Protein AF-A0A2H1V0L4-F1 (afdb_monomer_lite)

pLDDT: mean 84.65, std 16.72, range [23.83, 98.62]

Secondary structure (DSSP, 8-state):
--------------------------------TT--S-EEEEEEESS-SS-EEEEEEETTEEEEHHHH-TTS-SSHHHHHTSGGGGTGGG----TTSEEEGGGEEEE-SS-S-S-EEEEET-BHHHHHHHT-PPPSS-EEEEE-GGGEE-TT------TTT-S-EE--EEEEEEE-S-BSS--GGGGGGGEEEEEEEE--EEHIIIIIITTT-HHHHH-STT-EEEEEEEEEHHHHS-TTS-EEEEEETTEEEEEEEGGGBSS-HHHHHHHHHHHS-B-TT-EEE----S--GGGSSS-----TT--EEPPPPP-EEEEEEESSSTT--EEEEEETTEEEEGGGT-TTS-SSHHHHHHTTTHHHHHT--S--GGGEEEGGGEEEE-SS---S-EEEEET-BHHHHHHTT-PPPSS-EEEEE-GGGEE-TTPPP---TTT-S-EE--EEEEEEE-S-BSS--GGGGGGGEEEEEEEE--EEHIIIIIITTT-HHHHH-STT-EEB-S-EEETTT-S-TTS-EEEEEETTEEEEEEEGGGBSS-HHHHHHHHHTTS-B-TT-EEE----S--GGGSSS-----TT--EES--EEEEEEETTEEEEEEEEEEETTEEEESSSS-TTS--SHHHHHHTT-HHHHHTS--S----EEGGGEEE--SS-S-S-EEEEES-BHHHHHHHTPPPPSS-EEEEE-GGGEE-TTPEEEE-TT-S-EE--EEEEEEE-S-BSS--GGGGGGGEEEEEEEE--EESHHHHSSSSS--HHHH-STT-EEEEEEEEETTTS--TTS-EEEEEETTEEEEEEEGGGBSS-HHHHHHHHHTTS-B-TT-EEE----S--GGGSSS-----TT-EEEEEETTTEEEEEEEEE-

InterPro domains:
  IPR011234 Fumarylacetoacetase-like, C-terminal [PF01557] (115-309)
  IPR011234 Fumarylacetoacetase-like, C-terminal [PF01557] (393-588)
  IPR011234 Fumarylacetoacetase-like, C-terminal [PF01557] (667-874)
  IPR036663 Fumarylacetoacetase-like, C-terminal domain superfamily [G3DSA:3.90.850.10] (39-318)
  IPR036663 Fumarylacetoacetase-like, C-terminal domain superfamily [G3DSA:3.90.850.10] (333-599)
  IPR036663 Fumarylacetoacetase-like, C-terminal domain superfamily [G3DSA:3.90.850.10] (664-875)
  IPR036663 Fumarylacetoacetase-like, C-terminal domain superfamily [SSF56529] (102-310)
  IPR036663 Fumarylacetoacetase-like, C-terminal domain superfamily [SSF56529] (381-590)
  IPR036663 Fumarylacetoacetase-like, C-terminal domain superfamily [SSF56529] (658-874)
  IPR051121 Fumarylacetoacetate hydrolase [PTHR42796] (33-309)

Radius of gyration: 31.39 Å; chains: 1; bounding box: 111×76×79 Å

Sequence (876 aa):
MSAMRIGARAFTTHLLSKGQTGNSLVSRNISTTNISNMKFVQFTYKDDPKQIRAGYLEGDRVVDINKVDSKAPQTLLGLLNSEYVNKVSGYPSSKPQSVPLSDVTLKAPIHGVDKILCVALNYADHCKEQNLQEPKIPIIFSKFSSTIIGPNEAVKIRTHISKKVDWEVELAVIIGKTASSVKAADAYKYIFGYTVAQDISGRDWQKEANGGQFLLGKSQDTFCPIGPCIVSADEIGDPHTLDIKCSVNNEEKQNSNTCQLIHKIPDVIERISSIMTLLPGDIILTGTPGGVGMHRKPPQFLKPGDTITRQKGAMKFVQFIPSDTPHQLRVGYLYGDAVVDVCSYDINMPKTMLDILKADLVHSIMTAPTPNPKTIVPLSEVTLKAPIHGMDKILCIALNYADHCKEQNLAQPKVPVVFNKFASTIIGPNEAVRIRTQVTKKVDWEAELVVVIGKTASGVKAADAFNYVFGYTIAQDISGRDWQKDENGGQFLLGKSQDTFCPIGPWIVTTDEISDPHNLAIKCFLNTELKQDSNTENLIYKIPALIERLSTIITLLPGDLILTGTPGGVGVYRDPPEFLKPGDVITRAMKFVQFVKRENPNEIRVGYLRGAGVVEISCRDCAMPRTMLEILKHDVAEKIIHVPQNNPDVIPLNNVVLIAPITGVDKVLGVAYNYSDQCEELGAEEPRVPCFFSKFPSTIIGPNQAVRIRPVCEKAGWQLDLAVVIGKKASSVKADHAHKYIFGYTLAQDITERDWLLNQNGTQFLLGKSQDTFCPLGPYIMSADEAGNVDNLTMVCSVNGEVKQKSNTSQMIHKIPALIERISTVMTLYPGDIIMTGTPGGIGGARDPPEYLKPGDVIRSEIENIGILTTKVVQF

Organism: Spodoptera frugiperda (NCBI:txid7108)

Structure (mmCIF, N/CA/C/O backbone):
data_AF-A0A2H1V0L4-F1
#
_entry.id   AF-A0A2H1V0L4-F1
#
loop_
_atom_site.group_PDB
_atom_site.id
_atom_site.type_symbol
_atom_site.label_atom_id
_atom_site.label_alt_id
_atom_site.label_comp_id
_atom_site.label_asym_id
_atom_site.label_entity_id
_atom_site.label_seq_id
_atom_site.pdbx_PDB_ins_code
_atom_site.Cartn_x
_atom_site.Cartn_y
_atom_site.Cartn_z
_atom_site.occupancy
_atom_site.B_iso_or_equiv
_atom_site.auth_seq_id
_atom_site.auth_comp_id
_atom_site.auth_asym_id
_atom_site.auth_atom_id
_atom_site.pdbx_PDB_model_num
ATOM 1 N N . MET A 1 1 ? -20.248 -48.065 9.844 1.00 29.36 1 MET A N 1
ATOM 2 C CA . MET A 1 1 ? -20.948 -49.313 10.231 1.00 29.36 1 MET A CA 1
ATOM 3 C C . MET A 1 1 ? -21.726 -49.044 11.512 1.00 29.36 1 MET A C 1
ATOM 5 O O . MET A 1 1 ? -21.137 -48.407 12.369 1.00 29.36 1 MET A O 1
ATOM 9 N N . SER A 1 2 ? -22.955 -49.570 11.645 1.00 27.02 2 SER A N 1
ATOM 10 C CA . SER A 1 2 ? -23.794 -49.582 12.873 1.00 27.02 2 SER A CA 1
ATOM 11 C C . SER A 1 2 ? -24.264 -48.216 13.442 1.00 27.02 2 SER A C 1
ATOM 13 O O . SER A 1 2 ? -23.485 -47.275 13.452 1.00 27.02 2 SER A O 1
ATOM 15 N N . ALA A 1 3 ? -25.472 -48.014 14.000 1.00 28.55 3 ALA A N 1
ATOM 16 C CA . ALA A 1 3 ? -26.820 -48.578 13.767 1.00 28.55 3 ALA A CA 1
ATOM 17 C C . ALA A 1 3 ? -27.879 -47.786 14.591 1.00 28.55 3 ALA A C 1
ATOM 19 O O . ALA A 1 3 ? -27.603 -47.485 15.745 1.00 28.55 3 ALA A O 1
ATOM 20 N N . MET A 1 4 ? -29.115 -47.625 14.066 1.00 26.48 4 MET A N 1
ATOM 21 C CA . MET A 1 4 ? -30.397 -47.415 14.812 1.00 26.48 4 MET A CA 1
ATOM 22 C C . MET A 1 4 ? -30.558 -46.144 15.705 1.00 26.48 4 MET A C 1
ATOM 24 O O . MET A 1 4 ? -29.575 -45.530 16.080 1.00 26.48 4 MET A O 1
ATOM 28 N N . ARG A 1 5 ? -31.752 -45.630 16.086 1.00 25.91 5 ARG A N 1
ATOM 29 C CA . ARG A 1 5 ? -33.196 -46.035 16.069 1.00 25.91 5 ARG A CA 1
ATOM 30 C C . ARG A 1 5 ? -34.079 -44.758 15.879 1.00 25.91 5 ARG A C 1
ATOM 32 O O . ARG A 1 5 ? -33.647 -43.693 16.289 1.00 25.91 5 ARG A O 1
ATOM 39 N N . ILE A 1 6 ? -35.192 -44.750 15.118 1.00 26.97 6 ILE A N 1
ATOM 40 C CA . ILE A 1 6 ? -36.623 -44.985 15.506 1.00 26.97 6 ILE A CA 1
ATOM 41 C C . ILE A 1 6 ? -37.146 -44.053 16.638 1.00 26.97 6 ILE A C 1
ATOM 43 O O . ILE A 1 6 ? -36.535 -44.045 17.696 1.00 26.97 6 ILE A O 1
ATOM 47 N N . GLY A 1 7 ? -38.292 -43.338 16.548 1.00 25.08 7 GLY A N 1
ATOM 48 C CA . GLY A 1 7 ? -39.294 -43.150 15.465 1.00 25.08 7 GLY A CA 1
ATOM 49 C C . GLY A 1 7 ? -40.695 -42.672 15.968 1.00 25.08 7 GLY A C 1
ATOM 50 O O . GLY A 1 7 ? -40.859 -42.509 17.169 1.00 25.08 7 GLY A O 1
ATOM 51 N N . ALA A 1 8 ? -41.702 -42.569 15.064 1.00 24.84 8 ALA A N 1
ATOM 52 C CA . ALA A 1 8 ? -43.182 -42.523 15.309 1.00 24.84 8 ALA A CA 1
ATOM 53 C C . ALA A 1 8 ? -43.801 -41.268 16.031 1.00 24.84 8 ALA A C 1
ATOM 55 O O . ALA A 1 8 ? -43.106 -40.620 16.795 1.00 24.84 8 ALA A O 1
ATOM 56 N N . ARG A 1 9 ? -45.087 -40.843 15.882 1.00 26.52 9 ARG A N 1
ATOM 57 C CA . ARG A 1 9 ? -46.288 -41.301 15.112 1.00 26.52 9 ARG A CA 1
ATOM 58 C C . ARG A 1 9 ? -47.428 -40.226 15.051 1.00 26.52 9 ARG A C 1
ATOM 60 O O . ARG A 1 9 ? -47.635 -39.552 16.050 1.00 26.52 9 ARG A O 1
ATOM 67 N N . ALA A 1 10 ? -48.231 -40.275 13.960 1.00 25.91 10 ALA A N 1
ATOM 68 C CA . ALA A 1 10 ? -49.722 -40.128 13.864 1.00 25.91 10 ALA A CA 1
ATOM 69 C C . ALA A 1 10 ? -50.437 -38.733 14.055 1.00 25.91 10 ALA A C 1
ATOM 71 O O . ALA A 1 10 ? -49.842 -37.864 14.672 1.00 25.91 10 ALA A O 1
ATOM 72 N N . PHE A 1 11 ? -51.681 -38.407 13.584 1.00 26.47 11 PHE A N 1
ATOM 73 C CA . PHE A 1 11 ? -52.676 -39.010 12.629 1.00 26.47 11 PHE A CA 1
ATOM 74 C C . PHE A 1 11 ? -53.835 -38.033 12.163 1.00 26.47 11 PHE A C 1
ATOM 76 O O . PHE A 1 11 ? -54.130 -37.071 12.859 1.00 26.47 11 PHE A O 1
ATOM 83 N N . THR A 1 12 ? -54.536 -38.365 11.050 1.00 24.56 12 THR A N 1
ATOM 84 C CA . THR A 1 12 ? -55.962 -38.080 10.611 1.00 24.56 12 THR A CA 1
ATOM 85 C C . THR A 1 12 ? -56.639 -36.677 10.449 1.00 24.56 12 THR A C 1
ATOM 87 O O . THR A 1 12 ? -56.846 -35.965 11.418 1.00 24.56 12 THR A O 1
ATOM 90 N N . THR A 1 13 ? -57.124 -36.408 9.207 1.00 25.50 13 THR A N 1
ATOM 91 C CA . THR A 1 13 ? -58.480 -35.961 8.687 1.00 25.50 13 THR A CA 1
ATOM 92 C C . THR A 1 13 ? -59.525 -35.236 9.589 1.00 25.50 13 THR A C 1
ATOM 94 O O . THR A 1 13 ? -59.622 -35.577 10.756 1.00 25.50 13 THR A O 1
ATOM 97 N N . HIS A 1 14 ? -60.466 -34.363 9.138 1.00 26.30 14 HIS A N 1
ATOM 98 C CA . HIS A 1 14 ? -61.190 -34.200 7.840 1.00 26.30 14 HIS A CA 1
ATOM 99 C C . HIS A 1 14 ? -62.012 -32.859 7.739 1.00 26.30 14 HIS A C 1
ATOM 101 O O . HIS A 1 14 ? -62.346 -32.279 8.765 1.00 26.30 14 HIS A O 1
ATOM 107 N N . LEU A 1 15 ? -62.503 -32.525 6.522 1.00 23.83 15 LEU A N 1
ATOM 108 C CA . LEU A 1 15 ? -63.767 -31.799 6.164 1.00 23.83 15 LEU A CA 1
ATOM 109 C C . LEU A 1 15 ? -63.866 -30.244 6.074 1.00 23.83 15 LEU A C 1
ATOM 111 O O . LEU A 1 15 ? -63.026 -29.496 6.554 1.00 23.83 15 LEU A O 1
ATOM 115 N N . LEU A 1 16 ? -64.894 -29.796 5.321 1.00 26.94 16 LEU A N 1
ATOM 116 C CA . LEU A 1 16 ? -65.079 -28.486 4.650 1.00 26.94 16 LEU A CA 1
ATOM 117 C C . LEU A 1 16 ? -66.242 -27.644 5.227 1.00 26.94 16 LEU A C 1
ATOM 119 O O . LEU A 1 16 ? -67.308 -28.213 5.457 1.00 26.94 16 LEU A O 1
ATOM 123 N N . SER A 1 17 ? -66.148 -26.299 5.217 1.00 26.25 17 SER A N 1
ATOM 124 C CA . SER A 1 17 ? -67.300 -25.417 4.899 1.00 26.25 17 SER A CA 1
ATOM 125 C C . SER A 1 17 ? -66.950 -23.952 4.516 1.00 26.25 17 SER A C 1
ATOM 127 O O . SER A 1 17 ? -66.066 -23.315 5.068 1.00 26.25 17 SER A O 1
ATOM 129 N N . LYS A 1 18 ? -67.698 -23.467 3.512 1.00 26.08 18 LYS A N 1
ATOM 130 C CA . LYS A 1 18 ? -67.841 -22.138 2.858 1.00 26.08 18 LYS A CA 1
ATOM 131 C C . LYS A 1 18 ? -67.469 -20.838 3.625 1.00 26.08 18 LYS A C 1
ATOM 133 O O . LYS A 1 18 ? -67.924 -20.644 4.744 1.00 26.08 18 LYS A O 1
ATOM 138 N N . GLY A 1 19 ? -66.890 -19.852 2.907 1.00 24.92 19 GLY A N 1
ATOM 139 C CA . GLY A 1 19 ? -66.854 -18.433 3.338 1.00 24.92 19 GLY A CA 1
ATOM 140 C C . GLY A 1 19 ? -66.065 -17.430 2.457 1.00 24.92 19 GLY A C 1
ATOM 141 O O . GLY A 1 19 ? -64.965 -17.062 2.824 1.00 24.92 19 GLY A O 1
ATOM 142 N N . GLN A 1 20 ? -66.639 -17.011 1.318 1.00 26.50 20 GLN A N 1
ATOM 143 C CA . GLN A 1 20 ? -66.387 -15.800 0.483 1.00 26.50 20 GLN A CA 1
ATOM 144 C C . GLN A 1 20 ? -65.019 -15.047 0.383 1.00 26.50 20 GLN A C 1
ATOM 146 O O . GLN A 1 20 ? -64.428 -14.599 1.355 1.00 26.50 20 GLN A O 1
ATOM 151 N N . THR A 1 21 ? -64.711 -14.686 -0.880 1.00 28.36 21 THR A N 1
ATOM 152 C CA . THR A 1 21 ? -63.969 -13.496 -1.389 1.00 28.36 21 THR A CA 1
ATOM 153 C C . THR A 1 21 ? -62.473 -13.296 -1.091 1.00 28.36 21 THR A C 1
ATOM 155 O O . THR A 1 21 ? -62.069 -13.079 0.042 1.00 28.36 21 THR A O 1
ATOM 158 N N . GLY A 1 22 ? -61.681 -13.184 -2.170 1.00 26.95 22 GLY A N 1
ATOM 159 C CA . GLY A 1 22 ? -60.323 -12.618 -2.166 1.00 26.95 22 GLY A CA 1
ATOM 160 C C . GLY A 1 22 ? -59.360 -13.348 -3.109 1.00 26.95 22 GLY A C 1
ATOM 161 O O . GLY A 1 22 ? -59.031 -14.505 -2.871 1.00 26.95 22 GLY A O 1
ATOM 162 N N . ASN A 1 23 ? -58.873 -12.677 -4.162 1.00 30.81 23 ASN A N 1
ATOM 163 C CA . ASN A 1 23 ? -57.763 -13.189 -4.977 1.00 30.81 23 ASN A CA 1
ATOM 164 C C . ASN A 1 23 ? -56.479 -13.203 -4.131 1.00 30.81 23 ASN A C 1
ATOM 166 O O . ASN A 1 23 ? -55.873 -12.150 -3.933 1.00 30.81 23 ASN A O 1
ATOM 170 N N . SER A 1 24 ? -56.037 -14.370 -3.655 1.00 26.39 24 SER A N 1
ATOM 171 C CA . SER A 1 24 ? -54.722 -14.495 -3.024 1.00 26.39 24 SER A CA 1
ATOM 172 C C . SER A 1 24 ? -53.638 -14.727 -4.079 1.00 26.39 24 SER A C 1
ATOM 174 O O . SER A 1 24 ? -53.550 -15.773 -4.722 1.00 26.39 24 SER A O 1
ATOM 176 N N . LEU A 1 25 ? -52.775 -13.724 -4.243 1.00 27.06 25 LEU A N 1
ATOM 177 C CA . LEU A 1 25 ? -51.483 -13.889 -4.903 1.00 27.06 25 LEU A CA 1
ATOM 178 C C . LEU A 1 25 ? -50.689 -14.970 -4.157 1.00 27.06 25 LEU A C 1
ATOM 180 O O . LEU A 1 25 ? -50.429 -14.841 -2.961 1.00 27.06 25 LEU A O 1
ATOM 184 N N . VAL A 1 26 ? -50.301 -16.035 -4.860 1.00 25.41 26 VAL A N 1
ATOM 185 C CA . VAL A 1 26 ? -49.477 -17.105 -4.285 1.00 25.41 26 VAL A CA 1
ATOM 186 C C . VAL A 1 26 ? -48.064 -16.570 -4.059 1.00 25.41 26 VAL A C 1
ATOM 188 O O . VAL A 1 26 ? -47.265 -16.484 -4.994 1.00 25.41 26 VAL A O 1
ATOM 191 N N . SER A 1 27 ? -47.739 -16.231 -2.812 1.00 26.02 27 SER A N 1
ATOM 192 C CA . SER A 1 27 ? -46.394 -15.833 -2.400 1.00 26.02 27 SER A CA 1
ATOM 193 C C . SER A 1 27 ? -45.434 -17.026 -2.457 1.00 26.02 27 SER A C 1
ATOM 195 O O . SER A 1 27 ? -45.248 -17.779 -1.502 1.00 26.02 27 SER A O 1
ATOM 197 N N . ARG A 1 28 ? -44.776 -17.205 -3.606 1.00 24.70 28 ARG A N 1
ATOM 198 C CA . ARG A 1 28 ? -43.615 -18.095 -3.707 1.00 24.70 28 ARG A CA 1
ATOM 199 C C . ARG A 1 28 ? -42.407 -17.402 -3.079 1.00 24.70 28 ARG A C 1
ATOM 201 O O . ARG A 1 28 ? -41.744 -16.597 -3.726 1.00 24.70 28 ARG A O 1
ATOM 208 N N . ASN A 1 29 ? -42.113 -17.744 -1.826 1.00 26.67 29 ASN A N 1
ATOM 209 C CA . ASN A 1 29 ? -40.858 -17.382 -1.167 1.00 26.67 29 ASN A CA 1
ATOM 210 C C . ASN A 1 29 ? -39.677 -18.062 -1.885 1.00 26.67 29 ASN A C 1
ATOM 212 O O . ASN A 1 29 ? -39.318 -19.195 -1.574 1.00 26.67 29 ASN A O 1
ATOM 216 N N . ILE A 1 30 ? -39.087 -17.371 -2.864 1.00 26.78 30 ILE A N 1
ATOM 217 C CA . ILE A 1 30 ? -37.887 -17.818 -3.581 1.00 26.78 30 ILE A CA 1
ATOM 218 C C . ILE A 1 30 ? -36.659 -17.221 -2.890 1.00 26.78 30 ILE A C 1
ATOM 220 O O . ILE A 1 30 ? -36.333 -16.042 -3.078 1.00 26.78 30 ILE A O 1
ATOM 224 N N . SER A 1 31 ? -35.992 -18.064 -2.099 1.00 27.95 31 SER A N 1
ATOM 225 C CA . SER A 1 31 ? -34.691 -17.776 -1.493 1.00 27.95 31 SER A CA 1
ATOM 226 C C . SER A 1 31 ? -33.644 -17.478 -2.570 1.00 27.95 31 SER A C 1
ATOM 228 O O . SER A 1 31 ? -33.518 -18.231 -3.532 1.00 27.95 31 SER A O 1
ATOM 230 N N . THR A 1 32 ? -32.879 -16.399 -2.408 1.00 35.06 32 THR A N 1
ATOM 231 C CA . THR A 1 32 ? -31.763 -16.014 -3.297 1.00 35.06 32 THR A CA 1
ATOM 232 C C . THR A 1 32 ? -30.459 -16.768 -3.008 1.00 35.06 32 THR A C 1
ATOM 234 O O . THR A 1 32 ? -29.456 -16.525 -3.664 1.00 35.06 32 THR A O 1
ATOM 237 N N . THR A 1 33 ? -30.466 -17.715 -2.067 1.00 32.41 33 THR A N 1
ATOM 238 C CA . THR A 1 33 ? -29.284 -18.406 -1.505 1.00 32.41 33 THR A CA 1
ATOM 239 C C . THR A 1 33 ? -28.491 -19.310 -2.459 1.00 32.41 33 THR A C 1
ATOM 241 O O . THR A 1 33 ? -27.584 -19.997 -2.002 1.00 32.41 33 THR A O 1
ATOM 244 N N . ASN A 1 34 ? -28.822 -19.352 -3.752 1.00 36.03 34 ASN A N 1
ATOM 245 C CA . ASN A 1 34 ? -28.211 -20.279 -4.711 1.00 36.03 34 ASN A CA 1
ATOM 246 C C . ASN A 1 34 ? -27.333 -19.607 -5.776 1.00 36.03 34 ASN A C 1
ATOM 248 O O . ASN A 1 34 ? -26.776 -20.328 -6.595 1.00 36.03 34 ASN A O 1
ATOM 252 N N . ILE A 1 35 ? -27.195 -18.279 -5.800 1.00 43.75 35 ILE A N 1
ATOM 253 C CA . ILE A 1 35 ? -26.202 -17.590 -6.641 1.00 43.75 35 ILE A CA 1
ATOM 254 C C . ILE A 1 35 ? -25.083 -17.158 -5.698 1.00 43.75 35 ILE A C 1
ATOM 256 O O . ILE A 1 35 ? -25.260 -16.190 -4.973 1.00 43.75 35 ILE A O 1
ATOM 260 N N . SER A 1 36 ? -23.992 -17.924 -5.654 1.00 47.62 36 SER A N 1
ATOM 261 C CA . SER A 1 36 ? -22.848 -17.652 -4.777 1.00 47.62 36 SER A CA 1
ATOM 262 C C . SER A 1 36 ? -21.612 -17.264 -5.591 1.00 47.62 36 SER A C 1
ATOM 264 O O . SER A 1 36 ? -21.156 -18.081 -6.393 1.00 47.62 36 SER A O 1
ATOM 266 N N . ASN A 1 37 ? -21.045 -16.082 -5.338 1.00 62.78 37 ASN A N 1
ATOM 267 C CA . ASN A 1 37 ? -19.787 -15.568 -5.901 1.00 62.78 37 ASN A CA 1
ATOM 268 C C . ASN A 1 37 ? -19.719 -15.588 -7.444 1.00 62.78 37 ASN A C 1
ATOM 270 O O . ASN A 1 37 ? -18.942 -16.354 -8.023 1.00 62.78 37 ASN A O 1
ATOM 274 N N . MET A 1 38 ? -20.517 -14.759 -8.133 1.00 77.81 38 MET A N 1
ATOM 275 C CA . MET A 1 38 ? -20.519 -14.697 -9.604 1.00 77.81 38 MET A CA 1
ATOM 276 C C . MET A 1 38 ? -20.365 -13.284 -10.181 1.00 77.81 38 MET A C 1
ATOM 278 O O . MET A 1 38 ? -21.048 -12.339 -9.791 1.00 77.81 38 MET A O 1
ATOM 282 N N . LYS A 1 39 ? -19.513 -13.178 -11.211 1.00 88.00 39 LYS A N 1
ATOM 283 C CA . LYS A 1 39 ? -19.235 -11.950 -11.973 1.00 88.00 39 LYS A CA 1
ATOM 284 C C . LYS A 1 39 ? -19.824 -12.041 -13.372 1.00 88.00 39 LYS A C 1
ATOM 286 O O . LYS A 1 39 ? -19.169 -12.506 -14.302 1.00 88.00 39 LYS A O 1
ATOM 291 N N . PHE A 1 40 ? -21.072 -11.614 -13.518 1.00 91.94 40 PHE A N 1
ATOM 292 C CA . PHE A 1 40 ? -21.824 -11.692 -14.768 1.00 91.94 40 PHE A CA 1
ATOM 293 C C . PHE A 1 40 ? -21.320 -10.679 -15.799 1.00 91.94 40 PHE A C 1
ATOM 295 O O . PHE A 1 40 ? -21.088 -9.509 -15.489 1.00 91.94 40 PHE A O 1
ATOM 302 N N . VAL A 1 41 ? -21.185 -11.120 -17.046 1.00 93.38 41 VAL A N 1
ATOM 303 C CA . VAL A 1 41 ? -20.716 -10.315 -18.179 1.00 93.38 41 VAL A CA 1
ATOM 304 C C . VAL A 1 41 ? -21.624 -10.489 -19.389 1.00 93.38 41 VAL A C 1
ATOM 306 O O . VAL A 1 41 ? -22.255 -11.528 -19.580 1.00 93.38 41 VAL A O 1
ATOM 309 N N . GLN A 1 42 ? -21.629 -9.478 -20.254 1.00 94.75 42 GLN A N 1
ATOM 310 C CA . GLN A 1 42 ? -22.032 -9.637 -21.646 1.00 94.75 42 GLN A CA 1
ATOM 311 C C . GLN A 1 42 ? -20.815 -9.412 -22.529 1.00 94.75 42 GLN A C 1
ATOM 313 O O . GLN A 1 42 ? -19.955 -8.585 -22.223 1.00 94.75 42 GLN A O 1
ATOM 318 N N . PHE A 1 43 ? -20.737 -10.153 -23.623 1.00 94.38 43 PHE A N 1
ATOM 319 C CA . PHE A 1 43 ? -19.599 -10.115 -24.525 1.00 94.38 43 PHE A CA 1
ATOM 320 C C . PHE A 1 43 ? -20.028 -10.430 -25.956 1.00 94.38 43 PHE A C 1
ATOM 322 O O . PHE A 1 43 ? -21.099 -10.985 -26.190 1.00 94.38 43 PHE A O 1
ATOM 329 N N . THR A 1 44 ? -19.178 -10.087 -26.913 1.00 95.19 44 THR A N 1
ATOM 330 C CA . THR A 1 44 ? -19.234 -10.601 -28.286 1.00 95.19 44 THR A CA 1
ATOM 331 C C . THR A 1 44 ? -17.955 -11.380 -28.556 1.00 95.19 44 THR A C 1
ATOM 333 O O . THR A 1 44 ? -16.903 -11.046 -28.000 1.00 95.19 44 THR A O 1
ATOM 336 N N . TYR A 1 45 ? -18.001 -12.393 -29.415 1.00 93.69 45 TYR A N 1
ATOM 337 C CA . TYR A 1 45 ? -16.765 -13.001 -29.902 1.00 93.69 45 TYR A CA 1
ATOM 338 C C . TYR A 1 45 ? -16.019 -12.030 -30.835 1.00 93.69 45 TYR A C 1
ATOM 340 O O . TYR A 1 45 ? -16.617 -11.101 -31.381 1.00 93.69 45 TYR A O 1
ATOM 348 N N . LYS A 1 46 ? -14.697 -12.181 -30.984 1.00 88.12 46 LYS A N 1
ATOM 349 C CA . LYS A 1 46 ? -13.916 -11.322 -31.895 1.00 88.12 46 LYS A CA 1
ATOM 350 C C . LYS A 1 46 ? -14.177 -11.623 -33.376 1.00 88.12 46 LYS A C 1
ATOM 352 O O . LYS A 1 46 ? -14.097 -10.710 -34.192 1.00 88.12 46 LYS A O 1
ATOM 357 N N . ASP A 1 47 ? -14.504 -12.869 -33.710 1.00 89.88 47 ASP A N 1
ATOM 358 C CA . ASP A 1 47 ? -14.898 -13.326 -35.048 1.00 89.88 47 ASP A CA 1
ATOM 359 C C . ASP A 1 47 ? -16.401 -13.129 -35.341 1.00 89.88 47 ASP A C 1
ATOM 361 O O . ASP A 1 47 ? -16.760 -12.892 -36.494 1.00 89.88 47 ASP A O 1
ATOM 365 N N . ASP A 1 48 ? -17.263 -13.103 -34.316 1.00 90.06 48 ASP A N 1
ATOM 366 C CA . ASP A 1 48 ? -18.651 -12.608 -34.406 1.00 90.06 48 ASP A CA 1
ATOM 367 C C . ASP A 1 48 ? -18.913 -11.413 -33.459 1.00 90.06 48 ASP A C 1
ATOM 369 O O . ASP A 1 48 ? -19.482 -11.570 -32.371 1.00 90.06 48 ASP A O 1
ATOM 373 N N . PRO A 1 49 ? -18.541 -10.183 -33.870 1.00 86.06 49 PRO A N 1
ATOM 374 C CA . PRO A 1 49 ? -18.737 -8.974 -33.072 1.00 86.06 49 PRO A CA 1
ATOM 375 C C . PRO A 1 49 ? -20.191 -8.466 -33.052 1.00 86.06 49 PRO A C 1
ATOM 377 O O . PRO A 1 49 ? -20.454 -7.422 -32.449 1.00 86.06 49 PRO A O 1
ATOM 380 N N . LYS A 1 50 ? -21.134 -9.141 -33.731 1.00 87.12 50 LYS A N 1
ATOM 381 C CA . LYS A 1 50 ? -22.555 -8.749 -33.776 1.00 87.12 50 LYS A CA 1
ATOM 382 C C . LYS A 1 50 ? -23.411 -9.549 -32.799 1.00 87.12 50 LYS A C 1
ATOM 384 O O . LYS A 1 50 ? -24.405 -9.020 -32.306 1.00 87.12 50 LYS A O 1
ATOM 389 N N . GLN A 1 51 ? -23.044 -10.795 -32.513 1.00 91.44 51 GLN A N 1
ATOM 390 C CA . GLN A 1 51 ? -23.761 -11.632 -31.558 1.00 91.44 51 GLN A CA 1
ATOM 391 C C . GLN A 1 51 ? -23.344 -11.315 -30.118 1.00 91.44 51 GLN A C 1
ATOM 393 O O . GLN A 1 51 ? -22.278 -11.724 -29.658 1.00 91.44 51 GLN A O 1
ATOM 398 N N . ILE A 1 52 ? -24.214 -10.612 -29.387 1.00 93.25 52 ILE A N 1
ATOM 399 C CA . ILE A 1 52 ? -24.086 -10.481 -27.930 1.00 93.25 52 ILE A CA 1
ATOM 400 C C . ILE A 1 52 ? -24.431 -11.824 -27.282 1.00 93.25 52 ILE A C 1
ATOM 402 O O . ILE A 1 52 ? -25.378 -12.497 -27.687 1.00 93.25 52 ILE A O 1
ATOM 406 N N . ARG A 1 53 ? -23.647 -12.201 -26.274 1.00 94.06 53 ARG A N 1
ATOM 407 C CA . ARG A 1 53 ? -23.809 -13.406 -25.463 1.00 94.06 53 ARG A CA 1
ATOM 408 C C . ARG A 1 53 ? -23.685 -13.050 -23.988 1.00 94.06 53 ARG A C 1
ATOM 410 O O . ARG A 1 53 ? -23.014 -12.075 -23.633 1.00 94.06 53 ARG A O 1
ATOM 417 N N . ALA A 1 54 ? -24.310 -13.854 -23.137 1.00 92.50 54 ALA A N 1
ATOM 418 C CA . ALA A 1 54 ? -24.231 -13.711 -21.692 1.00 92.50 54 ALA A CA 1
ATOM 419 C C . ALA A 1 54 ? -23.269 -14.751 -21.109 1.00 92.50 54 ALA A C 1
ATOM 421 O O . ALA A 1 54 ? -23.183 -15.889 -21.577 1.00 92.50 54 ALA A O 1
ATOM 422 N N . GLY A 1 55 ? -22.538 -14.359 -20.073 1.00 91.81 55 GLY A N 1
ATOM 423 C CA . GLY A 1 55 ? -21.565 -15.218 -19.419 1.00 91.81 55 GLY A CA 1
ATOM 424 C C . GLY A 1 55 ? -21.303 -14.826 -17.976 1.00 91.81 55 GLY A C 1
ATOM 425 O O . GLY A 1 55 ? -21.879 -13.870 -17.455 1.00 91.81 55 GLY A O 1
ATOM 426 N N . TYR A 1 56 ? -20.385 -15.547 -17.348 1.00 88.81 56 TYR A N 1
ATOM 427 C CA . TYR A 1 56 ? -19.748 -15.128 -16.104 1.00 88.81 56 TYR A CA 1
ATOM 428 C C . TYR A 1 56 ? -18.233 -15.326 -16.192 1.00 88.81 56 TYR A C 1
ATOM 430 O O . TYR A 1 56 ? -17.747 -16.147 -16.974 1.00 88.81 56 TYR A O 1
ATOM 438 N N . LEU A 1 57 ? -17.492 -14.527 -15.426 1.00 81.81 57 LEU A N 1
ATOM 439 C CA . LEU A 1 57 ? -16.039 -14.614 -15.326 1.00 81.81 57 LEU A CA 1
ATOM 440 C C . LEU A 1 57 ? -15.628 -15.707 -14.340 1.00 81.81 57 LEU A C 1
ATOM 442 O O . LEU A 1 57 ? -16.161 -15.792 -13.234 1.00 81.81 57 LEU A O 1
ATOM 446 N N . GLU A 1 58 ? -14.623 -16.482 -14.726 1.00 72.44 58 GLU A N 1
ATOM 447 C CA . GLU A 1 58 ? -13.933 -17.455 -13.884 1.00 72.44 58 GLU A CA 1
ATOM 448 C C . GLU A 1 58 ? -12.436 -17.364 -14.211 1.00 72.44 58 GLU A C 1
ATOM 450 O O . GLU A 1 58 ? -11.987 -17.793 -15.275 1.00 72.44 58 GLU A O 1
ATOM 455 N N . GLY A 1 59 ? -11.665 -16.718 -13.331 1.00 67.75 59 GLY A N 1
ATOM 456 C CA . GLY A 1 59 ? -10.268 -16.372 -13.613 1.00 67.75 59 GLY A CA 1
ATOM 457 C C . GLY A 1 59 ? -10.139 -15.438 -14.823 1.00 67.75 59 GLY A C 1
ATOM 458 O O . GLY A 1 59 ? -10.765 -14.379 -14.866 1.00 67.75 59 GLY A O 1
ATOM 459 N N . ASP A 1 60 ? -9.331 -15.843 -15.804 1.00 71.44 60 ASP A N 1
ATOM 460 C CA . ASP A 1 60 ? -9.121 -15.162 -17.087 1.00 71.44 60 ASP A CA 1
ATOM 461 C C . ASP A 1 60 ? -10.098 -15.624 -18.187 1.00 71.44 60 ASP A C 1
ATOM 463 O O . ASP A 1 60 ? -9.911 -15.304 -19.363 1.00 71.44 60 ASP A O 1
ATOM 467 N N . ARG A 1 61 ? -11.132 -16.400 -17.837 1.00 81.81 61 ARG A N 1
ATOM 468 C CA . ARG A 1 61 ? -12.066 -17.014 -18.788 1.00 81.81 61 ARG A CA 1
ATOM 469 C C . ARG A 1 61 ? -13.468 -16.442 -18.656 1.00 81.81 61 ARG A C 1
ATOM 471 O O . ARG A 1 61 ? -13.914 -16.065 -17.574 1.00 81.81 61 ARG A O 1
ATOM 478 N N . VAL A 1 62 ? -14.194 -16.460 -19.768 1.00 86.38 62 VAL A N 1
ATOM 479 C CA . VAL A 1 62 ? -15.644 -16.267 -19.804 1.00 86.38 62 VAL A CA 1
ATOM 480 C C . VAL A 1 62 ? -16.304 -17.622 -20.028 1.00 86.38 62 VAL A C 1
ATOM 482 O O . VAL A 1 62 ? -16.040 -18.281 -21.038 1.00 86.38 62 VAL A O 1
ATOM 485 N N . VAL A 1 63 ? -17.178 -18.036 -19.112 1.00 89.25 63 VAL A N 1
ATOM 486 C CA . VAL A 1 63 ? -18.091 -19.160 -19.348 1.00 89.25 63 VAL A CA 1
ATOM 487 C C . VAL A 1 63 ? -19.283 -18.646 -20.146 1.00 89.25 63 VAL A C 1
ATOM 489 O O . VAL A 1 63 ? -20.005 -17.752 -19.707 1.00 89.25 63 VAL A O 1
ATOM 492 N N . ASP A 1 64 ? -19.473 -19.196 -21.340 1.00 92.38 64 ASP A N 1
ATOM 493 C CA . ASP A 1 64 ? -20.533 -18.827 -22.274 1.00 92.38 64 ASP A CA 1
ATOM 494 C C . ASP A 1 64 ? -21.816 -19.588 -21.914 1.00 92.38 64 ASP A C 1
ATOM 496 O O . ASP A 1 64 ? -21.974 -20.762 -22.257 1.00 92.38 64 ASP A O 1
ATOM 500 N N . ILE A 1 65 ? -22.743 -18.918 -21.222 1.00 90.69 65 ILE A N 1
ATOM 501 C CA . ILE A 1 65 ? -24.003 -19.508 -20.730 1.00 90.69 65 ILE A CA 1
ATOM 502 C C . ILE A 1 65 ? -24.795 -20.129 -21.889 1.00 90.69 65 ILE A C 1
ATOM 504 O O . ILE A 1 65 ? -25.387 -21.195 -21.735 1.00 90.69 65 ILE A O 1
ATOM 508 N N . ASN A 1 66 ? -24.729 -19.525 -23.079 1.00 87.56 66 ASN A N 1
ATOM 509 C CA . ASN A 1 66 ? -25.425 -19.990 -24.277 1.00 87.56 66 ASN A CA 1
ATOM 510 C C . ASN A 1 66 ? -24.713 -21.171 -24.981 1.00 87.56 66 ASN A C 1
ATOM 512 O O . ASN A 1 66 ? -25.292 -21.781 -25.881 1.00 87.56 66 ASN A O 1
ATOM 516 N N . LYS A 1 67 ? -23.472 -21.520 -24.592 1.00 89.00 67 LYS A N 1
ATOM 517 C CA . LYS A 1 67 ? -22.826 -22.817 -24.902 1.00 89.00 67 LYS A CA 1
ATOM 518 C C . LYS A 1 67 ? -23.133 -23.892 -23.860 1.00 89.00 67 LYS A C 1
ATOM 520 O O . LYS A 1 67 ? -23.053 -25.072 -24.198 1.00 89.00 67 LYS A O 1
ATOM 525 N N . VAL A 1 68 ? -23.462 -23.513 -22.622 1.00 85.06 68 VAL A N 1
ATOM 526 C CA . VAL A 1 68 ? -23.925 -24.468 -21.602 1.00 85.06 68 VAL A CA 1
ATOM 527 C C . VAL A 1 68 ? -25.354 -24.915 -21.899 1.00 85.06 68 VAL A C 1
ATOM 529 O O . VAL A 1 68 ? -25.621 -26.112 -21.983 1.00 85.06 68 VAL A O 1
ATOM 532 N N . ASP A 1 69 ? -26.255 -23.959 -22.123 1.00 87.50 69 ASP A N 1
ATOM 533 C CA . ASP A 1 69 ? -27.641 -24.205 -22.511 1.00 87.50 69 ASP A CA 1
ATOM 534 C C . ASP A 1 69 ? -28.027 -23.279 -23.672 1.00 87.50 69 ASP A C 1
ATOM 536 O O . ASP A 1 69 ? -28.198 -22.070 -23.514 1.00 87.50 69 ASP A O 1
ATOM 540 N N . SER A 1 70 ? -28.195 -23.860 -24.861 1.00 88.00 70 SER A N 1
ATOM 541 C CA . SER A 1 70 ? -28.559 -23.129 -26.081 1.00 88.00 70 SER A CA 1
ATOM 542 C C . SER A 1 70 ? -29.958 -22.503 -26.048 1.00 88.00 70 SER A C 1
ATOM 544 O O . SER A 1 70 ? -30.284 -21.709 -26.930 1.00 88.00 70 SER A O 1
ATOM 546 N N . LYS A 1 71 ? -30.788 -22.838 -25.049 1.00 90.00 71 LYS A N 1
ATOM 547 C CA . LYS A 1 71 ? -32.106 -22.231 -24.810 1.00 90.00 71 LYS A CA 1
ATOM 548 C C . LYS A 1 71 ? -32.060 -21.081 -23.803 1.00 90.00 71 LYS A C 1
ATOM 550 O O . LYS A 1 71 ? -33.063 -20.384 -23.652 1.00 90.00 71 LYS A O 1
ATOM 555 N N . ALA A 1 72 ? -30.938 -20.877 -23.112 1.00 90.25 72 ALA A N 1
ATOM 556 C CA . ALA A 1 72 ? -30.775 -19.728 -22.235 1.00 90.25 72 ALA A CA 1
ATOM 557 C C . ALA A 1 72 ? -30.797 -18.419 -23.058 1.00 90.25 72 ALA A C 1
ATOM 559 O O . ALA A 1 72 ? -30.222 -18.376 -24.151 1.00 90.25 72 ALA A O 1
ATOM 560 N N . PRO A 1 73 ? -31.425 -17.340 -22.557 1.00 93.50 73 PRO A N 1
ATOM 561 C CA . PRO A 1 73 ? -31.350 -16.008 -23.156 1.00 93.50 73 PRO A CA 1
ATOM 562 C C . PRO A 1 73 ? -29.916 -15.515 -23.410 1.00 93.50 73 PRO A C 1
ATOM 564 O O . PRO A 1 73 ? -29.014 -15.747 -22.608 1.00 93.50 73 PRO A O 1
ATOM 567 N N . GLN A 1 74 ? -29.709 -14.807 -24.524 1.00 92.62 74 GLN A N 1
ATOM 568 C CA . GLN A 1 74 ? -28.390 -14.305 -24.956 1.00 92.62 74 GLN A CA 1
ATOM 569 C C . GLN A 1 74 ? -27.948 -13.002 -24.272 1.00 92.62 74 GLN A C 1
ATOM 571 O O . GLN A 1 74 ? -26.790 -12.609 -24.384 1.00 92.62 74 GLN A O 1
ATOM 576 N N . THR A 1 75 ? -28.848 -12.327 -23.556 1.00 94.19 75 THR A N 1
ATOM 577 C CA . THR A 1 75 ? -28.550 -11.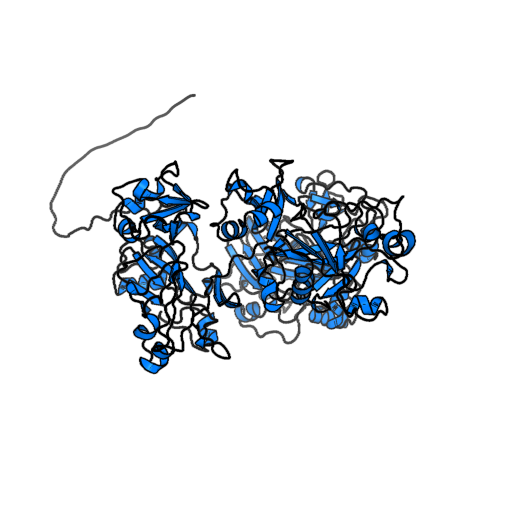107 -22.793 1.00 94.19 75 THR A CA 1
ATOM 578 C C . THR A 1 75 ? -28.768 -11.350 -21.306 1.00 94.19 75 THR A C 1
ATOM 580 O O . THR A 1 75 ? -29.640 -12.130 -20.916 1.00 94.19 75 THR A O 1
ATOM 583 N N . LEU A 1 76 ? -28.014 -10.653 -20.455 1.00 92.56 76 LEU A N 1
ATOM 584 C CA . LEU A 1 76 ? -28.175 -10.748 -19.005 1.00 92.56 76 LEU A CA 1
ATOM 585 C C . LEU A 1 76 ? -29.556 -10.243 -18.567 1.00 92.56 76 LEU A C 1
ATOM 587 O O . LEU A 1 76 ? -30.174 -10.853 -17.702 1.00 92.56 76 LEU A O 1
ATOM 591 N N . LEU A 1 77 ? -30.095 -9.209 -19.223 1.00 94.88 77 LEU A N 1
ATOM 592 C CA . LEU A 1 77 ? -31.477 -8.768 -19.004 1.00 94.88 77 LEU A CA 1
ATOM 593 C C . LEU A 1 77 ? -32.491 -9.881 -19.324 1.00 94.88 77 LEU A C 1
ATOM 595 O O . LEU A 1 77 ? -33.447 -10.080 -18.576 1.00 94.88 77 LEU A O 1
ATOM 599 N N . GLY A 1 78 ? -32.270 -10.634 -20.406 1.00 94.12 78 GLY A N 1
ATOM 600 C CA . GLY A 1 78 ? -33.082 -11.801 -20.740 1.00 94.12 78 GLY A CA 1
ATOM 601 C C . GLY A 1 78 ? -32.955 -12.917 -19.700 1.00 94.12 78 GLY A C 1
ATOM 602 O O . GLY A 1 78 ? -33.961 -13.515 -19.330 1.00 94.12 78 GLY A O 1
ATOM 603 N N . LEU A 1 79 ? -31.744 -13.166 -19.182 1.00 91.12 79 LEU A N 1
ATOM 604 C CA . LEU A 1 79 ? -31.517 -14.133 -18.103 1.00 91.12 79 LEU A CA 1
ATOM 605 C C . LEU A 1 79 ? -32.272 -13.733 -16.829 1.00 91.12 79 LEU A C 1
ATOM 607 O O . LEU A 1 79 ? -33.004 -14.569 -16.303 1.00 91.12 79 LEU A O 1
ATOM 611 N N . LEU A 1 80 ? -32.148 -12.475 -16.385 1.00 90.69 80 LEU A N 1
ATOM 612 C CA . LEU A 1 80 ? -32.836 -11.918 -15.209 1.00 90.69 80 LEU A CA 1
ATOM 613 C C . LEU A 1 80 ? -34.362 -12.034 -15.305 1.00 90.69 80 LEU A C 1
ATOM 615 O O . LEU A 1 80 ? -35.020 -12.360 -14.321 1.00 90.69 80 LEU A O 1
ATOM 619 N N . ASN A 1 81 ? -34.925 -11.817 -16.495 1.00 90.19 81 ASN A N 1
ATOM 620 C CA . ASN A 1 81 ? -36.362 -11.928 -16.756 1.00 90.19 81 ASN A CA 1
ATOM 621 C C . ASN A 1 81 ? -36.824 -13.371 -17.058 1.00 90.19 81 ASN A C 1
ATOM 623 O O . ASN A 1 81 ? -37.900 -13.584 -17.616 1.00 90.19 81 ASN A O 1
ATOM 627 N N . SER A 1 82 ? -36.029 -14.381 -16.692 1.00 88.94 82 SER A N 1
ATOM 628 C CA . SER A 1 82 ? -36.329 -15.794 -16.930 1.00 88.94 82 SER A CA 1
ATOM 629 C C . SER A 1 82 ? -35.928 -16.675 -15.744 1.00 88.94 82 SER A C 1
ATOM 631 O O . SER A 1 82 ? -35.130 -16.293 -14.892 1.00 88.94 82 SER A O 1
ATOM 633 N N . GLU A 1 83 ? -36.410 -17.919 -15.712 1.00 83.50 83 GLU A N 1
ATOM 634 C CA . GLU A 1 83 ? -35.984 -18.889 -14.692 1.00 83.50 83 GLU A CA 1
ATOM 635 C C . GLU A 1 83 ? -34.494 -19.276 -14.792 1.00 83.50 83 GLU A C 1
ATOM 637 O O . GLU A 1 83 ? -33.970 -19.912 -13.875 1.00 83.50 83 GLU A O 1
ATOM 642 N N . TYR A 1 84 ? -33.801 -18.915 -15.881 1.00 84.19 84 TYR A N 1
ATOM 643 C CA . TYR A 1 84 ? -32.398 -19.271 -16.097 1.00 84.19 84 TYR A CA 1
ATOM 644 C C . TYR A 1 84 ? -31.442 -18.598 -15.117 1.00 84.19 84 TYR A C 1
ATOM 646 O O . TYR A 1 84 ? -30.449 -19.231 -14.771 1.00 84.19 84 TYR A O 1
ATOM 654 N N . VAL A 1 85 ? -31.741 -17.398 -14.600 1.00 80.25 85 VAL A N 1
ATOM 655 C CA . VAL A 1 85 ? -30.880 -16.720 -13.607 1.00 80.25 85 VAL A CA 1
ATOM 656 C C . VAL A 1 85 ? -30.570 -17.609 -12.392 1.00 80.25 85 VAL A C 1
ATOM 658 O O . VAL A 1 85 ? -29.442 -17.631 -11.914 1.00 80.25 85 VAL A O 1
ATOM 661 N N . ASN A 1 86 ? -31.533 -18.432 -11.960 1.00 77.44 86 ASN A N 1
ATOM 662 C CA . ASN A 1 86 ? -31.376 -19.356 -10.830 1.00 77.44 86 ASN A CA 1
ATOM 663 C C . ASN A 1 86 ? -30.678 -20.681 -11.202 1.00 77.44 86 ASN A C 1
ATOM 665 O O . ASN A 1 86 ? -30.434 -21.505 -10.325 1.00 77.44 86 ASN A O 1
ATOM 669 N N . LYS A 1 87 ? -30.416 -20.922 -12.495 1.00 78.88 87 LYS A N 1
ATOM 670 C CA . LYS A 1 87 ? -29.756 -22.130 -13.021 1.00 78.88 87 LYS A CA 1
ATOM 671 C C . LYS A 1 87 ? -28.273 -21.908 -13.317 1.00 78.88 87 LYS A C 1
ATOM 673 O O . LYS A 1 87 ? -27.518 -22.871 -13.234 1.00 78.88 87 LYS A O 1
ATOM 678 N N . VAL A 1 88 ? -27.858 -20.672 -13.631 1.00 76.62 88 VAL A N 1
ATOM 679 C CA . VAL A 1 88 ? -26.465 -20.349 -14.016 1.00 76.62 88 VAL A CA 1
ATOM 680 C C . VAL A 1 88 ? -25.456 -20.787 -12.951 1.00 76.62 88 VAL A C 1
ATOM 682 O O . VAL A 1 88 ? -24.390 -21.283 -13.294 1.00 76.62 88 VAL A O 1
ATOM 685 N N . SER A 1 89 ? -25.798 -20.693 -11.666 1.00 65.38 89 SER A N 1
ATOM 686 C CA . SER A 1 89 ? -24.916 -21.116 -10.571 1.00 65.38 89 SER A CA 1
ATOM 687 C C . SER A 1 89 ? -24.623 -22.619 -10.512 1.00 65.38 89 SER A C 1
ATOM 689 O O . SER A 1 89 ? -23.669 -23.028 -9.857 1.00 65.38 89 SER A O 1
ATOM 691 N N . GLY A 1 90 ? -25.411 -23.447 -11.206 1.00 65.12 90 GLY A N 1
ATOM 692 C CA . GLY A 1 90 ? -25.159 -24.879 -11.372 1.00 65.12 90 GLY A CA 1
ATOM 693 C C . GLY A 1 90 ? -24.412 -25.243 -12.659 1.00 65.12 90 GLY A C 1
ATOM 694 O O . GLY A 1 90 ? -24.281 -26.430 -12.954 1.00 65.12 90 GLY A O 1
ATOM 695 N N . TYR A 1 91 ? -23.979 -24.267 -13.464 1.00 74.00 91 TYR A N 1
ATOM 696 C CA . TYR A 1 91 ? -23.326 -24.527 -14.748 1.00 74.00 91 TYR A CA 1
ATOM 697 C C . TYR A 1 91 ? -21.824 -24.836 -14.545 1.00 74.00 91 TYR A C 1
ATOM 699 O O . TYR A 1 91 ? -21.120 -24.063 -13.898 1.00 74.00 91 TYR A O 1
ATOM 707 N N . PRO A 1 92 ? -21.314 -25.983 -15.041 1.00 63.00 92 PRO A N 1
ATOM 708 C CA . PRO A 1 92 ? -19.929 -26.396 -14.820 1.00 63.00 92 PRO A CA 1
ATOM 709 C C . PRO A 1 92 ? -18.959 -25.712 -15.794 1.00 63.00 92 PRO A C 1
ATOM 711 O O . PRO A 1 92 ? -19.288 -25.463 -16.950 1.00 63.00 92 PRO A O 1
ATOM 714 N N . SER A 1 93 ? -17.712 -25.501 -15.371 1.00 59.25 93 SER A N 1
ATOM 715 C CA . SER A 1 93 ? -16.676 -24.833 -16.174 1.00 59.25 93 SER A CA 1
ATOM 716 C C . SER A 1 93 ? -15.921 -25.719 -17.179 1.00 59.25 93 SER A C 1
ATOM 718 O O . SER A 1 93 ? -14.937 -25.301 -17.800 1.00 59.25 93 SER A O 1
ATOM 720 N N . SER A 1 94 ? -16.377 -26.957 -17.386 1.00 58.47 94 SER A N 1
ATOM 721 C CA . SER A 1 94 ? -15.732 -27.936 -18.268 1.00 58.47 94 SER A CA 1
ATOM 722 C C . SER A 1 94 ? -15.775 -27.554 -19.759 1.00 58.47 94 SER A C 1
ATOM 724 O O . SER A 1 94 ? -16.767 -27.036 -20.275 1.00 58.47 94 SER A O 1
ATOM 726 N N . LYS A 1 95 ? -14.695 -27.861 -20.493 1.00 50.62 95 LYS A N 1
ATOM 727 C CA . LYS A 1 95 ? -14.606 -27.643 -21.952 1.00 50.62 95 LYS A CA 1
ATOM 728 C C . LYS A 1 95 ? -15.754 -28.357 -22.697 1.00 50.62 95 LYS A C 1
ATOM 730 O O . LYS A 1 95 ? -16.064 -29.491 -22.338 1.00 50.62 95 LYS A O 1
ATOM 735 N N . PRO A 1 96 ? -16.332 -27.757 -23.761 1.00 52.97 96 PRO A N 1
ATOM 736 C CA . PRO A 1 96 ? -15.855 -26.581 -24.505 1.00 52.97 96 PRO A CA 1
ATOM 737 C C . PRO A 1 96 ? -16.591 -25.261 -24.169 1.00 52.97 96 PRO A C 1
ATOM 739 O O . PRO A 1 96 ? -16.701 -24.386 -25.027 1.00 52.97 96 PRO A O 1
ATOM 742 N N . GLN A 1 97 ? -17.134 -25.111 -22.955 1.00 71.94 97 GLN A N 1
ATOM 743 C CA . GLN A 1 97 ? -18.064 -24.016 -22.621 1.00 71.94 97 GLN A CA 1
ATOM 744 C C . GLN A 1 97 ? -17.387 -22.707 -22.162 1.00 71.94 97 GLN A C 1
ATOM 746 O O . GLN A 1 97 ? -18.012 -21.650 -22.233 1.00 71.94 97 GLN A O 1
ATOM 751 N N . SER A 1 98 ? -16.112 -22.742 -21.754 1.00 82.62 98 SER A N 1
ATOM 752 C CA . SER A 1 98 ? -15.340 -21.552 -21.361 1.00 82.62 98 SER A CA 1
ATOM 753 C C . SER A 1 98 ? -14.307 -21.134 -22.412 1.00 82.62 98 SER A C 1
ATOM 755 O O . SER A 1 98 ? -13.579 -21.967 -22.965 1.00 82.62 98 SER A O 1
ATOM 757 N N . VAL A 1 99 ? -14.191 -19.829 -22.658 1.00 84.62 99 VAL A N 1
ATOM 758 C CA . VAL A 1 99 ? -13.254 -19.212 -23.615 1.00 84.62 99 VAL A CA 1
ATOM 759 C C . VAL A 1 99 ? -12.328 -18.211 -22.916 1.00 84.62 99 VAL A C 1
ATOM 761 O O . VAL A 1 99 ? -12.739 -17.639 -21.907 1.00 84.62 99 VAL A O 1
ATOM 764 N N . PRO A 1 100 ? -11.097 -17.983 -23.405 1.00 82.25 100 PRO A N 1
ATOM 765 C CA . PRO A 1 100 ? -10.238 -16.920 -22.886 1.00 82.25 100 PRO A CA 1
ATOM 766 C C . PRO A 1 100 ? -10.910 -15.544 -22.989 1.00 82.25 100 PRO A C 1
ATOM 768 O O . PRO A 1 100 ? -11.535 -15.225 -24.003 1.00 82.25 100 PRO A O 1
ATOM 771 N N . LEU A 1 101 ? -10.736 -14.693 -21.976 1.00 80.69 101 LEU A N 1
ATOM 772 C CA . LEU A 1 101 ? -11.192 -13.299 -22.001 1.00 80.69 101 LEU A CA 1
ATOM 773 C C . LEU A 1 101 ? -10.513 -12.500 -23.130 1.00 80.69 101 LEU A C 1
ATOM 775 O O . LEU A 1 101 ? -11.104 -11.567 -23.669 1.00 80.69 101 LEU A O 1
ATOM 779 N N . SER A 1 102 ? -9.309 -12.913 -23.547 1.00 82.12 102 SER A N 1
ATOM 780 C CA . SER A 1 102 ? -8.598 -12.376 -24.713 1.00 82.12 102 SER A CA 1
ATOM 781 C C . SER A 1 102 ? -9.333 -12.565 -26.039 1.00 82.12 102 SER A C 1
ATOM 783 O O . SER A 1 102 ? -9.055 -11.823 -26.980 1.00 82.12 102 SER A O 1
ATOM 785 N N . ASP A 1 103 ? -10.249 -13.528 -26.145 1.00 87.44 103 ASP A N 1
ATOM 786 C CA . ASP A 1 103 ? -10.854 -13.944 -27.420 1.00 87.44 103 ASP A CA 1
ATOM 787 C C . ASP A 1 103 ? -12.229 -13.293 -27.647 1.00 87.44 103 ASP A C 1
ATOM 789 O O . ASP A 1 103 ? -12.857 -13.445 -28.699 1.00 87.44 103 ASP A O 1
ATOM 793 N N . VAL A 1 104 ? -12.686 -12.522 -26.661 1.00 90.38 104 VAL A N 1
ATOM 794 C CA . VAL A 1 104 ? -13.967 -11.821 -26.660 1.00 90.38 104 VAL A CA 1
ATOM 795 C C . VAL A 1 104 ? -13.766 -10.310 -26.549 1.00 90.38 104 VAL A C 1
ATOM 797 O O . VAL A 1 104 ? -12.674 -9.805 -26.295 1.00 90.38 104 VAL A O 1
ATOM 800 N N . THR A 1 105 ? -14.841 -9.563 -26.763 1.00 88.06 105 THR A N 1
ATOM 801 C CA . THR A 1 105 ? -14.941 -8.139 -26.435 1.00 88.06 105 THR A CA 1
ATOM 802 C C . THR A 1 105 ? -16.059 -7.981 -25.419 1.00 88.06 105 THR A C 1
ATOM 804 O O . THR A 1 105 ? -17.216 -8.261 -25.739 1.00 88.06 105 THR A O 1
ATOM 807 N N . LEU A 1 106 ? -15.727 -7.552 -24.199 1.00 92.06 106 LEU A N 1
ATOM 808 C CA . LEU A 1 106 ? -16.737 -7.234 -23.191 1.00 92.06 106 LEU A CA 1
ATOM 809 C C . LEU A 1 106 ? -17.633 -6.088 -23.678 1.00 92.06 106 LEU A C 1
ATOM 811 O O . LEU A 1 106 ? -17.176 -5.147 -24.326 1.00 92.06 106 LEU A O 1
ATOM 815 N N . LYS A 1 107 ? -18.918 -6.192 -23.355 1.00 94.81 107 LYS A N 1
ATOM 816 C CA . LYS A 1 107 ? -19.948 -5.169 -23.551 1.00 94.81 107 LYS A CA 1
ATOM 817 C C . LYS A 1 107 ? -20.424 -4.680 -22.188 1.00 94.81 107 LYS A C 1
ATOM 819 O O . LYS A 1 107 ? -20.016 -5.216 -21.159 1.00 94.81 107 LYS A O 1
ATOM 824 N N . ALA A 1 108 ? -21.301 -3.677 -22.170 1.00 94.88 108 ALA A N 1
ATOM 825 C CA . ALA A 1 108 ? -22.004 -3.300 -20.945 1.00 94.88 108 ALA A CA 1
ATOM 826 C C . ALA A 1 108 ? -22.629 -4.564 -20.327 1.00 94.88 108 ALA A C 1
ATOM 828 O O . ALA A 1 108 ? -23.312 -5.294 -21.054 1.00 94.88 108 ALA A O 1
ATOM 829 N N . PRO A 1 109 ? -22.402 -4.877 -19.037 1.00 94.50 109 PRO A N 1
ATOM 830 C CA . PRO A 1 109 ? -22.818 -6.157 -18.465 1.00 94.50 109 PRO A CA 1
ATOM 831 C C . PRO A 1 109 ? -24.343 -6.323 -18.440 1.00 94.50 109 PRO A C 1
ATOM 833 O O . PRO A 1 109 ? -24.832 -7.446 -18.406 1.00 94.50 109 PRO A O 1
ATOM 836 N N . ILE A 1 110 ? -25.097 -5.229 -18.559 1.00 95.75 110 ILE A N 1
ATOM 837 C CA . ILE A 1 110 ? -26.523 -5.224 -18.883 1.00 95.75 110 ILE A CA 1
ATOM 838 C C . ILE A 1 110 ? -26.828 -4.077 -19.862 1.00 95.75 110 ILE A C 1
ATOM 840 O O . ILE A 1 110 ? -26.114 -3.079 -19.886 1.00 95.75 110 ILE A O 1
ATOM 844 N N . HIS A 1 111 ? -27.848 -4.226 -20.709 1.00 93.25 111 HIS A N 1
ATOM 845 C CA . HIS A 1 111 ? -28.330 -3.182 -21.622 1.00 93.25 111 HIS A CA 1
ATOM 846 C C . HIS A 1 111 ? -29.817 -3.410 -21.939 1.00 93.25 111 HIS A C 1
ATOM 848 O O . HIS A 1 111 ? -30.337 -4.494 -21.674 1.00 93.25 111 HIS A O 1
ATOM 854 N N . GLY A 1 112 ? -30.485 -2.416 -22.537 1.00 92.31 112 GLY A N 1
ATOM 855 C CA . GLY A 1 112 ? -31.902 -2.509 -22.922 1.00 92.31 112 GLY A CA 1
ATOM 856 C C . GLY A 1 112 ? -32.873 -2.466 -21.738 1.00 92.31 112 GLY A C 1
ATOM 857 O O . GLY A 1 112 ? -33.974 -2.998 -21.835 1.00 92.31 112 GLY A O 1
ATOM 858 N N . VAL A 1 113 ? -32.433 -1.885 -20.620 1.00 96.00 113 VAL A N 1
ATOM 859 C CA . VAL A 1 113 ? -33.176 -1.796 -19.354 1.00 96.00 113 VAL A CA 1
ATOM 860 C C . VAL A 1 113 ? -34.330 -0.794 -19.470 1.00 96.00 113 VAL A C 1
ATOM 862 O O . VAL A 1 113 ? -34.272 0.112 -20.302 1.00 96.00 113 VAL A O 1
ATOM 865 N N . ASP A 1 114 ? -35.363 -0.925 -18.632 1.00 96.19 114 ASP A N 1
ATOM 866 C CA . ASP A 1 114 ? -36.496 0.014 -18.628 1.00 96.19 114 ASP A CA 1
ATOM 867 C C . ASP A 1 114 ? -36.050 1.399 -18.134 1.00 96.19 114 ASP A C 1
ATOM 869 O O . ASP A 1 114 ? -36.288 2.409 -18.802 1.00 96.19 114 ASP A O 1
ATOM 873 N N . LYS A 1 115 ? -35.317 1.456 -17.012 1.00 94.38 115 LYS A N 1
ATOM 874 C CA . LYS A 1 115 ? -34.849 2.727 -16.441 1.00 94.38 115 LYS A CA 1
ATOM 875 C C . LYS A 1 115 ? -33.480 2.669 -15.770 1.00 94.38 115 LYS A C 1
ATOM 877 O O . LYS A 1 115 ? -33.094 1.698 -15.120 1.00 94.38 115 LYS A O 1
ATOM 882 N N . ILE A 1 116 ? -32.773 3.790 -15.910 1.00 98.06 116 ILE A N 1
ATOM 883 C CA . ILE A 1 116 ? -31.594 4.156 -15.125 1.00 98.06 116 ILE A CA 1
ATOM 884 C C . ILE A 1 116 ? -32.022 5.336 -14.260 1.00 98.06 116 ILE A C 1
ATOM 886 O O . ILE A 1 116 ? -32.349 6.403 -14.785 1.00 98.06 116 ILE A O 1
ATOM 890 N N . LEU A 1 117 ? -32.055 5.136 -12.950 1.00 98.12 117 LEU A N 1
ATOM 891 C CA . LEU A 1 117 ? -32.338 6.170 -11.962 1.00 98.12 117 LEU A CA 1
ATOM 892 C C . LEU A 1 117 ? -31.038 6.551 -11.258 1.00 98.12 117 LEU A C 1
ATOM 894 O O . LEU A 1 117 ? -30.146 5.723 -11.103 1.00 98.12 117 LEU A O 1
ATOM 898 N N . CYS A 1 118 ? -30.916 7.803 -10.840 1.00 97.88 118 CYS A N 1
ATOM 899 C CA . CYS A 1 118 ? -29.685 8.346 -10.273 1.00 97.88 118 CYS A CA 1
ATOM 900 C C . CYS A 1 118 ? -30.009 9.230 -9.068 1.00 97.88 118 CYS A C 1
ATOM 902 O O . CYS A 1 118 ? -31.022 9.940 -9.084 1.00 97.88 118 CYS A O 1
ATOM 904 N N . VAL A 1 119 ? -29.156 9.212 -8.041 1.00 97.62 119 VAL A N 1
ATOM 905 C CA . VAL A 1 119 ? -29.342 10.013 -6.821 1.00 97.62 119 VAL A CA 1
ATOM 906 C C . VAL A 1 119 ? -28.377 11.201 -6.805 1.00 97.62 119 VAL A C 1
ATOM 908 O O . VAL A 1 119 ? -27.188 11.058 -6.532 1.00 97.62 119 VAL A O 1
ATOM 911 N N . ALA A 1 120 ? -28.886 12.403 -7.077 1.00 94.19 120 ALA A N 1
ATOM 912 C CA . ALA A 1 120 ? -28.082 13.622 -7.028 1.00 94.19 120 ALA A CA 1
ATOM 913 C C . ALA A 1 120 ? -27.756 14.029 -5.581 1.00 94.19 120 ALA A C 1
ATOM 915 O O . ALA A 1 120 ? -28.608 13.923 -4.698 1.00 94.19 120 ALA A O 1
ATOM 916 N N . LEU A 1 121 ? -26.547 14.574 -5.377 1.00 93.44 121 LEU A N 1
ATOM 917 C CA . LEU A 1 121 ? -26.051 15.083 -4.087 1.00 93.44 121 LEU A CA 1
ATOM 918 C C . LEU A 1 121 ? -26.123 14.047 -2.950 1.00 93.44 121 LEU A C 1
ATOM 920 O O . LEU A 1 121 ? -26.451 14.389 -1.820 1.00 93.44 121 LEU A O 1
ATOM 924 N N . ASN A 1 122 ? -25.829 12.777 -3.248 1.00 97.31 122 ASN A N 1
ATOM 925 C CA . ASN A 1 122 ? -25.929 11.690 -2.272 1.00 97.31 122 ASN A CA 1
ATOM 926 C C . ASN A 1 122 ? -24.615 11.352 -1.549 1.00 97.31 122 ASN A C 1
ATOM 928 O O . ASN A 1 122 ? -24.557 10.335 -0.873 1.00 97.31 122 ASN A O 1
ATOM 932 N N . TYR A 1 123 ? -23.565 12.159 -1.694 1.00 96.94 123 TYR A N 1
ATOM 933 C CA . TYR A 1 123 ? -22.281 11.980 -1.007 1.00 96.94 123 TYR A CA 1
ATOM 934 C C . TYR A 1 123 ? -21.969 13.204 -0.142 1.00 96.94 123 TYR A C 1
ATOM 936 O O . TYR A 1 123 ? -22.046 14.340 -0.624 1.00 96.94 123 TYR A O 1
ATOM 944 N N . ALA A 1 124 ? -21.594 12.975 1.118 1.00 91.38 124 ALA A N 1
ATOM 945 C CA . ALA A 1 124 ? -21.272 14.038 2.073 1.00 91.38 124 ALA A CA 1
ATOM 946 C C . ALA A 1 124 ? -20.058 14.878 1.624 1.00 91.38 124 ALA A C 1
ATOM 948 O O . ALA A 1 124 ? -20.099 16.111 1.641 1.00 91.38 124 ALA A O 1
ATOM 949 N N . ASP A 1 125 ? -19.002 14.229 1.122 1.00 89.50 125 ASP A N 1
ATOM 950 C CA . ASP A 1 125 ? -17.806 14.904 0.601 1.00 89.50 125 ASP A CA 1
ATOM 951 C C . ASP A 1 125 ? -18.084 15.769 -0.649 1.00 89.50 125 ASP A C 1
ATOM 953 O O . ASP A 1 125 ? -17.538 16.866 -0.775 1.00 89.50 125 ASP A O 1
ATOM 957 N N . HIS A 1 126 ? -18.995 15.346 -1.527 1.00 94.19 126 HIS A N 1
ATOM 958 C CA . HIS A 1 126 ? -19.434 16.110 -2.696 1.00 94.19 126 HIS A CA 1
ATOM 959 C C . HIS A 1 126 ? -20.335 17.299 -2.318 1.00 94.19 126 HIS A C 1
ATOM 961 O O . HIS A 1 126 ? -20.249 18.367 -2.930 1.00 94.19 126 HIS A O 1
ATOM 967 N N . CYS A 1 127 ? -21.165 17.162 -1.278 1.00 92.94 127 CYS A N 1
ATOM 968 C CA . CYS A 1 127 ? -21.907 18.295 -0.715 1.00 92.94 127 CYS A CA 1
ATOM 969 C C . CYS A 1 127 ? -20.944 19.325 -0.100 1.00 92.94 127 CYS A C 1
ATOM 971 O O . CYS A 1 127 ? -21.069 20.525 -0.365 1.00 92.94 127 CYS A O 1
ATOM 973 N N . LYS A 1 128 ? -19.920 18.856 0.627 1.00 92.88 128 LYS A N 1
ATOM 974 C CA . LYS A 1 128 ? -18.843 19.681 1.198 1.00 92.88 128 LYS A CA 1
ATOM 975 C C . LYS A 1 128 ? -18.018 20.400 0.123 1.00 92.88 128 LYS A C 1
ATOM 977 O O . LYS A 1 128 ? -17.760 21.591 0.267 1.00 92.88 128 LYS A O 1
ATOM 982 N N . GLU A 1 129 ? -17.664 19.725 -0.974 1.00 92.19 129 GLU A N 1
ATOM 983 C CA . GLU A 1 129 ? -16.986 20.314 -2.145 1.00 92.19 129 GLU A CA 1
ATOM 984 C C . GLU A 1 129 ? -17.752 21.518 -2.719 1.00 92.19 129 GLU A C 1
ATOM 986 O O . GLU A 1 129 ? -17.150 22.535 -3.072 1.00 92.19 129 GLU A O 1
ATOM 991 N N . GLN A 1 130 ? -19.082 21.421 -2.785 1.00 91.12 130 GLN A N 1
ATOM 992 C CA . GLN A 1 130 ? -19.951 22.470 -3.324 1.00 91.12 130 GLN A CA 1
ATOM 993 C C . GLN A 1 130 ? -20.382 23.521 -2.291 1.00 91.12 130 GLN A C 1
ATOM 995 O O . GLN A 1 130 ? -21.030 24.498 -2.668 1.00 91.12 130 GLN A O 1
ATOM 1000 N N . ASN A 1 131 ? -20.040 23.340 -1.009 1.00 92.50 131 ASN A N 1
ATOM 1001 C CA . ASN A 1 131 ? -20.586 24.109 0.114 1.00 92.50 131 ASN A CA 1
ATOM 1002 C C . ASN A 1 131 ? -22.133 24.106 0.130 1.00 92.50 131 ASN A C 1
ATOM 1004 O O . ASN A 1 131 ? -22.778 25.144 0.298 1.00 92.50 131 ASN A O 1
ATOM 1008 N N . LEU A 1 132 ? -22.727 22.928 -0.090 1.00 91.94 132 LEU A N 1
ATOM 1009 C CA . LEU A 1 132 ? -24.170 22.687 -0.053 1.00 91.94 132 LEU A CA 1
ATOM 1010 C C . LEU A 1 132 ? -24.558 21.899 1.201 1.00 91.94 132 LEU A C 1
ATOM 1012 O O . LEU A 1 132 ? -23.813 21.042 1.668 1.00 91.94 132 LEU A O 1
ATOM 1016 N N . GLN A 1 133 ? -25.762 22.161 1.712 1.00 93.81 133 GLN A N 1
ATOM 1017 C CA . GLN A 1 133 ? -26.362 21.329 2.751 1.00 93.81 133 GLN A CA 1
ATOM 1018 C C . GLN A 1 133 ? -26.814 19.988 2.157 1.00 93.81 133 GLN A C 1
ATOM 1020 O O . GLN A 1 133 ? -27.425 19.955 1.087 1.00 93.81 133 GLN A O 1
ATOM 1025 N N . GLU A 1 134 ? -26.561 18.904 2.887 1.00 95.12 134 GLU A N 1
ATOM 1026 C CA . GLU A 1 134 ? -27.018 17.559 2.539 1.00 95.12 134 GLU A CA 1
ATOM 1027 C C . GLU A 1 134 ? -28.549 17.514 2.345 1.00 95.12 134 GLU A C 1
ATOM 1029 O O . GLU A 1 134 ? -29.299 18.034 3.188 1.00 95.12 134 GLU A O 1
ATOM 1034 N N . PRO A 1 135 ? -29.057 16.911 1.253 1.00 92.25 135 PRO A N 1
ATOM 1035 C CA . PRO A 1 135 ? -30.491 16.760 1.053 1.00 92.25 135 PRO A CA 1
ATOM 1036 C C . PRO A 1 135 ? -31.136 15.943 2.180 1.00 92.25 135 PRO A C 1
ATOM 1038 O O . PRO A 1 135 ? -30.695 14.853 2.518 1.00 92.25 135 PRO A O 1
ATOM 1041 N N . LYS A 1 136 ? -32.259 16.424 2.728 1.00 93.06 136 LYS A N 1
ATOM 1042 C CA . LYS A 1 136 ? -33.070 15.636 3.683 1.00 93.06 136 LYS A CA 1
ATOM 1043 C C . LYS A 1 136 ? -33.839 14.489 3.017 1.00 93.06 136 LYS A C 1
ATOM 1045 O O . LYS A 1 136 ? -34.369 13.619 3.701 1.00 93.06 136 LYS A O 1
ATOM 1050 N N . ILE A 1 137 ? -33.961 14.532 1.692 1.00 90.69 137 ILE A N 1
ATOM 1051 C CA . ILE A 1 137 ? -34.631 13.538 0.857 1.00 90.69 137 ILE A CA 1
ATOM 1052 C C . ILE A 1 137 ? -33.813 13.350 -0.429 1.00 90.69 137 ILE A C 1
ATOM 1054 O O . ILE A 1 137 ? -33.389 14.355 -1.006 1.00 90.69 137 ILE A O 1
ATOM 1058 N N . PRO A 1 138 ? -33.633 12.113 -0.926 1.00 91.56 138 PRO A N 1
ATOM 1059 C CA . PRO A 1 138 ? -32.814 11.873 -2.107 1.00 91.56 138 PRO A CA 1
ATOM 1060 C C . PRO A 1 138 ? -33.467 12.488 -3.346 1.00 91.56 138 PRO A C 1
ATOM 1062 O O . PRO A 1 138 ? -34.663 12.299 -3.610 1.00 91.56 138 PRO A O 1
ATOM 1065 N N . ILE A 1 139 ? -32.655 13.221 -4.105 1.00 93.44 139 ILE A N 1
ATOM 1066 C CA . ILE A 1 139 ? -33.047 13.900 -5.339 1.00 93.44 139 ILE A CA 1
ATOM 1067 C C . ILE A 1 139 ? -32.865 12.908 -6.488 1.00 93.44 139 ILE A C 1
ATOM 1069 O O . ILE A 1 139 ? -31.745 12.649 -6.922 1.00 93.44 139 ILE A O 1
ATOM 1073 N N . ILE A 1 140 ? -33.971 12.338 -6.966 1.00 95.25 140 ILE A N 1
ATOM 1074 C CA . ILE A 1 140 ? -33.951 11.331 -8.032 1.00 95.25 140 ILE A CA 1
ATOM 1075 C C . ILE A 1 140 ? -34.064 12.004 -9.402 1.00 95.25 140 ILE A C 1
ATOM 1077 O O . ILE A 1 140 ? -34.988 12.782 -9.644 1.00 95.25 140 ILE A O 1
ATOM 1081 N N . PHE A 1 141 ? -33.156 11.659 -10.311 1.00 95.06 141 PHE A N 1
ATOM 1082 C CA . PHE A 1 141 ? -33.266 11.929 -11.747 1.00 95.06 141 PHE A CA 1
ATOM 1083 C C . PHE A 1 141 ? -33.038 10.633 -12.542 1.00 95.06 141 PHE A C 1
ATOM 1085 O O . PHE A 1 141 ? -32.901 9.561 -11.952 1.00 95.06 141 PHE A O 1
ATOM 1092 N N . SER A 1 142 ? -33.038 10.705 -13.874 1.00 94.75 142 SER A N 1
ATOM 1093 C CA . SER A 1 142 ? -32.864 9.535 -14.739 1.00 94.75 142 SER A CA 1
ATOM 1094 C C . SER A 1 142 ? -31.891 9.758 -15.897 1.00 94.75 142 SER A C 1
ATOM 1096 O O . SER A 1 142 ? -31.644 10.892 -16.324 1.00 94.75 142 SER A O 1
ATOM 1098 N N . LYS A 1 143 ? -31.379 8.640 -16.426 1.00 95.62 143 LYS A N 1
ATOM 1099 C CA . LYS A 1 143 ? -30.719 8.533 -17.736 1.00 95.62 143 LYS A CA 1
ATOM 1100 C C . LYS A 1 143 ? -31.507 7.566 -18.624 1.00 95.62 143 LYS A C 1
ATOM 1102 O O . LYS A 1 143 ? -32.183 6.664 -18.130 1.00 95.62 143 LYS A O 1
ATOM 1107 N N . PHE A 1 144 ? -31.417 7.720 -19.942 1.00 94.81 144 PHE A N 1
ATOM 1108 C CA . PHE A 1 144 ? -32.025 6.768 -20.880 1.00 94.81 144 PHE A CA 1
ATOM 1109 C C . PHE A 1 144 ? -31.137 5.533 -21.097 1.00 94.81 144 PHE A C 1
ATOM 1111 O O . PHE A 1 144 ? -29.912 5.656 -21.153 1.00 94.81 144 PHE A O 1
ATOM 1118 N N . SER A 1 145 ? -31.729 4.351 -21.322 1.00 93.75 145 SER A N 1
ATOM 1119 C CA . SER A 1 145 ? -30.955 3.127 -21.617 1.00 93.75 145 SER A CA 1
ATOM 1120 C C . SER A 1 145 ? -30.099 3.227 -22.890 1.00 93.75 145 SER A C 1
ATOM 1122 O O . SER A 1 145 ? -29.151 2.458 -23.028 1.00 93.75 145 SER A O 1
ATOM 1124 N N . SER A 1 146 ? -30.380 4.165 -23.803 1.00 93.44 146 SER A N 1
ATOM 1125 C CA . SER A 1 146 ? -29.543 4.455 -24.981 1.00 93.44 146 SER A CA 1
ATOM 1126 C C . SER A 1 146 ? -28.184 5.082 -24.642 1.00 93.44 146 SER A C 1
ATOM 1128 O O . SER A 1 146 ? -27.305 5.149 -25.498 1.00 93.44 146 SER A O 1
ATOM 1130 N N . THR A 1 147 ? -27.996 5.548 -23.404 1.00 96.69 147 THR A N 1
ATOM 1131 C CA . THR A 1 147 ? -26.731 6.135 -22.935 1.00 96.69 147 THR A CA 1
ATOM 1132 C C . THR A 1 147 ? -25.714 5.088 -22.476 1.00 96.69 147 THR A C 1
ATOM 1134 O O . THR A 1 147 ? -24.540 5.425 -22.323 1.00 96.69 147 THR A O 1
ATOM 1137 N N . ILE A 1 148 ? -26.151 3.835 -22.285 1.00 97.88 148 ILE A N 1
ATOM 1138 C CA . ILE A 1 148 ? -25.320 2.720 -21.820 1.00 97.88 148 ILE A CA 1
ATOM 1139 C C . ILE A 1 148 ? -24.257 2.369 -22.862 1.00 97.88 148 ILE A C 1
ATOM 1141 O O . ILE A 1 148 ? -24.586 2.087 -24.015 1.00 97.88 148 ILE A O 1
ATOM 1145 N N . ILE A 1 149 ? -22.997 2.304 -22.429 1.00 96.06 149 ILE A N 1
ATOM 1146 C CA . ILE A 1 149 ? -21.895 1.699 -23.191 1.00 96.06 149 ILE A CA 1
ATOM 1147 C C . ILE A 1 149 ? -21.025 0.804 -22.302 1.00 96.06 149 ILE A C 1
ATOM 1149 O O . ILE A 1 149 ? -21.027 0.927 -21.075 1.00 96.06 149 ILE A O 1
ATOM 1153 N N . GLY A 1 150 ? -20.319 -0.142 -22.924 1.00 90.56 150 GLY A N 1
ATOM 1154 C CA . GLY A 1 150 ? -19.480 -1.111 -22.226 1.00 90.56 150 GLY A CA 1
ATOM 1155 C C . GLY A 1 150 ? -18.121 -0.594 -21.750 1.00 90.56 150 GLY A C 1
ATOM 1156 O O . GLY A 1 150 ? -17.714 0.524 -22.079 1.00 90.56 150 GLY A O 1
ATOM 1157 N N . PRO A 1 151 ? -17.374 -1.430 -21.003 1.00 82.00 151 PRO A N 1
ATOM 1158 C CA . PRO A 1 151 ? -15.987 -1.140 -20.661 1.00 82.00 151 PRO A CA 1
ATOM 1159 C C . PRO A 1 151 ? -15.153 -0.977 -21.941 1.00 82.00 151 PRO A C 1
ATOM 1161 O O . PRO A 1 151 ? -15.277 -1.763 -22.879 1.00 82.00 151 PRO A O 1
ATOM 1164 N N . ASN A 1 152 ? -14.278 0.030 -21.962 1.00 81.12 152 ASN A N 1
ATOM 1165 C CA . ASN A 1 152 ? -13.430 0.406 -23.105 1.00 81.12 152 ASN A CA 1
ATOM 1166 C C . ASN A 1 152 ? -14.176 0.907 -24.363 1.00 81.12 152 ASN A C 1
ATOM 1168 O O . ASN A 1 152 ? -13.531 1.194 -25.372 1.00 81.12 152 ASN A O 1
ATOM 1172 N N . GLU A 1 153 ? -15.504 1.056 -24.332 1.00 88.50 153 GLU A N 1
ATOM 1173 C CA . GLU A 1 153 ? -16.225 1.770 -25.388 1.00 88.50 153 GLU A CA 1
ATOM 1174 C C . GLU A 1 153 ? -16.055 3.292 -25.223 1.00 88.50 153 GLU A C 1
ATOM 1176 O O . GLU A 1 153 ? -15.909 3.814 -24.118 1.00 88.50 153 GLU A O 1
ATOM 1181 N N . ALA A 1 154 ? -16.033 4.027 -26.337 1.00 89.44 154 ALA A N 1
ATOM 1182 C CA . ALA A 1 154 ? -15.709 5.452 -26.319 1.00 89.44 154 ALA A CA 1
ATOM 1183 C C . ALA A 1 154 ? -16.907 6.327 -25.909 1.00 89.44 154 ALA A C 1
ATOM 1185 O O . ALA A 1 154 ? -17.951 6.298 -26.568 1.00 89.44 154 ALA A O 1
ATOM 1186 N N . VAL A 1 155 ? -16.707 7.192 -24.908 1.00 93.75 155 VAL A N 1
ATOM 1187 C CA . VAL A 1 155 ? -17.609 8.316 -24.607 1.00 93.75 155 VAL A CA 1
ATOM 1188 C C . VAL A 1 155 ? -17.517 9.345 -25.741 1.00 93.75 155 VAL A C 1
ATOM 1190 O O . VAL A 1 155 ? -16.476 9.958 -25.984 1.00 93.75 155 VAL A O 1
ATOM 1193 N N . LYS A 1 156 ? -18.615 9.536 -26.471 1.00 92.75 156 LYS A N 1
ATOM 1194 C CA . LYS A 1 156 ? -18.714 10.375 -27.671 1.00 92.75 156 LYS A CA 1
ATOM 1195 C C . LYS A 1 156 ? -19.151 11.792 -27.317 1.00 92.75 156 LYS A C 1
ATOM 1197 O O . LYS A 1 156 ? -20.320 12.151 -27.436 1.00 92.75 156 LYS A O 1
ATOM 1202 N N . ILE A 1 157 ? -18.187 12.631 -26.947 1.00 91.56 157 ILE A N 1
ATOM 1203 C CA . ILE A 1 157 ? -18.431 14.060 -26.724 1.00 91.56 157 ILE A CA 1
ATOM 1204 C C . ILE A 1 157 ? -18.807 14.732 -28.054 1.00 91.56 157 ILE A C 1
ATOM 1206 O O . ILE A 1 157 ? -17.977 14.889 -28.953 1.00 91.56 157 ILE A O 1
ATOM 1210 N N . ARG A 1 158 ? -20.059 15.186 -28.175 1.00 90.19 158 ARG A N 1
ATOM 1211 C CA . ARG A 1 158 ? -20.517 16.029 -29.290 1.00 90.19 158 ARG A CA 1
ATOM 1212 C C . ARG A 1 158 ? -19.975 17.448 -29.089 1.00 90.19 158 ARG A C 1
ATOM 1214 O O . ARG A 1 158 ? -20.682 18.330 -28.616 1.00 90.19 158 ARG A O 1
ATOM 1221 N N . THR A 1 159 ? -18.712 17.679 -29.452 1.00 88.31 159 THR A N 1
ATOM 1222 C CA . THR A 1 159 ? -17.964 18.924 -29.159 1.00 88.31 159 THR A CA 1
ATOM 1223 C C . THR A 1 159 ? -18.537 20.205 -29.778 1.00 88.31 159 THR A C 1
ATOM 1225 O O . THR A 1 159 ? -18.104 21.298 -29.415 1.00 88.31 159 THR A O 1
ATOM 1228 N N . HIS A 1 160 ? -19.485 20.113 -30.714 1.00 89.25 160 HIS A N 1
ATOM 1229 C CA . HIS A 1 160 ? -20.246 21.255 -31.240 1.00 89.25 160 HIS A CA 1
ATOM 1230 C C . HIS A 1 160 ? -21.520 21.565 -30.427 1.00 89.25 160 HIS A C 1
ATOM 1232 O O . HIS A 1 160 ? -22.122 22.610 -30.640 1.00 89.25 160 HIS A O 1
ATOM 1238 N N . ILE A 1 161 ? -21.911 20.679 -29.503 1.00 88.62 161 ILE A N 1
ATOM 1239 C CA . ILE A 1 161 ? -23.091 20.787 -28.629 1.00 88.62 161 ILE A CA 1
ATOM 1240 C C . ILE A 1 161 ? -22.679 21.082 -27.183 1.00 88.62 161 ILE A C 1
ATOM 1242 O O . ILE A 1 161 ? -23.241 21.984 -26.572 1.00 88.62 161 ILE A O 1
ATOM 1246 N N . SER A 1 162 ? -21.705 20.345 -26.638 1.00 92.06 162 SER A N 1
ATOM 1247 C CA . SER A 1 162 ? -21.204 20.529 -25.268 1.00 92.06 162 SER A CA 1
ATOM 1248 C C . SER A 1 162 ? -19.687 20.737 -25.252 1.00 92.06 162 SER A C 1
ATOM 1250 O O . SER A 1 162 ? -18.936 20.128 -26.020 1.00 92.06 162 SER A O 1
ATOM 1252 N N . LYS A 1 163 ? -19.255 21.651 -24.385 1.00 92.31 163 LYS A N 1
ATOM 1253 C CA . LYS A 1 163 ? -17.879 22.072 -24.097 1.00 92.31 163 LYS A CA 1
ATOM 1254 C C . LYS A 1 163 ? -17.471 21.783 -22.650 1.00 92.31 163 LYS A C 1
ATOM 1256 O O . LYS A 1 163 ? -16.277 21.752 -22.370 1.00 92.31 163 LYS A O 1
ATOM 1261 N N . LYS A 1 164 ? -18.436 21.607 -21.742 1.00 95.75 164 LYS A N 1
ATOM 1262 C CA . LYS A 1 164 ? -18.216 21.412 -20.300 1.00 95.75 164 LYS A CA 1
ATOM 1263 C C . LYS A 1 164 ? -18.641 20.007 -19.866 1.00 95.75 164 LYS A C 1
ATOM 1265 O O . LYS A 1 164 ? -19.585 19.864 -19.095 1.00 95.75 164 LYS A O 1
ATOM 1270 N N . VAL A 1 165 ? -17.990 18.973 -20.397 1.00 97.12 165 VAL A N 1
ATOM 1271 C CA . VAL A 1 165 ? -18.272 17.577 -20.014 1.00 97.12 165 VAL A CA 1
ATOM 1272 C C . VAL A 1 165 ? -17.339 17.153 -18.880 1.00 97.12 165 VAL A C 1
ATOM 1274 O O . VAL A 1 165 ? -16.134 17.340 -19.011 1.00 97.12 165 VAL A O 1
ATOM 1277 N N . ASP A 1 166 ? -17.843 16.586 -17.785 1.00 94.94 166 ASP A N 1
ATOM 1278 C CA . ASP A 1 166 ? -17.014 16.022 -16.709 1.00 94.94 166 ASP A CA 1
ATOM 1279 C C . ASP A 1 166 ? -17.416 14.592 -16.299 1.00 94.94 166 ASP A C 1
ATOM 1281 O O . ASP A 1 166 ? -18.353 13.997 -16.840 1.00 94.94 166 ASP A O 1
ATOM 1285 N N . TRP A 1 167 ? -16.591 14.015 -15.422 1.00 95.75 167 TRP A N 1
ATOM 1286 C CA . TRP A 1 167 ? -16.646 12.639 -14.929 1.00 95.75 167 TRP A CA 1
ATOM 1287 C C . TRP A 1 167 ? -17.268 12.581 -13.527 1.00 95.75 167 TRP A C 1
ATOM 1289 O O . TRP A 1 167 ? -17.096 13.503 -12.726 1.00 95.75 167 TRP A O 1
ATOM 1299 N N . GLU A 1 168 ? -17.940 11.471 -13.233 1.00 95.50 168 GLU A N 1
ATOM 1300 C CA . GLU A 1 168 ? -18.645 11.199 -11.975 1.00 95.50 168 GLU A CA 1
ATOM 1301 C C . GLU A 1 168 ? -18.638 9.674 -11.769 1.00 95.50 168 GLU A C 1
ATOM 1303 O O . GLU A 1 168 ? -19.452 8.967 -12.361 1.00 95.50 168 GLU A O 1
ATOM 1308 N N . VAL A 1 169 ? -17.681 9.128 -11.008 1.00 95.44 169 VAL A N 1
ATOM 1309 C CA . VAL A 1 169 ? -17.653 7.679 -10.726 1.00 95.44 169 VAL A CA 1
ATOM 1310 C C . VAL A 1 169 ? -18.721 7.308 -9.700 1.00 95.44 169 VAL A C 1
ATOM 1312 O O . VAL A 1 169 ? -18.793 7.917 -8.636 1.00 95.44 169 VAL A O 1
ATOM 1315 N N . GLU A 1 170 ? -19.523 6.282 -9.983 1.00 95.81 170 GLU A N 1
ATOM 1316 C CA . GLU A 1 170 ? -20.604 5.849 -9.088 1.00 95.81 170 GLU A CA 1
ATOM 1317 C C . GLU A 1 170 ? -20.625 4.327 -8.887 1.00 95.81 170 GLU A C 1
ATOM 1319 O O . GLU A 1 170 ? -20.221 3.548 -9.759 1.00 95.81 170 GLU A O 1
ATOM 1324 N N . LEU A 1 171 ? -21.140 3.897 -7.731 1.00 96.06 171 LEU A N 1
ATOM 1325 C CA . LEU A 1 171 ? -21.629 2.535 -7.546 1.00 96.06 171 LEU A CA 1
ATOM 1326 C C . LEU A 1 171 ? -23.015 2.431 -8.203 1.00 96.06 171 LEU A C 1
ATOM 1328 O O . LEU A 1 171 ? -23.869 3.300 -8.027 1.00 96.06 171 LEU A O 1
ATOM 1332 N N . ALA A 1 172 ? -23.246 1.360 -8.956 1.00 97.88 172 ALA A N 1
ATOM 1333 C CA . ALA A 1 172 ? -24.520 1.086 -9.604 1.00 97.88 172 ALA A CA 1
ATOM 1334 C C . ALA A 1 172 ? -25.145 -0.189 -9.036 1.00 97.88 172 ALA A C 1
ATOM 1336 O O . ALA A 1 172 ? -24.541 -1.261 -9.081 1.00 97.88 172 ALA A O 1
ATOM 1337 N N . VAL A 1 173 ? -26.371 -0.077 -8.531 1.00 98.00 173 VAL A N 1
ATOM 1338 C CA . VAL A 1 173 ? -27.191 -1.193 -8.048 1.00 98.00 173 VAL A CA 1
ATOM 1339 C C . VAL A 1 173 ? -28.020 -1.738 -9.205 1.00 98.00 173 VAL A C 1
ATOM 1341 O O . VAL A 1 173 ? -28.694 -0.969 -9.889 1.00 98.00 173 VAL A O 1
ATOM 1344 N N . ILE A 1 174 ? -28.006 -3.056 -9.401 1.00 98.00 174 ILE A N 1
ATOM 1345 C CA . ILE A 1 174 ? -28.828 -3.746 -10.400 1.00 98.00 174 ILE A CA 1
ATOM 1346 C C . ILE A 1 174 ? -29.982 -4.452 -9.696 1.00 98.00 174 ILE A C 1
ATOM 1348 O O . ILE A 1 174 ? -29.770 -5.319 -8.844 1.00 98.00 174 ILE A O 1
ATOM 1352 N N . ILE A 1 175 ? -31.212 -4.112 -10.065 1.00 97.75 175 ILE A N 1
ATOM 1353 C CA . ILE A 1 175 ? -32.419 -4.744 -9.531 1.00 97.75 175 ILE A CA 1
ATOM 1354 C C . ILE A 1 175 ? -32.583 -6.141 -10.148 1.00 97.75 175 ILE A C 1
ATOM 1356 O O . ILE A 1 175 ? -32.507 -6.315 -11.358 1.00 97.75 175 ILE A O 1
ATOM 1360 N N . GLY A 1 176 ? -32.797 -7.160 -9.318 1.00 94.44 176 GLY A N 1
ATOM 1361 C CA . GLY A 1 176 ? -32.954 -8.560 -9.734 1.00 94.44 176 GLY A CA 1
ATOM 1362 C C . GLY A 1 176 ? -34.385 -9.081 -9.735 1.00 94.44 176 GLY A C 1
ATOM 1363 O O . GLY A 1 176 ? -34.657 -10.125 -10.322 1.00 94.44 176 GLY A O 1
ATOM 1364 N N . LYS A 1 177 ? -35.303 -8.387 -9.059 1.00 92.31 177 LYS A N 1
ATOM 1365 C CA . LYS A 1 177 ? -36.709 -8.785 -8.909 1.00 92.31 177 LYS A CA 1
ATOM 1366 C C . LYS A 1 177 ? -37.597 -7.551 -8.947 1.00 92.31 177 LYS A C 1
ATOM 1368 O O . LYS A 1 177 ? -37.193 -6.502 -8.457 1.00 92.31 177 LYS A O 1
ATOM 1373 N N . THR A 1 178 ? -38.818 -7.696 -9.456 1.00 96.75 178 THR A N 1
ATOM 1374 C CA . THR A 1 178 ? -39.826 -6.629 -9.446 1.00 96.75 178 THR A CA 1
ATOM 1375 C C . THR A 1 178 ? -40.036 -6.097 -8.026 1.00 96.75 178 THR A C 1
ATOM 1377 O O . THR A 1 178 ? -40.527 -6.827 -7.166 1.00 96.75 178 THR A O 1
ATOM 1380 N N . ALA A 1 179 ? -39.674 -4.838 -7.785 1.00 96.06 179 ALA A N 1
ATOM 1381 C CA . ALA A 1 179 ? -39.778 -4.175 -6.490 1.00 96.06 179 ALA A CA 1
ATOM 1382 C C . ALA A 1 179 ? -40.831 -3.063 -6.557 1.00 96.06 179 ALA A C 1
ATOM 1384 O O . ALA A 1 179 ? -40.683 -2.087 -7.292 1.00 96.06 179 ALA A O 1
ATOM 1385 N N . SER A 1 180 ? -41.896 -3.209 -5.770 1.00 97.50 180 SER A N 1
ATOM 1386 C CA . SER A 1 180 ? -42.967 -2.222 -5.622 1.00 97.50 180 SER A CA 1
ATOM 1387 C C . SER A 1 180 ? -43.323 -2.108 -4.144 1.00 97.50 180 SER A C 1
ATOM 1389 O O . SER A 1 180 ? -43.574 -3.125 -3.500 1.00 97.50 180 SER A O 1
ATOM 1391 N N . SER A 1 181 ? -43.328 -0.887 -3.612 1.00 96.38 181 SER A N 1
ATOM 1392 C CA . SER A 1 181 ? -43.571 -0.571 -2.196 1.00 96.38 181 SER A CA 1
ATOM 1393 C C . SER A 1 181 ? -42.724 -1.399 -1.214 1.00 96.38 181 SER A C 1
ATOM 1395 O O . SER A 1 181 ? -43.213 -1.833 -0.169 1.00 96.38 181 SER A O 1
ATOM 1397 N N . VAL A 1 182 ? -41.457 -1.642 -1.562 1.00 97.00 182 VAL A N 1
ATOM 1398 C CA . VAL A 1 182 ? -40.511 -2.437 -0.766 1.00 97.00 182 VAL A CA 1
ATOM 1399 C C . VAL A 1 182 ? -40.084 -1.653 0.474 1.00 97.00 182 VAL A C 1
ATOM 1401 O O . VAL A 1 182 ? -39.934 -0.438 0.421 1.00 97.00 182 VAL A O 1
ATOM 1404 N N . LYS A 1 183 ? -39.876 -2.342 1.600 1.00 97.38 183 LYS A N 1
ATOM 1405 C CA . LYS A 1 183 ? -39.300 -1.749 2.814 1.00 97.38 183 LYS A CA 1
ATOM 1406 C C . LYS A 1 183 ? -37.780 -1.837 2.810 1.00 97.38 183 LYS A C 1
ATOM 1408 O O . LYS A 1 183 ? -37.235 -2.820 2.316 1.00 97.38 183 LYS A O 1
ATOM 1413 N N . ALA A 1 184 ? -37.096 -0.864 3.408 1.00 93.19 184 ALA A N 1
ATOM 1414 C CA . ALA A 1 184 ? -35.636 -0.811 3.475 1.00 93.19 184 ALA A CA 1
ATOM 1415 C C . ALA A 1 184 ? -35.044 -2.122 4.032 1.00 93.19 184 ALA A C 1
ATOM 1417 O O . ALA A 1 184 ? -34.143 -2.705 3.434 1.00 93.19 184 ALA A O 1
ATOM 1418 N N . ALA A 1 185 ? -35.645 -2.678 5.090 1.00 92.62 185 ALA A N 1
ATOM 1419 C CA . ALA A 1 185 ? -35.260 -3.972 5.670 1.00 92.62 185 ALA A CA 1
ATOM 1420 C C . ALA A 1 185 ? -35.324 -5.170 4.689 1.00 92.62 185 ALA A C 1
ATOM 1422 O O . ALA A 1 185 ? -34.656 -6.182 4.901 1.00 92.62 185 ALA A O 1
ATOM 1423 N N . ASP A 1 186 ? -36.106 -5.069 3.611 1.00 94.38 186 ASP A N 1
ATOM 1424 C CA . ASP A 1 186 ? -36.233 -6.083 2.562 1.00 94.38 186 ASP A CA 1
ATOM 1425 C C . ASP A 1 186 ? -35.446 -5.748 1.284 1.00 94.38 186 ASP A C 1
ATOM 1427 O O . ASP A 1 186 ? -35.305 -6.621 0.427 1.00 94.38 186 ASP A O 1
ATOM 1431 N N . ALA A 1 187 ? -34.921 -4.527 1.135 1.00 93.19 187 ALA A N 1
ATOM 1432 C CA . ALA A 1 187 ? -34.389 -4.003 -0.126 1.00 93.19 187 ALA A CA 1
ATOM 1433 C C . ALA A 1 187 ? -33.314 -4.900 -0.766 1.00 93.19 187 ALA A C 1
ATOM 1435 O O . ALA A 1 187 ? -33.393 -5.198 -1.958 1.00 93.19 187 ALA A O 1
ATOM 1436 N N . TYR A 1 188 ? -32.373 -5.423 0.029 1.00 91.06 188 TYR A N 1
ATOM 1437 C CA . TYR A 1 188 ? -31.319 -6.328 -0.450 1.00 91.06 188 TYR A CA 1
ATOM 1438 C C . TYR A 1 188 ? -31.855 -7.603 -1.128 1.00 91.06 188 TYR A C 1
ATOM 1440 O O . TYR A 1 188 ? -31.202 -8.139 -2.018 1.00 91.06 188 TYR A O 1
ATOM 1448 N N . LYS A 1 189 ? -33.069 -8.068 -0.792 1.00 93.06 189 LYS A N 1
ATOM 1449 C CA . LYS A 1 189 ? -33.706 -9.251 -1.414 1.00 93.06 189 LYS A CA 1
ATOM 1450 C C . LYS A 1 189 ? -34.110 -9.022 -2.878 1.00 93.06 189 LYS A C 1
ATOM 1452 O O . LYS A 1 189 ? -34.427 -9.991 -3.577 1.00 93.06 189 LYS A O 1
ATOM 1457 N N . TYR A 1 190 ? -34.132 -7.761 -3.313 1.00 95.19 190 TYR A N 1
ATOM 1458 C CA . TYR A 1 190 ? -34.474 -7.319 -4.665 1.00 95.19 190 TYR A CA 1
ATOM 1459 C C . TYR A 1 190 ? -33.250 -6.895 -5.483 1.00 95.19 190 TYR A C 1
ATOM 1461 O O . TYR A 1 190 ? -33.398 -6.634 -6.674 1.00 95.19 190 TYR A O 1
ATOM 1469 N N . ILE A 1 191 ? -32.054 -6.852 -4.891 1.00 95.19 191 ILE A N 1
ATOM 1470 C CA . ILE A 1 191 ? -30.804 -6.537 -5.591 1.00 95.19 191 ILE A CA 1
ATOM 1471 C C . ILE A 1 191 ? -30.240 -7.828 -6.197 1.00 95.19 191 ILE A C 1
ATOM 1473 O O . ILE A 1 191 ? -30.144 -8.851 -5.524 1.00 95.19 191 ILE A O 1
ATOM 1477 N N . PHE A 1 192 ? -29.880 -7.791 -7.479 1.00 93.56 192 PHE A N 1
ATOM 1478 C CA . PHE A 1 192 ? -29.139 -8.868 -8.143 1.00 93.56 192 PHE A CA 1
ATOM 1479 C C . PHE A 1 192 ? -27.641 -8.770 -7.851 1.00 93.56 192 PHE A C 1
ATOM 1481 O O . PHE A 1 192 ? -26.978 -9.763 -7.557 1.00 93.56 192 PHE A O 1
ATOM 1488 N N . GLY A 1 193 ? -27.113 -7.552 -7.933 1.00 93.00 193 GLY A N 1
ATOM 1489 C CA . GLY A 1 193 ? -25.695 -7.284 -7.803 1.00 93.00 193 GLY A CA 1
ATOM 1490 C C . GLY A 1 193 ? -25.361 -5.824 -8.049 1.00 93.00 193 GLY A C 1
ATOM 1491 O O . GLY A 1 193 ? -26.249 -4.974 -8.162 1.00 93.00 193 GLY A O 1
ATOM 1492 N N . TYR A 1 194 ? -24.067 -5.554 -8.159 1.00 95.50 194 TYR A N 1
ATOM 1493 C CA . TYR A 1 194 ? -23.515 -4.216 -8.302 1.00 95.50 194 TYR A CA 1
ATOM 1494 C C . TYR A 1 194 ? -22.520 -4.143 -9.463 1.00 95.50 194 TYR A C 1
ATOM 1496 O O . TYR A 1 194 ? -21.867 -5.127 -9.812 1.00 95.50 194 TYR A O 1
ATOM 1504 N N . THR A 1 195 ? -22.371 -2.964 -10.055 1.00 95.12 195 THR A N 1
ATOM 1505 C CA . THR A 1 195 ? -21.316 -2.663 -11.031 1.00 95.12 195 THR A CA 1
ATOM 1506 C C . THR A 1 195 ? -20.766 -1.256 -10.800 1.00 95.12 195 THR A C 1
ATOM 1508 O O . THR A 1 195 ? -21.332 -0.485 -10.025 1.00 95.12 195 THR A O 1
ATOM 1511 N N . VAL A 1 196 ? -19.649 -0.917 -11.442 1.00 92.94 196 VAL A N 1
ATOM 1512 C CA . VAL A 1 196 ? -19.133 0.459 -11.458 1.00 92.94 196 VAL A CA 1
ATOM 1513 C C . VAL A 1 196 ? -19.756 1.189 -12.643 1.00 92.94 196 VAL A C 1
ATOM 1515 O O . VAL A 1 196 ? -19.910 0.609 -13.722 1.00 92.94 196 VAL A O 1
ATOM 1518 N N . ALA A 1 197 ? -20.088 2.461 -12.445 1.00 96.00 197 ALA A N 1
ATOM 1519 C CA . ALA A 1 197 ? -20.610 3.350 -13.469 1.00 96.00 197 ALA A CA 1
ATOM 1520 C C . ALA A 1 197 ? -19.804 4.650 -13.572 1.00 96.00 197 ALA A C 1
ATOM 1522 O O . ALA A 1 197 ? -19.083 5.043 -12.653 1.00 96.00 197 ALA A O 1
ATOM 1523 N N . GLN A 1 198 ? -19.971 5.330 -14.702 1.00 95.50 198 GLN A N 1
ATOM 1524 C CA . GLN A 1 198 ? -19.631 6.735 -14.883 1.00 95.50 198 GLN A CA 1
ATOM 1525 C C . GLN A 1 198 ? -20.907 7.511 -15.224 1.00 95.50 198 GLN A C 1
ATOM 1527 O O . GLN A 1 198 ? -21.514 7.299 -16.275 1.00 95.50 198 GLN A O 1
ATOM 1532 N N . ASP A 1 199 ? -21.318 8.427 -14.356 1.00 96.69 199 ASP A N 1
ATOM 1533 C CA . ASP A 1 199 ? -22.478 9.295 -14.546 1.00 96.69 199 ASP A CA 1
ATOM 1534 C C . ASP A 1 199 ? -22.114 10.561 -15.350 1.00 96.69 199 ASP A C 1
ATOM 1536 O O . ASP A 1 199 ? -22.451 11.670 -14.960 1.00 96.69 199 ASP A O 1
ATOM 1540 N N . ILE A 1 200 ? -21.439 10.402 -16.499 1.00 97.06 200 ILE A N 1
ATOM 1541 C CA . ILE A 1 200 ? -20.903 11.515 -17.313 1.00 97.06 200 ILE A CA 1
ATOM 1542 C C . ILE A 1 200 ? -21.938 12.640 -17.507 1.00 97.06 200 ILE A C 1
ATOM 1544 O O . ILE A 1 200 ? -23.102 12.380 -17.846 1.00 97.06 200 ILE A O 1
ATOM 1548 N N . SER A 1 201 ? -21.486 13.886 -17.324 1.00 95.44 201 SER A N 1
ATOM 1549 C CA . SER A 1 201 ? -22.323 15.091 -17.297 1.00 95.44 201 SER A CA 1
ATOM 1550 C C . SER A 1 201 ? -21.876 16.160 -18.285 1.00 95.44 201 SER A C 1
ATOM 1552 O O . SER A 1 201 ? -20.782 16.700 -18.174 1.00 95.44 201 SER A O 1
ATOM 1554 N N . GLY A 1 202 ? -22.773 16.573 -19.182 1.00 96.12 202 GLY A N 1
ATOM 1555 C CA . GLY A 1 202 ? -22.673 17.823 -19.941 1.00 96.12 202 GLY A CA 1
ATOM 1556 C C . GLY A 1 202 ? -23.171 18.989 -19.088 1.00 96.12 202 GLY A C 1
ATOM 1557 O O . GLY A 1 202 ? -24.371 19.267 -19.040 1.00 96.12 202 GLY A O 1
ATOM 1558 N N . ARG A 1 203 ? -22.262 19.649 -18.368 1.00 94.56 203 ARG A N 1
ATOM 1559 C CA . ARG A 1 203 ? -22.575 20.652 -17.336 1.00 94.56 203 ARG A CA 1
ATOM 1560 C C . ARG A 1 203 ? -23.114 21.962 -17.879 1.00 94.56 203 ARG A C 1
ATOM 1562 O O . ARG A 1 203 ? -23.960 22.572 -17.235 1.00 94.56 203 ARG A O 1
ATOM 1569 N N . ASP A 1 204 ? -22.659 22.371 -19.057 1.00 93.50 204 ASP A N 1
ATOM 1570 C CA . ASP A 1 204 ? -23.237 23.499 -19.790 1.00 93.50 204 ASP A CA 1
ATOM 1571 C C . ASP A 1 204 ? -24.715 23.242 -20.107 1.00 93.50 204 ASP A C 1
ATOM 1573 O O . ASP A 1 204 ? -25.556 24.105 -19.876 1.00 93.50 204 ASP A O 1
ATOM 1577 N N . TRP A 1 205 ? -25.073 22.027 -20.517 1.00 92.94 205 TRP A N 1
ATOM 1578 C CA . TRP A 1 205 ? -26.475 21.654 -20.677 1.00 92.94 205 TRP A CA 1
ATOM 1579 C C . TRP A 1 205 ? -27.210 21.564 -19.343 1.00 92.94 205 TRP A C 1
ATOM 1581 O O . TRP A 1 205 ? -28.274 22.160 -19.214 1.00 92.94 205 TRP A O 1
ATOM 1591 N N . GLN A 1 206 ? -26.644 20.903 -18.329 1.00 90.88 206 GLN A N 1
ATOM 1592 C CA . GLN A 1 206 ? -27.284 20.762 -17.016 1.00 90.88 206 GLN A CA 1
ATOM 1593 C C . GLN A 1 206 ? -27.577 22.115 -16.344 1.00 90.88 206 GLN A C 1
ATOM 1595 O O . GLN A 1 206 ? -28.682 22.327 -15.850 1.00 90.88 206 GLN A O 1
ATOM 1600 N N . LYS A 1 207 ? -26.583 23.008 -16.269 1.00 89.38 207 LYS A N 1
ATOM 1601 C CA . LYS A 1 207 ? -26.622 24.221 -15.436 1.00 89.38 207 LYS A CA 1
ATOM 1602 C C . LYS A 1 207 ? -27.001 25.483 -16.212 1.00 89.38 207 LYS A C 1
ATOM 1604 O O . LYS A 1 207 ? -27.596 26.372 -15.614 1.00 89.38 207 LYS A O 1
ATOM 1609 N N . GLU A 1 208 ? -26.671 25.572 -17.502 1.00 89.12 208 GLU A N 1
ATOM 1610 C CA . GLU A 1 208 ? -26.824 26.805 -18.292 1.00 89.12 208 GLU A CA 1
ATOM 1611 C C . GLU A 1 208 ? -27.956 26.672 -19.327 1.00 89.12 208 GLU A C 1
ATOM 1613 O O . GLU A 1 208 ? -28.954 27.383 -19.236 1.00 89.12 208 GLU A O 1
ATOM 1618 N N . ALA A 1 209 ? -27.856 25.738 -20.279 1.00 87.19 209 ALA A N 1
ATOM 1619 C CA . ALA A 1 209 ? -28.776 25.671 -21.422 1.00 87.19 209 ALA A CA 1
ATOM 1620 C C . ALA A 1 209 ? -30.144 25.021 -21.121 1.00 87.19 209 ALA A C 1
ATOM 1622 O O . ALA A 1 209 ? -31.110 25.300 -21.827 1.00 87.19 209 ALA A O 1
ATOM 1623 N N . ASN A 1 210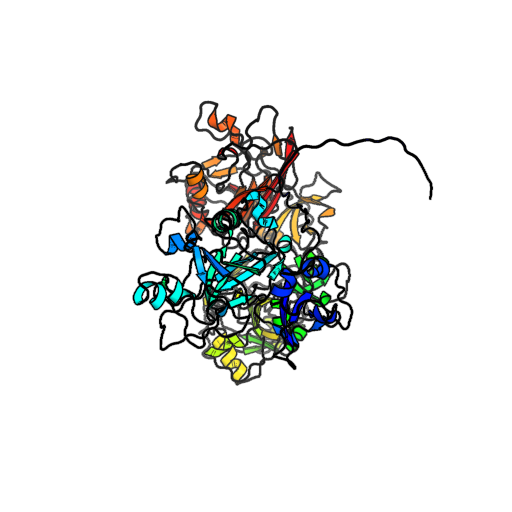 ? -30.252 24.177 -20.086 1.00 87.62 210 ASN A N 1
ATOM 1624 C CA . ASN A 1 210 ? -31.487 23.467 -19.712 1.00 87.62 210 ASN A CA 1
ATOM 1625 C C . ASN A 1 210 ? -32.092 23.955 -18.376 1.00 87.62 210 ASN A C 1
ATOM 1627 O O . ASN A 1 210 ? -32.787 23.203 -17.694 1.00 87.62 210 ASN A O 1
ATOM 1631 N N . GLY A 1 211 ? -31.792 25.189 -17.949 1.00 82.69 211 GLY A N 1
ATOM 1632 C CA . GLY A 1 211 ? -32.426 25.815 -16.777 1.00 82.69 211 GLY A CA 1
ATOM 1633 C C . GLY A 1 211 ? -32.255 25.055 -15.451 1.00 82.69 211 GLY A C 1
ATOM 1634 O O . GLY A 1 211 ? -33.157 25.073 -14.617 1.00 82.69 211 GLY A O 1
ATOM 1635 N N . GLY A 1 212 ? -31.139 24.342 -15.267 1.00 83.50 212 GLY A N 1
ATOM 1636 C CA . GLY A 1 212 ? -30.872 23.527 -14.075 1.00 83.50 212 GLY A CA 1
ATOM 1637 C C . GLY A 1 212 ? -31.419 22.092 -14.126 1.00 83.50 212 GLY A C 1
ATOM 1638 O O . GLY A 1 212 ? -31.149 21.315 -13.210 1.00 83.50 212 GLY A O 1
ATOM 1639 N N . GLN A 1 213 ? -32.171 21.710 -15.166 1.00 89.19 213 GLN A N 1
ATOM 1640 C CA . GLN A 1 213 ? -32.764 20.374 -15.281 1.00 89.19 213 GLN A CA 1
ATOM 1641 C C . GLN A 1 213 ? -31.744 19.315 -15.725 1.00 89.19 213 GLN A C 1
ATOM 1643 O O . GLN A 1 213 ? -31.046 19.467 -16.730 1.00 89.19 213 GLN A O 1
ATOM 1648 N N . PHE A 1 214 ? -31.716 18.186 -15.010 1.00 91.19 214 PHE A N 1
ATOM 1649 C CA . PHE A 1 214 ? -30.725 17.118 -15.190 1.00 91.19 214 PHE A CA 1
ATOM 1650 C C . PHE A 1 214 ? -30.746 16.462 -16.579 1.00 91.19 214 PHE A C 1
ATOM 1652 O O . PHE A 1 214 ? -29.683 16.152 -17.116 1.00 91.19 214 PHE A O 1
ATOM 1659 N N . LEU A 1 215 ? -31.933 16.261 -17.168 1.00 89.50 215 LEU A N 1
ATOM 1660 C CA . LEU A 1 215 ? -32.137 15.303 -18.262 1.00 89.50 215 LEU A CA 1
ATOM 1661 C C . LEU A 1 215 ? -31.193 15.501 -19.462 1.00 89.50 215 LEU A C 1
ATOM 1663 O O . LEU A 1 215 ? -30.516 14.551 -19.838 1.00 89.50 215 LEU A O 1
ATOM 1667 N N . LEU A 1 216 ? -31.100 16.706 -20.039 1.00 90.50 216 LEU A N 1
ATOM 1668 C CA . LEU A 1 216 ? -30.271 16.953 -21.236 1.00 90.50 216 LEU A CA 1
ATOM 1669 C C . LEU A 1 216 ? -28.761 17.041 -20.945 1.00 90.50 216 LEU A C 1
ATOM 1671 O O . LEU A 1 216 ? -27.944 16.838 -21.844 1.00 90.50 216 LEU A O 1
ATOM 1675 N N . GLY A 1 217 ? -28.379 17.326 -19.697 1.00 92.88 217 GLY A N 1
ATOM 1676 C CA . GLY A 1 217 ? -26.980 17.274 -19.267 1.00 92.88 217 GLY A CA 1
ATOM 1677 C C . GLY A 1 217 ? -26.503 15.844 -19.015 1.00 92.88 217 GLY A C 1
ATOM 1678 O O . GLY A 1 217 ? -25.377 15.500 -19.362 1.00 92.88 217 GLY A O 1
ATOM 1679 N N . LYS A 1 218 ? -27.371 14.998 -18.453 1.00 93.88 218 LYS A N 1
ATOM 1680 C CA . LYS A 1 218 ? -27.052 13.619 -18.062 1.00 93.88 218 LYS A CA 1
ATOM 1681 C C . LYS A 1 218 ? -27.308 12.609 -19.191 1.00 93.88 218 LYS A C 1
ATOM 1683 O O . LYS A 1 218 ? -26.535 11.675 -19.351 1.00 93.88 218 LYS A O 1
ATOM 1688 N N . SER A 1 219 ? -28.347 12.783 -20.010 1.00 94.00 219 SER A N 1
ATOM 1689 C CA . SER A 1 219 ? -28.822 11.751 -20.955 1.00 94.00 219 SER A CA 1
ATOM 1690 C C . SER A 1 219 ? -28.291 11.862 -22.392 1.00 94.00 219 SER A C 1
ATOM 1692 O O . SER A 1 219 ? -28.993 11.486 -23.331 1.00 94.00 219 SER A O 1
ATOM 1694 N N . GLN A 1 220 ? -27.079 12.383 -22.599 1.00 94.38 220 GLN A N 1
ATOM 1695 C CA . GLN A 1 220 ? -26.463 12.362 -23.934 1.00 94.38 220 GLN A CA 1
ATOM 1696 C C . GLN A 1 220 ? -25.991 10.940 -24.285 1.00 94.38 220 GLN A C 1
ATOM 1698 O O . GLN A 1 220 ? -25.674 10.145 -23.398 1.00 94.38 220 GLN A O 1
ATOM 1703 N N . ASP A 1 221 ? -25.949 10.602 -25.578 1.00 94.31 221 ASP A N 1
ATOM 1704 C CA . ASP A 1 221 ? -25.484 9.284 -26.033 1.00 94.31 221 ASP A CA 1
ATOM 1705 C C . ASP A 1 221 ? -24.134 8.933 -25.392 1.00 94.31 221 ASP A C 1
ATOM 1707 O O . ASP A 1 221 ? -23.251 9.785 -25.299 1.00 94.31 221 ASP A O 1
ATOM 1711 N N . THR A 1 222 ? -23.938 7.670 -25.005 1.00 95.62 222 THR A N 1
ATOM 1712 C CA . THR A 1 222 ? -22.706 7.148 -24.370 1.00 95.62 222 THR A CA 1
ATOM 1713 C C . THR A 1 222 ? -22.338 7.714 -22.987 1.00 95.62 222 THR A C 1
ATOM 1715 O O . THR A 1 222 ? -21.281 7.371 -22.465 1.00 95.62 222 THR A O 1
ATOM 1718 N N . PHE A 1 223 ? -23.176 8.549 -22.357 1.00 96.75 223 PHE A N 1
ATOM 1719 C CA . PHE A 1 223 ? -22.870 9.143 -21.044 1.00 96.75 223 PHE A CA 1
ATOM 1720 C C . PHE A 1 223 ? -23.133 8.212 -19.841 1.00 96.75 223 PHE A C 1
ATOM 1722 O O . PHE A 1 223 ? -23.024 8.655 -18.700 1.00 96.75 223 PHE A O 1
ATOM 1729 N N . CYS A 1 224 ? -23.447 6.930 -20.048 1.00 97.25 224 CYS A N 1
ATOM 1730 C CA . CYS A 1 224 ? -23.510 5.933 -18.974 1.00 97.25 224 CYS A CA 1
ATOM 1731 C C . CYS A 1 224 ? -22.601 4.713 -19.251 1.00 97.25 224 CYS A C 1
ATOM 1733 O O . CYS A 1 224 ? -23.097 3.611 -19.497 1.00 97.25 224 CYS A O 1
ATOM 1735 N N . PRO A 1 225 ? -21.261 4.863 -19.237 1.00 96.62 225 PRO A N 1
ATOM 1736 C CA . PRO A 1 225 ? -20.362 3.715 -19.178 1.00 96.62 225 PRO A CA 1
ATOM 1737 C C . PRO A 1 225 ? -20.605 2.891 -17.912 1.00 96.62 225 PRO A C 1
ATOM 1739 O O . PRO A 1 225 ? -20.606 3.444 -16.812 1.00 96.62 225 PRO A O 1
ATOM 1742 N N . ILE A 1 226 ? -20.772 1.575 -18.065 1.00 95.81 226 ILE A N 1
ATOM 1743 C CA . ILE A 1 226 ? -20.920 0.627 -16.951 1.00 95.81 226 ILE A CA 1
ATOM 1744 C C . ILE A 1 226 ? -20.105 -0.650 -17.183 1.00 95.81 226 ILE A C 1
ATOM 1746 O O . ILE A 1 226 ? -19.989 -1.136 -18.312 1.00 95.81 226 ILE A O 1
ATOM 1750 N N . GLY A 1 227 ? -19.566 -1.231 -16.108 1.00 91.00 227 GLY A N 1
ATOM 1751 C CA . GLY A 1 227 ? -18.865 -2.516 -16.150 1.00 91.00 227 GLY A CA 1
ATOM 1752 C C . GLY A 1 227 ? -17.598 -2.588 -15.287 1.00 91.00 227 GLY A C 1
ATOM 1753 O O . GLY A 1 227 ? -17.427 -1.794 -14.364 1.00 91.00 227 GLY A O 1
ATOM 1754 N N . PRO A 1 228 ? -16.696 -3.557 -15.553 1.00 89.38 228 PRO A N 1
ATOM 1755 C CA . PRO A 1 228 ? -16.729 -4.515 -16.667 1.00 89.38 228 PRO A CA 1
ATOM 1756 C C . PRO A 1 228 ? -17.696 -5.696 -16.478 1.00 89.38 228 PRO A C 1
ATOM 1758 O O . PRO A 1 228 ? -18.024 -6.374 -17.446 1.00 89.38 228 PRO A O 1
ATOM 1761 N N . CYS A 1 229 ? -18.156 -5.945 -15.252 1.00 91.75 229 CYS A N 1
ATOM 1762 C CA . CYS A 1 229 ? -19.067 -7.034 -14.898 1.00 91.75 229 CYS A CA 1
ATOM 1763 C C . CYS A 1 229 ? -20.090 -6.564 -13.854 1.00 91.75 229 CYS A C 1
ATOM 1765 O O . CYS A 1 229 ? -19.910 -5.508 -13.241 1.00 91.75 229 CYS A O 1
ATOM 1767 N N . ILE A 1 230 ? -21.154 -7.341 -13.654 1.00 93.75 230 ILE A N 1
ATOM 1768 C CA . ILE A 1 230 ? -22.030 -7.230 -12.484 1.00 93.75 230 ILE A CA 1
ATOM 1769 C C . ILE A 1 230 ? -21.602 -8.295 -11.479 1.00 93.75 230 ILE A C 1
ATOM 1771 O O . ILE A 1 230 ? -21.671 -9.490 -11.761 1.00 93.75 230 ILE A O 1
ATOM 1775 N N . VAL A 1 231 ? -21.139 -7.837 -10.323 1.00 86.88 231 VAL A N 1
ATOM 1776 C CA . VAL A 1 231 ? -20.753 -8.654 -9.171 1.00 86.88 231 VAL A CA 1
ATOM 1777 C C . VAL A 1 231 ? -22.022 -9.005 -8.399 1.00 86.88 231 VAL A C 1
ATOM 1779 O O . VAL A 1 231 ? -22.799 -8.100 -8.090 1.00 86.88 231 VAL A O 1
ATOM 1782 N N . SER A 1 232 ? -22.266 -10.283 -8.109 1.00 84.75 232 SER A N 1
ATOM 1783 C CA . SER A 1 232 ? -23.464 -10.708 -7.376 1.00 84.75 232 SER A CA 1
ATOM 1784 C C . SER A 1 232 ? -23.508 -10.110 -5.961 1.00 84.75 232 SER A C 1
ATOM 1786 O O . SER A 1 232 ? -22.475 -9.843 -5.344 1.00 84.75 232 SER A O 1
ATOM 1788 N N . ALA A 1 233 ? -24.714 -9.813 -5.463 1.00 82.00 233 ALA A N 1
ATOM 1789 C CA . ALA A 1 233 ? -24.885 -9.005 -4.248 1.00 82.00 233 ALA A CA 1
ATOM 1790 C C . ALA A 1 233 ? -24.274 -9.637 -2.981 1.00 82.00 233 ALA A C 1
ATOM 1792 O O . ALA A 1 233 ? -23.899 -8.921 -2.056 1.00 82.00 233 ALA A O 1
ATOM 1793 N N . ASP A 1 234 ? -24.165 -10.963 -2.960 1.00 75.50 234 ASP A N 1
ATOM 1794 C CA . ASP A 1 234 ? -23.548 -11.782 -1.918 1.00 75.50 234 ASP A CA 1
ATOM 1795 C C . ASP A 1 234 ? -22.010 -11.695 -1.888 1.00 75.50 234 ASP A C 1
ATOM 1797 O O . ASP A 1 234 ? -21.435 -11.775 -0.806 1.00 75.50 234 ASP A O 1
ATOM 1801 N N . GLU A 1 235 ? -21.343 -11.479 -3.031 1.00 74.94 235 GLU A N 1
ATOM 1802 C CA . GLU A 1 235 ? -19.872 -11.383 -3.096 1.00 74.94 235 GLU A CA 1
ATOM 1803 C C . GLU A 1 235 ? -19.363 -10.070 -2.467 1.00 74.94 235 GLU A C 1
ATOM 1805 O O . GLU A 1 235 ? -18.250 -10.005 -1.948 1.00 74.94 235 GLU A O 1
ATOM 1810 N N . ILE A 1 236 ? -20.178 -9.010 -2.504 1.00 66.69 236 ILE A N 1
ATOM 1811 C CA . ILE A 1 236 ? -19.800 -7.663 -2.043 1.00 66.69 236 ILE A CA 1
ATOM 1812 C C . ILE A 1 236 ? -19.865 -7.502 -0.515 1.00 66.69 236 ILE A C 1
ATOM 1814 O O . ILE A 1 236 ? -19.132 -6.683 0.038 1.00 66.69 236 ILE A O 1
ATOM 1818 N N . GLY A 1 237 ? -20.721 -8.252 0.185 1.00 73.38 237 GLY A N 1
ATOM 1819 C CA . GLY A 1 237 ? -20.972 -8.016 1.610 1.00 73.38 237 GLY A CA 1
ATOM 1820 C C . GLY A 1 237 ? -21.720 -6.696 1.843 1.00 73.38 237 GLY A C 1
ATOM 1821 O O . GLY A 1 237 ? -22.850 -6.548 1.380 1.00 73.38 237 GLY A O 1
ATOM 1822 N N . ASP A 1 238 ? -21.117 -5.743 2.566 1.00 77.88 238 ASP A N 1
ATOM 1823 C CA . ASP A 1 238 ? -21.701 -4.406 2.769 1.00 77.88 238 ASP A CA 1
ATOM 1824 C C . ASP A 1 238 ? -21.268 -3.424 1.658 1.00 77.88 238 ASP A C 1
ATOM 1826 O O . ASP A 1 238 ? -20.116 -2.968 1.653 1.00 77.88 238 ASP A O 1
ATOM 1830 N N . PRO A 1 239 ? -22.181 -3.024 0.748 1.00 77.50 239 PRO A N 1
ATOM 1831 C CA . PRO A 1 239 ? -21.871 -2.106 -0.347 1.00 77.50 239 PRO A CA 1
ATOM 1832 C C . PRO A 1 239 ? -21.564 -0.669 0.107 1.00 77.50 239 PRO A C 1
ATOM 1834 O O . PRO A 1 239 ? -21.221 0.150 -0.740 1.00 77.50 239 PRO A O 1
ATOM 1837 N N . HIS A 1 240 ? -21.680 -0.345 1.402 1.00 85.75 240 HIS A N 1
ATOM 1838 C CA . HIS A 1 240 ? -21.388 0.980 1.967 1.00 85.75 240 HIS A CA 1
ATOM 1839 C C . HIS A 1 240 ? -19.990 1.081 2.602 1.00 85.75 240 HIS A C 1
ATOM 1841 O O . HIS A 1 240 ? -19.741 1.985 3.398 1.00 85.75 240 HIS A O 1
ATOM 1847 N N . THR A 1 241 ? -19.081 0.157 2.279 1.00 74.94 241 THR A N 1
ATOM 1848 C CA . THR A 1 241 ? -17.680 0.173 2.753 1.00 74.94 241 THR A CA 1
ATOM 1849 C C . THR A 1 241 ? -16.646 0.124 1.623 1.00 74.94 241 THR A C 1
ATOM 1851 O O . THR A 1 241 ? -15.444 0.084 1.876 1.00 74.94 241 THR A O 1
ATOM 1854 N N . LEU A 1 242 ? -17.100 0.159 0.368 1.00 76.81 242 LEU A N 1
ATOM 1855 C CA . LEU A 1 242 ? -16.284 0.059 -0.841 1.00 76.81 242 LEU A CA 1
ATOM 1856 C C . LEU A 1 242 ? -15.570 1.374 -1.176 1.00 76.81 242 LEU A C 1
ATOM 1858 O O . LEU A 1 242 ? -16.221 2.421 -1.271 1.00 76.81 242 LEU A O 1
ATOM 1862 N N . ASP A 1 243 ? -14.268 1.293 -1.457 1.00 81.38 243 ASP A N 1
ATOM 1863 C CA . ASP A 1 243 ? -13.483 2.401 -2.007 1.00 81.38 243 ASP A CA 1
ATOM 1864 C C . ASP A 1 243 ? -13.854 2.675 -3.468 1.00 81.38 243 ASP A C 1
ATOM 1866 O O . ASP A 1 243 ? -13.950 1.767 -4.307 1.00 81.38 243 ASP A O 1
ATOM 1870 N N . ILE A 1 244 ? -14.027 3.956 -3.784 1.00 82.56 244 ILE A N 1
ATOM 1871 C CA . ILE A 1 244 ? -14.476 4.433 -5.084 1.00 82.56 244 ILE A CA 1
ATOM 1872 C C . ILE A 1 244 ? -13.548 5.546 -5.585 1.00 82.56 244 ILE A C 1
ATOM 1874 O O . ILE A 1 244 ? -13.286 6.537 -4.903 1.00 82.56 244 ILE A O 1
ATOM 1878 N N . LYS A 1 245 ? -12.999 5.347 -6.788 1.00 85.12 245 LYS A N 1
ATOM 1879 C CA . LYS A 1 245 ? -11.941 6.193 -7.349 1.00 85.12 245 LYS A CA 1
ATOM 1880 C C . LYS A 1 245 ? -12.105 6.422 -8.844 1.00 85.12 245 LYS A C 1
ATOM 1882 O O . LYS A 1 245 ? -12.441 5.492 -9.580 1.00 85.12 245 LYS A O 1
ATOM 1887 N N . CYS A 1 246 ? -11.777 7.630 -9.290 1.00 86.94 246 CYS A N 1
ATOM 1888 C CA . CYS A 1 246 ? -11.724 8.022 -10.694 1.00 86.94 246 CYS A CA 1
ATOM 1889 C C . CYS A 1 246 ? -10.397 8.713 -10.997 1.00 86.94 246 CYS A C 1
ATOM 1891 O O . CYS A 1 246 ? -10.034 9.670 -10.313 1.00 86.94 246 CYS A O 1
ATOM 1893 N N . SER A 1 247 ? -9.743 8.302 -12.077 1.00 84.00 247 SER A N 1
ATOM 1894 C CA . SER A 1 247 ? -8.592 8.975 -12.669 1.00 84.00 247 SER A CA 1
ATOM 1895 C C . SER A 1 247 ? -8.911 9.395 -14.102 1.00 84.00 247 SER A C 1
ATOM 1897 O O . SER A 1 247 ? -9.647 8.714 -14.817 1.00 84.00 247 SER A O 1
ATOM 1899 N N . VAL A 1 248 ? -8.338 10.514 -14.541 1.00 86.06 248 VAL A N 1
ATOM 1900 C CA . VAL A 1 248 ? -8.406 10.979 -15.933 1.00 86.06 248 VAL A CA 1
ATOM 1901 C C . VAL A 1 248 ? -6.984 11.192 -16.425 1.00 86.06 248 VAL A C 1
ATOM 1903 O O . VAL A 1 248 ? -6.221 11.929 -15.807 1.00 86.06 248 VAL A O 1
ATOM 1906 N N . ASN A 1 249 ? -6.614 10.519 -17.516 1.00 80.06 249 ASN A N 1
ATOM 1907 C CA . ASN A 1 249 ? -5.242 10.450 -18.034 1.00 80.06 249 ASN A CA 1
ATOM 1908 C C . ASN A 1 249 ? -4.219 10.006 -16.971 1.00 80.06 249 ASN A C 1
ATOM 1910 O O . ASN A 1 249 ? -3.119 10.542 -16.894 1.00 80.06 249 ASN A O 1
ATOM 1914 N N . ASN A 1 250 ? -4.602 9.024 -16.147 1.00 72.19 250 ASN A N 1
ATOM 1915 C CA . ASN A 1 250 ? -3.855 8.509 -14.989 1.00 72.19 250 ASN A CA 1
ATOM 1916 C C . ASN A 1 250 ? -3.670 9.489 -13.808 1.00 72.19 250 ASN A C 1
ATOM 1918 O O . ASN A 1 250 ? -3.145 9.078 -12.779 1.00 72.19 250 ASN A O 1
ATOM 1922 N N . GLU A 1 251 ? -4.155 10.731 -13.884 1.00 77.00 251 GLU A N 1
ATOM 1923 C CA . GLU A 1 251 ? -4.197 11.648 -12.735 1.00 77.00 251 GLU A CA 1
ATOM 1924 C C . GLU A 1 251 ? -5.451 11.360 -11.892 1.00 77.00 251 GLU A C 1
ATOM 1926 O O . GLU A 1 251 ? -6.563 11.394 -12.425 1.00 77.00 251 GLU A O 1
ATOM 1931 N N . GLU A 1 252 ? -5.299 11.070 -10.594 1.00 85.06 252 GLU A N 1
ATOM 1932 C CA . GLU A 1 252 ? -6.434 10.848 -9.682 1.00 85.06 252 GLU A CA 1
ATOM 1933 C C . GLU A 1 252 ? -7.283 12.125 -9.555 1.00 85.06 252 GLU A C 1
ATOM 1935 O O . GLU A 1 252 ? -6.785 13.221 -9.288 1.00 85.06 252 GLU A O 1
ATOM 1940 N N . LYS A 1 253 ? -8.592 11.991 -9.778 1.00 88.62 253 LYS A N 1
ATOM 1941 C CA . LYS A 1 253 ? -9.559 13.095 -9.740 1.00 88.62 253 LYS A CA 1
ATOM 1942 C C . LYS A 1 253 ? -10.539 12.967 -8.586 1.00 88.62 253 LYS A C 1
ATOM 1944 O O . LYS A 1 253 ? -10.807 13.975 -7.938 1.00 88.62 253 LYS A O 1
ATOM 1949 N N . GLN A 1 254 ? -11.045 11.761 -8.340 1.00 90.38 254 GLN A N 1
ATOM 1950 C CA . GLN A 1 254 ? -11.971 11.442 -7.251 1.00 90.38 254 GLN A CA 1
ATOM 1951 C C . GLN A 1 254 ? -11.417 10.261 -6.457 1.00 90.38 254 GLN A C 1
ATOM 1953 O O . GLN A 1 254 ? -10.950 9.290 -7.058 1.00 90.38 254 GLN A O 1
ATOM 1958 N N . ASN A 1 255 ? -11.496 10.335 -5.132 1.00 87.75 255 ASN A N 1
ATOM 1959 C CA . ASN A 1 255 ? -11.026 9.304 -4.212 1.00 87.75 255 ASN A CA 1
ATOM 1960 C C . ASN A 1 255 ? -11.836 9.410 -2.918 1.00 87.75 255 ASN A C 1
ATOM 1962 O O . ASN A 1 255 ? -11.781 10.432 -2.238 1.00 87.75 255 ASN A O 1
ATOM 1966 N N . SER A 1 256 ? -12.659 8.399 -2.653 1.00 88.69 256 SER A N 1
ATOM 1967 C CA . SER A 1 256 ? -13.640 8.394 -1.571 1.00 88.69 256 SER A CA 1
ATOM 1968 C C . SER A 1 256 ? -14.067 6.959 -1.246 1.00 88.69 256 SER A C 1
ATOM 1970 O O . SER A 1 256 ? -13.564 5.992 -1.821 1.00 88.69 256 SER A O 1
ATOM 1972 N N . ASN A 1 257 ? -15.036 6.809 -0.349 1.00 90.00 257 ASN A N 1
ATOM 1973 C CA . ASN A 1 257 ? -15.625 5.535 0.030 1.00 90.00 257 ASN A CA 1
ATOM 1974 C C . ASN A 1 257 ? -17.158 5.652 0.063 1.00 90.00 257 ASN A C 1
ATOM 1976 O O . ASN A 1 257 ? -17.716 6.670 0.464 1.00 90.00 257 ASN A O 1
ATOM 1980 N N . THR A 1 258 ? -17.853 4.596 -0.349 1.00 82.50 258 THR A N 1
ATOM 1981 C CA . THR A 1 258 ? -19.328 4.480 -0.327 1.00 82.50 258 THR A CA 1
ATOM 1982 C C . THR A 1 258 ? -19.954 4.649 1.065 1.00 82.50 258 THR A C 1
ATOM 1984 O O . THR A 1 258 ? -21.159 4.887 1.170 1.00 82.50 258 THR A O 1
ATOM 1987 N N . CYS A 1 259 ? -19.166 4.640 2.145 1.00 82.81 259 CYS A N 1
ATOM 1988 C CA . CYS A 1 259 ? -19.630 5.036 3.475 1.00 82.81 259 CYS A CA 1
ATOM 1989 C C . CYS A 1 259 ? -20.156 6.483 3.516 1.00 82.81 259 CYS A C 1
ATOM 1991 O O . CYS A 1 259 ? -21.068 6.765 4.295 1.00 82.81 259 CYS A O 1
ATOM 1993 N N . GLN A 1 260 ? -19.660 7.354 2.626 1.00 91.00 260 GLN A N 1
ATOM 1994 C CA . GLN A 1 260 ? -20.081 8.749 2.448 1.00 91.00 260 GLN A CA 1
ATOM 1995 C C . GLN A 1 260 ? -21.492 8.908 1.851 1.00 91.00 260 GLN A C 1
ATOM 1997 O O . GLN A 1 260 ? -21.982 10.035 1.776 1.00 91.00 260 GLN A O 1
ATOM 2002 N N . LEU A 1 261 ? -22.153 7.815 1.433 1.00 92.12 261 LEU A N 1
ATOM 2003 C CA . LEU A 1 261 ? -23.535 7.845 0.943 1.00 92.12 261 LEU A CA 1
ATOM 2004 C C . LEU A 1 261 ? -24.490 8.392 2.019 1.00 92.12 261 LEU A C 1
ATOM 2006 O O . LEU A 1 261 ? -24.663 7.748 3.055 1.00 92.12 261 LEU A O 1
ATOM 2010 N N . ILE A 1 262 ? -25.128 9.535 1.765 1.00 96.12 262 ILE A N 1
ATOM 2011 C CA . ILE A 1 262 ? -26.054 10.221 2.684 1.00 96.12 262 ILE A CA 1
ATOM 2012 C C . ILE A 1 262 ? -27.334 9.393 2.849 1.00 96.12 262 ILE A C 1
ATOM 2014 O O . ILE A 1 262 ? -27.712 9.021 3.958 1.00 96.12 262 ILE A O 1
ATOM 2018 N N . HIS A 1 263 ? -27.976 9.037 1.735 1.00 95.44 263 HIS A N 1
ATOM 2019 C CA . HIS A 1 263 ? -29.087 8.091 1.698 1.00 95.44 263 HIS A CA 1
ATOM 2020 C C . HIS A 1 263 ? -28.567 6.718 1.276 1.00 95.44 263 HIS A C 1
ATOM 2022 O O . HIS A 1 263 ? -28.019 6.558 0.178 1.00 95.44 263 HIS A O 1
ATOM 2028 N N . LYS A 1 264 ? -28.733 5.721 2.151 1.00 96.00 264 LYS A N 1
ATOM 2029 C CA . LYS A 1 264 ? -28.239 4.361 1.922 1.00 96.00 264 LYS A CA 1
ATOM 2030 C C . LYS A 1 264 ? -29.106 3.640 0.888 1.00 96.00 264 LYS A C 1
ATOM 2032 O O . LYS A 1 264 ? -30.273 3.977 0.674 1.00 96.00 264 LYS A O 1
ATOM 2037 N N . ILE A 1 265 ? -28.535 2.624 0.240 1.00 96.75 265 ILE A N 1
ATOM 2038 C CA . ILE A 1 265 ? -29.194 1.866 -0.840 1.00 96.75 265 ILE A CA 1
ATOM 2039 C C . ILE A 1 265 ? -30.594 1.347 -0.436 1.00 96.75 265 ILE A C 1
ATOM 2041 O O . ILE A 1 265 ? -31.522 1.493 -1.239 1.00 96.75 265 ILE A O 1
ATOM 2045 N N . PRO A 1 266 ? -30.808 0.812 0.787 1.00 96.31 266 PRO A N 1
ATOM 2046 C CA . PRO A 1 266 ? -32.135 0.402 1.245 1.00 96.31 266 PRO A CA 1
ATOM 2047 C C . PRO A 1 266 ? -33.196 1.510 1.238 1.00 96.31 266 PRO A C 1
ATOM 2049 O O . PRO A 1 266 ? -34.313 1.279 0.774 1.00 96.31 266 PRO A O 1
ATOM 2052 N N . ASP A 1 267 ? -32.846 2.712 1.699 1.00 95.25 267 ASP A N 1
ATOM 2053 C CA . ASP A 1 267 ? -33.768 3.850 1.814 1.00 95.25 267 ASP A CA 1
ATOM 2054 C C . ASP A 1 267 ? -34.136 4.411 0.436 1.00 95.25 267 ASP A C 1
ATOM 2056 O O . ASP A 1 267 ? -35.284 4.785 0.175 1.00 95.25 267 ASP A O 1
ATOM 2060 N N . VAL A 1 268 ? -33.159 4.424 -0.478 1.00 97.62 268 VAL A N 1
ATOM 2061 C CA . VAL A 1 268 ? -33.350 4.804 -1.882 1.00 97.62 268 VAL A CA 1
ATOM 2062 C C . VAL A 1 268 ? -34.310 3.827 -2.573 1.00 97.62 268 VAL A C 1
ATOM 2064 O O . VAL A 1 268 ? -35.247 4.271 -3.241 1.00 97.62 268 VAL A O 1
ATOM 2067 N N . ILE A 1 269 ? -34.141 2.514 -2.371 1.00 97.75 269 ILE A N 1
ATOM 2068 C CA . ILE A 1 269 ? -35.039 1.488 -2.927 1.00 97.75 269 ILE A CA 1
ATOM 2069 C C . ILE A 1 269 ? -36.445 1.584 -2.320 1.00 97.75 269 ILE A C 1
ATOM 2071 O O . ILE A 1 269 ? -37.418 1.535 -3.077 1.00 97.75 269 ILE A O 1
ATOM 2075 N N . GLU A 1 270 ? -36.591 1.762 -1.001 1.00 97.44 270 GLU A N 1
ATOM 2076 C CA . GLU A 1 270 ? -37.914 1.952 -0.383 1.00 97.44 270 GLU A CA 1
ATOM 2077 C C . GLU A 1 270 ? -38.623 3.173 -0.975 1.00 97.44 270 GLU A C 1
ATOM 2079 O O . GLU A 1 270 ? -39.750 3.067 -1.467 1.00 97.44 270 GLU A O 1
ATOM 2084 N N . ARG A 1 271 ? -37.944 4.323 -1.019 1.00 95.31 271 ARG A N 1
ATOM 2085 C CA . ARG A 1 271 ? -38.534 5.555 -1.542 1.00 95.31 271 ARG A CA 1
ATOM 2086 C C . ARG A 1 271 ? -38.932 5.427 -3.009 1.00 95.31 271 ARG A C 1
ATOM 2088 O O . ARG A 1 271 ? -40.068 5.756 -3.343 1.00 95.31 271 ARG A O 1
ATOM 2095 N N . ILE A 1 272 ? -38.034 4.968 -3.882 1.00 97.56 272 ILE A N 1
ATOM 2096 C CA . ILE A 1 272 ? -38.338 4.843 -5.314 1.00 97.56 272 ILE A CA 1
ATOM 2097 C C . ILE A 1 272 ? -39.476 3.840 -5.520 1.00 97.56 272 ILE A C 1
ATOM 2099 O O . ILE A 1 272 ? -40.467 4.180 -6.167 1.00 97.56 272 ILE A O 1
ATOM 2103 N N . SER A 1 273 ? -39.381 2.647 -4.921 1.00 97.69 273 SER A N 1
ATOM 2104 C CA . SER A 1 273 ? -40.388 1.596 -5.106 1.00 97.69 273 SER A CA 1
ATOM 2105 C C . SER A 1 273 ? -41.764 1.963 -4.544 1.00 97.69 273 SER A C 1
ATOM 2107 O O . SER A 1 273 ? -42.768 1.461 -5.046 1.00 97.69 273 SER A O 1
ATOM 2109 N N . SER A 1 274 ? -41.842 2.864 -3.556 1.00 96.88 274 SER A N 1
ATOM 2110 C CA . SER A 1 274 ? -43.112 3.411 -3.049 1.00 96.88 274 SER A CA 1
ATOM 2111 C C . SER A 1 274 ? -43.855 4.314 -4.047 1.00 96.88 274 SER A C 1
ATOM 2113 O O . SER A 1 274 ? -45.055 4.528 -3.892 1.00 96.88 274 SER A O 1
ATOM 2115 N N . ILE A 1 275 ? -43.157 4.829 -5.069 1.00 96.00 275 ILE A N 1
ATOM 2116 C CA . ILE A 1 275 ? -43.692 5.752 -6.085 1.00 96.00 275 ILE A CA 1
ATOM 2117 C C . ILE A 1 275 ? -43.820 5.061 -7.451 1.00 96.00 275 ILE A C 1
ATOM 2119 O O . ILE A 1 275 ? -44.799 5.282 -8.160 1.00 96.00 275 ILE A O 1
ATOM 2123 N N . MET A 1 276 ? -42.842 4.236 -7.836 1.00 95.94 276 MET A N 1
ATOM 2124 C CA . MET A 1 276 ? -42.803 3.545 -9.128 1.00 95.94 276 MET A CA 1
ATOM 2125 C C . MET A 1 276 ? -42.195 2.147 -9.005 1.00 95.94 276 MET A C 1
ATOM 2127 O O . MET A 1 276 ? -41.210 1.946 -8.302 1.00 95.94 276 MET A O 1
ATOM 2131 N N . THR A 1 277 ? -42.737 1.177 -9.737 1.00 97.88 277 THR A N 1
ATOM 2132 C CA . THR A 1 277 ? -42.204 -0.189 -9.741 1.00 97.88 277 THR A CA 1
ATOM 2133 C C . THR A 1 277 ? -40.843 -0.258 -10.442 1.00 97.88 277 THR A C 1
ATOM 2135 O O . THR A 1 277 ? -40.711 0.120 -11.609 1.00 97.88 277 THR A O 1
ATOM 2138 N N . LEU A 1 278 ? -39.840 -0.796 -9.749 1.00 97.81 278 LEU A N 1
ATOM 2139 C CA . LEU A 1 278 ? -38.557 -1.199 -10.326 1.00 97.81 278 LEU A CA 1
ATOM 2140 C C . LEU A 1 278 ? -38.681 -2.619 -10.902 1.00 97.81 278 LEU A C 1
ATOM 2142 O O . LEU A 1 278 ? -39.324 -3.480 -10.300 1.00 97.81 278 LEU A O 1
ATOM 2146 N N . LEU A 1 279 ? -38.067 -2.867 -12.054 1.00 97.56 279 LEU A N 1
ATOM 2147 C CA . LEU A 1 279 ? -38.104 -4.122 -12.805 1.00 97.56 279 LEU A CA 1
ATOM 2148 C C . LEU A 1 279 ? -36.736 -4.831 -12.782 1.00 97.56 279 LEU A C 1
ATOM 2150 O O . LEU A 1 279 ? -35.710 -4.178 -12.582 1.00 97.56 279 LEU A O 1
ATOM 2154 N N . PRO A 1 280 ? -36.682 -6.160 -13.008 1.00 96.56 280 PRO A N 1
ATOM 2155 C CA . PRO A 1 280 ? -35.419 -6.876 -13.157 1.00 96.56 280 PRO A CA 1
ATOM 2156 C C . PRO A 1 280 ? -34.573 -6.290 -14.296 1.00 96.56 280 PRO A C 1
ATOM 2158 O O . PRO A 1 280 ? -34.994 -6.258 -15.453 1.00 96.56 280 PRO A O 1
ATOM 2161 N N . GLY A 1 281 ? -33.367 -5.857 -13.947 1.00 95.44 281 GLY A N 1
ATOM 2162 C CA . GLY A 1 281 ? -32.404 -5.189 -14.810 1.00 95.44 281 GLY A CA 1
ATOM 2163 C C . GLY A 1 281 ? -32.329 -3.671 -14.645 1.00 95.44 281 GLY A C 1
ATOM 2164 O O . GLY A 1 281 ? -31.360 -3.090 -15.124 1.00 95.44 281 GLY A O 1
ATOM 2165 N N . ASP A 1 282 ? -33.277 -3.030 -13.955 1.00 98.25 282 ASP A N 1
ATOM 2166 C CA . ASP A 1 282 ? -33.198 -1.590 -13.688 1.00 98.25 282 ASP A CA 1
ATOM 2167 C C . ASP A 1 282 ? -31.947 -1.226 -12.886 1.00 98.25 282 ASP A C 1
ATOM 2169 O O . ASP A 1 282 ? -31.487 -1.985 -12.025 1.00 98.25 282 ASP A O 1
ATOM 2173 N N . ILE A 1 283 ? -31.420 -0.037 -13.171 1.00 98.56 283 ILE A N 1
ATOM 2174 C CA . ILE A 1 283 ? -30.157 0.451 -12.622 1.00 98.56 283 ILE A CA 1
ATOM 2175 C C . ILE A 1 283 ? -30.432 1.644 -11.707 1.00 98.56 283 ILE A C 1
ATOM 2177 O O . ILE A 1 283 ? -31.126 2.581 -12.103 1.00 98.56 283 ILE A O 1
ATOM 2181 N N . ILE A 1 284 ? -29.850 1.639 -10.507 1.00 98.62 284 ILE A N 1
ATOM 2182 C CA . ILE A 1 284 ? -29.786 2.812 -9.626 1.00 98.62 284 ILE A CA 1
ATOM 2183 C C . ILE A 1 284 ? -28.318 3.217 -9.470 1.00 98.62 284 ILE A C 1
ATOM 2185 O O . ILE A 1 284 ? -27.547 2.484 -8.851 1.00 98.62 284 ILE A O 1
ATOM 2189 N N . LEU A 1 285 ? -27.934 4.373 -10.012 1.00 98.38 285 LEU A N 1
ATOM 2190 C CA . LEU A 1 285 ? -26.642 5.004 -9.733 1.00 98.38 285 LEU A CA 1
ATOM 2191 C C . LEU A 1 285 ? -26.750 5.757 -8.397 1.00 98.38 285 LEU A C 1
ATOM 2193 O O . LEU A 1 285 ? -27.676 6.552 -8.197 1.00 98.38 285 LEU A O 1
ATOM 2197 N N . THR A 1 286 ? -25.882 5.435 -7.438 1.00 97.31 286 THR A N 1
ATOM 2198 C CA . THR A 1 286 ? -26.073 5.827 -6.031 1.00 97.31 286 THR A CA 1
ATOM 2199 C C . THR A 1 286 ? -25.653 7.257 -5.701 1.00 97.31 286 THR A C 1
ATOM 2201 O O . THR A 1 286 ? -25.842 7.674 -4.561 1.00 97.31 286 THR A O 1
ATOM 2204 N N . GLY A 1 287 ? -25.087 7.999 -6.649 1.00 95.25 287 GLY A N 1
ATOM 2205 C CA . GLY A 1 287 ? -24.431 9.288 -6.458 1.00 95.25 287 GLY A CA 1
ATOM 2206 C C . GLY A 1 287 ? -22.905 9.197 -6.576 1.00 95.25 287 GLY A C 1
ATOM 2207 O O . GLY A 1 287 ? -22.311 8.126 -6.426 1.00 95.25 287 GLY A O 1
ATOM 2208 N N . THR A 1 288 ? -22.291 10.350 -6.837 1.00 96.00 288 THR A N 1
ATOM 2209 C CA . THR A 1 288 ? -20.851 10.546 -7.068 1.00 96.00 288 THR A CA 1
ATOM 2210 C C . THR A 1 288 ? -20.166 11.194 -5.858 1.00 96.00 288 THR A C 1
ATOM 2212 O O . THR A 1 288 ? -20.745 12.114 -5.274 1.00 96.00 288 THR A O 1
ATOM 2215 N N . PRO A 1 289 ? -18.924 10.804 -5.512 1.00 94.31 289 PRO A N 1
ATOM 2216 C CA . PRO A 1 289 ? -18.110 11.492 -4.512 1.00 94.31 289 PRO A CA 1
ATOM 2217 C C . PRO A 1 289 ? -17.568 12.837 -5.014 1.00 94.31 289 PRO A C 1
ATOM 2219 O O . PRO A 1 289 ? -17.654 13.164 -6.204 1.00 94.31 289 PRO A O 1
ATOM 2222 N N . GLY A 1 290 ? -16.945 13.596 -4.112 1.00 90.88 290 GLY A N 1
ATOM 2223 C CA . GLY A 1 290 ? -16.214 14.822 -4.445 1.00 90.88 290 GLY A CA 1
ATOM 2224 C C . GLY A 1 290 ? -15.038 14.612 -5.417 1.00 90.88 290 GLY A C 1
ATOM 2225 O O . GLY A 1 290 ? -14.587 13.490 -5.665 1.00 90.88 290 GLY A O 1
ATOM 2226 N N . GLY A 1 291 ? -14.525 15.707 -5.984 1.00 92.44 291 GLY A N 1
ATOM 2227 C CA . GLY A 1 291 ? -13.440 15.730 -6.975 1.00 92.44 291 GLY A CA 1
ATOM 2228 C C . GLY A 1 291 ? -13.905 15.943 -8.424 1.00 92.44 291 GLY A C 1
ATOM 2229 O O . GLY A 1 291 ? -13.112 15.783 -9.362 1.00 92.44 291 GLY A O 1
ATOM 2230 N N . VAL A 1 292 ? -15.177 16.299 -8.609 1.00 94.06 292 VAL A N 1
ATOM 2231 C CA . VAL A 1 292 ? -15.868 16.449 -9.898 1.00 94.06 292 VAL A CA 1
ATOM 2232 C C . VAL A 1 292 ? -15.333 17.647 -10.690 1.00 94.06 292 VAL A C 1
ATOM 2234 O O . VAL A 1 292 ? -15.115 18.729 -10.144 1.00 94.06 292 VAL A O 1
ATOM 2237 N N . GLY A 1 293 ? -15.147 17.469 -12.003 1.00 94.44 293 GLY A N 1
ATOM 2238 C CA . GLY A 1 293 ? -14.463 18.421 -12.890 1.00 94.44 293 GLY A CA 1
ATOM 2239 C C . GLY A 1 293 ? -14.923 19.884 -12.777 1.00 94.44 293 GLY A C 1
ATOM 2240 O O . GLY A 1 293 ? -14.082 20.773 -12.613 1.00 94.44 293 GLY A O 1
ATOM 2241 N N . MET A 1 294 ? -16.236 20.140 -12.775 1.00 94.56 294 MET A N 1
ATOM 2242 C CA . MET A 1 294 ? -16.832 21.477 -12.621 1.00 94.56 294 MET A CA 1
ATOM 2243 C C . MET A 1 294 ? -16.425 22.216 -11.334 1.00 94.56 294 MET A C 1
ATOM 2245 O O . MET A 1 294 ? -16.347 23.445 -11.355 1.00 94.56 294 MET A O 1
ATOM 2249 N N . HIS A 1 295 ? -16.176 21.507 -10.230 1.00 93.50 295 HIS A N 1
ATOM 2250 C CA . HIS A 1 295 ? -15.923 22.113 -8.914 1.00 93.50 295 HIS A CA 1
ATOM 2251 C C . HIS A 1 295 ? -14.434 22.241 -8.564 1.00 93.50 295 HIS A C 1
ATOM 2253 O O . HIS A 1 295 ? -14.078 22.883 -7.571 1.00 93.50 295 HIS A O 1
ATOM 2259 N N . ARG A 1 296 ? -13.547 21.712 -9.418 1.00 92.44 296 ARG A N 1
ATOM 2260 C CA . ARG A 1 296 ? -12.096 21.914 -9.304 1.00 92.44 296 ARG A CA 1
ATOM 2261 C C . ARG A 1 296 ? -11.726 23.386 -9.518 1.00 92.44 296 ARG A C 1
ATOM 2263 O O . ARG A 1 296 ? -12.476 24.171 -10.096 1.00 92.44 296 ARG A O 1
ATOM 2270 N N . LYS A 1 297 ? -10.538 23.772 -9.046 1.00 89.62 297 LYS A N 1
ATOM 2271 C CA . LYS A 1 297 ? -10.002 25.138 -9.152 1.00 89.62 297 LYS A CA 1
ATOM 2272 C C . LYS A 1 297 ? -8.633 25.099 -9.853 1.00 89.62 297 LYS A C 1
ATOM 2274 O O . LYS A 1 297 ? -7.666 24.702 -9.208 1.00 89.62 297 LYS A O 1
ATOM 2279 N N . PRO A 1 298 ? -8.525 25.492 -11.139 1.00 92.12 298 PRO A N 1
ATOM 2280 C CA . PRO A 1 298 ? -9.617 25.853 -12.054 1.00 92.12 298 PRO A CA 1
ATOM 2281 C C . PRO A 1 298 ? -10.504 24.643 -12.425 1.00 92.12 298 PRO A C 1
ATOM 2283 O O . PRO A 1 298 ? -10.052 23.504 -12.272 1.00 92.12 298 PRO A O 1
ATOM 2286 N N . PRO A 1 299 ? -11.732 24.866 -12.937 1.00 95.25 299 PRO A N 1
ATOM 2287 C CA . PRO A 1 299 ? -12.588 23.792 -13.435 1.00 95.25 299 PRO A CA 1
ATOM 2288 C C . PRO A 1 299 ? -11.916 23.002 -14.559 1.00 95.25 299 PRO A C 1
ATOM 2290 O O . PRO A 1 299 ? -11.187 23.562 -15.381 1.00 95.25 299 PRO A O 1
ATOM 2293 N N . GLN A 1 300 ? -12.176 21.700 -14.602 1.00 96.69 300 GLN A N 1
ATOM 2294 C CA . GLN A 1 300 ? -11.585 20.771 -15.561 1.00 96.69 300 GLN A CA 1
ATOM 2295 C C . GLN A 1 300 ? -12.688 20.005 -16.291 1.00 96.69 300 GLN A C 1
ATOM 2297 O O . GLN A 1 300 ? -13.648 19.558 -15.673 1.00 96.69 300 GLN A O 1
ATOM 2302 N N . PHE A 1 301 ? -12.531 19.835 -17.603 1.00 96.75 301 PHE A N 1
ATOM 2303 C CA . PHE A 1 301 ? -13.500 19.153 -18.459 1.00 96.75 301 PHE A CA 1
ATOM 2304 C C . PHE A 1 301 ? -12.790 18.185 -19.404 1.00 96.75 301 PHE A C 1
ATOM 2306 O O . PHE A 1 301 ? -11.663 18.439 -19.834 1.00 96.75 301 PHE A O 1
ATOM 2313 N N . LEU A 1 302 ? -13.476 17.092 -19.723 1.00 94.38 302 LEU A N 1
ATOM 2314 C CA . LEU A 1 302 ? -13.054 16.064 -20.663 1.00 94.38 302 LEU A CA 1
ATOM 2315 C C . LEU A 1 302 ? -12.991 16.626 -22.085 1.00 94.38 302 LEU A C 1
ATOM 2317 O O . LEU A 1 302 ? -13.913 17.302 -22.551 1.00 94.38 302 LEU A O 1
ATOM 2321 N N . LYS A 1 303 ? -11.930 16.275 -22.807 1.00 91.44 303 LYS A N 1
ATOM 2322 C CA . LYS A 1 303 ? -11.769 16.528 -24.243 1.00 91.44 303 LYS A CA 1
ATOM 2323 C C . LYS A 1 303 ? -11.590 15.208 -25.009 1.00 91.44 303 LYS A C 1
ATOM 2325 O O . LYS A 1 303 ? -11.194 14.201 -24.422 1.00 91.44 303 LYS A O 1
ATOM 2330 N N . PRO A 1 304 ? -11.844 15.182 -26.329 1.00 88.88 304 PRO A N 1
ATOM 2331 C CA . PRO A 1 304 ? -11.515 14.022 -27.154 1.00 88.88 304 PRO A CA 1
ATOM 2332 C C . PRO A 1 304 ? -10.042 13.620 -26.989 1.00 88.88 304 PRO A C 1
ATOM 2334 O O . PRO A 1 304 ? -9.154 14.460 -27.126 1.00 88.88 304 PRO A O 1
ATOM 2337 N N . GLY A 1 305 ? -9.804 12.341 -26.695 1.00 80.69 305 GLY A N 1
ATOM 2338 C CA . GLY A 1 305 ? -8.480 11.792 -26.383 1.00 80.69 305 GLY A CA 1
ATOM 2339 C C . GLY A 1 305 ? -8.213 11.578 -24.889 1.00 80.69 305 GLY A C 1
ATOM 2340 O O . GLY A 1 305 ? -7.304 10.819 -24.564 1.00 80.69 305 GLY A O 1
ATOM 2341 N N . ASP A 1 306 ? -9.005 12.169 -23.986 1.00 86.62 306 ASP A N 1
ATOM 2342 C CA . ASP A 1 306 ? -8.895 11.862 -22.557 1.00 86.62 306 ASP A CA 1
ATOM 2343 C C . ASP A 1 306 ? -9.360 10.424 -22.262 1.00 86.62 306 ASP A C 1
ATOM 2345 O O . ASP A 1 306 ? -10.370 9.954 -22.791 1.00 86.62 306 ASP A O 1
ATOM 2349 N N . THR A 1 307 ? -8.636 9.731 -21.384 1.00 79.81 307 THR A N 1
ATOM 2350 C CA . THR A 1 307 ? -8.974 8.382 -20.906 1.00 79.81 307 THR A CA 1
ATOM 2351 C C . THR A 1 307 ? -9.451 8.448 -19.460 1.00 79.81 307 THR A C 1
ATOM 2353 O O . THR A 1 307 ? -8.726 8.943 -18.599 1.00 79.81 307 THR A O 1
ATOM 2356 N N . ILE A 1 308 ? -10.645 7.920 -19.183 1.00 79.81 308 ILE A N 1
ATOM 2357 C CA . ILE A 1 308 ? -11.198 7.804 -17.828 1.00 79.81 308 ILE A CA 1
ATOM 2358 C C . ILE A 1 308 ? -10.953 6.378 -17.334 1.00 79.81 308 ILE A C 1
ATOM 2360 O O . ILE A 1 308 ? -11.362 5.419 -17.988 1.00 79.81 308 ILE A O 1
ATOM 2364 N N . THR A 1 309 ? -10.308 6.227 -16.182 1.00 67.75 309 THR A N 1
ATOM 2365 C CA . THR A 1 309 ? -10.064 4.929 -15.546 1.00 67.75 309 THR A CA 1
ATOM 2366 C C . THR A 1 309 ? -10.558 4.944 -14.104 1.00 67.75 309 THR A C 1
ATOM 2368 O O . THR A 1 309 ? -10.380 5.915 -13.374 1.00 67.75 309 THR A O 1
ATOM 2371 N N . ARG A 1 310 ? -11.145 3.834 -13.643 1.00 56.44 310 ARG A N 1
ATOM 2372 C CA . ARG A 1 310 ? -11.062 3.502 -12.213 1.00 56.44 310 ARG A CA 1
ATOM 2373 C C . ARG A 1 310 ? -9.585 3.225 -11.930 1.00 56.44 310 ARG A C 1
ATOM 2375 O O . ARG A 1 310 ? -8.964 2.536 -12.743 1.00 56.44 310 ARG A O 1
ATOM 2382 N N . GLN A 1 311 ? -9.023 3.748 -10.836 1.00 45.06 311 GLN A N 1
ATOM 2383 C CA . GLN A 1 311 ? -7.619 3.471 -10.507 1.00 45.06 311 GLN A CA 1
ATOM 2384 C C . GLN A 1 311 ? -7.401 1.949 -10.505 1.00 45.06 311 GLN A C 1
ATOM 2386 O O . GLN A 1 311 ? -8.198 1.202 -9.926 1.00 45.06 311 GLN A O 1
ATOM 2391 N N . LYS A 1 312 ? -6.346 1.494 -11.189 1.00 46.78 312 LYS A N 1
ATOM 2392 C CA . LYS A 1 312 ? -5.829 0.136 -11.010 1.00 46.78 312 LYS A CA 1
ATOM 2393 C C . LYS A 1 312 ? -5.546 -0.069 -9.520 1.00 46.78 312 LYS A C 1
ATOM 2395 O O . LYS A 1 312 ? -5.194 0.878 -8.819 1.00 46.78 312 LYS A O 1
ATOM 2400 N N . GLY A 1 313 ? -5.702 -1.296 -9.031 1.00 50.38 313 GLY A N 1
ATOM 2401 C CA . GLY A 1 313 ? -5.134 -1.621 -7.730 1.00 50.38 313 GLY A CA 1
ATOM 2402 C C . GLY A 1 313 ? -3.619 -1.482 -7.836 1.00 50.38 313 GLY A C 1
ATOM 2403 O O . GLY A 1 313 ? -3.014 -2.213 -8.619 1.00 50.38 313 GLY A O 1
ATOM 2404 N N . ALA A 1 314 ? -3.035 -0.558 -7.073 1.00 56.94 314 ALA A N 1
ATOM 2405 C CA . ALA A 1 314 ? -1.596 -0.509 -6.857 1.00 56.94 314 ALA A CA 1
ATOM 2406 C C . ALA A 1 314 ? -1.119 -1.893 -6.386 1.00 56.94 314 ALA A C 1
ATOM 2408 O O . ALA A 1 314 ? -1.726 -2.478 -5.483 1.00 56.94 314 ALA A O 1
ATOM 2409 N N . MET A 1 315 ? -0.078 -2.444 -7.014 1.00 77.81 315 MET A N 1
ATOM 2410 C CA . MET A 1 315 ? 0.386 -3.805 -6.733 1.00 77.81 315 MET A CA 1
ATOM 2411 C C . MET A 1 315 ? 1.862 -3.844 -6.343 1.00 77.81 315 MET A C 1
ATOM 2413 O O . MET A 1 315 ? 2.728 -3.260 -6.993 1.00 77.81 315 MET A O 1
ATOM 2417 N N . LYS A 1 316 ? 2.141 -4.635 -5.304 1.00 84.31 316 LYS A N 1
ATOM 2418 C CA . LYS A 1 316 ? 3.487 -4.969 -4.826 1.00 84.31 316 LYS A CA 1
ATOM 2419 C C . LYS A 1 316 ? 3.840 -6.369 -5.292 1.00 84.31 316 LYS A C 1
ATOM 2421 O O . LYS A 1 316 ? 3.485 -7.339 -4.626 1.00 84.31 316 LYS A O 1
ATOM 2426 N N . PHE A 1 317 ? 4.494 -6.474 -6.443 1.00 92.94 317 PHE A N 1
ATOM 2427 C CA . PHE A 1 317 ? 4.889 -7.750 -7.035 1.00 92.94 317 PHE A CA 1
ATOM 2428 C C . PHE A 1 317 ? 6.071 -8.367 -6.279 1.00 92.94 317 PHE A C 1
ATOM 2430 O O . PHE A 1 317 ? 7.115 -7.736 -6.099 1.00 92.94 317 PHE A O 1
ATOM 2437 N N . VAL A 1 318 ? 5.913 -9.621 -5.863 1.00 91.75 318 VAL A N 1
ATOM 2438 C CA . VAL A 1 318 ? 6.902 -10.416 -5.124 1.00 91.75 318 VAL A CA 1
ATOM 2439 C C . VAL A 1 318 ? 7.315 -11.643 -5.929 1.00 91.75 318 VAL A C 1
ATOM 2441 O O . VAL A 1 318 ? 6.486 -12.260 -6.596 1.00 91.75 318 VAL A O 1
ATOM 2444 N N . GLN A 1 319 ? 8.576 -12.059 -5.796 1.00 95.06 319 GLN A N 1
ATOM 2445 C CA . GLN A 1 319 ? 8.951 -13.455 -6.030 1.00 95.06 319 GLN A CA 1
ATOM 2446 C C . GLN A 1 319 ? 9.138 -14.146 -4.681 1.00 95.06 319 GLN A C 1
ATOM 2448 O O . GLN A 1 319 ? 9.684 -13.553 -3.747 1.00 95.06 319 GLN A O 1
ATOM 2453 N N . PHE A 1 320 ? 8.705 -15.396 -4.567 1.00 91.06 320 PHE A N 1
ATOM 2454 C CA . PHE A 1 320 ? 8.723 -16.126 -3.304 1.00 91.06 320 PHE A CA 1
ATOM 2455 C C . PHE A 1 320 ? 8.821 -17.639 -3.501 1.00 91.06 320 PHE A C 1
ATOM 2457 O O . PHE A 1 320 ? 8.598 -18.155 -4.594 1.00 91.06 320 PHE A O 1
ATOM 2464 N N . ILE A 1 321 ? 9.165 -18.349 -2.428 1.00 90.00 321 ILE A N 1
ATOM 2465 C CA . ILE A 1 321 ? 9.099 -19.810 -2.334 1.00 90.00 321 ILE A CA 1
ATOM 2466 C C . ILE A 1 321 ? 8.090 -20.152 -1.224 1.00 90.00 321 ILE A C 1
ATOM 2468 O O . ILE A 1 321 ? 8.328 -19.748 -0.080 1.00 90.00 321 ILE A O 1
ATOM 2472 N N . PRO A 1 322 ? 6.983 -20.854 -1.525 1.00 85.06 322 PRO A N 1
ATOM 2473 C CA . PRO A 1 322 ? 6.043 -21.345 -0.516 1.00 85.06 322 PRO A CA 1
ATOM 2474 C C . PRO A 1 322 ? 6.671 -22.368 0.443 1.00 85.06 322 PRO A C 1
ATOM 2476 O O . PRO A 1 322 ? 7.547 -23.140 0.044 1.00 85.06 322 PRO A O 1
ATOM 2479 N N . SER A 1 323 ? 6.199 -22.424 1.691 1.00 81.50 323 SER A N 1
ATOM 2480 C CA . SER A 1 323 ? 6.625 -23.438 2.669 1.00 81.50 323 SER A CA 1
ATOM 2481 C C . SER A 1 323 ? 6.126 -24.859 2.367 1.00 81.50 323 SER A C 1
ATOM 2483 O O . SER A 1 323 ? 6.768 -25.813 2.802 1.00 81.50 323 SER A O 1
ATOM 2485 N N . ASP A 1 324 ? 5.021 -25.021 1.635 1.00 77.06 324 ASP A N 1
ATOM 2486 C CA . ASP A 1 324 ? 4.450 -26.323 1.249 1.00 77.06 324 ASP A CA 1
ATOM 2487 C C . ASP A 1 324 ? 5.124 -26.925 0.001 1.00 77.06 324 ASP A C 1
ATOM 2489 O O . ASP A 1 324 ? 5.291 -28.142 -0.094 1.00 77.06 324 ASP A O 1
ATOM 2493 N N . THR A 1 325 ? 5.578 -26.075 -0.925 1.00 78.56 325 THR A N 1
ATOM 2494 C CA . THR A 1 325 ? 6.386 -26.444 -2.096 1.00 78.56 325 THR A CA 1
ATOM 2495 C C . THR A 1 325 ? 7.788 -25.822 -2.037 1.00 78.56 325 THR A C 1
ATOM 2497 O O . THR A 1 325 ? 8.124 -24.977 -2.881 1.00 78.56 325 THR A O 1
ATOM 2500 N N . PRO A 1 326 ? 8.645 -26.232 -1.077 1.00 67.06 326 PRO A N 1
ATOM 2501 C CA . PRO A 1 326 ? 10.034 -25.797 -1.063 1.00 67.06 326 PRO A CA 1
ATOM 2502 C C . PRO A 1 326 ? 10.698 -26.148 -2.402 1.00 67.06 326 PRO A C 1
ATOM 2504 O O . PRO A 1 326 ? 10.379 -27.157 -3.032 1.00 67.06 326 PRO A O 1
ATOM 2507 N N . HIS A 1 327 ? 11.626 -25.293 -2.837 1.00 74.00 327 HIS A N 1
ATOM 2508 C CA . HIS A 1 327 ? 12.306 -25.320 -4.145 1.00 74.00 327 HIS A CA 1
ATOM 2509 C C . HIS A 1 327 ? 11.516 -24.795 -5.360 1.00 74.00 327 HIS A C 1
ATOM 2511 O O . HIS A 1 327 ? 12.139 -24.581 -6.399 1.00 74.00 327 HIS A O 1
ATOM 2517 N N . GLN A 1 328 ? 10.209 -24.516 -5.272 1.00 85.31 328 GLN A N 1
ATOM 2518 C CA . GLN A 1 328 ? 9.486 -23.855 -6.370 1.00 85.31 328 GLN A CA 1
ATOM 2519 C C . GLN A 1 328 ? 9.456 -22.336 -6.180 1.00 85.31 328 GLN A C 1
ATOM 2521 O O . GLN A 1 328 ? 8.761 -21.831 -5.302 1.00 85.31 328 GLN A O 1
ATOM 2526 N N . LEU A 1 329 ? 10.190 -21.607 -7.028 1.00 91.81 329 LEU A N 1
ATOM 2527 C CA . LEU A 1 329 ? 10.019 -20.160 -7.153 1.00 91.81 329 LEU A CA 1
ATOM 2528 C C . LEU A 1 329 ? 8.650 -19.862 -7.779 1.00 91.81 329 LEU A C 1
ATOM 2530 O O . LEU A 1 329 ? 8.228 -20.547 -8.713 1.00 91.81 329 LEU A O 1
ATOM 2534 N N . ARG A 1 330 ? 7.969 -18.847 -7.256 1.00 94.12 330 ARG A N 1
ATOM 2535 C CA . ARG A 1 330 ? 6.685 -18.341 -7.740 1.00 94.12 330 ARG A CA 1
ATOM 2536 C C . ARG A 1 330 ? 6.692 -16.819 -7.762 1.00 94.12 330 ARG A C 1
ATOM 2538 O O . ARG A 1 330 ? 7.513 -16.182 -7.100 1.00 94.12 330 ARG A O 1
ATOM 2545 N N . VAL A 1 331 ? 5.758 -16.251 -8.514 1.00 94.12 331 VAL A N 1
ATOM 2546 C CA . VAL A 1 331 ? 5.457 -14.820 -8.538 1.00 94.12 331 VAL A CA 1
ATOM 2547 C C . VAL A 1 331 ? 4.087 -14.610 -7.918 1.00 94.12 331 VAL A C 1
ATOM 2549 O O . VAL A 1 331 ? 3.190 -15.441 -8.057 1.00 94.12 331 VAL A O 1
ATOM 2552 N N . GLY A 1 332 ? 3.919 -13.485 -7.242 1.00 91.62 332 GLY A N 1
ATOM 2553 C CA . GLY A 1 332 ? 2.644 -13.059 -6.697 1.00 91.62 332 GLY A CA 1
ATOM 2554 C C . GLY A 1 332 ? 2.600 -11.559 -6.480 1.00 91.62 332 GLY A C 1
ATOM 2555 O O . GLY A 1 332 ? 3.522 -10.838 -6.864 1.00 91.62 332 GLY A O 1
ATOM 2556 N N . TYR A 1 333 ? 1.545 -11.091 -5.826 1.00 88.38 333 TYR A N 1
ATOM 2557 C CA . TYR A 1 333 ? 1.462 -9.723 -5.319 1.00 88.38 333 TYR A CA 1
ATOM 2558 C C . TYR A 1 333 ? 0.923 -9.699 -3.889 1.00 88.38 333 TYR A C 1
ATOM 2560 O O . TYR A 1 333 ? 0.205 -10.612 -3.479 1.00 88.38 333 TYR A O 1
ATOM 2568 N N . LEU A 1 334 ? 1.287 -8.677 -3.111 1.00 73.25 334 LEU A N 1
ATOM 2569 C CA . LEU A 1 334 ? 0.788 -8.537 -1.740 1.00 73.25 334 LEU A CA 1
ATOM 2570 C C . LEU A 1 334 ? -0.711 -8.215 -1.703 1.00 73.25 334 LEU A C 1
ATOM 2572 O O . LEU A 1 334 ? -1.206 -7.404 -2.486 1.00 73.25 334 LEU A O 1
ATOM 2576 N N . TYR A 1 335 ? -1.402 -8.803 -0.732 1.00 66.81 335 TYR A N 1
ATOM 2577 C CA . TYR A 1 335 ? -2.804 -8.556 -0.416 1.00 66.81 335 TYR A CA 1
ATOM 2578 C C . TYR A 1 335 ? -2.995 -8.670 1.104 1.00 66.81 335 TYR A C 1
ATOM 2580 O O . TYR A 1 335 ? -3.116 -9.768 1.647 1.00 66.81 335 TYR A O 1
ATOM 2588 N N . GLY A 1 336 ? -2.947 -7.531 1.804 1.00 60.19 336 GLY A N 1
ATOM 2589 C CA . GLY A 1 336 ? -2.826 -7.507 3.268 1.00 60.19 336 GLY A CA 1
ATOM 2590 C C . GLY A 1 336 ? -1.540 -8.201 3.741 1.00 60.19 336 GLY A C 1
ATOM 2591 O O . GLY A 1 336 ? -0.495 -8.070 3.106 1.00 60.19 336 GLY A O 1
ATOM 2592 N N . ASP A 1 337 ? -1.637 -8.996 4.809 1.00 60.19 337 ASP A N 1
ATOM 2593 C CA . ASP A 1 337 ? -0.543 -9.827 5.347 1.00 60.19 337 ASP A CA 1
ATOM 2594 C C . ASP A 1 337 ? -0.342 -11.158 4.578 1.00 60.19 337 ASP A C 1
ATOM 2596 O O . ASP A 1 337 ? 0.121 -12.160 5.132 1.00 60.19 337 ASP A O 1
ATOM 2600 N N . ALA A 1 338 ? -0.704 -11.204 3.295 1.00 69.81 338 ALA A N 1
ATOM 2601 C CA . ALA A 1 338 ? -0.614 -12.395 2.455 1.00 69.81 338 ALA A CA 1
ATOM 2602 C C . ALA A 1 338 ? -0.091 -12.089 1.044 1.00 69.81 338 ALA A C 1
ATOM 2604 O O . ALA A 1 338 ? -0.053 -10.942 0.596 1.00 69.81 338 ALA A O 1
ATOM 2605 N N . VAL A 1 339 ? 0.310 -13.143 0.335 1.00 77.69 339 VAL A N 1
ATOM 2606 C CA . VAL A 1 339 ? 0.695 -13.121 -1.076 1.00 77.69 339 VAL A CA 1
ATOM 2607 C C . VAL A 1 339 ? -0.365 -13.843 -1.895 1.00 77.69 339 VAL A C 1
ATOM 2609 O O . VAL A 1 339 ? -0.754 -14.964 -1.574 1.00 77.69 339 VAL A O 1
ATOM 2612 N N . VAL A 1 340 ? -0.796 -13.224 -2.988 1.00 85.56 340 VAL A N 1
ATOM 2613 C CA . VAL A 1 340 ? -1.617 -13.871 -4.011 1.00 85.56 340 VAL A CA 1
ATOM 2614 C C . VAL A 1 340 ? -0.694 -14.546 -5.017 1.00 85.56 340 VAL A C 1
ATOM 2616 O O . VAL A 1 340 ? 0.013 -13.869 -5.760 1.00 85.56 340 VAL A O 1
ATOM 2619 N N . ASP A 1 341 ? -0.686 -15.874 -5.033 1.00 90.25 341 ASP A N 1
ATOM 2620 C CA . ASP A 1 341 ? 0.119 -16.694 -5.934 1.00 90.25 341 ASP A CA 1
ATOM 2621 C C . ASP A 1 341 ? -0.459 -16.709 -7.358 1.00 90.25 341 ASP A C 1
ATOM 2623 O O . ASP A 1 341 ? -1.331 -17.520 -7.691 1.00 90.25 341 ASP A O 1
ATOM 2627 N N . VAL A 1 342 ? 0.066 -15.847 -8.233 1.00 87.00 342 VAL A N 1
ATOM 2628 C CA . VAL A 1 342 ? -0.369 -15.806 -9.639 1.00 87.00 342 VAL A CA 1
ATOM 2629 C C . VAL A 1 342 ? 0.106 -17.033 -10.418 1.00 87.00 342 VAL A C 1
ATOM 2631 O O . VAL A 1 342 ? -0.507 -17.407 -11.417 1.00 87.00 342 VAL A O 1
ATOM 2634 N N . CYS A 1 343 ? 1.139 -17.737 -9.941 1.00 85.94 343 CYS A N 1
ATOM 2635 C CA . CYS A 1 343 ? 1.584 -18.996 -10.536 1.00 85.94 343 CYS A CA 1
ATOM 2636 C C . CYS A 1 343 ? 0.620 -20.167 -10.284 1.00 85.94 343 CYS A C 1
ATOM 2638 O O . CYS A 1 343 ? 0.821 -21.221 -10.896 1.00 85.94 343 CYS A O 1
ATOM 2640 N N . SER A 1 344 ? -0.396 -19.980 -9.429 1.00 82.69 344 SER A N 1
ATOM 2641 C CA . SER A 1 344 ? -1.522 -20.901 -9.214 1.00 82.69 344 SER A CA 1
ATOM 2642 C C . SER A 1 344 ? -2.783 -20.542 -10.019 1.00 82.69 344 SER A C 1
ATOM 2644 O O . SER A 1 344 ? -3.769 -21.272 -9.939 1.00 82.69 344 SER A O 1
ATOM 2646 N N . TYR A 1 345 ? -2.777 -19.459 -10.811 1.00 73.69 345 TYR A N 1
ATOM 2647 C CA . TYR A 1 345 ? -3.900 -19.113 -11.702 1.00 73.69 345 TYR A CA 1
ATOM 2648 C C . TYR A 1 345 ? -3.967 -20.049 -12.923 1.00 73.69 345 TYR A C 1
ATOM 2650 O O . TYR A 1 345 ? -5.040 -20.513 -13.296 1.00 73.69 345 TYR A O 1
ATOM 2658 N N . ASP A 1 346 ? -2.810 -20.362 -13.514 1.00 73.19 346 ASP A N 1
ATOM 2659 C CA . ASP A 1 346 ? -2.632 -21.345 -14.589 1.00 73.19 346 ASP A CA 1
ATOM 2660 C C . ASP A 1 346 ? -1.328 -22.116 -14.323 1.00 73.19 346 ASP A C 1
ATOM 2662 O O . ASP A 1 346 ? -0.315 -21.533 -13.927 1.00 73.19 346 ASP A O 1
ATOM 2666 N N . ILE A 1 347 ? -1.314 -23.424 -14.587 1.00 77.06 347 ILE A N 1
ATOM 2667 C CA . ILE A 1 347 ? -0.091 -24.235 -14.551 1.00 77.06 347 ILE A CA 1
ATOM 2668 C C . ILE A 1 347 ? 1.007 -23.636 -15.450 1.00 77.06 347 ILE A C 1
ATOM 2670 O O . ILE A 1 347 ? 2.180 -23.639 -15.062 1.00 77.06 347 ILE A O 1
ATOM 2674 N N . ASN A 1 348 ? 0.611 -23.037 -16.580 1.00 83.56 348 ASN A N 1
ATOM 2675 C CA . ASN A 1 348 ? 1.483 -22.401 -17.568 1.00 83.56 348 ASN A CA 1
ATOM 2676 C C . ASN A 1 348 ? 1.950 -20.984 -17.188 1.00 83.56 348 ASN A C 1
ATOM 2678 O O . ASN A 1 348 ? 2.814 -20.449 -17.882 1.00 83.56 348 ASN A O 1
ATOM 2682 N N . MET A 1 349 ? 1.423 -20.365 -16.118 1.00 86.75 349 MET A N 1
ATOM 2683 C CA . MET A 1 349 ? 1.879 -19.028 -15.705 1.00 86.75 349 MET A CA 1
ATOM 2684 C C . MET A 1 349 ? 3.389 -19.050 -15.430 1.00 86.75 349 MET A C 1
ATOM 2686 O O . MET A 1 349 ? 3.835 -19.938 -14.687 1.00 86.75 349 MET A O 1
ATOM 2690 N N . PRO A 1 350 ? 4.183 -18.105 -15.976 1.00 92.81 350 PRO A N 1
ATOM 2691 C CA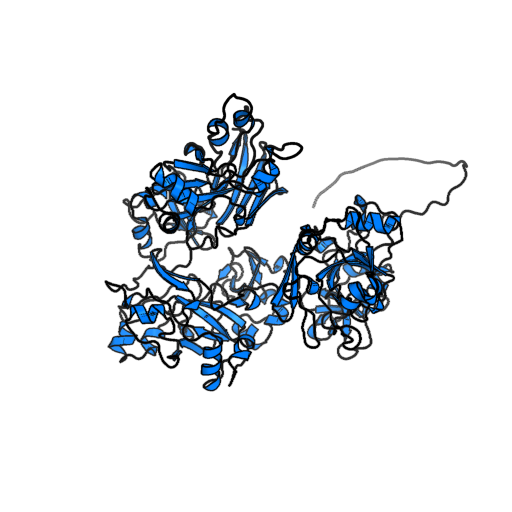 . PRO A 1 350 ? 5.622 -18.095 -15.763 1.00 92.81 350 PRO A CA 1
ATOM 2692 C C . PRO A 1 350 ? 5.972 -17.981 -14.279 1.00 92.81 350 PRO A C 1
ATOM 2694 O O . PRO A 1 350 ? 5.247 -17.373 -13.493 1.00 92.81 350 PRO A O 1
ATOM 2697 N N . LYS A 1 351 ? 7.090 -18.598 -13.891 1.00 92.94 351 LYS A N 1
ATOM 2698 C CA . LYS A 1 351 ? 7.510 -18.717 -12.485 1.00 92.94 351 LYS A CA 1
ATOM 2699 C C . LYS A 1 351 ? 8.516 -17.638 -12.052 1.00 92.94 351 LYS A C 1
ATOM 2701 O O . LYS A 1 351 ? 8.968 -17.648 -10.911 1.00 92.94 351 LYS A O 1
ATOM 2706 N N . THR A 1 352 ? 8.849 -16.702 -12.946 1.00 95.25 352 THR A N 1
ATOM 2707 C CA . THR A 1 352 ? 9.709 -15.542 -12.667 1.00 95.25 352 THR A CA 1
ATOM 2708 C C . THR A 1 352 ? 9.043 -14.241 -13.114 1.00 95.25 352 THR A C 1
ATOM 2710 O O . THR A 1 352 ? 8.284 -14.211 -14.087 1.00 95.25 352 THR A O 1
ATOM 2713 N N . MET A 1 353 ? 9.348 -13.144 -12.419 1.00 96.06 353 MET A N 1
ATOM 2714 C CA . MET A 1 353 ? 8.837 -11.813 -12.755 1.00 96.06 353 MET A CA 1
ATOM 2715 C C . MET A 1 353 ? 9.367 -11.332 -14.113 1.00 96.06 353 MET A C 1
ATOM 2717 O O . MET A 1 353 ? 8.658 -10.657 -14.857 1.00 96.06 353 MET A O 1
ATOM 2721 N N . LEU A 1 354 ? 10.598 -11.719 -14.466 1.00 96.19 354 LEU A N 1
ATOM 2722 C CA . LEU A 1 354 ? 11.202 -11.401 -15.757 1.00 96.19 354 LEU A CA 1
ATOM 2723 C C . LEU A 1 354 ? 10.415 -12.022 -16.916 1.00 96.19 354 LEU A C 1
ATOM 2725 O O . LEU A 1 354 ? 10.177 -11.358 -17.921 1.00 96.19 354 LEU A O 1
ATOM 2729 N N . ASP A 1 355 ? 9.991 -13.277 -16.775 1.00 95.75 355 ASP A N 1
ATOM 2730 C CA . ASP A 1 355 ? 9.230 -13.965 -17.818 1.00 95.75 355 ASP A CA 1
ATOM 2731 C C . ASP A 1 355 ? 7.794 -13.428 -17.917 1.00 95.75 355 ASP A C 1
ATOM 2733 O O . ASP A 1 355 ? 7.269 -13.306 -19.020 1.00 95.75 355 ASP A O 1
ATOM 2737 N N . ILE A 1 356 ? 7.188 -13.007 -16.797 1.00 93.56 356 ILE A N 1
ATOM 2738 C CA . ILE A 1 356 ? 5.904 -12.280 -16.790 1.00 93.56 356 ILE A CA 1
ATOM 2739 C C . ILE A 1 356 ? 6.007 -10.942 -17.539 1.00 93.56 356 ILE A C 1
ATOM 2741 O O . ILE A 1 356 ? 5.098 -10.609 -18.301 1.00 93.56 356 ILE A O 1
ATOM 2745 N N . LEU A 1 357 ? 7.108 -10.197 -17.371 1.00 93.19 357 LEU A N 1
ATOM 2746 C CA . LEU A 1 357 ? 7.362 -8.957 -18.118 1.00 93.19 357 LEU A CA 1
ATOM 2747 C C . LEU A 1 357 ? 7.608 -9.224 -19.609 1.00 93.19 357 LEU A C 1
ATOM 2749 O O . LEU A 1 357 ? 7.036 -8.543 -20.454 1.00 93.19 357 LEU A O 1
ATOM 2753 N N . LYS A 1 358 ? 8.413 -10.238 -19.951 1.00 91.50 358 LYS A N 1
ATOM 2754 C CA . LYS A 1 358 ? 8.675 -10.631 -21.350 1.00 91.50 358 LYS A CA 1
ATOM 2755 C C . LYS A 1 358 ? 7.425 -11.134 -22.078 1.00 91.50 358 LYS A C 1
ATOM 2757 O O . LYS A 1 358 ? 7.334 -10.961 -23.289 1.00 91.50 358 LYS A O 1
ATOM 2762 N N . ALA A 1 359 ? 6.487 -11.746 -21.358 1.00 89.25 359 ALA A N 1
ATOM 2763 C CA . ALA A 1 359 ? 5.217 -12.232 -21.890 1.00 89.25 359 ALA A CA 1
ATOM 2764 C C . ALA A 1 359 ? 4.075 -11.189 -21.849 1.00 89.25 359 ALA A C 1
ATOM 2766 O O . ALA A 1 359 ? 2.959 -11.516 -22.241 1.00 89.25 359 ALA A O 1
ATOM 2767 N N . ASP A 1 360 ? 4.334 -9.962 -21.371 1.00 85.62 360 ASP A N 1
ATOM 2768 C CA . ASP A 1 360 ? 3.353 -8.867 -21.198 1.00 85.62 360 ASP A CA 1
ATOM 2769 C C . ASP A 1 360 ? 2.104 -9.251 -20.361 1.00 85.62 360 ASP A C 1
ATOM 2771 O O . ASP A 1 360 ? 1.011 -8.703 -20.508 1.00 85.62 360 ASP A O 1
ATOM 2775 N N . LEU A 1 361 ? 2.261 -10.199 -19.427 1.00 85.38 361 LEU A N 1
ATOM 2776 C CA . LEU A 1 361 ? 1.160 -10.743 -18.611 1.00 85.38 361 LEU A CA 1
ATOM 2777 C C . LEU A 1 361 ? 0.788 -9.859 -17.409 1.00 85.38 361 LEU A C 1
ATOM 2779 O O . LEU A 1 361 ? -0.200 -10.117 -16.717 1.00 85.38 361 LEU A O 1
ATOM 2783 N N . VAL A 1 362 ? 1.555 -8.796 -17.149 1.00 80.69 362 VAL A N 1
ATOM 2784 C CA . VAL A 1 362 ? 1.297 -7.850 -16.051 1.00 80.69 362 VAL A CA 1
ATOM 2785 C C . VAL A 1 362 ? -0.119 -7.290 -16.128 1.00 80.69 362 VAL A C 1
ATOM 2787 O O . VAL A 1 362 ? -0.812 -7.250 -15.112 1.00 80.69 362 VAL A O 1
ATOM 2790 N N . HIS A 1 363 ? -0.575 -6.873 -17.315 1.00 70.94 363 HIS A N 1
ATOM 2791 C CA . HIS A 1 363 ? -1.897 -6.265 -17.430 1.00 70.94 363 HIS A CA 1
ATOM 2792 C C . HIS A 1 363 ? -3.005 -7.251 -17.051 1.00 70.94 363 HIS A C 1
ATOM 2794 O O . HIS A 1 363 ? -3.865 -6.879 -16.255 1.00 70.94 363 HIS A O 1
ATOM 2800 N N . SER A 1 364 ? -2.941 -8.499 -17.538 1.00 71.50 364 SER A N 1
ATOM 2801 C CA . SER A 1 364 ? -3.935 -9.528 -17.212 1.00 71.50 364 SER A CA 1
ATOM 2802 C C . SER A 1 364 ? -3.959 -9.851 -15.720 1.00 71.50 364 SER A C 1
ATOM 2804 O O . SER A 1 364 ? -5.043 -9.987 -15.157 1.00 71.50 364 SER A O 1
ATOM 2806 N N . ILE A 1 365 ? -2.790 -9.897 -15.066 1.00 75.50 365 ILE A N 1
ATOM 2807 C CA . ILE A 1 365 ? -2.673 -10.094 -13.613 1.00 75.50 365 ILE A CA 1
ATOM 2808 C C . ILE A 1 365 ? -3.310 -8.924 -12.849 1.00 75.50 365 ILE A C 1
ATOM 2810 O O . ILE A 1 365 ? -4.138 -9.153 -11.972 1.00 75.50 365 ILE A O 1
ATOM 2814 N N . MET A 1 366 ? -2.987 -7.676 -13.208 1.00 67.88 366 MET A N 1
ATOM 2815 C CA . MET A 1 366 ? -3.535 -6.484 -12.540 1.00 67.88 366 MET A CA 1
ATOM 2816 C C . MET A 1 366 ? -5.052 -6.320 -12.725 1.00 67.88 366 MET A C 1
ATOM 2818 O O . MET A 1 366 ? -5.699 -5.667 -11.909 1.00 67.88 366 MET A O 1
ATOM 2822 N N . THR A 1 367 ? -5.624 -6.870 -13.801 1.00 58.03 367 THR A N 1
ATOM 2823 C CA . THR A 1 367 ? -7.075 -6.850 -14.065 1.00 58.03 367 THR A CA 1
ATOM 2824 C C . THR A 1 367 ? -7.807 -8.115 -13.627 1.00 58.03 367 THR A C 1
ATOM 2826 O O . THR A 1 367 ? -9.017 -8.210 -13.843 1.00 58.03 367 THR A O 1
ATOM 2829 N N . ALA A 1 368 ? -7.108 -9.096 -13.051 1.00 59.44 368 ALA A N 1
ATOM 2830 C CA . ALA A 1 368 ? -7.733 -10.326 -12.591 1.00 59.44 368 ALA A CA 1
ATOM 2831 C C . ALA A 1 368 ? -8.779 -10.028 -11.494 1.00 59.44 368 ALA A C 1
ATOM 2833 O O . ALA A 1 368 ? -8.581 -9.124 -10.675 1.00 59.44 368 ALA A O 1
ATOM 2834 N N . PRO A 1 369 ? -9.907 -10.762 -11.455 1.00 48.88 369 PRO A N 1
ATOM 2835 C CA . PRO A 1 369 ? -10.877 -10.630 -10.375 1.00 48.88 369 PRO A CA 1
ATOM 2836 C C . PRO A 1 369 ? -10.265 -10.990 -9.009 1.00 48.88 369 PRO A C 1
ATOM 2838 O O . PRO A 1 369 ? -9.252 -11.678 -8.931 1.00 48.88 369 PRO A O 1
ATOM 2841 N N . THR A 1 370 ? -10.924 -10.527 -7.939 1.00 50.34 370 THR A N 1
ATOM 2842 C CA . THR A 1 370 ? -10.582 -10.742 -6.519 1.00 50.34 370 THR A CA 1
ATOM 2843 C C . THR A 1 370 ? -9.949 -12.119 -6.236 1.00 50.34 370 THR A C 1
ATOM 2845 O O . THR A 1 370 ? -10.524 -13.123 -6.668 1.00 50.34 370 THR A O 1
ATOM 2848 N N . PRO A 1 371 ? -8.817 -12.192 -5.502 1.00 54.03 371 PRO A N 1
ATOM 2849 C CA . PRO A 1 371 ? -8.089 -13.441 -5.273 1.00 54.03 371 PRO A CA 1
ATOM 2850 C C . PRO A 1 371 ? -8.957 -14.570 -4.713 1.00 54.03 371 PRO A C 1
ATOM 2852 O O . PRO A 1 371 ? -9.724 -14.384 -3.768 1.00 54.03 371 PRO A O 1
ATOM 2855 N N . ASN A 1 372 ? -8.791 -15.776 -5.256 1.00 60.62 372 ASN A N 1
ATOM 2856 C CA . ASN A 1 372 ? -9.415 -16.978 -4.709 1.00 60.62 372 ASN A CA 1
ATOM 2857 C C . ASN A 1 372 ? -8.744 -17.322 -3.362 1.00 60.62 372 ASN A C 1
ATOM 2859 O O . ASN A 1 372 ? -7.512 -17.327 -3.320 1.00 60.62 372 ASN A O 1
ATOM 2863 N N . PRO A 1 373 ? -9.476 -17.703 -2.297 1.00 55.53 373 PRO A N 1
ATOM 2864 C CA . PRO A 1 373 ? -8.875 -18.157 -1.038 1.00 55.53 373 PRO A CA 1
ATOM 2865 C C . PRO A 1 373 ? -7.786 -19.233 -1.191 1.00 55.53 373 PRO A C 1
ATOM 2867 O O . PRO A 1 373 ? -6.843 -19.255 -0.414 1.00 55.53 373 PRO A O 1
ATOM 2870 N N . LYS A 1 374 ? -7.861 -20.090 -2.222 1.00 64.75 374 LYS A N 1
ATOM 2871 C CA . LYS A 1 374 ? -6.835 -21.108 -2.536 1.00 64.75 374 LYS A CA 1
ATOM 2872 C C . LYS A 1 374 ? -5.547 -20.559 -3.162 1.00 64.75 374 LYS A C 1
ATOM 2874 O O . LYS A 1 374 ? -4.574 -21.293 -3.264 1.00 64.75 374 LYS A O 1
ATOM 2879 N N . THR A 1 375 ? -5.562 -19.314 -3.631 1.00 76.50 375 THR A N 1
ATOM 2880 C CA . THR A 1 375 ? -4.398 -18.612 -4.204 1.00 76.50 375 THR A CA 1
ATOM 2881 C C . THR A 1 375 ? -3.745 -17.658 -3.207 1.00 76.50 375 THR A C 1
ATOM 2883 O O . THR A 1 375 ? -2.718 -17.071 -3.522 1.00 76.50 375 THR A O 1
ATOM 2886 N N . ILE A 1 376 ? -4.323 -17.491 -2.015 1.00 78.50 376 ILE A N 1
ATOM 2887 C CA . ILE A 1 376 ? -3.787 -16.632 -0.959 1.00 78.50 376 ILE A CA 1
ATOM 2888 C C . ILE A 1 376 ? -2.905 -17.489 -0.045 1.00 78.50 376 ILE A C 1
ATOM 2890 O O . ILE A 1 376 ? -3.402 -18.387 0.630 1.00 78.50 376 ILE A O 1
ATOM 2894 N N . VAL A 1 377 ? -1.608 -17.190 -0.005 1.00 78.75 377 VAL A N 1
ATOM 2895 C CA . VAL A 1 377 ? -0.637 -17.806 0.911 1.00 78.75 377 VAL A CA 1
ATOM 2896 C C . VAL A 1 377 ? -0.237 -16.762 1.962 1.00 78.75 377 VAL A C 1
ATOM 2898 O O . VAL A 1 377 ? 0.174 -15.665 1.574 1.00 78.75 377 VAL A O 1
ATOM 2901 N N . PRO A 1 378 ? -0.345 -17.033 3.276 1.00 73.44 378 PRO A N 1
ATOM 2902 C CA . PRO A 1 378 ? 0.079 -16.091 4.312 1.00 73.44 378 PRO A CA 1
ATOM 2903 C C . PRO A 1 378 ? 1.537 -15.650 4.127 1.00 73.44 378 PRO A C 1
ATOM 2905 O O . PRO A 1 378 ? 2.403 -16.469 3.825 1.00 73.44 378 PRO A O 1
ATOM 2908 N N . LEU A 1 379 ? 1.851 -14.371 4.362 1.00 67.94 379 LEU A N 1
ATOM 2909 C CA . LEU A 1 379 ? 3.214 -13.850 4.182 1.00 67.94 379 LEU A CA 1
ATOM 2910 C C . LEU A 1 379 ? 4.221 -14.504 5.154 1.00 67.94 379 LEU A C 1
ATOM 2912 O O . LEU A 1 379 ? 5.418 -14.551 4.884 1.00 67.94 379 LEU A O 1
ATOM 2916 N N . SER A 1 380 ? 3.733 -15.061 6.266 1.00 68.62 380 SER A N 1
ATOM 2917 C CA . SER A 1 380 ? 4.497 -15.886 7.211 1.00 68.62 380 SER A CA 1
ATOM 2918 C C . SER A 1 380 ? 4.877 -17.277 6.684 1.00 68.62 380 SER A C 1
ATOM 2920 O O . SER A 1 380 ? 5.778 -17.897 7.243 1.00 68.62 380 SER A O 1
ATOM 2922 N N . GLU A 1 381 ? 4.203 -17.771 5.642 1.00 78.62 381 GLU A N 1
ATOM 2923 C CA . GLU A 1 381 ? 4.383 -19.104 5.039 1.00 78.62 381 GLU A CA 1
ATOM 2924 C C . GLU A 1 381 ? 5.148 -19.049 3.705 1.00 78.62 381 GLU A C 1
ATOM 2926 O O . GLU A 1 381 ? 5.182 -20.017 2.941 1.00 78.62 381 GLU A O 1
ATOM 2931 N N . VAL A 1 382 ? 5.784 -17.911 3.403 1.00 80.50 382 VAL A N 1
ATOM 2932 C CA . VAL A 1 382 ? 6.600 -17.736 2.200 1.00 80.50 382 VAL A CA 1
ATOM 2933 C C . VAL A 1 382 ? 7.991 -17.206 2.530 1.00 80.50 382 VAL A C 1
ATOM 2935 O O . VAL A 1 382 ? 8.181 -16.340 3.380 1.00 80.50 382 VAL A O 1
ATOM 2938 N N . THR A 1 383 ? 8.993 -17.689 1.799 1.00 81.44 383 THR A N 1
ATOM 2939 C CA . THR A 1 383 ? 10.323 -17.072 1.767 1.00 81.44 383 THR A CA 1
ATOM 2940 C C . THR A 1 383 ? 10.396 -16.130 0.574 1.00 81.44 383 THR A C 1
ATOM 2942 O O . THR A 1 383 ? 10.469 -16.591 -0.566 1.00 81.44 383 THR A O 1
ATOM 2945 N N . LEU A 1 384 ? 10.382 -14.818 0.821 1.00 83.88 384 LEU A N 1
ATOM 2946 C CA . LEU A 1 384 ? 10.595 -13.819 -0.230 1.00 83.88 384 LEU A CA 1
ATOM 2947 C C . LEU A 1 384 ? 11.988 -13.970 -0.864 1.00 83.88 384 LEU A C 1
ATOM 2949 O O . LEU A 1 384 ? 12.971 -14.277 -0.188 1.00 83.88 384 LEU A O 1
ATOM 2953 N N . LYS A 1 385 ? 12.060 -13.726 -2.171 1.00 92.25 385 LYS A N 1
ATOM 2954 C CA . LYS A 1 385 ? 13.284 -13.661 -2.976 1.00 92.25 385 LYS A CA 1
ATOM 2955 C C . LYS A 1 385 ? 13.429 -12.277 -3.604 1.00 92.25 385 LYS A C 1
ATOM 2957 O O . LYS A 1 385 ? 12.542 -11.438 -3.467 1.00 92.25 385 LYS A O 1
ATOM 2962 N N . ALA A 1 386 ? 14.553 -12.027 -4.280 1.00 93.06 386 ALA A N 1
ATOM 2963 C CA . ALA A 1 386 ? 14.714 -10.828 -5.104 1.00 93.06 386 ALA A CA 1
ATOM 2964 C C . ALA A 1 386 ? 13.492 -10.712 -6.028 1.00 93.06 386 ALA A C 1
ATOM 2966 O O . ALA A 1 386 ? 13.151 -11.713 -6.661 1.00 93.06 386 ALA A O 1
ATOM 2967 N N . PRO A 1 387 ? 12.796 -9.566 -6.115 1.00 94.12 387 PRO A N 1
ATOM 2968 C CA . PRO A 1 387 ? 11.510 -9.504 -6.810 1.00 94.12 387 PRO A CA 1
ATOM 2969 C C . PRO A 1 387 ? 11.647 -9.536 -8.338 1.00 94.12 387 PRO A C 1
ATOM 2971 O O . PRO A 1 387 ? 10.656 -9.666 -9.048 1.00 94.12 387 PRO A O 1
ATOM 2974 N N . ILE A 1 388 ? 12.876 -9.468 -8.851 1.00 96.12 388 ILE A N 1
ATOM 2975 C CA . ILE A 1 388 ? 13.242 -9.791 -10.227 1.00 96.12 388 ILE A CA 1
ATOM 2976 C C . ILE A 1 388 ? 14.703 -10.254 -10.267 1.00 96.12 388 ILE A C 1
ATOM 2978 O O . ILE A 1 388 ? 15.494 -9.905 -9.395 1.00 96.12 388 ILE A O 1
ATOM 2982 N N . HIS A 1 389 ? 15.058 -11.076 -11.251 1.00 92.88 389 HIS A N 1
ATOM 2983 C CA . HIS A 1 389 ? 16.407 -11.610 -11.457 1.00 92.88 389 HIS A CA 1
ATOM 2984 C C . HIS A 1 389 ? 16.554 -12.104 -12.906 1.00 92.88 389 HIS A C 1
ATOM 2986 O O . HIS A 1 389 ? 15.551 -12.240 -13.604 1.00 92.88 389 HIS A O 1
ATOM 2992 N N . GLY A 1 390 ? 17.785 -12.383 -13.352 1.00 89.50 390 GLY A N 1
ATOM 2993 C CA . GLY A 1 390 ? 18.057 -12.966 -14.678 1.00 89.50 390 GLY A CA 1
ATOM 2994 C C . GLY A 1 390 ? 17.925 -12.005 -15.869 1.00 89.50 390 GLY A C 1
ATOM 2995 O O . GLY A 1 390 ? 17.862 -12.458 -17.011 1.00 89.50 390 GLY A O 1
ATOM 2996 N N . MET A 1 391 ? 17.842 -10.698 -15.606 1.00 94.81 391 MET A N 1
ATOM 2997 C CA . MET A 1 391 ? 17.828 -9.630 -16.610 1.00 94.81 391 MET A CA 1
ATOM 2998 C C . MET A 1 391 ? 19.133 -9.558 -17.415 1.00 94.81 391 MET A C 1
ATOM 3000 O O . MET A 1 391 ? 20.156 -10.112 -17.015 1.00 94.81 391 MET A O 1
ATOM 3004 N N . ASP A 1 392 ? 19.095 -8.823 -18.528 1.00 94.81 392 ASP A N 1
ATOM 3005 C CA . ASP A 1 392 ? 20.260 -8.592 -19.385 1.00 94.81 392 ASP A CA 1
ATOM 3006 C C . ASP A 1 392 ? 21.214 -7.565 -18.751 1.00 94.81 392 ASP A C 1
ATOM 3008 O O . ASP A 1 392 ? 22.427 -7.776 -18.711 1.00 94.81 392 ASP A O 1
ATOM 3012 N N . LYS A 1 393 ? 20.676 -6.461 -18.204 1.00 94.44 393 LYS A N 1
ATOM 3013 C CA . LYS A 1 393 ? 21.476 -5.333 -17.700 1.00 94.44 393 LYS A CA 1
ATOM 3014 C C . LYS A 1 393 ? 21.021 -4.823 -16.330 1.00 94.44 393 LYS A C 1
ATOM 3016 O O . LYS A 1 393 ? 19.840 -4.577 -16.085 1.00 94.44 393 LYS A O 1
ATOM 3021 N N . ILE A 1 394 ? 22.009 -4.574 -15.469 1.00 97.88 394 ILE A N 1
ATOM 3022 C CA . ILE A 1 394 ? 21.896 -3.735 -14.270 1.00 97.88 394 ILE A CA 1
ATOM 3023 C C . ILE A 1 394 ? 22.801 -2.527 -14.505 1.00 97.88 394 ILE A C 1
ATOM 3025 O O . ILE A 1 394 ? 24.026 -2.662 -14.490 1.00 97.88 394 ILE A O 1
ATOM 3029 N N . LEU A 1 395 ? 22.200 -1.373 -14.778 1.00 98.06 395 LEU A N 1
ATOM 3030 C CA . LEU A 1 395 ? 22.890 -0.110 -15.034 1.00 98.06 395 LEU A CA 1
ATOM 3031 C C . LEU A 1 395 ? 22.860 0.736 -13.763 1.00 98.06 395 LEU A C 1
ATOM 3033 O O . LEU A 1 395 ? 21.808 0.855 -13.146 1.00 98.06 395 LEU A O 1
ATOM 3037 N N . CYS A 1 396 ? 23.982 1.340 -13.392 1.00 98.00 396 CYS A N 1
ATOM 3038 C CA . CYS A 1 396 ? 24.125 2.107 -12.156 1.00 98.00 396 CYS A CA 1
ATOM 3039 C C . CYS A 1 396 ? 24.686 3.502 -12.457 1.00 98.00 396 CYS A C 1
ATOM 3041 O O . CYS A 1 396 ? 25.562 3.639 -13.321 1.00 98.00 396 CYS A O 1
ATOM 3043 N N . ILE A 1 397 ? 24.209 4.535 -11.754 1.00 97.94 397 ILE A N 1
ATOM 3044 C CA . ILE A 1 397 ? 24.627 5.928 -11.979 1.00 97.94 397 ILE A CA 1
ATOM 3045 C C . ILE A 1 397 ? 25.463 6.447 -10.803 1.00 97.94 397 ILE A C 1
ATOM 3047 O O . ILE A 1 397 ? 24.943 6.821 -9.754 1.00 97.94 397 ILE A O 1
ATOM 3051 N N . ALA A 1 398 ? 26.779 6.536 -10.997 1.00 94.31 398 ALA A N 1
ATOM 3052 C CA . ALA A 1 398 ? 27.683 7.112 -10.007 1.00 94.31 398 ALA A CA 1
ATOM 3053 C C . ALA A 1 398 ? 27.507 8.637 -9.901 1.00 94.31 398 ALA A C 1
ATOM 3055 O O . ALA A 1 398 ? 27.271 9.320 -10.900 1.00 94.31 398 ALA A O 1
ATOM 3056 N N . LEU A 1 399 ? 27.702 9.172 -8.688 1.00 93.06 399 LEU A N 1
ATOM 3057 C CA . LEU A 1 399 ? 27.676 10.613 -8.389 1.00 93.06 399 LEU A CA 1
ATOM 3058 C C . LEU A 1 399 ? 26.382 11.319 -8.843 1.00 93.06 399 LEU A C 1
ATOM 3060 O O . LEU A 1 399 ? 26.425 12.462 -9.291 1.00 93.06 399 LEU A O 1
ATOM 3064 N N . ASN A 1 400 ? 25.231 10.645 -8.733 1.00 97.69 400 ASN A N 1
ATOM 3065 C CA . ASN A 1 400 ? 23.938 11.195 -9.152 1.00 97.69 400 ASN A CA 1
ATOM 3066 C C . ASN A 1 400 ? 23.171 11.939 -8.045 1.00 97.69 400 ASN A C 1
ATOM 3068 O O . ASN A 1 400 ? 22.014 12.283 -8.246 1.00 97.69 400 ASN A O 1
ATOM 3072 N N . TYR A 1 401 ? 23.774 12.187 -6.884 1.00 97.06 401 TYR A N 1
ATOM 3073 C CA . TYR A 1 401 ? 23.110 12.781 -5.720 1.00 97.06 401 TYR A CA 1
ATOM 3074 C C . TYR A 1 401 ? 23.839 14.051 -5.268 1.00 97.06 401 TYR A C 1
ATOM 3076 O O . TYR A 1 401 ? 25.050 14.055 -5.035 1.00 97.06 401 TYR A O 1
ATOM 3084 N N . ALA A 1 402 ? 23.100 15.157 -5.167 1.00 93.69 402 ALA A N 1
ATOM 3085 C CA . ALA A 1 402 ? 23.653 16.487 -4.918 1.00 93.69 402 ALA A CA 1
ATOM 3086 C C . ALA A 1 402 ? 24.315 16.638 -3.536 1.00 93.69 402 ALA A C 1
ATOM 3088 O O . ALA A 1 402 ? 25.231 17.443 -3.379 1.00 93.69 402 ALA A O 1
ATOM 3089 N N . ASP A 1 403 ? 23.853 15.886 -2.543 1.00 89.62 403 ASP A N 1
ATOM 3090 C CA . ASP A 1 403 ? 24.416 15.737 -1.199 1.00 89.62 403 ASP A CA 1
ATOM 3091 C C . ASP A 1 403 ? 25.647 14.813 -1.177 1.00 89.62 403 ASP A C 1
ATOM 3093 O O . ASP A 1 403 ? 26.655 15.177 -0.575 1.00 89.62 403 ASP A O 1
ATOM 3097 N N . HIS A 1 404 ? 25.638 13.697 -1.912 1.00 93.81 404 HIS A N 1
ATOM 3098 C CA . HIS A 1 404 ? 26.808 12.816 -2.047 1.00 93.81 404 HIS A CA 1
ATOM 3099 C C . HIS A 1 404 ? 27.995 13.499 -2.758 1.00 93.81 404 HIS A C 1
ATOM 3101 O O . HIS A 1 404 ? 29.157 13.274 -2.409 1.00 93.81 404 HIS A O 1
ATOM 3107 N N . CYS A 1 405 ? 27.734 14.395 -3.719 1.00 92.56 405 CYS A N 1
ATOM 3108 C CA . CYS A 1 405 ? 28.777 15.255 -4.292 1.00 92.56 405 CYS A CA 1
ATOM 3109 C C . CYS A 1 405 ? 29.351 16.245 -3.260 1.00 92.56 405 CYS A C 1
ATOM 3111 O O . CYS A 1 405 ? 30.561 16.466 -3.246 1.00 92.56 405 CYS A O 1
ATOM 3113 N N . LYS A 1 406 ? 28.510 16.814 -2.378 1.00 92.62 406 LYS A N 1
ATOM 3114 C CA . LYS A 1 406 ? 28.954 17.725 -1.303 1.00 92.62 406 LYS A CA 1
ATOM 3115 C C . LYS A 1 406 ? 29.808 17.000 -0.262 1.00 92.62 406 LYS A C 1
ATOM 3117 O O . LYS A 1 406 ? 30.846 17.532 0.112 1.00 92.62 406 LYS A O 1
ATOM 3122 N N . GLU A 1 407 ? 29.409 15.795 0.151 1.00 91.12 407 GLU A N 1
ATOM 3123 C CA . GLU A 1 407 ? 30.170 14.917 1.060 1.00 91.12 407 GLU A CA 1
ATOM 3124 C C . GLU A 1 407 ? 31.616 14.713 0.581 1.00 91.12 407 GLU A C 1
ATOM 3126 O O . GLU A 1 407 ? 32.557 14.822 1.360 1.00 91.12 407 GLU A O 1
ATOM 3131 N N . GLN A 1 408 ? 31.801 14.486 -0.720 1.00 91.00 408 GLN A N 1
ATOM 3132 C CA . GLN A 1 408 ? 33.116 14.258 -1.329 1.00 91.00 408 GLN A CA 1
ATOM 3133 C C . GLN A 1 408 ? 33.868 15.543 -1.709 1.00 91.00 408 GLN A C 1
ATOM 3135 O O . GLN A 1 408 ? 34.983 15.458 -2.223 1.00 91.00 408 GLN A O 1
ATOM 3140 N N . ASN A 1 409 ? 33.266 16.722 -1.516 1.00 92.25 409 ASN A N 1
ATOM 3141 C CA . ASN A 1 409 ? 33.750 18.001 -2.046 1.00 92.25 409 ASN A CA 1
ATOM 3142 C C . ASN A 1 409 ? 34.024 17.958 -3.572 1.00 92.25 409 ASN A C 1
ATOM 3144 O O . ASN A 1 409 ? 35.017 18.495 -4.067 1.00 92.25 409 ASN A O 1
ATOM 3148 N N . LEU A 1 410 ? 33.143 17.289 -4.326 1.00 92.25 410 LEU A N 1
ATOM 3149 C CA . LEU A 1 410 ? 33.220 17.147 -5.782 1.00 92.25 410 LEU A CA 1
ATOM 3150 C C . LEU A 1 410 ? 32.181 18.020 -6.493 1.00 92.25 410 LEU A C 1
ATOM 3152 O O . LEU A 1 410 ? 31.048 18.189 -6.039 1.00 92.25 410 LEU A O 1
ATOM 3156 N N . ALA A 1 411 ? 32.549 18.527 -7.670 1.00 93.69 411 ALA A N 1
ATOM 3157 C CA . ALA A 1 411 ? 31.594 19.152 -8.577 1.00 93.69 411 ALA A CA 1
ATOM 3158 C C . ALA A 1 411 ? 30.618 18.105 -9.143 1.00 93.69 411 ALA A C 1
ATOM 3160 O O . ALA A 1 411 ? 31.013 16.980 -9.453 1.00 93.69 411 ALA A O 1
ATOM 3161 N N . GLN A 1 412 ? 29.355 18.495 -9.329 1.00 94.94 412 GLN A N 1
ATOM 3162 C CA . GLN A 1 412 ? 28.356 17.636 -9.967 1.00 94.94 412 GLN A CA 1
ATOM 3163 C C . GLN A 1 412 ? 28.785 17.287 -11.409 1.00 94.94 412 GLN A C 1
ATOM 3165 O O . GLN A 1 412 ? 29.250 18.179 -12.133 1.00 94.94 412 GLN A O 1
ATOM 3170 N N . PRO A 1 413 ? 28.646 16.022 -11.855 1.00 92.44 413 PRO A N 1
ATOM 3171 C CA . PRO A 1 413 ? 28.974 15.633 -13.223 1.00 92.44 413 PRO A CA 1
ATOM 3172 C C . PRO A 1 413 ? 28.194 16.442 -14.270 1.00 92.44 413 PRO A C 1
ATOM 3174 O O . PRO A 1 413 ? 27.041 16.803 -14.060 1.00 92.44 413 PRO A O 1
ATOM 3177 N N . LYS A 1 414 ? 28.812 16.699 -15.433 1.00 93.19 414 LYS A N 1
ATOM 3178 C CA . LYS A 1 414 ? 28.139 17.339 -16.587 1.00 93.19 414 LYS A CA 1
ATOM 3179 C C . LYS A 1 414 ? 27.359 16.355 -17.465 1.00 93.19 414 LYS A C 1
ATOM 3181 O O . LYS A 1 414 ? 26.533 16.781 -18.270 1.00 93.19 414 LYS A O 1
ATOM 3186 N N . VAL A 1 415 ? 27.629 15.059 -17.319 1.00 91.56 415 VAL A N 1
ATOM 3187 C CA . VAL A 1 415 ? 26.876 13.943 -17.909 1.00 91.56 415 VAL A CA 1
ATOM 3188 C C . VAL A 1 415 ? 26.781 12.809 -16.877 1.00 91.56 415 VAL A C 1
ATOM 3190 O O . VAL A 1 415 ? 27.689 12.705 -16.048 1.00 91.56 415 VAL A O 1
ATOM 3193 N N . PRO A 1 416 ? 25.748 11.942 -16.919 1.00 92.19 416 PRO A N 1
ATOM 3194 C CA . PRO A 1 416 ? 25.653 10.794 -16.017 1.00 92.19 416 PRO A CA 1
ATOM 3195 C C . PRO A 1 416 ? 26.873 9.873 -16.146 1.00 92.19 416 PRO A C 1
ATOM 3197 O O . PRO A 1 416 ? 27.247 9.493 -17.260 1.00 92.19 416 PRO A O 1
ATOM 3200 N N . VAL A 1 417 ? 27.476 9.492 -15.017 1.00 93.62 417 VAL A N 1
ATOM 3201 C CA . VAL A 1 417 ? 28.584 8.527 -14.972 1.00 93.62 417 VAL A CA 1
ATOM 3202 C C . VAL A 1 417 ? 27.989 7.131 -14.817 1.00 93.62 417 VAL A C 1
ATOM 3204 O O . VAL A 1 417 ? 27.528 6.762 -13.742 1.00 93.62 417 VAL A O 1
ATOM 3207 N N . VAL A 1 418 ? 27.958 6.370 -15.910 1.00 95.62 418 VAL A N 1
ATOM 3208 C CA . VAL A 1 418 ? 27.294 5.061 -15.967 1.00 95.62 418 VAL A CA 1
ATOM 3209 C C . VAL A 1 418 ? 28.308 3.937 -15.768 1.00 95.62 418 VAL A C 1
ATOM 3211 O O . VAL A 1 418 ? 29.344 3.909 -16.432 1.00 95.62 418 VAL A O 1
ATOM 3214 N N . PHE A 1 419 ? 27.978 2.984 -14.903 1.00 95.31 419 PHE A N 1
ATOM 3215 C CA . PHE A 1 419 ? 28.638 1.681 -14.801 1.00 95.31 419 PHE A CA 1
ATOM 3216 C C . PHE A 1 419 ? 27.580 0.569 -14.727 1.00 95.31 419 PHE A C 1
ATOM 3218 O O . PHE A 1 419 ? 26.385 0.829 -14.875 1.00 95.31 419 PHE A O 1
ATOM 3225 N N . ASN A 1 420 ? 28.006 -0.679 -14.542 1.00 94.62 420 ASN A N 1
ATOM 3226 C CA . ASN A 1 420 ? 27.106 -1.823 -14.453 1.00 94.62 420 ASN A CA 1
ATOM 3227 C C . ASN A 1 420 ? 27.487 -2.784 -13.320 1.00 94.62 420 ASN A C 1
ATOM 3229 O O . ASN A 1 420 ? 28.635 -2.816 -12.868 1.00 94.62 420 ASN A O 1
ATOM 3233 N N . LYS A 1 421 ? 26.520 -3.619 -12.933 1.00 95.75 421 LYS A N 1
ATOM 3234 C CA . LYS A 1 421 ? 26.716 -4.823 -12.111 1.00 95.75 421 LYS A CA 1
ATOM 3235 C C . LYS A 1 421 ? 26.333 -6.061 -12.925 1.00 95.75 421 LYS A C 1
ATOM 3237 O O . LYS A 1 421 ? 25.580 -5.962 -13.894 1.00 95.75 421 LYS A O 1
ATOM 3242 N N . PHE A 1 422 ? 26.843 -7.235 -12.557 1.00 94.81 422 PHE A N 1
ATOM 3243 C CA . PHE A 1 422 ? 26.392 -8.503 -13.147 1.00 94.81 422 PHE A CA 1
ATOM 3244 C C . PHE A 1 422 ? 25.118 -9.017 -12.465 1.00 94.81 422 PHE A C 1
ATOM 3246 O O . PHE A 1 422 ? 24.941 -8.839 -11.260 1.00 94.81 422 PHE A O 1
ATOM 3253 N N . ALA A 1 423 ? 24.260 -9.735 -13.196 1.00 92.31 423 ALA A N 1
ATOM 3254 C CA . ALA A 1 423 ? 23.050 -10.344 -12.630 1.00 92.31 423 ALA A CA 1
ATOM 3255 C C . ALA A 1 423 ? 23.340 -11.344 -11.487 1.00 92.31 423 ALA A C 1
ATOM 3257 O O . ALA A 1 423 ? 22.514 -11.507 -10.593 1.00 92.31 423 ALA A O 1
ATOM 3258 N N . SER A 1 424 ? 24.534 -11.952 -11.452 1.00 91.25 424 SER A N 1
ATOM 3259 C CA . SER A 1 424 ? 25.009 -12.820 -10.357 1.00 91.25 424 SER A CA 1
ATOM 3260 C C . SER A 1 424 ? 25.221 -12.101 -9.016 1.00 91.25 424 SER A C 1
ATOM 3262 O O . SER A 1 424 ? 25.389 -12.748 -7.984 1.00 91.25 424 SER A O 1
ATOM 3264 N N . THR A 1 425 ? 25.222 -10.766 -9.009 1.00 96.25 425 THR A N 1
ATOM 3265 C CA . THR A 1 425 ? 25.339 -9.967 -7.782 1.00 96.25 425 THR A CA 1
ATOM 3266 C C . THR A 1 425 ? 24.026 -9.896 -6.998 1.00 96.25 425 THR A C 1
ATOM 3268 O O . THR A 1 425 ? 24.056 -9.572 -5.811 1.00 96.25 425 THR A O 1
ATOM 3271 N N . ILE A 1 426 ? 22.887 -10.203 -7.634 1.00 96.94 426 ILE A N 1
ATOM 3272 C CA . ILE A 1 426 ? 21.554 -10.069 -7.037 1.00 96.94 426 ILE A CA 1
ATOM 3273 C C . ILE A 1 426 ? 21.311 -11.108 -5.943 1.00 96.94 426 ILE A C 1
ATOM 3275 O O . ILE A 1 426 ? 21.497 -12.307 -6.149 1.00 96.94 426 ILE A O 1
ATOM 3279 N N . ILE A 1 427 ? 20.804 -10.632 -4.804 1.00 94.06 427 ILE A N 1
ATOM 3280 C CA . ILE A 1 427 ? 20.179 -11.454 -3.761 1.00 94.06 427 ILE A CA 1
ATOM 3281 C C . ILE A 1 427 ? 18.868 -10.813 -3.294 1.00 94.06 427 ILE A C 1
ATOM 3283 O O . ILE A 1 427 ? 18.654 -9.613 -3.474 1.00 94.06 427 ILE A O 1
ATOM 3287 N N . GLY A 1 428 ? 17.979 -11.613 -2.710 1.00 86.56 428 GLY A N 1
ATOM 3288 C CA . GLY A 1 428 ? 16.713 -11.144 -2.162 1.00 86.56 428 GLY A CA 1
ATOM 3289 C C . GLY A 1 428 ? 16.800 -10.520 -0.768 1.00 86.56 428 GLY A C 1
ATOM 3290 O O . GLY A 1 428 ? 17.859 -10.522 -0.133 1.00 86.56 428 GLY A O 1
ATOM 3291 N N . PRO A 1 429 ? 15.661 -10.030 -0.244 1.00 78.00 429 PRO A N 1
ATOM 3292 C CA . PRO A 1 429 ? 15.563 -9.601 1.145 1.00 78.00 429 PRO A CA 1
ATOM 3293 C C . PRO A 1 429 ? 15.905 -10.766 2.085 1.00 78.00 429 PRO A C 1
ATOM 3295 O O . PRO A 1 429 ? 15.558 -11.914 1.817 1.00 78.00 429 PRO A O 1
ATOM 3298 N N . ASN A 1 430 ? 16.537 -10.468 3.223 1.00 72.56 430 ASN A N 1
ATOM 3299 C CA . ASN A 1 430 ? 17.010 -11.442 4.220 1.00 72.56 430 ASN A CA 1
ATOM 3300 C C . ASN A 1 430 ? 18.134 -12.400 3.776 1.00 72.56 430 ASN A C 1
ATOM 3302 O O . ASN A 1 430 ? 18.608 -13.161 4.623 1.00 72.56 430 ASN A O 1
ATOM 3306 N N . GLU A 1 431 ? 18.584 -12.374 2.521 1.00 82.62 431 GLU A N 1
ATOM 3307 C CA . GLU A 1 431 ? 19.735 -13.162 2.069 1.00 82.62 431 GLU A CA 1
ATOM 3308 C C . GLU A 1 431 ? 21.058 -12.461 2.436 1.00 82.62 431 GLU A C 1
ATOM 3310 O O . GLU A 1 431 ? 21.126 -11.238 2.544 1.00 82.62 431 GLU A O 1
ATOM 3315 N N . ALA A 1 432 ? 22.117 -13.234 2.692 1.00 83.38 432 ALA A N 1
ATOM 3316 C CA . ALA A 1 432 ? 23.364 -12.698 3.240 1.00 83.38 432 ALA A CA 1
ATOM 3317 C C . ALA A 1 432 ? 24.310 -12.149 2.158 1.00 83.38 432 ALA A C 1
ATOM 3319 O O . ALA A 1 432 ? 24.665 -12.872 1.223 1.00 83.38 432 ALA A O 1
ATOM 3320 N N . VAL A 1 433 ? 24.807 -10.924 2.359 1.00 89.56 433 VAL A N 1
ATOM 3321 C CA . VAL A 1 433 ? 25.960 -10.377 1.625 1.00 89.56 433 VAL A CA 1
ATOM 3322 C C . VAL A 1 433 ? 27.226 -11.116 2.070 1.00 89.56 433 VAL A C 1
ATOM 3324 O O . VAL A 1 433 ? 27.556 -11.174 3.254 1.00 89.56 433 VAL A O 1
ATOM 3327 N N . ARG A 1 434 ? 27.943 -11.715 1.119 1.00 89.31 434 ARG A N 1
ATOM 3328 C CA . ARG A 1 434 ? 29.101 -12.587 1.344 1.00 89.31 434 ARG A CA 1
ATOM 3329 C C . ARG A 1 434 ? 30.401 -11.854 1.039 1.00 89.31 434 ARG A C 1
ATOM 3331 O O . ARG A 1 434 ? 30.915 -11.901 -0.076 1.00 89.31 434 ARG A O 1
ATOM 3338 N N . ILE A 1 435 ? 30.973 -11.226 2.061 1.00 88.81 435 ILE A N 1
ATOM 3339 C CA . ILE A 1 435 ? 32.287 -10.585 1.955 1.00 88.81 435 ILE A CA 1
ATOM 3340 C C . ILE A 1 435 ? 33.375 -11.664 1.866 1.00 88.81 435 ILE A C 1
ATOM 3342 O O . ILE A 1 435 ? 33.631 -12.395 2.826 1.00 88.81 435 ILE A O 1
ATOM 3346 N N . ARG A 1 436 ? 34.060 -11.744 0.719 1.00 87.88 436 ARG A N 1
ATOM 3347 C CA . ARG A 1 436 ? 35.282 -12.545 0.558 1.00 87.88 436 ARG A CA 1
ATOM 3348 C C . ARG A 1 436 ? 36.438 -11.804 1.236 1.00 87.88 436 ARG A C 1
ATOM 3350 O O . ARG A 1 436 ? 37.162 -11.052 0.589 1.00 87.88 436 ARG A O 1
ATOM 3357 N N . THR A 1 437 ? 36.592 -11.979 2.548 1.00 85.12 437 THR A N 1
ATOM 3358 C CA . THR A 1 437 ? 37.528 -11.198 3.385 1.00 85.12 437 THR A CA 1
ATOM 3359 C C . THR A 1 437 ? 39.006 -11.372 3.018 1.00 85.12 437 THR A C 1
ATOM 3361 O O . THR A 1 437 ? 39.839 -10.584 3.460 1.00 85.12 437 THR A O 1
ATOM 3364 N N . GLN A 1 438 ? 39.360 -12.383 2.225 1.00 87.12 438 GLN A N 1
ATOM 3365 C CA . GLN A 1 438 ? 40.686 -12.571 1.631 1.00 87.12 438 GLN A CA 1
ATOM 3366 C C . GLN A 1 438 ? 40.906 -11.772 0.332 1.00 87.12 438 GLN A C 1
ATOM 3368 O O . GLN A 1 438 ? 42.035 -11.694 -0.136 1.00 87.12 438 GLN A O 1
ATOM 3373 N N . VAL A 1 439 ? 39.842 -11.205 -0.247 1.00 87.25 439 VAL A N 1
ATOM 3374 C CA . VAL A 1 439 ? 39.849 -10.418 -1.493 1.00 87.25 439 VAL A CA 1
ATOM 3375 C C . VAL A 1 439 ? 39.639 -8.932 -1.207 1.00 87.25 439 VAL A C 1
ATOM 3377 O O . VAL A 1 439 ? 40.388 -8.111 -1.718 1.00 87.25 439 VAL A O 1
ATOM 3380 N N . THR A 1 440 ? 38.645 -8.578 -0.387 1.00 90.75 440 THR A N 1
ATOM 3381 C CA . THR A 1 440 ? 38.310 -7.183 -0.048 1.00 90.75 440 THR A CA 1
ATOM 3382 C C . THR A 1 440 ? 38.182 -6.993 1.466 1.00 90.75 440 THR A C 1
ATOM 3384 O O . THR A 1 440 ? 37.756 -7.891 2.200 1.00 90.75 440 THR A O 1
ATOM 3387 N N . LYS A 1 441 ? 38.611 -5.821 1.933 1.00 90.44 441 LYS A N 1
ATOM 3388 C CA . LYS A 1 441 ? 38.631 -5.350 3.323 1.00 90.44 441 LYS A CA 1
ATOM 3389 C C . LYS A 1 441 ? 37.809 -4.074 3.519 1.00 90.44 441 LYS A C 1
ATOM 3391 O O . LYS A 1 441 ? 37.369 -3.822 4.635 1.00 90.44 441 LYS A O 1
ATOM 3396 N N . LYS A 1 442 ? 37.629 -3.269 2.467 1.00 94.62 442 LYS A N 1
ATOM 3397 C CA . LYS A 1 442 ? 36.951 -1.963 2.507 1.00 94.62 442 LYS A CA 1
ATOM 3398 C C . LYS A 1 442 ? 35.558 -2.038 1.868 1.00 94.62 442 LYS A C 1
ATOM 3400 O O . LYS A 1 442 ? 35.326 -1.409 0.841 1.00 94.62 442 LYS A O 1
ATOM 3405 N N . VAL A 1 443 ? 34.650 -2.844 2.419 1.00 96.06 443 VAL A N 1
ATOM 3406 C CA . VAL A 1 443 ? 33.285 -2.980 1.872 1.00 96.06 443 VAL A CA 1
ATOM 3407 C C . VAL A 1 443 ? 32.339 -2.003 2.566 1.00 96.06 443 VAL A C 1
ATOM 3409 O O . VAL A 1 443 ? 32.292 -1.999 3.789 1.00 96.06 443 VAL A O 1
ATOM 3412 N N . ASP A 1 444 ? 31.572 -1.200 1.834 1.00 95.06 444 ASP A N 1
ATOM 3413 C CA . ASP A 1 444 ? 30.532 -0.327 2.402 1.00 95.06 444 ASP A CA 1
ATOM 3414 C C . ASP A 1 444 ? 29.185 -0.419 1.653 1.00 95.06 444 ASP A C 1
ATOM 3416 O O . ASP A 1 444 ? 29.023 -1.179 0.692 1.00 95.06 444 ASP A O 1
ATOM 3420 N N . TRP A 1 445 ? 28.195 0.296 2.191 1.00 94.81 445 TRP A N 1
ATOM 3421 C CA . TRP A 1 445 ? 26.795 0.328 1.766 1.00 94.81 445 TRP A CA 1
ATOM 3422 C C . TRP A 1 445 ? 26.488 1.559 0.902 1.00 94.81 445 TRP A C 1
ATOM 3424 O O . TRP A 1 445 ? 27.147 2.595 1.013 1.00 94.81 445 TRP A O 1
ATOM 3434 N N . GLU A 1 446 ? 25.446 1.447 0.081 1.00 95.56 446 GLU A N 1
ATOM 3435 C CA . GLU A 1 446 ? 24.935 2.497 -0.804 1.00 95.56 446 GLU A CA 1
ATOM 3436 C C . GLU A 1 446 ? 23.438 2.219 -1.045 1.00 95.56 446 GLU A C 1
ATOM 3438 O O . GLU A 1 446 ? 23.087 1.374 -1.869 1.00 95.56 446 GLU A O 1
ATOM 3443 N N . ALA A 1 447 ? 22.535 2.858 -0.295 1.00 92.38 447 ALA A N 1
ATOM 3444 C CA . ALA A 1 447 ? 21.095 2.687 -0.504 1.00 92.38 447 ALA A CA 1
ATOM 3445 C C . ALA A 1 447 ? 20.632 3.425 -1.767 1.00 92.38 447 ALA A C 1
ATOM 3447 O O . ALA A 1 447 ? 20.873 4.624 -1.900 1.00 92.38 447 ALA A O 1
ATOM 3448 N N . GLU A 1 448 ? 19.901 2.739 -2.653 1.00 96.12 448 GLU A N 1
ATOM 3449 C CA . GLU A 1 448 ? 19.424 3.325 -3.913 1.00 96.12 448 GLU A CA 1
ATOM 3450 C C . GLU A 1 448 ? 17.941 3.053 -4.211 1.00 96.12 448 GLU A C 1
ATOM 3452 O O . GLU A 1 448 ? 17.410 1.973 -3.925 1.00 96.12 448 GLU A O 1
ATOM 3457 N N . LEU A 1 449 ? 17.296 4.011 -4.888 1.00 93.25 449 LEU A N 1
ATOM 3458 C CA . LEU A 1 449 ? 16.070 3.767 -5.651 1.00 93.25 449 LEU A CA 1
ATOM 3459 C C . LEU A 1 449 ? 16.429 3.060 -6.966 1.00 93.25 449 LEU A C 1
ATOM 3461 O O . LEU A 1 449 ? 17.338 3.483 -7.687 1.00 93.25 449 LEU A O 1
ATOM 3465 N N . VAL A 1 450 ? 15.667 2.025 -7.312 1.00 98.00 450 VAL A N 1
ATOM 3466 C CA . VAL A 1 450 ? 15.810 1.261 -8.553 1.00 98.00 450 VAL A CA 1
ATOM 3467 C C . VAL A 1 450 ? 14.581 1.431 -9.429 1.00 98.00 450 VAL A C 1
ATOM 3469 O O . VAL A 1 450 ? 13.456 1.188 -8.991 1.00 98.00 450 VAL A O 1
ATOM 3472 N N . VAL A 1 451 ? 14.803 1.752 -10.700 1.00 96.75 451 VAL A N 1
ATOM 3473 C CA . VAL A 1 451 ? 13.780 1.715 -11.750 1.00 96.75 451 VAL A CA 1
ATOM 3474 C C . VAL A 1 451 ? 13.797 0.347 -12.423 1.00 96.75 451 VAL A C 1
ATOM 3476 O O . VAL A 1 451 ? 14.855 -0.112 -12.855 1.00 96.75 451 VAL A O 1
ATOM 3479 N N . VAL A 1 452 ? 12.627 -0.282 -12.556 1.00 97.62 452 VAL A N 1
ATOM 3480 C CA . VAL A 1 452 ? 12.440 -1.522 -13.321 1.00 97.62 452 VAL A CA 1
ATOM 3481 C C . VAL A 1 452 ? 11.835 -1.187 -14.680 1.00 97.62 452 VAL A C 1
ATOM 3483 O O . VAL A 1 452 ? 10.721 -0.658 -14.764 1.00 97.62 452 VAL A O 1
ATOM 3486 N N . ILE A 1 453 ? 12.547 -1.508 -15.757 1.00 97.62 453 ILE A N 1
ATOM 3487 C CA . ILE A 1 453 ? 12.054 -1.313 -17.122 1.00 97.62 453 ILE A CA 1
ATOM 3488 C C . ILE A 1 453 ? 10.969 -2.354 -17.428 1.00 97.62 453 ILE A C 1
ATOM 3490 O O . ILE A 1 453 ? 11.155 -3.549 -17.225 1.00 97.62 453 ILE A O 1
ATOM 3494 N N . GLY A 1 454 ? 9.814 -1.899 -17.909 1.00 94.25 454 GLY A N 1
ATOM 3495 C CA . GLY A 1 454 ? 8.671 -2.741 -18.267 1.00 94.25 454 GLY A CA 1
ATOM 3496 C C . GLY A 1 454 ? 8.543 -3.039 -19.755 1.00 94.25 454 GLY A C 1
ATOM 3497 O O . GLY A 1 454 ? 7.929 -4.033 -20.125 1.00 94.25 454 GLY A O 1
ATOM 3498 N N . LYS A 1 455 ? 9.106 -2.187 -20.618 1.00 92.19 455 LYS A N 1
ATOM 3499 C CA . LYS A 1 455 ? 8.989 -2.289 -22.080 1.00 92.19 455 LYS A CA 1
ATOM 3500 C C . LYS A 1 455 ? 10.321 -1.990 -22.746 1.00 92.19 455 LYS A C 1
ATOM 3502 O O . LYS A 1 455 ? 11.082 -1.163 -22.253 1.00 92.19 455 LYS A O 1
ATOM 3507 N N . THR A 1 456 ? 10.561 -2.604 -23.901 1.00 96.88 456 THR A N 1
ATOM 3508 C CA . THR A 1 456 ? 11.751 -2.345 -24.719 1.00 96.88 456 THR A CA 1
ATOM 3509 C C . THR A 1 456 ? 11.867 -0.857 -25.061 1.00 96.88 456 THR A C 1
ATOM 3511 O O . THR A 1 456 ? 10.997 -0.314 -25.742 1.00 96.88 456 THR A O 1
ATOM 3514 N N . ALA A 1 457 ? 12.939 -0.205 -24.612 1.00 94.06 457 ALA A N 1
ATOM 3515 C CA . ALA A 1 457 ? 13.189 1.223 -24.799 1.00 94.06 457 ALA A CA 1
ATOM 3516 C C . ALA A 1 457 ? 14.463 1.446 -25.625 1.00 94.06 457 ALA A C 1
ATOM 3518 O O . ALA A 1 457 ? 15.548 1.009 -25.244 1.00 94.06 457 ALA A O 1
ATOM 3519 N N . SER A 1 458 ? 14.336 2.155 -26.747 1.00 97.62 458 SER A N 1
ATOM 3520 C CA . SER A 1 458 ? 15.443 2.502 -27.644 1.00 97.62 458 SER A CA 1
ATOM 3521 C C . SER A 1 458 ? 15.185 3.885 -28.246 1.00 97.62 458 SER A C 1
ATOM 3523 O O . SER A 1 458 ? 14.136 4.096 -28.847 1.00 97.62 458 SER A O 1
ATOM 3525 N N . GLY A 1 459 ? 16.110 4.830 -28.066 1.00 95.81 459 GLY A N 1
ATOM 3526 C CA . GLY A 1 459 ? 15.969 6.225 -28.510 1.00 95.81 459 GLY A CA 1
ATOM 3527 C C . GLY A 1 459 ? 14.797 6.996 -27.883 1.00 95.81 459 GLY A C 1
ATOM 3528 O O . GLY A 1 459 ? 14.266 7.909 -28.517 1.00 95.81 459 GLY A O 1
ATOM 3529 N N . VAL A 1 460 ? 14.364 6.621 -26.674 1.00 94.50 460 VAL A N 1
ATOM 3530 C CA . VAL A 1 460 ? 13.183 7.188 -26.000 1.00 94.50 460 VAL A CA 1
ATOM 3531 C C . VAL A 1 460 ? 13.447 8.632 -25.574 1.00 94.50 460 VAL A C 1
ATOM 3533 O O . VAL A 1 460 ? 14.538 8.956 -25.116 1.00 94.50 460 VAL A O 1
ATOM 3536 N N . LYS A 1 461 ? 12.446 9.510 -25.702 1.00 95.81 461 LYS A N 1
ATOM 3537 C CA . LYS A 1 461 ? 12.520 10.895 -25.218 1.00 95.81 461 LYS A CA 1
ATOM 3538 C C . LYS A 1 461 ? 12.151 10.995 -23.748 1.00 95.81 461 LYS A C 1
ATOM 3540 O O . LYS A 1 461 ? 11.308 10.241 -23.271 1.00 95.81 461 LYS A O 1
ATOM 3545 N N . ALA A 1 462 ? 12.730 11.964 -23.035 1.00 85.69 462 ALA A N 1
ATOM 3546 C CA . ALA A 1 462 ? 12.468 12.140 -21.605 1.00 85.69 462 ALA A CA 1
ATOM 3547 C C . ALA A 1 462 ? 10.961 12.281 -21.295 1.00 85.69 462 ALA A C 1
ATOM 3549 O O . ALA A 1 462 ? 10.474 11.689 -20.337 1.00 85.69 462 ALA A O 1
ATOM 3550 N N . ALA A 1 463 ? 10.204 12.981 -22.148 1.00 80.50 463 ALA A N 1
ATOM 3551 C CA . ALA A 1 463 ? 8.751 13.126 -22.011 1.00 80.50 463 ALA A CA 1
ATOM 3552 C C . ALA A 1 463 ? 7.982 11.785 -22.014 1.00 80.50 463 ALA A C 1
ATOM 3554 O O . ALA A 1 463 ? 6.952 11.674 -21.356 1.00 80.50 463 ALA A O 1
ATOM 3555 N N . ASP A 1 464 ? 8.499 10.765 -22.705 1.00 80.75 464 ASP A N 1
ATOM 3556 C CA . ASP A 1 464 ? 7.868 9.450 -22.845 1.00 80.75 464 ASP A CA 1
ATOM 3557 C C . ASP A 1 464 ? 8.423 8.404 -21.867 1.00 80.75 464 ASP A C 1
ATOM 3559 O O . ASP A 1 464 ? 7.901 7.293 -21.790 1.00 80.75 464 ASP A O 1
ATOM 3563 N N . ALA A 1 465 ? 9.483 8.727 -21.120 1.00 80.06 465 ALA A N 1
ATOM 3564 C CA . ALA A 1 465 ? 10.286 7.763 -20.369 1.00 80.06 465 ALA A CA 1
ATOM 3565 C C . ALA A 1 465 ? 9.477 6.897 -19.387 1.00 80.06 465 ALA A C 1
ATOM 3567 O O . ALA A 1 465 ? 9.680 5.683 -19.325 1.00 80.06 465 ALA A O 1
ATOM 3568 N N . PHE A 1 466 ? 8.519 7.487 -18.665 1.00 82.62 466 PHE A N 1
ATOM 3569 C CA . PHE A 1 466 ? 7.680 6.753 -17.712 1.00 82.62 466 PHE A CA 1
ATOM 3570 C C . PHE A 1 466 ? 6.760 5.710 -18.374 1.00 82.62 466 PHE A C 1
ATOM 3572 O O . PHE A 1 466 ? 6.408 4.730 -17.725 1.00 82.62 466 PHE A O 1
ATOM 3579 N N . ASN A 1 467 ? 6.453 5.824 -19.675 1.00 83.38 467 ASN A N 1
ATOM 3580 C CA . ASN A 1 467 ? 5.661 4.823 -20.410 1.00 83.38 467 ASN A CA 1
ATOM 3581 C C . ASN A 1 467 ? 6.373 3.460 -20.548 1.00 83.38 467 ASN A C 1
ATOM 3583 O O . ASN A 1 467 ? 5.730 2.461 -20.901 1.00 83.38 467 ASN A O 1
ATOM 3587 N N . TYR A 1 468 ? 7.687 3.436 -20.287 1.00 92.12 468 TYR A N 1
ATOM 3588 C CA . TYR A 1 468 ? 8.570 2.270 -20.340 1.00 92.12 468 TYR A CA 1
ATOM 3589 C C . TYR A 1 468 ? 8.950 1.736 -18.952 1.00 92.12 468 TYR A C 1
ATOM 3591 O O . TYR A 1 468 ? 9.591 0.690 -18.871 1.00 92.12 468 TYR A O 1
ATOM 3599 N N . VAL A 1 469 ? 8.558 2.409 -17.865 1.00 91.50 469 VAL A N 1
ATOM 3600 C CA . VAL A 1 469 ? 8.801 1.960 -16.486 1.00 91.50 469 VAL A CA 1
ATOM 3601 C C . VAL A 1 469 ? 7.659 1.043 -16.046 1.00 91.50 469 VAL A C 1
ATOM 3603 O O . VAL A 1 469 ? 6.489 1.398 -16.175 1.00 91.50 469 VAL A O 1
ATOM 3606 N N . PHE A 1 470 ? 7.986 -0.141 -15.524 1.00 91.12 470 PHE A N 1
ATOM 3607 C CA . PHE A 1 470 ? 7.003 -1.026 -14.888 1.00 91.12 470 PHE A CA 1
ATOM 3608 C C . PHE A 1 470 ? 6.736 -0.608 -13.438 1.00 91.12 470 PHE A C 1
ATOM 3610 O O . PHE A 1 470 ? 5.590 -0.570 -12.990 1.00 91.12 470 PHE A O 1
ATOM 3617 N N . GLY A 1 471 ? 7.800 -0.275 -12.713 1.00 88.38 471 GLY A N 1
ATOM 3618 C CA . GLY A 1 471 ? 7.726 0.050 -11.301 1.00 88.38 471 GLY A CA 1
ATOM 3619 C C . GLY A 1 471 ? 9.095 0.304 -10.688 1.00 88.38 471 GLY A C 1
ATOM 3620 O O . GLY A 1 471 ? 10.093 0.479 -11.394 1.00 88.38 471 GLY A O 1
ATOM 3621 N N . TYR A 1 472 ? 9.124 0.292 -9.362 1.00 89.69 472 TYR A N 1
ATOM 3622 C CA . TYR A 1 472 ? 10.274 0.656 -8.549 1.00 89.69 472 TYR A CA 1
ATOM 3623 C C . TYR A 1 472 ? 10.558 -0.403 -7.480 1.00 89.69 472 TYR A C 1
ATOM 3625 O O . TYR A 1 472 ? 9.645 -1.014 -6.933 1.00 89.69 472 TYR A O 1
ATOM 3633 N N . THR A 1 473 ? 11.829 -0.601 -7.150 1.00 93.62 473 THR A N 1
ATOM 3634 C CA . THR A 1 473 ? 12.281 -1.351 -5.964 1.00 93.62 473 THR A CA 1
ATOM 3635 C C . THR A 1 473 ? 13.410 -0.558 -5.300 1.00 93.62 473 THR A C 1
ATOM 3637 O O . THR A 1 473 ? 13.837 0.468 -5.826 1.00 93.62 473 THR A O 1
ATOM 3640 N N . ILE A 1 474 ? 13.902 -1.003 -4.148 1.00 90.88 474 ILE A N 1
ATOM 3641 C CA . ILE A 1 474 ? 15.143 -0.486 -3.555 1.00 90.88 474 ILE A CA 1
ATOM 3642 C C . ILE A 1 474 ? 16.287 -1.490 -3.731 1.00 90.88 474 ILE A C 1
ATOM 3644 O O . ILE A 1 474 ? 16.043 -2.691 -3.916 1.00 90.88 474 ILE A O 1
ATOM 3648 N N . ALA A 1 475 ? 17.517 -0.978 -3.683 1.00 95.44 475 ALA A N 1
ATOM 3649 C CA . ALA A 1 475 ? 18.760 -1.740 -3.712 1.00 95.44 475 ALA A CA 1
ATOM 3650 C C . ALA A 1 475 ? 19.732 -1.305 -2.611 1.00 95.44 475 ALA A C 1
ATOM 3652 O O . ALA A 1 475 ? 19.643 -0.203 -2.067 1.00 95.44 475 ALA A O 1
ATOM 3653 N N . GLN A 1 476 ? 20.709 -2.172 -2.363 1.00 95.00 476 GLN A N 1
ATOM 3654 C CA . GLN A 1 476 ? 22.000 -1.812 -1.793 1.00 95.00 476 GLN A CA 1
ATOM 3655 C C . GLN A 1 476 ? 23.093 -2.018 -2.851 1.00 95.00 476 GLN A C 1
ATOM 3657 O O . GLN A 1 476 ? 23.346 -3.151 -3.264 1.00 95.00 476 GLN A O 1
ATOM 3662 N N . ASP A 1 477 ? 23.757 -0.950 -3.291 1.00 96.75 477 ASP A N 1
ATOM 3663 C CA . ASP A 1 477 ? 24.884 -1.012 -4.230 1.00 96.75 477 ASP A CA 1
ATOM 3664 C C . ASP A 1 477 ? 26.227 -1.213 -3.499 1.00 96.75 477 ASP A C 1
ATOM 3666 O O . ASP A 1 477 ? 27.148 -0.385 -3.533 1.00 96.75 477 ASP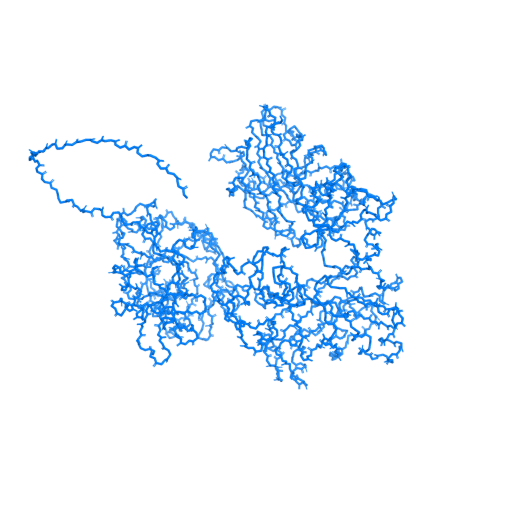 A O 1
ATOM 3670 N N . ILE A 1 478 ? 26.321 -2.356 -2.812 1.00 96.69 478 ILE A N 1
ATOM 3671 C CA . ILE A 1 478 ? 27.476 -2.732 -1.990 1.00 96.69 478 ILE A CA 1
ATOM 3672 C C . ILE A 1 478 ? 28.771 -2.625 -2.803 1.00 96.69 478 ILE A C 1
ATOM 3674 O O . ILE A 1 478 ? 28.856 -3.095 -3.944 1.00 96.69 478 ILE A O 1
ATOM 3678 N N . SER A 1 479 ? 29.786 -2.006 -2.199 1.00 95.06 479 SER A N 1
ATOM 3679 C CA . SER A 1 479 ? 31.005 -1.588 -2.892 1.00 95.06 479 SER A CA 1
ATOM 3680 C C . SER A 1 479 ? 32.268 -2.035 -2.162 1.00 95.06 479 SER A C 1
ATOM 3682 O O . SER A 1 479 ? 32.522 -1.620 -1.037 1.00 95.06 479 SER A O 1
ATOM 3684 N N . GLY A 1 480 ? 33.111 -2.833 -2.822 1.00 95.75 480 GLY A N 1
ATOM 3685 C CA . GLY A 1 480 ? 34.485 -3.108 -2.391 1.00 95.75 480 GLY A CA 1
ATOM 3686 C C . GLY A 1 480 ? 35.395 -1.955 -2.807 1.00 95.75 480 GLY A C 1
ATOM 3687 O O . GLY A 1 480 ? 35.828 -1.888 -3.957 1.00 95.75 480 GLY A O 1
ATOM 3688 N N . ARG A 1 481 ? 35.644 -1.009 -1.898 1.00 94.38 481 ARG A N 1
ATOM 3689 C CA . ARG A 1 481 ? 36.300 0.281 -2.182 1.00 94.38 481 ARG A CA 1
ATOM 3690 C C . ARG A 1 481 ? 37.784 0.175 -2.476 1.00 94.38 481 ARG A C 1
ATOM 3692 O O . ARG A 1 481 ? 38.288 0.977 -3.252 1.00 94.38 481 ARG A O 1
ATOM 3699 N N . ASP A 1 482 ? 38.454 -0.805 -1.883 1.00 93.00 482 ASP A N 1
ATOM 3700 C CA . ASP A 1 482 ? 39.828 -1.175 -2.232 1.00 93.00 482 ASP A CA 1
ATOM 3701 C C . ASP A 1 482 ? 39.912 -1.592 -3.702 1.00 93.00 482 ASP A C 1
ATOM 3703 O O . ASP A 1 482 ? 40.695 -1.029 -4.459 1.00 93.00 482 ASP A O 1
ATOM 3707 N N . TRP A 1 483 ? 39.020 -2.470 -4.156 1.00 92.94 483 TRP A N 1
ATOM 3708 C CA . TRP A 1 483 ? 38.943 -2.832 -5.569 1.00 92.94 483 TRP A CA 1
ATOM 3709 C C . TRP A 1 483 ? 38.467 -1.688 -6.460 1.00 92.94 483 TRP A C 1
ATOM 3711 O O . TRP A 1 483 ? 38.993 -1.528 -7.552 1.00 92.94 483 TRP A O 1
ATOM 3721 N N . GLN A 1 484 ? 37.516 -0.862 -6.020 1.00 90.25 484 GLN A N 1
ATOM 3722 C CA . GLN A 1 484 ? 37.030 0.268 -6.818 1.00 90.25 484 GLN A CA 1
ATOM 3723 C C . GLN A 1 484 ? 38.104 1.347 -7.038 1.00 90.25 484 GLN A C 1
ATOM 3725 O O . GLN A 1 484 ? 38.201 1.887 -8.138 1.00 90.25 484 GLN A O 1
ATOM 3730 N N . LYS A 1 485 ? 38.860 1.707 -5.992 1.00 88.38 485 LYS A N 1
ATOM 3731 C CA . LYS A 1 485 ? 39.766 2.867 -5.991 1.00 88.38 485 LYS A CA 1
ATOM 3732 C C . LYS A 1 485 ? 41.230 2.484 -6.178 1.00 88.38 485 LYS A C 1
ATOM 3734 O O . LYS A 1 485 ? 41.913 3.138 -6.960 1.00 88.38 485 LYS A O 1
ATOM 3739 N N . ASP A 1 486 ? 41.680 1.437 -5.492 1.00 87.12 486 ASP A N 1
ATOM 3740 C CA . ASP A 1 486 ? 43.099 1.120 -5.338 1.00 87.12 486 ASP A CA 1
ATOM 3741 C C . ASP A 1 486 ? 43.534 0.040 -6.354 1.00 87.12 486 ASP A C 1
ATOM 3743 O O . ASP A 1 486 ? 44.344 0.309 -7.238 1.00 87.12 486 ASP A O 1
ATOM 3747 N N . GLU A 1 487 ? 42.944 -1.161 -6.295 1.00 86.44 487 GLU A N 1
ATOM 3748 C CA . GLU A 1 487 ? 43.429 -2.347 -7.033 1.00 86.44 487 GLU A CA 1
ATOM 3749 C C . GLU A 1 487 ? 43.006 -2.391 -8.518 1.00 86.44 487 GLU A C 1
ATOM 3751 O O . GLU A 1 487 ? 43.684 -3.006 -9.338 1.00 86.44 487 GLU A O 1
ATOM 3756 N N . ASN A 1 488 ? 41.895 -1.742 -8.899 1.00 86.44 488 ASN A N 1
ATOM 3757 C CA . ASN A 1 488 ? 41.373 -1.733 -10.279 1.00 86.44 488 ASN A CA 1
ATOM 3758 C C . ASN A 1 488 ? 41.549 -0.373 -10.988 1.00 86.44 488 ASN A C 1
ATOM 3760 O O . ASN A 1 488 ? 40.781 -0.034 -11.891 1.00 86.44 488 ASN A O 1
ATOM 3764 N N . GLY A 1 489 ? 42.509 0.453 -10.553 1.00 81.88 489 GLY A N 1
ATOM 3765 C CA . GLY A 1 489 ? 42.855 1.719 -11.219 1.00 81.88 489 GLY A CA 1
ATOM 3766 C C . GLY A 1 489 ? 41.694 2.717 -11.350 1.00 81.88 489 GLY A C 1
ATOM 3767 O O . GLY A 1 489 ? 41.577 3.394 -12.372 1.00 81.88 489 GLY A O 1
ATOM 3768 N N . GLY A 1 490 ? 40.801 2.774 -10.357 1.00 82.00 490 GLY A N 1
ATOM 3769 C CA . GLY A 1 490 ? 39.621 3.647 -10.362 1.00 82.00 490 GLY A CA 1
ATOM 3770 C C . GLY A 1 490 ? 38.414 3.136 -11.165 1.00 82.00 490 GLY A C 1
ATOM 3771 O O . GLY A 1 490 ? 37.418 3.853 -11.272 1.00 82.00 490 GLY A O 1
ATOM 3772 N N . GLN A 1 491 ? 38.465 1.932 -11.751 1.00 87.56 491 GLN A N 1
ATOM 3773 C CA . GLN A 1 491 ? 37.349 1.368 -12.520 1.00 87.56 491 GLN A CA 1
ATOM 3774 C C . GLN A 1 491 ? 36.329 0.635 -11.637 1.00 87.56 491 GLN A C 1
ATOM 3776 O O . GLN A 1 491 ? 36.666 -0.240 -10.839 1.00 87.56 491 GLN A O 1
ATOM 3781 N N . PHE A 1 492 ? 35.044 0.932 -11.848 1.00 91.31 492 PHE A N 1
ATOM 3782 C CA . PHE A 1 492 ? 33.941 0.469 -10.997 1.00 91.31 492 PHE A CA 1
ATOM 3783 C C . PHE A 1 492 ? 33.754 -1.056 -10.958 1.00 91.31 492 PHE A C 1
ATOM 3785 O O . PHE A 1 492 ? 33.439 -1.599 -9.900 1.00 91.31 492 PHE A O 1
ATOM 3792 N N . LEU A 1 493 ? 33.933 -1.751 -12.090 1.00 90.19 493 LEU A N 1
ATOM 3793 C CA . LEU A 1 493 ? 33.389 -3.099 -12.306 1.00 90.19 493 LEU A CA 1
ATOM 3794 C C . LEU A 1 493 ? 33.764 -4.115 -11.212 1.00 90.19 493 LEU A C 1
ATOM 3796 O O . LEU A 1 493 ? 32.868 -4.763 -10.677 1.00 90.19 493 LEU A O 1
ATOM 3800 N N . LEU A 1 494 ? 35.046 -4.244 -10.847 1.00 90.81 494 LEU A N 1
ATOM 3801 C CA . LEU A 1 494 ? 35.498 -5.246 -9.863 1.00 90.81 494 LEU A CA 1
ATOM 3802 C C . LEU A 1 494 ? 35.164 -4.877 -8.407 1.00 90.81 494 LEU A C 1
ATOM 3804 O O . LEU A 1 494 ? 34.956 -5.764 -7.579 1.00 90.81 494 LEU A O 1
ATOM 3808 N N . GLY A 1 495 ? 35.056 -3.582 -8.094 1.00 92.88 495 GLY A N 1
ATOM 3809 C CA . GLY A 1 495 ? 34.562 -3.121 -6.793 1.00 92.88 495 GLY A CA 1
ATOM 3810 C C . GLY A 1 495 ? 33.048 -3.300 -6.637 1.00 92.88 495 GLY A C 1
ATOM 3811 O O . GLY A 1 495 ? 32.569 -3.550 -5.534 1.00 92.88 495 GLY A O 1
ATOM 3812 N N . LYS A 1 496 ? 32.299 -3.212 -7.743 1.00 94.31 496 LYS A N 1
ATOM 3813 C CA . LYS A 1 496 ? 30.828 -3.219 -7.769 1.00 94.31 496 LYS A CA 1
ATOM 3814 C C . LYS A 1 496 ? 30.202 -4.577 -8.105 1.00 94.31 496 LYS A C 1
ATOM 3816 O O . LYS A 1 496 ? 29.053 -4.804 -7.738 1.00 94.31 496 LYS A O 1
ATOM 3821 N N . SER A 1 497 ? 30.914 -5.486 -8.775 1.00 93.75 497 SER A N 1
ATOM 3822 C CA . SER A 1 497 ? 30.335 -6.730 -9.325 1.00 93.75 497 SER A CA 1
ATOM 3823 C C . SER A 1 497 ? 30.735 -8.021 -8.605 1.00 93.75 497 SER A C 1
ATOM 3825 O O . SER A 1 497 ? 30.730 -9.089 -9.216 1.00 93.75 497 SER A O 1
ATOM 3827 N N . GLN A 1 498 ? 31.082 -7.954 -7.318 1.00 93.81 498 GLN A N 1
ATOM 3828 C CA . GLN A 1 498 ? 31.305 -9.162 -6.515 1.00 93.81 498 GLN A CA 1
ATOM 3829 C C . GLN A 1 498 ? 29.970 -9.871 -6.227 1.00 93.81 498 GLN A C 1
ATOM 3831 O O . GLN A 1 498 ? 28.929 -9.222 -6.108 1.00 93.81 498 GLN A O 1
ATOM 3836 N N . ASP A 1 499 ? 29.982 -11.203 -6.118 1.00 93.62 499 ASP A N 1
ATOM 3837 C CA . ASP A 1 499 ? 28.772 -11.979 -5.812 1.00 93.62 499 ASP A CA 1
ATOM 3838 C C . ASP A 1 499 ? 28.045 -11.398 -4.594 1.00 93.62 499 ASP A C 1
ATOM 3840 O O . ASP A 1 499 ? 28.680 -10.994 -3.620 1.00 93.62 499 ASP A O 1
ATOM 3844 N N . THR A 1 500 ? 26.711 -11.409 -4.612 1.00 94.50 500 THR A N 1
ATOM 3845 C CA . THR A 1 500 ? 25.841 -10.898 -3.533 1.00 94.50 500 THR A CA 1
ATOM 3846 C C . THR A 1 500 ? 25.890 -9.387 -3.250 1.00 94.50 500 THR A C 1
ATOM 3848 O O . THR A 1 500 ? 25.191 -8.928 -2.349 1.00 94.50 500 THR A O 1
ATOM 3851 N N . PHE A 1 501 ? 26.651 -8.585 -4.009 1.00 96.19 501 PHE A N 1
ATOM 3852 C CA . PHE A 1 501 ? 26.759 -7.131 -3.791 1.00 96.19 501 PHE A CA 1
ATOM 3853 C C . PHE A 1 501 ? 25.582 -6.307 -4.360 1.00 96.19 501 PHE A C 1
ATOM 3855 O O . PHE A 1 501 ? 25.682 -5.085 -4.438 1.00 96.19 501 PHE A O 1
ATOM 3862 N N . CYS A 1 502 ? 24.470 -6.929 -4.765 1.00 96.75 502 CYS A N 1
ATOM 3863 C CA . CYS A 1 502 ? 23.236 -6.238 -5.160 1.00 96.75 502 CYS A CA 1
ATOM 3864 C C . CYS A 1 502 ? 21.984 -6.794 -4.443 1.00 96.75 502 CYS A C 1
ATOM 3866 O O . CYS A 1 502 ? 21.100 -7.346 -5.105 1.00 96.75 502 CYS A O 1
ATOM 3868 N N . PRO A 1 503 ? 21.860 -6.687 -3.106 1.00 95.62 503 PRO A N 1
ATOM 3869 C CA . PRO A 1 503 ? 20.593 -6.962 -2.434 1.00 95.62 503 PRO A CA 1
ATOM 3870 C C . PRO A 1 503 ? 19.480 -6.063 -2.983 1.00 95.62 503 PRO A C 1
ATOM 3872 O O . PRO A 1 503 ? 19.645 -4.843 -3.015 1.00 95.62 503 PRO A O 1
ATOM 3875 N N . ILE A 1 504 ? 18.356 -6.652 -3.401 1.00 94.50 504 ILE A N 1
ATOM 3876 C CA . ILE A 1 504 ? 17.179 -5.924 -3.902 1.00 94.50 504 ILE A CA 1
ATOM 3877 C C . ILE A 1 504 ? 15.866 -6.485 -3.347 1.00 94.50 504 ILE A C 1
ATOM 3879 O O . ILE A 1 504 ? 15.733 -7.682 -3.081 1.00 94.50 504 ILE A O 1
ATOM 3883 N N . GLY A 1 505 ? 14.865 -5.614 -3.233 1.00 87.50 505 GLY A N 1
ATOM 3884 C CA . GLY A 1 505 ? 13.502 -5.958 -2.820 1.00 87.50 505 GLY A CA 1
ATOM 3885 C C . GLY A 1 505 ? 13.024 -5.140 -1.619 1.00 87.50 505 GLY A C 1
ATOM 3886 O O . GLY A 1 505 ? 13.587 -4.083 -1.351 1.00 87.50 505 GLY A O 1
ATOM 3887 N N . PRO A 1 506 ? 11.994 -5.589 -0.878 1.00 81.44 506 PRO A N 1
ATOM 3888 C CA . PRO A 1 506 ? 11.371 -6.918 -0.944 1.00 81.44 506 PRO A CA 1
ATOM 3889 C C . PRO A 1 506 ? 10.383 -7.159 -2.104 1.00 81.44 506 PRO A C 1
ATOM 3891 O O . PRO A 1 506 ? 10.067 -8.312 -2.383 1.00 81.44 506 PRO A O 1
ATOM 3894 N N . TRP A 1 507 ? 9.914 -6.117 -2.794 1.00 89.88 507 TRP A N 1
ATOM 3895 C CA . TRP A 1 507 ? 8.945 -6.203 -3.900 1.00 89.88 507 TRP A CA 1
ATOM 3896 C C . TRP A 1 507 ? 9.149 -5.084 -4.921 1.00 89.88 507 TRP A C 1
ATOM 3898 O O . TRP A 1 507 ? 9.778 -4.071 -4.617 1.00 89.88 507 TRP A O 1
ATOM 3908 N N . ILE A 1 508 ? 8.576 -5.253 -6.114 1.00 92.06 508 ILE A N 1
ATOM 3909 C CA . ILE A 1 508 ? 8.424 -4.169 -7.088 1.00 92.06 508 ILE A CA 1
ATOM 3910 C C . ILE A 1 508 ? 7.072 -3.497 -6.863 1.00 92.06 508 ILE A C 1
ATOM 3912 O O . ILE A 1 508 ? 6.027 -4.139 -6.944 1.00 92.06 508 ILE A O 1
ATOM 3916 N N . VAL A 1 509 ? 7.115 -2.200 -6.593 1.00 80.81 509 VAL A N 1
ATOM 3917 C CA . VAL A 1 509 ? 5.972 -1.294 -6.474 1.00 80.81 509 VAL A CA 1
ATOM 3918 C C . VAL A 1 509 ? 5.613 -0.778 -7.868 1.00 80.81 509 VAL A C 1
ATOM 3920 O O . VAL A 1 509 ? 6.481 -0.214 -8.536 1.00 80.81 509 VAL A O 1
ATOM 3923 N N . THR A 1 510 ? 4.377 -0.962 -8.339 1.00 82.75 510 THR A N 1
ATOM 3924 C CA . THR A 1 510 ? 3.964 -0.450 -9.659 1.00 82.75 510 THR A CA 1
ATOM 3925 C C . THR A 1 510 ? 3.918 1.083 -9.705 1.00 82.75 510 THR A C 1
ATOM 3927 O O . THR A 1 510 ? 3.772 1.756 -8.683 1.00 82.75 510 THR A O 1
ATOM 3930 N N . THR A 1 511 ? 4.074 1.665 -10.901 1.00 77.38 511 THR A N 1
ATOM 3931 C CA . THR A 1 511 ? 4.162 3.132 -11.080 1.00 77.38 511 THR A CA 1
ATOM 3932 C C . THR A 1 511 ? 2.935 3.911 -10.604 1.00 77.38 511 THR A C 1
ATOM 3934 O O . THR A 1 511 ? 3.053 5.096 -10.324 1.00 77.38 511 THR A O 1
ATOM 3937 N N . ASP A 1 512 ? 1.777 3.266 -10.485 1.00 65.62 512 ASP A N 1
ATOM 3938 C CA . ASP A 1 512 ? 0.518 3.838 -10.004 1.00 65.62 512 ASP A CA 1
ATOM 3939 C C . ASP A 1 512 ? 0.375 3.882 -8.470 1.00 65.62 512 ASP A C 1
ATOM 3941 O O . ASP A 1 512 ? -0.573 4.494 -7.977 1.00 65.62 512 ASP A O 1
ATOM 3945 N N . GLU A 1 513 ? 1.310 3.292 -7.711 1.00 65.31 513 GLU A N 1
ATOM 3946 C CA . GLU A 1 513 ? 1.401 3.475 -6.251 1.00 65.31 513 GLU A CA 1
ATOM 3947 C C . GLU A 1 513 ? 2.258 4.693 -5.859 1.00 65.31 513 GLU A C 1
ATOM 3949 O O . GLU A 1 513 ? 2.034 5.304 -4.815 1.00 65.31 513 GLU A O 1
ATOM 3954 N N . ILE A 1 514 ? 3.244 5.060 -6.686 1.00 62.12 514 ILE A N 1
ATOM 3955 C CA . ILE A 1 514 ? 4.197 6.144 -6.404 1.00 62.12 514 ILE A CA 1
ATOM 3956 C C . ILE A 1 514 ? 3.850 7.361 -7.265 1.00 62.12 514 ILE A C 1
ATOM 3958 O O . ILE A 1 514 ? 4.169 7.419 -8.450 1.00 62.12 514 ILE A O 1
ATOM 3962 N N . SER A 1 515 ? 3.208 8.351 -6.640 1.00 57.75 515 SER A N 1
ATOM 3963 C CA . SER A 1 515 ? 2.777 9.597 -7.287 1.00 57.75 515 SER A CA 1
ATOM 3964 C C . SER A 1 515 ? 3.936 10.494 -7.735 1.00 57.75 515 SER A C 1
ATOM 3966 O O . SER A 1 515 ? 3.838 11.125 -8.785 1.00 57.75 515 SER A O 1
ATOM 3968 N N . ASP A 1 516 ? 5.035 10.531 -6.974 1.00 70.94 516 ASP A N 1
ATOM 3969 C CA . ASP A 1 516 ? 6.274 11.219 -7.347 1.00 70.94 516 ASP A CA 1
ATOM 3970 C C . ASP A 1 516 ? 7.516 10.389 -6.949 1.00 70.94 516 ASP A C 1
ATOM 3972 O O . ASP A 1 516 ? 7.885 10.347 -5.771 1.00 70.94 516 ASP A O 1
ATOM 3976 N N . PRO A 1 517 ? 8.202 9.733 -7.907 1.00 71.44 517 PRO A N 1
ATOM 3977 C CA . PRO A 1 517 ? 9.421 8.967 -7.647 1.00 71.44 517 PRO A CA 1
ATOM 3978 C C . PRO A 1 517 ? 10.659 9.854 -7.425 1.00 71.44 517 PRO A C 1
ATOM 3980 O O . PRO A 1 517 ? 11.754 9.332 -7.225 1.00 71.44 517 PRO A O 1
ATOM 3983 N N . HIS A 1 518 ? 10.517 11.181 -7.498 1.00 81.62 518 HIS A N 1
ATOM 3984 C CA . HIS A 1 518 ? 11.570 12.152 -7.213 1.00 81.62 518 HIS A CA 1
ATOM 3985 C C . HIS A 1 518 ? 11.358 12.890 -5.882 1.00 81.62 518 HIS A C 1
ATOM 3987 O O . HIS A 1 518 ? 12.090 13.842 -5.623 1.00 81.62 518 HIS A O 1
ATOM 3993 N N . ASN A 1 519 ? 10.412 12.449 -5.041 1.00 76.44 519 ASN A N 1
ATOM 3994 C CA . ASN A 1 519 ? 10.201 12.955 -3.680 1.00 76.44 519 ASN A CA 1
ATOM 3995 C C . ASN A 1 519 ? 10.012 11.818 -2.647 1.00 76.44 519 ASN A C 1
ATOM 3997 O O . ASN A 1 519 ? 9.125 11.841 -1.795 1.00 76.44 519 ASN A O 1
ATOM 4001 N N . LEU A 1 520 ? 10.836 10.776 -2.752 1.00 67.25 520 LEU A N 1
ATOM 4002 C CA . LEU A 1 520 ? 10.902 9.655 -1.819 1.00 67.25 520 LEU A CA 1
ATOM 4003 C C . LEU A 1 520 ? 12.067 9.826 -0.837 1.00 67.25 520 LEU A C 1
ATOM 4005 O O . LEU A 1 520 ? 13.219 9.993 -1.249 1.00 67.25 520 LEU A O 1
ATOM 4009 N N . ALA A 1 521 ? 11.777 9.711 0.460 1.00 67.88 521 ALA A N 1
ATOM 4010 C CA . ALA A 1 521 ? 12.802 9.593 1.492 1.00 67.88 521 ALA A CA 1
ATOM 4011 C C . ALA A 1 521 ? 13.607 8.296 1.296 1.00 67.88 521 ALA A C 1
ATOM 4013 O O . ALA A 1 521 ? 13.037 7.228 1.061 1.00 67.88 521 ALA A O 1
ATOM 4014 N N . ILE A 1 522 ? 14.929 8.384 1.421 1.00 77.12 522 ILE A N 1
ATOM 4015 C CA . ILE A 1 522 ? 15.853 7.262 1.280 1.00 77.12 522 ILE A CA 1
ATOM 4016 C C . ILE A 1 522 ? 16.776 7.201 2.497 1.00 77.12 522 ILE A C 1
ATOM 4018 O O . ILE A 1 522 ? 17.426 8.182 2.856 1.00 77.12 522 ILE A O 1
ATOM 4022 N N . LYS A 1 523 ? 16.795 6.039 3.156 1.00 73.81 523 LYS A N 1
ATOM 4023 C CA . LYS A 1 523 ? 17.521 5.814 4.407 1.00 73.81 523 LYS A CA 1
ATOM 4024 C C . LYS A 1 523 ? 18.280 4.498 4.370 1.00 73.81 523 LYS A C 1
ATOM 4026 O O . LYS A 1 523 ? 17.820 3.526 3.772 1.00 73.81 523 LYS A O 1
ATOM 4031 N N . CYS A 1 524 ? 19.423 4.466 5.046 1.00 78.19 524 CYS A N 1
ATOM 4032 C CA . CYS A 1 524 ? 20.208 3.255 5.257 1.00 78.19 524 CYS A CA 1
ATOM 4033 C C . CYS A 1 524 ? 20.564 3.118 6.732 1.00 78.19 524 CYS A C 1
ATOM 4035 O O . CYS A 1 524 ? 21.193 4.019 7.295 1.00 78.19 524 CYS A O 1
ATOM 4037 N N . PHE A 1 525 ? 20.230 1.974 7.326 1.00 70.25 525 PHE A N 1
ATOM 4038 C CA . PHE A 1 525 ? 20.626 1.631 8.685 1.00 70.25 525 PHE A CA 1
ATOM 4039 C C . PHE A 1 525 ? 21.653 0.508 8.657 1.00 70.25 525 PHE A C 1
ATOM 4041 O O . PHE A 1 525 ? 21.373 -0.580 8.149 1.00 70.25 525 PHE A O 1
ATOM 4048 N N . LEU A 1 526 ? 22.829 0.764 9.231 1.00 77.56 526 LEU A N 1
ATOM 4049 C CA . LEU A 1 526 ? 23.781 -0.294 9.545 1.00 77.56 526 LEU A CA 1
ATOM 4050 C C . LEU A 1 526 ? 23.558 -0.710 10.990 1.00 77.56 526 LEU A C 1
ATOM 4052 O O . LEU A 1 526 ? 23.761 0.076 11.916 1.00 77.56 526 LEU A O 1
ATOM 4056 N N . ASN A 1 527 ? 23.123 -1.951 11.154 1.00 61.34 527 ASN A N 1
ATOM 4057 C CA . ASN A 1 527 ? 22.667 -2.588 12.377 1.00 61.34 527 ASN A CA 1
ATOM 4058 C C . ASN A 1 527 ? 21.398 -1.933 12.978 1.00 61.34 527 ASN A C 1
ATOM 4060 O O . ASN A 1 527 ? 20.413 -2.632 13.171 1.00 61.34 527 ASN A O 1
ATOM 4064 N N . THR A 1 528 ? 21.424 -0.615 13.220 1.00 52.09 528 THR A N 1
ATOM 4065 C CA . THR A 1 528 ? 20.319 0.370 13.383 1.00 52.09 528 THR A CA 1
ATOM 4066 C C . THR A 1 528 ? 20.845 1.810 13.376 1.00 52.09 528 THR A C 1
ATOM 4068 O O . THR A 1 528 ? 20.066 2.752 13.504 1.00 52.09 528 THR A O 1
ATOM 4071 N N . GLU A 1 529 ? 22.158 2.040 13.316 1.00 56.62 529 GLU A N 1
ATOM 4072 C CA . GLU A 1 529 ? 22.660 3.401 13.198 1.00 56.62 529 GLU A CA 1
ATOM 4073 C C . GLU A 1 529 ? 22.269 3.945 11.828 1.00 56.62 529 GLU A C 1
ATOM 4075 O O . GLU A 1 529 ? 22.580 3.340 10.799 1.00 56.62 529 GLU A O 1
ATOM 4080 N N . LEU A 1 530 ? 21.585 5.088 11.822 1.00 65.38 530 LEU A N 1
ATOM 4081 C CA . LEU A 1 530 ? 21.251 5.823 10.611 1.00 65.38 530 LEU A CA 1
ATOM 4082 C C . LEU A 1 530 ? 22.552 6.286 9.949 1.00 65.38 530 LEU A C 1
ATOM 4084 O O . LEU A 1 530 ? 23.228 7.193 10.439 1.00 65.38 530 LEU A O 1
ATOM 4088 N N . LYS A 1 531 ? 22.929 5.633 8.850 1.00 81.69 531 LYS A N 1
ATOM 4089 C CA . LYS A 1 531 ? 24.154 5.944 8.110 1.00 81.69 531 LYS A CA 1
ATOM 4090 C C . LYS A 1 531 ? 23.902 6.926 6.976 1.00 81.69 531 LYS A C 1
ATOM 4092 O O . LYS A 1 531 ? 24.718 7.822 6.790 1.00 81.69 531 LYS A O 1
ATOM 4097 N N . GLN A 1 532 ? 22.775 6.778 6.279 1.00 82.38 532 GLN A N 1
ATOM 4098 C CA . GLN A 1 532 ? 22.323 7.664 5.202 1.00 82.38 532 GLN A CA 1
ATOM 4099 C C . GLN A 1 532 ? 20.895 8.132 5.490 1.00 82.38 532 GLN A C 1
ATOM 4101 O O . GLN A 1 532 ? 20.057 7.305 5.851 1.00 82.38 532 GLN A O 1
ATOM 4106 N N . ASP A 1 533 ? 20.623 9.423 5.295 1.00 81.81 533 ASP A N 1
ATOM 4107 C CA . ASP A 1 533 ? 19.288 10.030 5.371 1.00 81.81 533 ASP A CA 1
ATOM 4108 C C . ASP A 1 533 ? 19.196 11.154 4.332 1.00 81.81 533 ASP A C 1
ATOM 4110 O O . ASP A 1 533 ? 19.960 12.119 4.388 1.00 81.81 533 ASP A O 1
ATOM 4114 N N . SER A 1 534 ? 18.335 10.989 3.329 1.00 86.94 534 SER A N 1
ATOM 4115 C CA . SER A 1 534 ? 18.196 11.918 2.206 1.00 86.94 534 SER A CA 1
ATOM 4116 C C . SER A 1 534 ? 16.859 11.706 1.487 1.00 86.94 534 SER A C 1
ATOM 4118 O O . SER A 1 534 ? 15.982 10.973 1.945 1.00 86.94 534 SER A O 1
ATOM 4120 N N . ASN A 1 535 ? 16.692 12.339 0.330 1.00 88.56 535 ASN A N 1
ATOM 4121 C CA . ASN A 1 535 ? 15.520 12.222 -0.528 1.00 88.56 535 ASN A CA 1
ATOM 4122 C C . ASN A 1 535 ? 15.953 12.184 -2.006 1.00 88.56 535 ASN A C 1
ATOM 4124 O O . ASN A 1 535 ? 16.898 12.862 -2.409 1.00 88.56 535 ASN A O 1
ATOM 4128 N N . THR A 1 536 ? 15.261 11.397 -2.830 1.00 77.38 536 THR A N 1
ATOM 4129 C CA . THR A 1 536 ? 15.392 11.356 -4.306 1.00 77.38 536 THR A CA 1
ATOM 4130 C C . THR A 1 536 ? 15.230 12.717 -5.009 1.00 77.38 536 THR A C 1
ATOM 4132 O O . THR A 1 536 ? 15.618 12.870 -6.173 1.00 77.38 536 THR A O 1
ATOM 4135 N N . GLU A 1 537 ? 14.742 13.752 -4.321 1.00 84.19 537 GLU A N 1
ATOM 4136 C CA . GLU A 1 537 ? 14.771 15.135 -4.813 1.00 84.19 537 GLU A CA 1
ATOM 4137 C C . GLU A 1 537 ? 16.212 15.613 -5.073 1.00 84.19 537 GLU A C 1
ATOM 4139 O O . GLU A 1 537 ? 16.440 16.387 -6.004 1.00 84.19 537 GLU A O 1
ATOM 4144 N N . ASN A 1 538 ? 17.196 15.048 -4.361 1.00 91.19 538 ASN A N 1
ATOM 4145 C CA . ASN A 1 538 ? 18.625 15.295 -4.558 1.00 91.19 538 ASN A CA 1
ATOM 4146 C C . ASN A 1 538 ? 19.221 14.594 -5.794 1.00 91.19 538 ASN A C 1
ATOM 4148 O O . ASN A 1 538 ? 20.377 14.873 -6.120 1.00 91.19 538 ASN A O 1
ATOM 4152 N N . LEU A 1 539 ? 18.466 13.742 -6.512 1.00 94.25 539 LEU A N 1
ATOM 4153 C CA . LEU A 1 539 ? 18.907 13.172 -7.795 1.00 94.25 539 LEU A CA 1
ATOM 4154 C C . LEU A 1 539 ? 19.225 14.295 -8.797 1.00 94.25 539 LEU A C 1
ATOM 4156 O O . LEU A 1 539 ? 18.328 15.060 -9.160 1.00 94.25 539 LEU A O 1
ATOM 4160 N N . ILE A 1 540 ? 20.469 14.358 -9.271 1.00 97.31 540 ILE A N 1
ATOM 4161 C CA . ILE A 1 540 ? 20.978 15.343 -10.238 1.00 97.31 540 ILE A CA 1
ATOM 4162 C C . ILE A 1 540 ? 20.357 15.077 -11.615 1.00 97.31 540 ILE A C 1
ATOM 4164 O O . ILE A 1 540 ? 19.769 15.967 -12.227 1.00 97.31 540 ILE A O 1
ATOM 4168 N N . TYR A 1 541 ? 20.415 13.825 -12.072 1.00 96.56 541 TYR A N 1
ATOM 4169 C CA . TYR A 1 541 ? 19.713 13.338 -13.253 1.00 96.56 541 TYR A CA 1
ATOM 4170 C C . TYR A 1 541 ? 18.489 12.530 -12.832 1.00 96.56 541 TYR A C 1
ATOM 4172 O O . TYR A 1 541 ? 18.602 11.418 -12.311 1.00 96.56 541 TYR A O 1
ATOM 4180 N N . LYS A 1 542 ? 17.307 13.100 -13.083 1.00 96.00 542 LYS A N 1
ATOM 4181 C CA . LYS A 1 542 ? 16.012 12.448 -12.858 1.00 96.00 542 LYS A CA 1
ATOM 4182 C C . LYS A 1 542 ? 15.783 11.285 -13.828 1.00 96.00 542 LYS A C 1
ATOM 4184 O O . LYS A 1 542 ? 16.347 11.259 -14.925 1.00 96.00 542 LYS A O 1
ATOM 4189 N N . ILE A 1 543 ? 14.892 10.366 -13.451 1.00 95.50 543 ILE A N 1
ATOM 4190 C CA . ILE A 1 543 ? 14.587 9.124 -14.184 1.00 95.50 543 ILE A CA 1
ATOM 4191 C C . ILE A 1 543 ? 14.327 9.359 -15.690 1.00 95.50 543 ILE A C 1
ATOM 4193 O O . ILE A 1 543 ? 14.924 8.642 -16.498 1.00 95.50 543 ILE A O 1
ATOM 4197 N N . PRO A 1 544 ? 13.558 10.387 -16.114 1.00 93.19 544 PRO A N 1
ATOM 4198 C CA . PRO A 1 544 ? 13.373 10.701 -17.532 1.00 93.19 544 PRO A CA 1
ATOM 4199 C C . PRO A 1 544 ? 14.663 10.957 -18.321 1.00 93.19 544 PRO A C 1
ATOM 4201 O O . PRO A 1 544 ? 14.831 10.433 -19.421 1.00 93.19 544 PRO A O 1
ATOM 4204 N N . ALA A 1 545 ? 15.590 11.732 -17.750 1.00 96.12 545 ALA A N 1
ATOM 4205 C CA . ALA A 1 545 ? 16.859 12.072 -18.389 1.00 96.12 545 ALA A CA 1
ATOM 4206 C C . ALA A 1 545 ? 17.814 10.868 -18.433 1.00 96.12 545 ALA A C 1
ATOM 4208 O O . ALA A 1 545 ? 18.547 10.696 -19.408 1.00 96.12 545 ALA A O 1
ATOM 4209 N N . LEU A 1 546 ? 17.776 10.009 -17.406 1.00 97.62 546 LEU A N 1
ATOM 4210 C CA . LEU A 1 546 ? 18.517 8.747 -17.391 1.00 97.62 546 LEU A CA 1
ATOM 4211 C C . LEU A 1 546 ? 18.030 7.808 -18.502 1.00 97.62 546 LEU A C 1
ATOM 4213 O O . LEU A 1 546 ? 18.842 7.341 -19.297 1.00 97.62 546 LEU A O 1
ATOM 4217 N N . ILE A 1 547 ? 16.717 7.575 -18.608 1.00 97.69 547 ILE A N 1
ATOM 4218 C CA . ILE A 1 547 ? 16.138 6.695 -19.635 1.00 97.69 547 ILE A CA 1
ATOM 4219 C C . ILE A 1 547 ? 16.399 7.241 -21.043 1.00 97.69 547 ILE A C 1
ATOM 4221 O O . ILE A 1 547 ? 16.806 6.473 -21.914 1.00 97.69 547 ILE A O 1
ATOM 4225 N N . GLU A 1 548 ? 16.248 8.548 -21.282 1.00 97.69 548 GLU A N 1
ATOM 4226 C CA . GLU A 1 548 ? 16.578 9.149 -22.583 1.00 97.69 548 GLU A CA 1
ATOM 4227 C C . GLU A 1 548 ? 18.058 8.957 -22.938 1.00 97.69 548 GLU A C 1
ATOM 4229 O O . GLU A 1 548 ? 18.391 8.479 -24.028 1.00 97.69 548 GLU A O 1
ATOM 4234 N N . ARG A 1 549 ? 18.964 9.268 -22.002 1.00 96.25 549 ARG A N 1
ATOM 4235 C CA . ARG A 1 549 ? 20.407 9.159 -22.232 1.00 96.25 549 ARG A CA 1
ATOM 4236 C C . ARG A 1 549 ? 20.850 7.718 -22.473 1.00 96.25 549 ARG A C 1
ATOM 4238 O O . ARG A 1 549 ? 21.636 7.487 -23.389 1.00 96.25 549 ARG A O 1
ATOM 4245 N N . LEU A 1 550 ? 20.366 6.775 -21.666 1.00 97.69 550 LEU A N 1
ATOM 4246 C CA . LEU A 1 550 ? 20.724 5.360 -21.760 1.00 97.69 550 LEU A CA 1
ATOM 4247 C C . LEU A 1 550 ? 20.123 4.723 -23.015 1.00 97.69 550 LEU A C 1
ATOM 4249 O O . LEU A 1 550 ? 20.870 4.155 -23.809 1.00 97.69 550 LEU A O 1
ATOM 4253 N N . SER A 1 551 ? 18.816 4.890 -23.249 1.00 97.69 551 SER A N 1
ATOM 4254 C CA . SER A 1 551 ? 18.124 4.277 -24.395 1.00 97.69 551 SER A CA 1
ATOM 4255 C C . SER A 1 551 ? 18.614 4.789 -25.753 1.00 97.69 551 SER A C 1
ATOM 4257 O O . SER A 1 551 ? 18.491 4.088 -26.754 1.00 97.69 551 SER A O 1
ATOM 4259 N N . THR A 1 552 ? 19.198 5.992 -25.809 1.00 97.12 552 THR A N 1
ATOM 4260 C CA . THR A 1 552 ? 19.853 6.533 -27.015 1.00 97.12 552 THR A CA 1
ATOM 4261 C C . THR A 1 552 ? 21.141 5.779 -27.382 1.00 97.12 552 THR A C 1
ATOM 4263 O O . THR A 1 552 ? 21.534 5.782 -28.546 1.00 97.12 552 THR A O 1
ATOM 4266 N N . ILE A 1 553 ? 21.812 5.150 -26.410 1.00 95.75 553 ILE A N 1
ATOM 4267 C CA . ILE A 1 553 ? 23.113 4.482 -26.592 1.00 95.75 553 ILE A CA 1
ATOM 4268 C C . ILE A 1 553 ? 22.953 2.954 -26.629 1.00 95.75 553 ILE A C 1
ATOM 4270 O O . ILE A 1 553 ? 23.623 2.288 -27.414 1.00 95.75 553 ILE A O 1
ATOM 4274 N N . ILE A 1 554 ? 22.068 2.401 -25.795 1.00 96.12 554 ILE A N 1
ATOM 4275 C CA . ILE A 1 554 ? 21.813 0.962 -25.650 1.00 96.12 554 ILE A CA 1
ATOM 4276 C C . ILE A 1 554 ? 20.317 0.690 -25.487 1.00 96.12 554 ILE A C 1
ATOM 4278 O O . ILE A 1 554 ? 19.632 1.391 -24.750 1.00 96.12 554 ILE A O 1
ATOM 4282 N N . THR A 1 555 ? 19.796 -0.363 -26.117 1.00 98.12 555 THR A N 1
ATOM 4283 C CA . THR A 1 555 ? 18.403 -0.778 -25.901 1.00 98.12 555 THR A CA 1
ATOM 4284 C C . THR A 1 555 ? 18.223 -1.350 -24.491 1.00 98.12 555 THR A C 1
ATOM 4286 O O . THR A 1 555 ? 18.914 -2.294 -24.098 1.00 98.12 555 THR A O 1
ATOM 4289 N N . LEU A 1 556 ? 17.269 -0.799 -23.739 1.00 97.75 556 LEU A N 1
ATOM 4290 C CA . LEU A 1 556 ? 16.817 -1.343 -22.457 1.00 97.75 556 LEU A CA 1
ATOM 4291 C C . LEU A 1 556 ? 15.697 -2.356 -22.715 1.00 97.75 556 LEU A C 1
ATOM 4293 O O . LEU A 1 556 ? 14.825 -2.104 -23.548 1.00 97.75 556 LEU A O 1
ATOM 4297 N N . LEU A 1 557 ? 15.716 -3.487 -22.018 1.00 97.88 557 LEU A N 1
ATOM 4298 C CA . LEU A 1 557 ? 14.762 -4.586 -22.171 1.00 97.88 557 LEU A CA 1
ATOM 4299 C C . LEU A 1 557 ? 13.824 -4.692 -20.955 1.00 97.88 557 LEU A C 1
ATOM 4301 O O . LEU A 1 557 ? 14.187 -4.247 -19.864 1.00 97.88 557 LEU A O 1
ATOM 4305 N N . PRO A 1 558 ? 12.632 -5.307 -21.099 1.00 96.81 558 PRO A N 1
ATOM 4306 C CA . PRO A 1 558 ? 11.778 -5.635 -19.961 1.00 96.81 558 PRO A CA 1
ATOM 4307 C C . PRO A 1 558 ? 12.547 -6.436 -18.900 1.00 96.81 558 PRO A C 1
ATOM 4309 O O . PRO A 1 558 ? 13.120 -7.488 -19.188 1.00 96.81 558 PRO A O 1
ATOM 4312 N N . GLY A 1 559 ? 12.555 -5.915 -17.677 1.00 94.94 559 GLY A N 1
ATOM 4313 C CA . GLY A 1 559 ? 13.264 -6.447 -16.520 1.00 94.94 559 GLY A CA 1
ATOM 4314 C C . GLY A 1 559 ? 14.671 -5.894 -16.276 1.00 94.94 559 GLY A C 1
ATOM 4315 O O . GLY A 1 559 ? 15.227 -6.170 -15.213 1.00 94.94 559 GLY A O 1
ATOM 4316 N N . ASP A 1 560 ? 15.239 -5.100 -17.191 1.00 98.19 560 ASP A N 1
ATOM 4317 C CA . ASP A 1 560 ? 16.488 -4.375 -16.925 1.00 98.19 560 ASP A CA 1
ATOM 4318 C C . ASP A 1 560 ? 16.300 -3.361 -15.787 1.00 98.19 560 ASP A C 1
ATOM 4320 O O . ASP A 1 560 ? 15.227 -2.766 -15.623 1.00 98.19 560 ASP A O 1
ATOM 4324 N N . LEU A 1 561 ? 17.366 -3.152 -15.010 1.00 98.50 561 LEU A N 1
ATOM 4325 C CA . LEU A 1 561 ? 17.363 -2.257 -13.853 1.00 98.50 561 LEU A CA 1
ATOM 4326 C C . LEU A 1 561 ? 18.213 -1.012 -14.095 1.00 98.50 561 LEU A C 1
ATOM 4328 O O . LEU A 1 561 ? 19.314 -1.098 -14.645 1.00 98.50 561 LEU A O 1
ATOM 4332 N N . ILE A 1 562 ? 17.726 0.127 -13.598 1.00 98.50 562 ILE A N 1
ATOM 4333 C CA . ILE A 1 562 ? 18.517 1.347 -13.418 1.00 98.50 562 ILE A CA 1
ATOM 4334 C C . ILE A 1 562 ? 18.589 1.650 -11.920 1.00 98.50 562 ILE A C 1
ATOM 4336 O O . ILE A 1 562 ? 17.611 2.097 -11.320 1.00 98.50 562 ILE A O 1
ATOM 4340 N N . LEU A 1 563 ? 19.757 1.399 -11.338 1.00 98.44 563 LEU A N 1
ATOM 4341 C CA . LEU A 1 563 ? 20.192 1.860 -10.024 1.00 98.44 563 LEU A CA 1
ATOM 4342 C C . LEU A 1 563 ? 20.509 3.360 -10.140 1.00 98.44 563 LEU A C 1
ATOM 4344 O O . LEU A 1 563 ? 21.370 3.764 -10.928 1.00 98.44 563 LEU A O 1
ATOM 4348 N N . THR A 1 564 ? 19.713 4.200 -9.474 1.00 97.25 564 THR A N 1
ATOM 4349 C CA . THR A 1 564 ? 19.674 5.648 -9.753 1.00 97.25 564 THR A CA 1
ATOM 4350 C C . THR A 1 564 ? 20.768 6.461 -9.062 1.00 97.25 564 THR A C 1
ATOM 4352 O O . THR A 1 564 ? 20.880 7.654 -9.345 1.00 97.25 564 THR A O 1
ATOM 4355 N N . GLY A 1 565 ? 21.604 5.840 -8.233 1.00 96.25 565 GLY A N 1
ATOM 4356 C CA . GLY A 1 565 ? 22.639 6.478 -7.428 1.00 96.25 565 GLY A CA 1
ATOM 4357 C C . GLY A 1 565 ? 22.305 6.489 -5.933 1.00 96.25 565 GLY A C 1
ATOM 4358 O O . GLY A 1 565 ? 21.149 6.351 -5.528 1.00 96.25 565 GLY A O 1
ATOM 4359 N N . THR A 1 566 ? 23.339 6.699 -5.120 1.00 96.00 566 THR A N 1
ATOM 4360 C CA . THR A 1 566 ? 23.282 6.737 -3.651 1.00 96.00 566 THR A CA 1
ATOM 4361 C C . THR A 1 566 ? 23.391 8.166 -3.098 1.00 96.00 566 THR A C 1
ATOM 4363 O O . THR A 1 566 ? 24.200 8.944 -3.615 1.00 96.00 566 THR A O 1
ATOM 4366 N N . PRO A 1 567 ? 22.663 8.520 -2.019 1.00 92.50 567 PRO A N 1
ATOM 4367 C CA . PRO A 1 567 ? 22.859 9.768 -1.279 1.00 92.50 567 PRO A CA 1
ATOM 4368 C C . PRO A 1 567 ? 24.152 9.761 -0.449 1.00 92.50 567 PRO A C 1
ATOM 4370 O O . PRO A 1 567 ? 24.869 8.759 -0.387 1.00 92.50 567 PRO A O 1
ATOM 4373 N N . GLY A 1 568 ? 24.432 10.882 0.225 1.00 89.19 568 GLY A N 1
ATOM 4374 C CA . GLY A 1 568 ? 25.529 10.978 1.196 1.00 89.19 568 GLY A CA 1
ATOM 4375 C C . GLY A 1 568 ? 25.343 10.061 2.416 1.00 89.19 568 GLY A C 1
ATOM 4376 O O . GLY A 1 568 ? 24.271 9.490 2.629 1.00 89.19 568 GLY A O 1
ATOM 4377 N N . GLY A 1 569 ? 26.388 9.919 3.232 1.00 89.75 569 GLY A N 1
ATOM 4378 C CA . GLY A 1 569 ? 26.443 9.024 4.394 1.00 89.75 569 GLY A CA 1
ATOM 4379 C C . GLY A 1 569 ? 27.130 7.678 4.118 1.00 89.75 569 GLY A C 1
ATOM 4380 O O . GLY A 1 569 ? 26.910 6.698 4.839 1.00 89.75 569 GLY A O 1
ATOM 4381 N N . VAL A 1 570 ? 27.938 7.613 3.060 1.00 93.50 570 VAL A N 1
ATOM 4382 C CA . VAL A 1 570 ? 28.576 6.390 2.555 1.00 93.50 570 VAL A CA 1
ATOM 4383 C C . VAL A 1 570 ? 29.857 6.085 3.339 1.00 93.50 570 VAL A C 1
ATOM 4385 O O . VAL A 1 570 ? 30.679 6.971 3.570 1.00 93.50 570 VAL A O 1
ATOM 4388 N N . GLY A 1 571 ? 30.046 4.820 3.731 1.00 93.06 571 GLY A N 1
ATOM 4389 C CA . GLY A 1 571 ? 31.077 4.380 4.685 1.00 93.06 571 GLY A CA 1
ATOM 4390 C C . GLY A 1 571 ? 32.492 4.930 4.450 1.00 93.06 571 GLY A C 1
ATOM 4391 O O . GLY A 1 571 ? 33.103 5.470 5.375 1.00 93.06 571 GLY A O 1
ATOM 4392 N N . VAL A 1 572 ? 32.996 4.884 3.212 1.00 94.12 572 VAL A N 1
ATOM 4393 C CA . VAL A 1 572 ? 34.353 5.346 2.850 1.00 94.12 572 VAL A CA 1
ATOM 4394 C C . VAL A 1 572 ? 34.609 6.849 3.039 1.00 94.12 572 VAL A C 1
ATOM 4396 O O . VAL A 1 572 ? 35.772 7.249 3.059 1.00 94.12 572 VAL A O 1
ATOM 4399 N N . TYR A 1 573 ? 33.565 7.677 3.148 1.00 93.56 573 TYR A N 1
ATOM 4400 C CA . TYR A 1 573 ? 33.671 9.138 3.292 1.00 93.56 573 TYR A CA 1
ATOM 4401 C C . TYR A 1 573 ? 33.315 9.652 4.690 1.00 93.56 573 TYR A C 1
ATOM 4403 O O . TYR A 1 573 ? 33.331 10.858 4.930 1.00 93.56 573 TYR A O 1
ATOM 4411 N N . ARG A 1 574 ? 33.028 8.744 5.627 1.00 90.31 574 ARG A N 1
ATOM 4412 C CA . ARG A 1 574 ? 32.849 9.072 7.044 1.00 90.31 574 ARG A CA 1
ATOM 4413 C C . ARG A 1 574 ? 34.204 9.394 7.683 1.00 90.31 574 ARG A C 1
ATOM 4415 O O . ARG A 1 574 ? 35.246 8.980 7.178 1.00 90.31 574 ARG A O 1
ATOM 4422 N N . ASP A 1 575 ? 34.180 10.118 8.799 1.00 85.50 575 ASP A N 1
ATOM 4423 C CA . ASP A 1 575 ? 35.368 10.409 9.606 1.00 85.50 575 ASP A CA 1
ATOM 4424 C C . ASP A 1 575 ? 35.196 9.828 11.027 1.00 85.50 575 ASP A C 1
ATOM 4426 O O . ASP A 1 575 ? 34.366 10.335 11.789 1.00 85.50 575 ASP A O 1
ATOM 4430 N N . PRO A 1 576 ? 35.914 8.745 11.391 1.00 91.56 576 PRO A N 1
ATOM 4431 C CA . PRO A 1 576 ? 36.779 7.934 10.528 1.00 91.56 576 PRO A CA 1
ATOM 4432 C C . PRO A 1 576 ? 35.977 7.097 9.503 1.00 91.56 576 PRO A C 1
ATOM 4434 O O . PRO A 1 576 ? 34.788 6.842 9.719 1.00 91.56 576 PRO A O 1
ATOM 4437 N N . PRO A 1 577 ? 36.613 6.605 8.418 1.00 93.56 577 PRO A N 1
ATOM 4438 C CA . PRO A 1 577 ? 35.954 5.735 7.446 1.00 93.56 577 PRO A CA 1
ATOM 4439 C C . PRO A 1 577 ? 35.433 4.442 8.073 1.00 93.56 577 PRO A C 1
ATOM 4441 O O . PRO A 1 577 ? 36.091 3.819 8.911 1.00 93.56 577 PRO A O 1
ATOM 4444 N N . GLU A 1 578 ? 34.262 4.008 7.620 1.00 94.50 578 GLU A N 1
ATOM 4445 C CA . GLU A 1 578 ? 33.519 2.891 8.193 1.00 94.50 578 GLU A CA 1
ATOM 4446 C C . GLU A 1 578 ? 33.217 1.827 7.130 1.00 94.50 578 GLU A C 1
ATOM 4448 O O . GLU A 1 578 ? 32.826 2.147 6.010 1.00 94.50 578 GLU A O 1
ATOM 4453 N N . PHE A 1 579 ? 33.398 0.552 7.482 1.00 94.56 579 PHE A N 1
ATOM 4454 C CA . PHE A 1 579 ? 33.234 -0.583 6.571 1.00 94.56 579 PHE A CA 1
ATOM 4455 C C . PHE A 1 579 ? 32.500 -1.742 7.250 1.00 94.56 579 PHE A C 1
ATOM 4457 O O . PHE A 1 579 ? 32.688 -1.990 8.446 1.00 94.56 579 PHE A O 1
ATOM 4464 N N . LEU A 1 580 ? 31.715 -2.46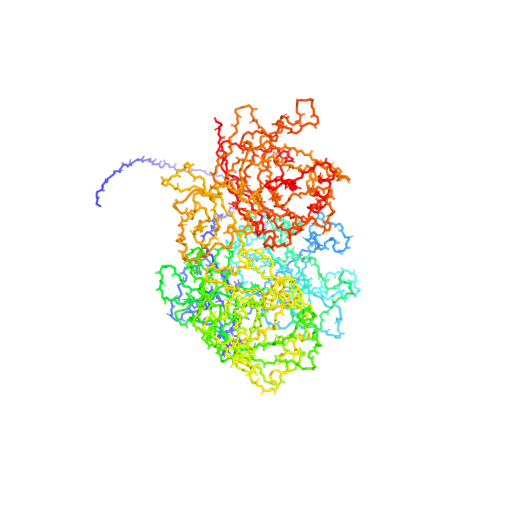2 6.447 1.00 89.88 580 LEU A N 1
ATOM 4465 C CA . LEU A 1 580 ? 30.961 -3.655 6.811 1.00 89.88 580 LEU A CA 1
ATOM 4466 C C . LEU A 1 580 ? 31.881 -4.774 7.305 1.00 89.88 580 LEU A C 1
ATOM 4468 O O . LEU A 1 580 ? 32.927 -5.073 6.719 1.00 89.88 580 LEU A O 1
ATOM 4472 N N . LYS A 1 581 ? 31.436 -5.448 8.358 1.00 84.00 581 LYS A N 1
ATOM 4473 C CA . LYS A 1 581 ? 32.091 -6.583 9.003 1.00 84.00 581 LYS A CA 1
ATOM 4474 C C . LYS A 1 581 ? 31.181 -7.814 8.933 1.00 84.00 581 LYS A C 1
ATOM 4476 O O . LYS A 1 581 ? 29.961 -7.686 8.828 1.00 84.00 581 LYS A O 1
ATOM 4481 N N . PRO A 1 582 ? 31.742 -9.036 8.999 1.00 79.00 582 PRO A N 1
ATOM 4482 C CA . PRO A 1 582 ? 30.938 -10.248 9.085 1.00 79.00 582 PRO A CA 1
ATOM 4483 C C . PRO A 1 582 ? 29.938 -10.167 10.241 1.00 79.00 582 PRO A C 1
ATOM 4485 O O . PRO A 1 582 ? 30.331 -9.975 11.389 1.00 79.00 582 PRO A O 1
ATOM 4488 N N . GLY A 1 583 ? 28.657 -10.333 9.920 1.00 68.75 583 GLY A N 1
ATOM 4489 C CA . GLY A 1 583 ? 27.574 -10.284 10.893 1.00 68.75 583 GLY A CA 1
ATOM 4490 C C . GLY A 1 583 ? 26.917 -8.916 11.089 1.00 68.75 583 GLY A C 1
ATOM 4491 O O . GLY A 1 583 ? 25.961 -8.855 11.856 1.00 68.75 583 GLY A O 1
ATOM 4492 N N . ASP A 1 584 ? 27.362 -7.865 10.399 1.00 76.88 584 ASP A N 1
ATOM 4493 C CA . ASP A 1 584 ? 26.568 -6.640 10.277 1.00 76.88 584 ASP A CA 1
ATOM 4494 C C . ASP A 1 584 ? 25.259 -6.907 9.508 1.00 76.88 584 ASP A C 1
ATOM 4496 O O . ASP A 1 584 ? 25.220 -7.704 8.564 1.00 76.88 584 ASP A O 1
ATOM 4500 N N . VAL A 1 585 ? 24.192 -6.197 9.872 1.00 66.19 585 VAL A N 1
ATOM 4501 C CA . VAL A 1 585 ? 22.902 -6.206 9.176 1.00 66.19 585 VAL A CA 1
ATOM 4502 C C . VAL A 1 585 ? 22.609 -4.836 8.602 1.00 66.19 585 VAL A C 1
ATOM 4504 O O . VAL A 1 585 ? 22.426 -3.870 9.331 1.00 66.19 585 VAL A O 1
ATOM 4507 N N . ILE A 1 586 ? 22.465 -4.768 7.285 1.00 67.44 586 ILE A N 1
ATOM 4508 C CA . ILE A 1 586 ? 21.859 -3.609 6.639 1.00 67.44 586 ILE A CA 1
ATOM 4509 C C . ILE A 1 586 ? 20.349 -3.834 6.665 1.00 67.44 586 ILE A C 1
ATOM 4511 O O . ILE A 1 586 ? 19.851 -4.758 6.017 1.00 67.44 586 ILE A O 1
ATOM 4515 N N . THR A 1 587 ? 19.626 -3.030 7.443 1.00 60.72 587 THR A N 1
ATOM 4516 C CA . THR A 1 587 ? 18.164 -3.113 7.532 1.00 60.72 587 THR A CA 1
ATOM 4517 C C . THR A 1 587 ? 17.507 -1.835 7.035 1.00 60.72 587 THR A C 1
ATOM 4519 O O . THR A 1 587 ? 18.120 -0.771 6.943 1.00 60.72 587 THR A O 1
ATOM 4522 N N . ARG A 1 588 ? 16.223 -1.975 6.723 1.00 48.53 588 ARG A N 1
ATOM 4523 C CA . ARG A 1 588 ? 15.303 -0.862 6.558 1.00 48.53 588 ARG A CA 1
ATOM 4524 C C . ARG A 1 588 ? 14.474 -0.617 7.825 1.00 48.53 588 ARG A C 1
ATOM 4526 O O . ARG A 1 588 ? 14.225 0.538 8.106 1.00 48.53 588 ARG A O 1
ATOM 4533 N N . ALA A 1 589 ? 14.094 -1.667 8.569 1.00 55.06 589 ALA A N 1
ATOM 4534 C CA . ALA A 1 589 ? 13.148 -1.602 9.692 1.00 55.06 589 ALA A CA 1
ATOM 4535 C C . ALA A 1 589 ? 13.464 -2.601 10.813 1.00 55.06 589 ALA A C 1
ATOM 4537 O O . ALA A 1 589 ? 13.990 -3.688 10.545 1.00 55.06 589 ALA A O 1
ATOM 4538 N N . MET A 1 590 ? 13.050 -2.300 12.051 1.00 64.69 590 MET A N 1
ATOM 4539 C CA . MET A 1 590 ? 13.045 -3.270 13.154 1.00 64.69 590 MET A CA 1
ATOM 4540 C C . MET A 1 590 ? 11.750 -3.234 13.976 1.00 64.69 590 MET A C 1
ATOM 4542 O O . MET A 1 590 ? 11.337 -2.203 14.501 1.00 64.69 590 MET A O 1
ATOM 4546 N N . LYS A 1 591 ? 11.138 -4.416 14.130 1.00 81.12 591 LYS A N 1
ATOM 4547 C CA . LYS A 1 591 ? 9.985 -4.678 15.004 1.00 81.12 591 LYS A CA 1
ATOM 4548 C C . LYS A 1 591 ? 10.483 -5.325 16.295 1.00 81.12 591 LYS A C 1
ATOM 4550 O O . LYS A 1 591 ? 10.602 -6.552 16.367 1.00 81.12 591 LYS A O 1
ATOM 4555 N N . PHE A 1 592 ? 10.840 -4.512 17.281 1.00 85.88 592 PHE A N 1
ATOM 4556 C CA . PHE A 1 592 ? 11.444 -4.973 18.528 1.00 85.88 592 PHE A CA 1
ATOM 4557 C C . PHE A 1 592 ? 10.419 -5.626 19.458 1.00 85.88 592 PHE A C 1
ATOM 4559 O O . PHE A 1 592 ? 9.397 -5.030 19.800 1.00 85.88 592 PHE A O 1
ATOM 4566 N N . VAL A 1 593 ? 10.725 -6.836 19.917 1.00 90.00 593 VAL A N 1
ATOM 4567 C CA . VAL A 1 593 ? 9.880 -7.612 20.829 1.00 90.00 593 VAL A CA 1
ATOM 4568 C C . VAL A 1 593 ? 10.607 -7.942 22.117 1.00 90.00 593 VAL A C 1
ATOM 4570 O O . VAL A 1 593 ? 11.806 -8.222 22.131 1.00 90.00 593 VAL A O 1
ATOM 4573 N N . GLN A 1 594 ? 9.832 -8.003 23.190 1.00 92.00 594 GLN A N 1
ATOM 4574 C CA . GLN A 1 594 ? 10.234 -8.634 24.431 1.00 92.00 594 GLN A CA 1
ATOM 4575 C C . GLN A 1 594 ? 9.415 -9.921 24.591 1.00 92.00 594 GLN A C 1
ATOM 4577 O O . GLN A 1 594 ? 8.213 -9.943 24.315 1.00 92.00 594 GLN A O 1
ATOM 4582 N N . PHE A 1 595 ? 10.063 -11.016 24.967 1.00 90.94 595 PHE A N 1
ATOM 4583 C CA . PHE A 1 595 ? 9.468 -12.349 24.971 1.00 90.94 595 PHE A CA 1
ATOM 4584 C C . PHE A 1 595 ? 10.056 -13.227 26.077 1.00 90.94 595 PHE A C 1
ATOM 4586 O O . PHE A 1 595 ? 11.096 -12.914 26.651 1.00 90.94 595 PHE A O 1
ATOM 4593 N N . VAL A 1 596 ? 9.399 -14.351 26.346 1.00 91.38 596 VAL A N 1
ATOM 4594 C CA . VAL A 1 596 ? 9.947 -15.464 27.133 1.00 91.38 596 VAL A CA 1
ATOM 4595 C C . VAL A 1 596 ? 9.916 -16.735 26.284 1.00 91.38 596 VAL A C 1
ATOM 4597 O O . VAL A 1 596 ? 9.016 -16.910 25.453 1.00 91.38 596 VAL A O 1
ATOM 4600 N N . LYS A 1 597 ? 10.889 -17.635 26.452 1.00 89.19 597 LYS A N 1
ATOM 4601 C CA . LYS A 1 597 ? 10.849 -18.953 25.793 1.00 89.19 597 LYS A CA 1
ATOM 4602 C C . LYS A 1 597 ? 9.867 -19.849 26.544 1.00 89.19 597 LYS A C 1
ATOM 4604 O O . LYS A 1 597 ? 9.840 -19.821 27.770 1.00 89.19 597 LYS A O 1
ATOM 4609 N N . ARG A 1 598 ? 9.079 -20.678 25.851 1.00 88.75 598 ARG A N 1
ATOM 4610 C CA . ARG A 1 598 ? 8.110 -21.573 26.525 1.00 88.75 598 ARG A CA 1
ATOM 4611 C C . ARG A 1 598 ? 8.772 -22.585 27.461 1.00 88.75 598 ARG A C 1
ATOM 4613 O O . ARG A 1 598 ? 8.179 -22.951 28.467 1.00 88.75 598 ARG A O 1
ATOM 4620 N N . GLU A 1 599 ? 9.996 -22.994 27.141 1.00 88.12 599 GLU A N 1
ATOM 4621 C CA . GLU A 1 599 ? 10.843 -23.860 27.973 1.00 88.12 599 GLU A CA 1
ATOM 4622 C C . GLU A 1 599 ? 11.399 -23.160 29.229 1.00 88.12 599 GLU A C 1
ATOM 4624 O O . GLU A 1 599 ? 11.727 -23.832 30.202 1.00 88.12 599 GLU A O 1
ATOM 4629 N N . ASN A 1 600 ? 11.479 -21.823 29.232 1.00 85.25 600 ASN A N 1
ATOM 4630 C CA . ASN A 1 600 ? 11.927 -21.029 30.376 1.00 85.25 600 ASN A CA 1
ATOM 4631 C C . ASN A 1 600 ? 11.096 -19.734 30.517 1.00 85.25 600 ASN A C 1
ATOM 4633 O O . ASN A 1 600 ? 11.567 -18.644 30.174 1.00 85.25 600 ASN A O 1
ATOM 4637 N N . PRO A 1 601 ? 9.846 -19.829 31.012 1.00 83.69 601 PRO A N 1
ATOM 4638 C CA . PRO A 1 601 ? 8.889 -18.721 31.008 1.00 83.69 601 PRO A CA 1
ATOM 4639 C C . PRO A 1 601 ? 9.232 -17.585 31.986 1.00 83.69 601 PRO A C 1
ATOM 4641 O O . PRO A 1 601 ? 8.594 -16.538 31.939 1.00 83.69 601 PRO A O 1
ATOM 4644 N N . ASN A 1 602 ? 10.222 -17.779 32.864 1.00 83.31 602 ASN A N 1
ATOM 4645 C CA . ASN A 1 602 ? 10.667 -16.778 33.837 1.00 83.31 602 ASN A CA 1
ATOM 4646 C C . ASN A 1 602 ? 11.837 -15.921 33.321 1.00 83.31 602 ASN A C 1
ATOM 4648 O O . ASN A 1 602 ? 12.196 -14.931 33.956 1.00 83.31 602 ASN A O 1
ATOM 4652 N N . GLU A 1 603 ? 12.453 -16.289 32.193 1.00 86.94 603 GLU A N 1
ATOM 4653 C CA . GLU A 1 603 ? 13.540 -15.517 31.595 1.00 86.94 603 GLU A CA 1
ATOM 4654 C C . GLU A 1 603 ? 13.028 -14.595 30.492 1.00 86.94 603 GLU A C 1
ATOM 4656 O O . GLU A 1 603 ? 12.772 -15.018 29.363 1.00 86.94 603 GLU A O 1
ATOM 4661 N N . ILE A 1 604 ? 12.947 -13.305 30.823 1.00 88.81 604 ILE A N 1
ATOM 4662 C CA . ILE A 1 604 ? 12.726 -12.251 29.838 1.00 88.81 604 ILE A CA 1
ATOM 4663 C C . ILE A 1 604 ? 13.918 -12.190 28.874 1.00 88.81 604 ILE A C 1
ATOM 4665 O O . ILE A 1 604 ? 15.086 -12.353 29.257 1.00 88.81 604 ILE A O 1
ATOM 4669 N N . ARG A 1 605 ? 13.581 -11.987 27.602 1.00 88.38 605 ARG A N 1
ATOM 4670 C CA . ARG A 1 605 ? 14.476 -11.797 26.470 1.00 88.38 605 ARG A CA 1
ATOM 4671 C C . ARG A 1 605 ? 13.990 -10.658 25.599 1.00 88.38 605 ARG A C 1
ATOM 4673 O O . ARG A 1 605 ? 12.790 -10.448 25.441 1.00 88.38 605 ARG A O 1
ATOM 4680 N N . VAL A 1 606 ? 14.937 -9.990 24.958 1.00 85.75 606 VAL A N 1
ATOM 4681 C CA . VAL A 1 606 ? 14.684 -9.076 23.844 1.00 85.75 606 VAL A CA 1
ATOM 4682 C C . VAL A 1 606 ? 15.112 -9.723 22.531 1.00 85.75 606 VAL A C 1
ATOM 4684 O O . VAL A 1 606 ? 16.112 -10.452 22.466 1.00 85.75 606 VAL A O 1
ATOM 4687 N N . GLY A 1 607 ? 14.349 -9.435 21.483 1.00 82.50 607 GLY A N 1
ATOM 4688 C CA . GLY A 1 607 ? 14.606 -9.813 20.103 1.00 82.50 607 GLY A CA 1
ATOM 4689 C C . GLY A 1 607 ? 13.945 -8.850 19.121 1.00 82.50 607 GLY A C 1
ATOM 4690 O O . GLY A 1 607 ? 13.409 -7.808 19.502 1.00 82.50 607 GLY A O 1
ATOM 4691 N N . TYR A 1 608 ? 13.939 -9.226 17.850 1.00 81.00 608 TYR A N 1
ATOM 4692 C CA . TYR A 1 608 ? 13.135 -8.572 16.820 1.00 81.00 608 TYR A CA 1
ATOM 4693 C C . TYR A 1 608 ? 12.448 -9.610 15.931 1.00 81.00 608 TYR A C 1
ATOM 4695 O O . TYR A 1 608 ? 12.934 -10.735 15.784 1.00 81.00 608 TYR A O 1
ATOM 4703 N N . LEU A 1 609 ? 11.299 -9.251 15.357 1.00 73.75 609 LEU A N 1
ATOM 4704 C CA . LEU A 1 609 ? 10.566 -10.140 14.453 1.00 73.75 609 LEU A CA 1
ATOM 4705 C C . LEU A 1 609 ? 11.274 -10.257 13.099 1.00 73.75 609 LEU A C 1
ATOM 4707 O O . LEU A 1 609 ? 11.627 -9.249 12.485 1.00 73.75 609 LEU A O 1
ATOM 4711 N N . ARG A 1 610 ? 11.427 -11.491 12.607 1.00 65.56 610 ARG A N 1
ATOM 4712 C CA . ARG A 1 610 ? 11.953 -11.807 11.272 1.00 65.56 610 ARG A CA 1
ATOM 4713 C C . ARG A 1 610 ? 11.206 -13.018 10.711 1.00 65.56 610 ARG A C 1
ATOM 4715 O O . ARG A 1 610 ? 11.376 -14.135 11.194 1.00 65.56 610 ARG A O 1
ATOM 4722 N N . GLY A 1 611 ? 10.371 -12.797 9.695 1.00 63.59 611 GLY A N 1
ATOM 4723 C CA . GLY A 1 611 ? 9.458 -13.829 9.189 1.00 63.59 611 GLY A CA 1
ATOM 4724 C C . GLY A 1 611 ? 8.509 -14.329 10.287 1.00 63.59 611 GLY A C 1
ATOM 4725 O O . GLY A 1 611 ? 8.007 -13.537 11.081 1.00 63.59 611 GLY A O 1
ATOM 4726 N N . ALA A 1 612 ? 8.303 -15.645 10.367 1.00 68.50 612 ALA A N 1
ATOM 4727 C CA . ALA A 1 612 ? 7.452 -16.299 11.370 1.00 68.50 612 ALA A CA 1
ATOM 4728 C C . ALA A 1 612 ? 8.137 -16.550 12.739 1.00 68.50 612 ALA A C 1
ATOM 4730 O O . ALA A 1 612 ? 7.728 -17.439 13.494 1.00 68.50 612 ALA A O 1
ATOM 4731 N N . GLY A 1 613 ? 9.198 -15.808 13.070 1.00 77.00 613 GLY A N 1
ATOM 4732 C CA . GLY A 1 613 ? 9.987 -16.031 14.282 1.00 77.00 613 GLY A CA 1
ATOM 4733 C C . GLY A 1 613 ? 10.645 -14.782 14.863 1.00 77.00 613 GLY A C 1
ATOM 4734 O O . GLY A 1 613 ? 10.529 -13.673 14.338 1.00 77.00 613 GLY A O 1
ATOM 4735 N N . VAL A 1 614 ? 11.342 -14.991 15.977 1.00 78.62 614 VAL A N 1
ATOM 4736 C CA . VAL A 1 614 ? 12.094 -13.976 16.717 1.00 78.62 614 VAL A CA 1
ATOM 4737 C C . VAL A 1 614 ? 13.587 -14.253 16.582 1.00 78.62 614 VAL A C 1
ATOM 4739 O O . VAL A 1 614 ? 14.045 -15.364 16.852 1.00 78.62 614 VAL A O 1
ATOM 4742 N N . VAL A 1 615 ? 14.358 -13.231 16.220 1.00 77.12 615 VAL A N 1
ATOM 4743 C CA . VAL A 1 615 ? 15.816 -13.237 16.382 1.00 77.12 615 VAL A CA 1
ATOM 4744 C C . VAL A 1 615 ? 16.137 -12.702 17.775 1.00 77.12 615 VAL A C 1
ATOM 4746 O O . VAL A 1 615 ? 15.870 -11.540 18.074 1.00 77.12 615 VAL A O 1
ATOM 4749 N N . GLU A 1 616 ? 16.677 -13.556 18.643 1.00 80.94 616 GLU A N 1
ATOM 4750 C CA . GLU A 1 616 ? 17.068 -13.204 20.013 1.00 80.94 616 GLU A CA 1
ATOM 4751 C C . GLU A 1 616 ? 18.381 -12.405 20.020 1.00 80.94 616 GLU A C 1
ATOM 4753 O O . GLU A 1 616 ? 19.406 -12.887 19.539 1.00 80.94 616 GLU A O 1
ATOM 4758 N N . ILE A 1 617 ? 18.371 -11.206 20.613 1.00 72.75 617 ILE A N 1
ATOM 4759 C CA . ILE A 1 617 ? 19.567 -10.345 20.752 1.00 72.75 617 ILE A CA 1
ATOM 4760 C C . ILE A 1 617 ? 20.207 -10.420 22.149 1.00 72.75 617 ILE A C 1
ATOM 4762 O O . ILE A 1 617 ? 21.286 -9.882 22.370 1.00 72.75 617 ILE A O 1
ATOM 4766 N N . SER A 1 618 ? 19.570 -11.121 23.090 1.00 68.06 618 SER A N 1
ATOM 4767 C CA . SER A 1 618 ? 19.905 -11.132 24.527 1.00 68.06 618 SER A CA 1
ATOM 4768 C C . SER A 1 618 ? 20.535 -12.447 25.032 1.00 68.06 618 SER A C 1
ATOM 4770 O O . SER A 1 618 ? 20.619 -12.674 26.235 1.00 68.06 618 SER A O 1
ATOM 4772 N N . CYS A 1 619 ? 21.005 -13.323 24.133 1.00 60.28 619 CYS A N 1
ATOM 4773 C CA . CYS A 1 619 ? 21.525 -14.663 24.468 1.00 60.28 619 CYS A CA 1
ATOM 4774 C C . CYS A 1 619 ? 23.056 -14.835 24.436 1.00 60.28 619 CYS A C 1
ATOM 4776 O O . CYS A 1 619 ? 23.531 -15.951 24.641 1.00 60.28 619 CYS A O 1
ATOM 4778 N N . ARG A 1 620 ? 23.834 -13.791 24.118 1.00 52.41 620 ARG A N 1
ATOM 4779 C CA . ARG A 1 620 ? 25.225 -13.963 23.638 1.00 52.41 620 ARG A CA 1
ATOM 4780 C C . ARG A 1 620 ? 26.340 -13.652 24.646 1.00 52.41 620 ARG A C 1
ATOM 4782 O O . ARG A 1 620 ? 27.476 -14.034 24.393 1.00 52.41 620 ARG A O 1
ATOM 4789 N N . ASP A 1 621 ? 26.025 -13.028 25.779 1.00 51.81 621 ASP A N 1
ATOM 4790 C CA . ASP A 1 621 ? 26.944 -12.813 26.908 1.00 51.81 621 ASP A CA 1
ATOM 4791 C C . ASP A 1 621 ? 26.117 -12.712 28.206 1.00 51.81 621 ASP A C 1
ATOM 4793 O O . ASP A 1 621 ? 24.991 -12.209 28.189 1.00 51.81 621 ASP A O 1
ATOM 4797 N N . CYS A 1 622 ? 26.650 -13.178 29.337 1.00 50.78 622 CYS A N 1
ATOM 4798 C CA . CYS A 1 622 ? 26.021 -13.027 30.649 1.00 50.78 622 CYS A CA 1
ATOM 4799 C C . CYS A 1 622 ? 25.942 -11.563 31.120 1.00 50.78 622 CYS A C 1
ATOM 4801 O O . CYS A 1 622 ? 25.116 -11.260 31.980 1.00 50.78 622 CYS A O 1
ATOM 4803 N N . ALA A 1 623 ? 26.745 -10.668 30.533 1.00 55.75 623 ALA A N 1
ATOM 4804 C CA . ALA A 1 623 ? 26.697 -9.223 30.756 1.00 55.75 623 ALA A CA 1
ATOM 4805 C C . ALA A 1 623 ? 25.652 -8.472 29.897 1.00 55.75 623 ALA A C 1
ATOM 4807 O O . ALA A 1 623 ? 25.479 -7.266 30.074 1.00 55.75 623 ALA A O 1
ATOM 4808 N N . MET A 1 624 ? 24.968 -9.138 28.956 1.00 60.78 624 MET A N 1
ATOM 4809 C CA . MET A 1 624 ? 24.013 -8.468 28.062 1.00 60.78 624 MET A CA 1
ATOM 4810 C C . MET A 1 624 ? 22.670 -8.173 28.755 1.00 60.78 624 MET A C 1
ATOM 4812 O O . MET A 1 624 ? 22.155 -9.032 29.479 1.00 60.78 624 MET A O 1
ATOM 4816 N N . PRO A 1 625 ? 22.060 -6.998 28.499 1.00 71.31 625 PRO A N 1
ATOM 4817 C CA . PRO A 1 625 ? 20.717 -6.667 28.968 1.00 71.31 625 PRO A CA 1
ATOM 4818 C C . PRO A 1 625 ? 19.665 -7.709 28.584 1.00 71.31 625 PRO A C 1
ATOM 4820 O O . PRO A 1 625 ? 19.666 -8.235 27.467 1.00 71.31 625 PRO A O 1
ATOM 4823 N N . ARG A 1 626 ? 18.727 -7.970 29.497 1.00 81.00 626 ARG A N 1
ATOM 4824 C CA . ARG A 1 626 ? 17.685 -8.997 29.332 1.00 81.00 626 ARG A CA 1
ATOM 4825 C C . ARG A 1 626 ? 16.324 -8.399 29.002 1.00 81.00 626 ARG A C 1
ATOM 4827 O O . ARG A 1 626 ? 15.501 -9.073 28.389 1.00 81.00 626 ARG A O 1
ATOM 4834 N N . THR A 1 627 ? 16.104 -7.142 29.375 1.00 88.31 627 THR A N 1
ATOM 4835 C CA . THR A 1 627 ? 14.869 -6.386 29.144 1.00 88.31 627 THR A CA 1
ATOM 4836 C C . THR A 1 627 ? 15.092 -5.216 28.190 1.00 88.31 627 THR A C 1
ATOM 4838 O O . THR A 1 627 ? 16.192 -4.669 28.094 1.00 88.31 627 THR A O 1
ATOM 4841 N N . MET A 1 628 ? 14.031 -4.775 27.508 1.00 87.88 628 MET A N 1
ATOM 4842 C CA . MET A 1 628 ? 14.117 -3.624 26.597 1.00 87.88 628 MET A CA 1
ATOM 4843 C C . MET A 1 628 ? 14.528 -2.337 27.331 1.00 87.88 628 MET A C 1
ATOM 4845 O O . MET A 1 628 ? 15.269 -1.516 26.799 1.00 87.88 628 MET A O 1
ATOM 4849 N N . LEU A 1 629 ? 14.094 -2.168 28.582 1.00 90.31 629 LEU A N 1
ATOM 4850 C CA . LEU A 1 629 ? 14.429 -0.987 29.372 1.00 90.31 629 LEU A CA 1
ATOM 4851 C C . LEU A 1 629 ? 15.931 -0.885 29.666 1.00 90.31 629 LEU A C 1
ATOM 4853 O O . LEU A 1 629 ? 16.499 0.198 29.570 1.00 90.31 629 LEU A O 1
ATOM 4857 N N . GLU A 1 630 ? 16.581 -1.997 30.006 1.00 85.62 630 GLU A N 1
ATOM 4858 C CA . GLU A 1 630 ? 18.030 -2.036 30.229 1.00 85.62 630 GLU A CA 1
ATOM 4859 C C . GLU A 1 630 ? 18.799 -1.722 28.932 1.00 85.62 630 GLU A C 1
ATOM 4861 O O . GLU A 1 630 ? 19.768 -0.965 28.973 1.00 85.62 630 GLU A O 1
ATOM 4866 N N . ILE A 1 631 ? 18.336 -2.224 27.776 1.00 78.44 631 ILE A N 1
ATOM 4867 C CA . ILE A 1 631 ? 18.902 -1.890 26.454 1.00 78.44 631 ILE A CA 1
ATOM 4868 C C . ILE A 1 631 ? 18.895 -0.375 26.220 1.00 78.44 631 ILE A C 1
ATOM 4870 O O . ILE A 1 631 ? 19.919 0.197 25.843 1.00 78.44 631 ILE A O 1
ATOM 4874 N N . LEU A 1 632 ? 17.756 0.271 26.485 1.00 82.25 632 LEU A N 1
ATOM 4875 C CA . LEU A 1 632 ? 17.585 1.714 26.318 1.00 82.25 632 LEU A CA 1
ATOM 4876 C C . LEU A 1 632 ? 18.357 2.531 27.371 1.00 82.25 632 LEU A C 1
ATOM 4878 O O . LEU A 1 632 ? 18.884 3.594 27.052 1.00 82.25 632 LEU A O 1
ATOM 4882 N N . LYS A 1 633 ? 18.462 2.056 28.620 1.00 80.06 633 LYS A N 1
ATOM 4883 C CA . LYS A 1 633 ? 19.139 2.783 29.712 1.00 80.06 633 LYS A CA 1
ATOM 4884 C C . LYS A 1 633 ? 20.668 2.730 29.652 1.00 80.06 633 LYS A C 1
ATOM 4886 O O . LYS A 1 633 ? 21.307 3.669 30.117 1.00 80.06 633 LYS A O 1
ATOM 4891 N N . HIS A 1 634 ? 21.261 1.668 29.107 1.00 67.00 634 HIS A N 1
ATOM 4892 C CA . HIS A 1 634 ? 22.719 1.475 29.115 1.00 67.00 634 HIS A CA 1
ATOM 4893 C C . HIS A 1 634 ? 23.458 2.053 27.891 1.00 67.00 634 HIS A C 1
ATOM 4895 O O . HIS A 1 634 ? 24.658 1.817 27.754 1.00 67.00 634 HIS A O 1
ATOM 4901 N N . ASP A 1 635 ? 22.763 2.768 26.992 1.00 52.97 635 ASP A N 1
ATOM 4902 C CA . ASP A 1 635 ? 23.287 3.265 25.697 1.00 52.97 635 ASP A CA 1
ATOM 4903 C C . ASP A 1 635 ? 23.925 2.150 24.832 1.00 52.97 635 ASP A C 1
ATOM 4905 O O . ASP A 1 635 ? 24.702 2.362 23.904 1.00 52.97 635 ASP A O 1
ATOM 4909 N N . VAL A 1 636 ? 23.573 0.904 25.157 1.00 46.53 636 VAL A N 1
ATOM 4910 C CA . VAL A 1 636 ? 23.951 -0.311 24.438 1.00 46.53 636 VAL A CA 1
ATOM 4911 C C . VAL A 1 636 ? 22.901 -0.707 23.417 1.00 46.53 636 VAL A C 1
ATOM 4913 O O . VAL A 1 636 ? 23.109 -1.709 22.746 1.00 46.53 636 VAL A O 1
ATOM 4916 N N . ALA A 1 637 ? 21.836 0.082 23.235 1.00 44.91 637 ALA A N 1
ATOM 4917 C CA . ALA A 1 637 ? 21.037 0.032 22.018 1.00 44.91 637 ALA A CA 1
ATOM 4918 C C . ALA A 1 637 ? 21.986 0.029 20.811 1.00 44.91 637 ALA A C 1
ATOM 4920 O O . ALA A 1 637 ? 22.089 -0.996 20.154 1.00 44.91 637 ALA A O 1
ATOM 4921 N N . GLU A 1 638 ? 22.825 1.057 20.643 1.00 41.41 638 GLU A N 1
ATOM 4922 C CA . GLU A 1 638 ? 23.815 1.131 19.555 1.00 41.41 638 GLU A CA 1
ATOM 4923 C C . GLU A 1 638 ? 24.808 -0.066 19.549 1.00 41.41 638 GLU A C 1
ATOM 4925 O O . GLU A 1 638 ? 25.220 -0.511 18.482 1.00 41.41 638 GLU A O 1
ATOM 4930 N N . LYS A 1 639 ? 25.135 -0.697 20.693 1.00 38.72 639 LYS A N 1
ATOM 4931 C CA . LYS A 1 639 ? 26.112 -1.817 20.768 1.00 38.72 639 LYS A CA 1
ATOM 4932 C C . LYS A 1 639 ? 25.552 -3.229 20.547 1.00 38.72 639 LYS A C 1
ATOM 4934 O O . LYS A 1 639 ? 26.230 -4.046 19.935 1.00 38.72 639 LYS A O 1
ATOM 4939 N N . ILE A 1 640 ? 24.353 -3.537 21.039 1.00 43.44 640 ILE A N 1
ATOM 4940 C CA . ILE A 1 640 ? 23.676 -4.852 20.902 1.00 43.44 640 ILE A CA 1
ATOM 4941 C C . ILE A 1 640 ? 23.350 -5.148 19.437 1.00 43.44 640 ILE A C 1
ATOM 4943 O O . ILE A 1 640 ? 23.352 -6.281 18.964 1.00 43.44 640 ILE A O 1
ATOM 4947 N N . ILE A 1 641 ? 23.104 -4.058 18.741 1.00 39.97 641 ILE A N 1
ATOM 4948 C CA . ILE A 1 641 ? 22.905 -3.891 17.320 1.00 39.97 641 ILE A CA 1
ATOM 4949 C C . ILE A 1 641 ? 24.168 -4.282 16.532 1.00 39.97 641 ILE A C 1
ATOM 4951 O O . ILE A 1 641 ? 24.073 -5.092 15.616 1.00 39.97 641 ILE A O 1
ATOM 4955 N N . HIS A 1 642 ? 25.361 -3.866 16.964 1.00 35.72 642 HIS A N 1
ATOM 4956 C CA . HIS A 1 642 ? 26.649 -4.233 16.349 1.00 35.72 642 HIS A CA 1
ATOM 4957 C C . HIS A 1 642 ? 27.177 -5.642 16.710 1.00 35.72 642 HIS A C 1
ATOM 4959 O O . HIS A 1 642 ? 28.361 -5.926 16.516 1.00 35.72 642 HIS A O 1
ATOM 4965 N N . VAL A 1 643 ? 26.348 -6.545 17.250 1.00 36.44 643 VAL A N 1
ATOM 4966 C CA . VAL A 1 643 ? 26.777 -7.916 17.583 1.00 36.44 643 VAL A CA 1
ATOM 4967 C C . VAL A 1 643 ? 26.812 -8.784 16.315 1.00 36.44 643 VAL A C 1
ATOM 4969 O O . VAL A 1 643 ? 25.754 -9.031 15.734 1.00 36.44 643 VAL A O 1
ATOM 4972 N N . PRO A 1 644 ? 27.975 -9.349 15.920 1.00 34.28 644 PRO A N 1
ATOM 4973 C CA . PRO A 1 644 ? 28.111 -10.123 14.687 1.00 34.28 644 PRO A CA 1
ATOM 4974 C C . PRO A 1 644 ? 27.087 -11.257 14.538 1.00 34.28 644 PRO A C 1
ATOM 4976 O O . PRO A 1 644 ? 27.146 -12.283 15.227 1.00 34.28 644 PRO A O 1
ATOM 4979 N N . GLN A 1 645 ? 26.169 -11.122 13.582 1.00 45.78 645 GLN A N 1
ATOM 4980 C CA . GLN A 1 645 ? 25.206 -12.145 13.180 1.00 45.78 645 GLN A CA 1
ATOM 4981 C C . GLN A 1 645 ? 25.842 -13.307 12.401 1.00 45.78 645 GLN A C 1
ATOM 4983 O O . GLN A 1 645 ? 25.462 -13.622 11.274 1.00 45.78 645 GLN A O 1
ATOM 4988 N N . ASN A 1 646 ? 26.743 -14.042 13.054 1.00 36.50 646 ASN A N 1
ATOM 4989 C CA . ASN A 1 646 ? 26.879 -15.464 12.764 1.00 36.50 646 ASN A CA 1
ATOM 4990 C C . ASN A 1 646 ? 25.528 -16.123 13.087 1.00 36.50 646 ASN A C 1
ATOM 4992 O O . ASN A 1 646 ? 25.166 -16.249 14.260 1.00 36.50 646 ASN A O 1
ATOM 4996 N N . ASN A 1 647 ? 24.778 -16.405 12.016 1.00 44.50 647 ASN A N 1
ATOM 4997 C CA . ASN A 1 647 ? 23.504 -17.123 11.912 1.00 44.50 647 ASN A CA 1
ATOM 4998 C C . ASN A 1 647 ? 22.750 -17.341 13.245 1.00 44.50 647 ASN A C 1
ATOM 5000 O O . ASN A 1 647 ? 22.828 -18.434 13.804 1.00 44.50 647 ASN A O 1
ATOM 5004 N N . PRO A 1 648 ? 22.043 -16.329 13.789 1.00 51.44 648 PRO A N 1
ATOM 5005 C CA . PRO A 1 648 ? 21.150 -16.558 14.917 1.00 51.44 648 PRO A CA 1
ATOM 5006 C C . PRO A 1 648 ? 19.971 -17.423 14.460 1.00 51.44 648 PRO A C 1
ATOM 5008 O O . PRO A 1 648 ? 19.244 -17.035 13.542 1.00 51.44 648 PRO A O 1
ATOM 5011 N N . ASP A 1 649 ? 19.774 -18.570 15.109 1.00 60.84 649 ASP A N 1
ATOM 5012 C CA . ASP A 1 649 ? 18.601 -19.410 14.881 1.00 60.84 649 ASP A CA 1
ATOM 5013 C C . ASP A 1 649 ? 17.328 -18.585 15.107 1.00 60.84 649 ASP A C 1
ATOM 5015 O O . ASP A 1 649 ? 17.094 -18.042 16.191 1.00 60.84 649 ASP A O 1
ATOM 5019 N N . VAL A 1 650 ? 16.506 -18.464 14.063 1.00 73.06 650 VAL A N 1
ATOM 5020 C CA . VAL A 1 650 ? 15.209 -17.789 14.149 1.00 73.06 650 VAL A CA 1
ATOM 5021 C C . VAL A 1 650 ? 14.296 -18.666 14.998 1.00 73.06 650 VAL A C 1
ATOM 5023 O O . VAL A 1 650 ? 13.864 -19.730 14.556 1.00 73.06 650 VAL A O 1
ATOM 5026 N N . ILE A 1 651 ? 13.999 -18.228 16.221 1.00 81.69 651 ILE A N 1
ATOM 5027 C CA . ILE A 1 651 ? 13.141 -18.976 17.140 1.00 81.69 651 ILE A CA 1
ATOM 5028 C C . ILE A 1 651 ? 11.702 -18.864 16.620 1.00 81.69 651 ILE A C 1
ATOM 5030 O O . ILE A 1 651 ? 11.186 -17.745 16.556 1.00 81.69 651 ILE A O 1
ATOM 5034 N N . PRO A 1 652 ? 11.019 -19.966 16.254 1.00 82.25 652 PRO A N 1
ATOM 5035 C CA . PRO A 1 652 ? 9.646 -19.895 15.758 1.00 82.25 652 PRO A CA 1
ATOM 5036 C C . PRO A 1 652 ? 8.724 -19.222 16.778 1.00 82.25 652 PRO A C 1
ATOM 5038 O O . PRO A 1 652 ? 8.834 -19.499 17.974 1.00 82.25 652 PRO A O 1
ATOM 5041 N N . LEU A 1 653 ? 7.771 -18.396 16.327 1.00 81.75 653 LEU A N 1
ATOM 5042 C CA . LEU A 1 653 ? 6.829 -17.706 17.226 1.00 81.75 653 LEU A CA 1
ATOM 5043 C C . LEU A 1 653 ? 6.061 -18.680 18.141 1.00 81.75 653 LEU A C 1
ATOM 5045 O O . LEU A 1 653 ? 5.774 -18.357 19.292 1.00 81.75 653 LEU A O 1
ATOM 5049 N N . ASN A 1 654 ? 5.818 -19.908 17.676 1.00 86.06 654 ASN A N 1
ATOM 5050 C CA . ASN A 1 654 ? 5.197 -20.971 18.468 1.00 86.06 654 ASN A CA 1
ATOM 5051 C C . ASN A 1 654 ? 6.028 -21.411 19.689 1.00 86.06 654 ASN A C 1
ATOM 5053 O O . ASN A 1 654 ? 5.446 -21.913 20.646 1.00 86.06 654 ASN A O 1
ATOM 5057 N N . ASN A 1 655 ? 7.345 -21.187 19.714 1.00 88.88 655 ASN A N 1
ATOM 5058 C CA . ASN A 1 655 ? 8.233 -21.583 20.816 1.00 88.88 655 ASN A CA 1
ATOM 5059 C C . ASN A 1 655 ? 8.416 -20.478 21.874 1.00 88.88 655 ASN A C 1
ATOM 5061 O O . ASN A 1 655 ? 9.030 -20.712 22.918 1.00 88.88 655 ASN A O 1
ATOM 5065 N N . VAL A 1 656 ? 7.861 -19.287 21.637 1.00 90.19 656 VAL A N 1
ATOM 5066 C CA . VAL A 1 656 ? 7.942 -18.133 22.541 1.00 90.19 656 VAL A CA 1
ATOM 5067 C C . VAL A 1 656 ? 6.554 -17.660 22.975 1.00 90.19 656 VAL A C 1
ATOM 5069 O O . VAL A 1 656 ? 5.520 -18.064 22.434 1.00 90.19 656 VAL A O 1
ATOM 5072 N N . VAL A 1 657 ? 6.537 -16.795 23.983 1.00 89.88 657 VAL A N 1
ATOM 5073 C CA . VAL A 1 657 ? 5.388 -15.969 24.355 1.00 89.88 657 VAL A CA 1
ATOM 5074 C C . VAL A 1 657 ? 5.859 -14.521 24.328 1.00 89.88 657 VAL A C 1
ATOM 5076 O O . VAL A 1 657 ? 6.773 -14.160 25.070 1.00 89.88 657 VAL A O 1
ATOM 5079 N N . LEU A 1 658 ? 5.263 -13.704 23.458 1.00 91.25 658 LEU A N 1
ATOM 5080 C CA . LEU A 1 658 ? 5.502 -12.261 23.459 1.00 91.25 658 LEU A CA 1
ATOM 5081 C C . LEU A 1 658 ? 4.880 -11.656 24.722 1.00 91.25 658 LEU A C 1
ATOM 5083 O O . LEU A 1 658 ? 3.748 -11.985 25.076 1.00 91.25 658 LEU A O 1
ATOM 5087 N N . ILE A 1 659 ? 5.617 -10.773 25.386 1.00 92.44 659 ILE A N 1
ATOM 5088 C CA . ILE A 1 659 ? 5.121 -9.957 26.500 1.00 92.44 659 ILE A CA 1
ATOM 5089 C C . ILE A 1 659 ? 5.083 -8.487 26.060 1.00 92.44 659 ILE A C 1
ATOM 5091 O O . ILE A 1 659 ? 5.324 -8.191 24.889 1.00 92.44 659 ILE A O 1
ATOM 5095 N N . ALA A 1 660 ? 4.744 -7.555 26.957 1.00 94.69 660 ALA A N 1
ATOM 5096 C CA . ALA A 1 660 ? 4.776 -6.133 26.609 1.00 94.69 660 ALA A CA 1
ATOM 5097 C C . ALA A 1 660 ? 6.188 -5.778 26.111 1.00 94.69 660 ALA A C 1
ATOM 5099 O O . ALA A 1 660 ? 7.163 -6.172 26.764 1.00 94.69 660 ALA A O 1
ATOM 5100 N N . PRO A 1 661 ? 6.333 -5.079 24.969 1.00 93.62 661 PRO A N 1
ATOM 5101 C CA . PRO A 1 661 ? 7.624 -4.932 24.294 1.00 93.62 661 PRO A CA 1
ATOM 5102 C C . PRO A 1 661 ? 8.622 -4.083 25.088 1.00 93.62 661 PRO A C 1
ATOM 5104 O O . PRO A 1 661 ? 9.818 -4.112 24.810 1.00 93.62 661 PRO A O 1
ATOM 5107 N N . ILE A 1 662 ? 8.138 -3.375 26.109 1.00 93.75 662 ILE A N 1
ATOM 5108 C CA . ILE A 1 662 ? 8.928 -2.791 27.183 1.00 93.75 662 ILE A CA 1
ATOM 5109 C C . ILE A 1 662 ? 8.159 -2.908 28.508 1.00 93.75 662 ILE A C 1
ATOM 5111 O O . ILE A 1 662 ? 6.933 -2.814 28.541 1.00 93.75 662 ILE A O 1
ATOM 5115 N N . THR A 1 663 ? 8.882 -3.143 29.602 1.00 90.38 663 THR A N 1
ATOM 5116 C CA . THR A 1 663 ? 8.348 -3.325 30.964 1.00 90.38 663 THR A CA 1
ATOM 5117 C C . THR A 1 663 ? 9.279 -2.684 31.991 1.00 90.38 663 THR A C 1
ATOM 5119 O O . THR A 1 663 ? 10.459 -2.488 31.710 1.00 90.38 663 THR A O 1
ATOM 5122 N N . GLY A 1 664 ? 8.768 -2.392 33.192 1.00 88.50 664 GLY A N 1
ATOM 5123 C CA . GLY A 1 664 ? 9.558 -1.794 34.282 1.00 88.50 664 GLY A CA 1
ATOM 5124 C C . GLY A 1 664 ? 9.882 -0.306 34.096 1.00 88.50 664 GLY A C 1
ATOM 5125 O O . GLY A 1 664 ? 10.741 0.216 34.797 1.00 88.50 664 GLY A O 1
ATOM 5126 N N . VAL A 1 665 ? 9.229 0.351 33.131 1.00 93.19 665 VAL A N 1
ATOM 5127 C CA . VAL A 1 665 ? 9.426 1.765 32.773 1.00 93.19 665 VAL A CA 1
ATOM 5128 C C . VAL A 1 665 ? 9.132 2.698 33.949 1.00 93.19 665 VAL A C 1
ATOM 5130 O O . VAL A 1 665 ? 8.292 2.385 34.790 1.00 93.19 665 VAL A O 1
ATOM 5133 N N . ASP A 1 666 ? 9.783 3.863 33.989 1.00 89.56 666 ASP A N 1
ATOM 5134 C CA . ASP A 1 666 ? 9.625 4.797 35.110 1.00 89.56 666 ASP A CA 1
ATOM 5135 C C . ASP A 1 666 ? 8.334 5.632 34.997 1.00 89.56 666 ASP A C 1
ATOM 5137 O O . ASP A 1 666 ? 7.673 5.881 36.006 1.00 89.56 666 ASP A O 1
ATOM 5141 N N . LYS A 1 667 ? 7.953 6.075 33.785 1.00 94.75 667 LYS A N 1
ATOM 5142 C CA . LYS A 1 667 ? 6.726 6.859 33.543 1.00 94.75 667 LYS A CA 1
ATOM 5143 C C . LYS A 1 667 ? 5.919 6.333 32.355 1.00 94.75 667 LYS A C 1
ATOM 5145 O O . LYS A 1 667 ? 6.458 6.090 31.277 1.00 94.75 667 LYS A O 1
ATOM 5150 N N . VAL A 1 668 ? 4.603 6.258 32.555 1.00 96.56 668 VAL A N 1
ATOM 5151 C CA . VAL A 1 668 ? 3.595 6.142 31.493 1.00 96.56 668 VAL A CA 1
ATOM 5152 C C . VAL A 1 668 ? 2.709 7.380 31.583 1.00 96.56 668 VAL A C 1
ATOM 5154 O O . VAL A 1 668 ? 1.980 7.570 32.560 1.00 96.56 668 VAL A O 1
ATOM 5157 N N . LEU A 1 669 ? 2.821 8.254 30.591 1.00 96.19 669 LEU A N 1
ATOM 5158 C CA . LEU A 1 669 ? 2.047 9.486 30.468 1.00 96.19 669 LEU A CA 1
ATOM 5159 C C . LEU A 1 669 ? 1.005 9.307 29.367 1.00 96.19 669 LEU A C 1
ATOM 5161 O O . LEU A 1 669 ? 1.274 8.622 28.385 1.00 96.19 669 LEU A O 1
ATOM 5165 N N . GLY A 1 670 ? -0.156 9.935 29.510 1.00 94.62 670 GLY A N 1
ATOM 5166 C CA . GLY A 1 670 ? -1.185 9.974 28.474 1.00 94.62 670 GLY A CA 1
ATOM 5167 C C . GLY A 1 670 ? -1.752 11.374 28.283 1.00 94.62 670 GLY A C 1
ATOM 5168 O O . GLY A 1 670 ? -1.630 12.218 29.175 1.00 94.62 670 GLY A O 1
ATOM 5169 N N . VAL A 1 671 ? -2.366 11.629 27.126 1.00 95.38 671 VAL A N 1
ATOM 5170 C CA . VAL A 1 671 ? -3.012 12.911 26.807 1.00 95.38 671 VAL A CA 1
ATOM 5171 C C . VAL A 1 671 ? -4.515 12.713 26.618 1.00 95.38 671 VAL A C 1
ATOM 5173 O O . VAL A 1 671 ? -4.952 11.942 25.770 1.00 95.38 671 VAL A O 1
ATOM 5176 N N . ALA A 1 672 ? -5.322 13.406 27.417 1.00 91.50 672 ALA A N 1
ATOM 5177 C CA . ALA A 1 672 ? -6.774 13.434 27.273 1.00 91.50 672 ALA A CA 1
ATOM 5178 C C . ALA A 1 672 ? -7.202 14.535 26.288 1.00 91.50 672 ALA A C 1
ATOM 5180 O O . ALA A 1 672 ? -6.558 15.585 26.234 1.00 91.50 672 ALA A O 1
ATOM 5181 N N . TYR A 1 673 ? -8.309 14.316 25.564 1.00 92.00 673 TYR A N 1
ATOM 5182 C CA . TYR A 1 673 ? -8.894 15.288 24.627 1.00 92.00 673 TYR A CA 1
ATOM 5183 C C . TYR A 1 673 ? -7.893 15.773 23.563 1.00 92.00 673 TYR A C 1
ATOM 5185 O O . TYR A 1 673 ? -7.783 16.966 23.298 1.00 92.00 673 TYR A O 1
ATOM 5193 N N . ASN A 1 674 ? -7.108 14.850 22.996 1.00 97.12 674 ASN A N 1
ATOM 5194 C CA . ASN A 1 674 ? -6.072 15.176 22.010 1.00 97.12 674 ASN A CA 1
ATOM 5195 C C . ASN A 1 674 ? -6.436 14.785 20.572 1.00 97.12 674 ASN A C 1
ATOM 5197 O O . ASN A 1 674 ? -5.559 14.791 19.717 1.00 97.12 674 ASN A O 1
ATOM 5201 N N . TYR A 1 675 ? -7.691 14.425 20.306 1.00 97.62 675 TYR A N 1
ATOM 5202 C CA . TYR A 1 675 ? -8.199 14.106 18.973 1.00 97.62 675 TYR A CA 1
ATOM 5203 C C . TYR A 1 675 ? -9.466 14.928 18.716 1.00 97.62 675 TYR A C 1
ATOM 5205 O O . TYR A 1 675 ? -10.360 14.953 19.564 1.00 97.62 675 TYR A O 1
ATOM 5213 N N . SER A 1 676 ? -9.532 15.600 17.567 1.00 96.12 676 SER A N 1
ATOM 5214 C CA . SER A 1 676 ? -10.647 16.480 17.186 1.00 96.12 676 SER A CA 1
ATOM 5215 C C . SER A 1 676 ? -11.986 15.737 17.151 1.00 96.12 676 SER A C 1
ATOM 5217 O O . SER A 1 676 ? -12.964 16.204 17.727 1.00 96.12 676 SER A O 1
ATOM 5219 N N . ASP A 1 677 ? -12.014 14.525 16.591 1.00 95.19 677 ASP A N 1
ATOM 5220 C CA . ASP A 1 677 ? -13.219 13.688 16.515 1.00 95.19 677 ASP A CA 1
ATOM 5221 C C . ASP A 1 677 ? -13.736 13.212 17.892 1.00 95.19 677 ASP A C 1
ATOM 5223 O O . ASP A 1 677 ? -14.943 13.087 18.093 1.00 95.19 677 ASP A O 1
ATOM 5227 N N . GLN A 1 678 ? -12.851 13.016 18.877 1.00 95.12 678 GLN A N 1
ATOM 5228 C CA . GLN A 1 678 ? -13.233 12.785 20.274 1.00 95.12 678 GLN A CA 1
ATOM 5229 C C . GLN A 1 678 ? -13.834 14.044 20.913 1.00 95.12 678 GLN A C 1
ATOM 5231 O O . GLN A 1 678 ? -14.790 13.943 21.684 1.00 95.12 678 GLN A O 1
ATOM 5236 N N . CYS A 1 679 ? -13.266 15.222 20.644 1.00 92.12 679 CYS A N 1
ATOM 5237 C CA . CYS A 1 679 ? -13.811 16.485 21.138 1.00 92.12 679 CYS A CA 1
ATOM 5238 C C . CYS A 1 679 ? -15.210 16.745 20.556 1.00 92.12 679 CYS A C 1
ATOM 5240 O O . CYS A 1 679 ? -16.121 17.079 21.314 1.00 92.12 679 CYS A O 1
ATOM 5242 N N . GLU A 1 680 ? -15.408 16.493 19.258 1.00 93.31 680 GLU A N 1
ATOM 5243 C CA . GLU A 1 680 ? -16.714 16.553 18.592 1.00 93.31 680 GLU A CA 1
ATOM 5244 C C . GLU A 1 680 ? -17.725 15.560 19.196 1.00 93.31 680 GLU A C 1
ATOM 5246 O O . GLU A 1 680 ? -18.822 15.975 19.569 1.00 93.31 680 GLU A O 1
ATOM 5251 N N . GLU A 1 681 ? -17.356 14.281 19.371 1.00 92.69 681 GLU A N 1
ATOM 5252 C CA . GLU A 1 681 ? -18.215 13.247 19.985 1.00 92.69 681 GLU A CA 1
ATOM 5253 C C . GLU A 1 681 ? -18.683 13.634 21.399 1.00 92.69 681 GLU A C 1
ATOM 5255 O O . GLU A 1 681 ? -19.831 13.395 21.772 1.00 92.69 681 GLU A O 1
ATOM 5260 N N . LEU A 1 682 ? -17.803 14.254 22.190 1.00 88.12 682 LEU A N 1
ATOM 5261 C CA . LEU A 1 682 ? -18.085 14.656 23.570 1.00 88.12 682 LEU A CA 1
ATOM 5262 C C . LEU A 1 682 ? -18.723 16.050 23.699 1.00 88.12 682 LEU A C 1
ATOM 5264 O O . LEU A 1 682 ? -19.043 16.460 24.816 1.00 88.12 682 LEU A O 1
ATOM 5268 N N . GLY A 1 683 ? -18.880 16.798 22.600 1.00 89.50 683 GLY A N 1
ATOM 5269 C CA . GLY A 1 683 ? -19.311 18.200 22.633 1.00 89.50 683 GLY A CA 1
ATOM 5270 C C . GLY A 1 683 ? -18.357 19.116 23.415 1.00 89.50 683 GLY A C 1
ATOM 5271 O O . GLY A 1 683 ? -18.796 20.094 24.020 1.00 89.50 683 GLY A O 1
ATOM 5272 N N . ALA A 1 684 ? -17.066 18.778 23.452 1.00 86.69 684 ALA A N 1
ATOM 5273 C CA . ALA A 1 684 ? -16.031 19.477 24.207 1.00 86.69 684 ALA A CA 1
ATOM 5274 C C . ALA A 1 684 ? -15.205 20.411 23.306 1.00 86.69 684 ALA A C 1
ATOM 5276 O O . ALA A 1 684 ? -14.897 20.073 22.166 1.00 86.69 684 ALA A O 1
ATOM 5277 N N . GLU A 1 685 ? -14.785 21.569 23.827 1.00 90.44 685 GLU A N 1
ATOM 5278 C CA . GLU A 1 685 ? -13.823 22.425 23.120 1.00 90.44 685 GLU A CA 1
ATOM 5279 C C . GLU A 1 685 ? -12.441 21.755 23.034 1.00 90.44 685 GLU A C 1
ATOM 5281 O O . GLU A 1 685 ? -11.973 21.137 23.996 1.00 90.44 685 GLU A O 1
ATOM 5286 N N . GLU A 1 686 ? -11.753 21.926 21.902 1.00 92.94 686 GLU A N 1
ATOM 5287 C CA . GLU A 1 686 ? -10.370 21.474 21.736 1.00 92.94 686 GLU A CA 1
ATOM 5288 C C . GLU A 1 686 ? -9.434 22.179 22.744 1.00 92.94 686 GLU A C 1
ATOM 5290 O O . GLU A 1 686 ? -9.377 23.417 22.789 1.00 92.94 686 GLU A O 1
ATOM 5295 N N . PRO A 1 687 ? -8.657 21.439 23.559 1.00 89.62 687 PRO A N 1
ATOM 5296 C CA . PRO A 1 687 ? -7.778 22.054 24.544 1.00 89.62 687 PRO A CA 1
ATOM 5297 C C . PRO A 1 687 ? -6.683 22.897 23.886 1.00 89.62 687 PRO A C 1
ATOM 5299 O O . PRO A 1 687 ? -5.866 22.393 23.120 1.00 89.62 687 PRO A O 1
ATOM 5302 N N . ARG A 1 688 ? -6.562 24.173 24.272 1.00 90.94 688 ARG A N 1
ATOM 5303 C CA . ARG A 1 688 ? -5.467 25.054 23.803 1.00 90.94 688 ARG A CA 1
ATOM 5304 C C . ARG A 1 688 ? -4.068 24.592 24.231 1.00 90.94 688 ARG A C 1
ATOM 5306 O O . ARG A 1 688 ? -3.076 25.043 23.668 1.00 90.94 688 ARG A O 1
ATOM 5313 N N . VAL A 1 689 ? -3.983 23.739 25.250 1.00 88.69 689 VAL A N 1
ATOM 5314 C CA . VAL A 1 689 ? -2.751 23.103 25.739 1.00 88.69 689 VAL A CA 1
ATOM 5315 C C . VAL A 1 689 ? -3.040 21.632 26.062 1.00 88.69 689 VAL A C 1
ATOM 5317 O O . VAL A 1 689 ? -4.158 21.343 26.494 1.00 88.69 689 VAL A O 1
ATOM 5320 N N . PRO A 1 690 ? -2.072 20.707 25.913 1.00 91.75 690 PRO A N 1
ATOM 5321 C CA . PRO A 1 690 ? -2.321 19.287 26.153 1.00 91.75 690 PRO A CA 1
ATOM 5322 C C . PRO A 1 690 ? -2.728 19.001 27.607 1.00 91.75 690 PRO A C 1
ATOM 5324 O O . PRO A 1 690 ? -2.099 19.501 28.547 1.00 91.75 690 PRO A O 1
ATOM 5327 N N . CYS A 1 691 ? -3.748 18.160 27.796 1.00 90.56 691 CYS A N 1
ATOM 5328 C CA . CYS A 1 691 ? -4.204 17.711 29.110 1.00 90.56 691 CYS A CA 1
ATOM 5329 C C . CYS A 1 691 ? -3.532 16.378 29.476 1.00 90.56 691 CYS A C 1
ATOM 5331 O O . CYS A 1 691 ? -3.955 15.318 29.020 1.00 90.56 691 CYS A O 1
ATOM 5333 N N . PHE A 1 692 ? -2.465 16.423 30.277 1.00 91.69 692 PHE A N 1
ATOM 5334 C CA . PHE A 1 692 ? -1.722 15.218 30.659 1.00 91.69 692 PHE A CA 1
ATOM 5335 C C . PHE A 1 692 ? -2.330 14.494 31.865 1.00 91.69 692 PHE A C 1
ATOM 5337 O O . PHE A 1 692 ? -2.696 15.116 32.863 1.00 91.69 692 PHE A O 1
ATOM 5344 N N . PHE A 1 693 ? -2.320 13.165 31.812 1.00 91.69 693 PHE A N 1
ATOM 5345 C CA . PHE A 1 693 ? -2.512 12.271 32.953 1.00 91.69 693 PHE A CA 1
ATOM 5346 C C . PHE A 1 693 ? -1.384 11.229 33.009 1.00 91.69 693 PHE A C 1
ATOM 5348 O O . PHE A 1 693 ? -0.548 11.143 32.109 1.00 91.69 693 PHE A O 1
ATOM 5355 N N . SER A 1 694 ? -1.349 10.430 34.075 1.00 91.19 694 SER A N 1
ATOM 5356 C CA . SER A 1 694 ? -0.409 9.319 34.232 1.00 91.19 694 SER A CA 1
ATOM 5357 C C . SER A 1 694 ? -1.130 7.987 34.433 1.00 91.19 694 SER A C 1
ATOM 5359 O O . SER A 1 694 ? -2.245 7.931 34.960 1.00 91.19 694 SER A O 1
ATOM 5361 N N . LYS A 1 695 ? -0.460 6.907 34.024 1.00 93.19 695 LYS A N 1
ATOM 5362 C CA . LYS A 1 695 ? -0.780 5.522 34.388 1.00 93.19 695 LYS A CA 1
ATOM 5363 C C . LYS A 1 695 ? 0.393 4.963 35.192 1.00 93.19 695 LYS A C 1
ATOM 5365 O O . LYS A 1 695 ? 1.549 5.282 34.909 1.00 93.19 695 LYS A O 1
ATOM 5370 N N . PHE A 1 696 ? 0.131 4.120 36.186 1.00 92.50 696 PHE A N 1
ATOM 5371 C CA . PHE A 1 696 ? 1.221 3.413 36.864 1.00 92.50 696 PHE A CA 1
ATOM 5372 C C . PHE A 1 696 ? 1.804 2.299 35.972 1.00 92.50 696 PHE A C 1
ATOM 5374 O O . PHE A 1 696 ? 1.042 1.622 35.277 1.00 92.50 696 PHE A O 1
ATOM 5381 N N . PRO A 1 697 ? 3.126 2.035 36.011 1.00 92.81 697 PRO A N 1
ATOM 5382 C CA . PRO A 1 697 ? 3.744 0.954 35.235 1.00 92.81 697 PRO A CA 1
ATOM 5383 C C . PRO A 1 697 ? 3.166 -0.448 35.511 1.00 92.81 697 PRO A C 1
ATOM 5385 O O . PRO A 1 697 ? 3.225 -1.305 34.635 1.00 92.81 697 PRO A O 1
ATOM 5388 N N . SER A 1 698 ? 2.547 -0.678 36.679 1.00 91.06 698 SER A N 1
ATOM 5389 C CA . SER A 1 698 ? 1.829 -1.925 37.013 1.00 91.06 698 SER A CA 1
ATOM 5390 C C . SER A 1 698 ? 0.601 -2.200 36.134 1.00 91.06 698 SER A C 1
ATOM 5392 O O . SER A 1 698 ? 0.102 -3.323 36.097 1.00 91.06 698 SER A O 1
ATOM 5394 N N . THR A 1 699 ? 0.113 -1.196 35.402 1.00 94.62 699 THR A N 1
ATOM 5395 C CA . THR A 1 699 ? -0.984 -1.364 34.440 1.00 94.62 699 THR A CA 1
ATOM 5396 C C . THR A 1 699 ? -0.564 -2.092 33.163 1.00 94.62 699 THR A C 1
ATOM 5398 O O . THR A 1 699 ? -1.436 -2.606 32.459 1.00 94.62 699 THR A O 1
ATOM 5401 N N . ILE A 1 700 ? 0.740 -2.142 32.856 1.00 96.00 700 ILE A N 1
ATOM 5402 C CA . ILE A 1 700 ? 1.257 -2.662 31.586 1.00 96.00 700 ILE A CA 1
ATOM 5403 C C . ILE A 1 700 ? 1.085 -4.180 31.503 1.00 96.00 700 ILE A C 1
ATOM 5405 O O . ILE A 1 700 ? 1.601 -4.919 32.342 1.00 96.00 700 ILE A O 1
ATOM 5409 N N . ILE A 1 701 ? 0.433 -4.643 30.435 1.00 94.88 701 ILE A N 1
ATOM 5410 C CA . ILE A 1 701 ? 0.424 -6.054 30.024 1.00 94.88 701 ILE A CA 1
ATOM 5411 C C . ILE A 1 701 ? 0.721 -6.199 28.530 1.00 94.88 701 ILE A C 1
ATOM 5413 O O . ILE A 1 701 ? 0.595 -5.257 27.753 1.00 94.88 701 ILE A O 1
ATOM 5417 N N . GLY A 1 702 ? 1.173 -7.384 28.134 1.00 90.12 702 GLY A N 1
ATOM 5418 C CA . GLY A 1 702 ? 1.574 -7.699 26.769 1.00 90.12 702 GLY A CA 1
ATOM 5419 C C . GLY A 1 702 ? 0.465 -8.235 25.863 1.00 90.12 702 GLY A C 1
ATOM 5420 O O . GLY A 1 702 ? -0.678 -8.421 26.290 1.00 90.12 702 GLY A O 1
ATOM 5421 N N . PRO A 1 703 ? 0.814 -8.560 24.608 1.00 86.75 703 PRO A N 1
ATOM 5422 C CA . PRO A 1 703 ? -0.114 -9.128 23.636 1.00 86.75 703 PRO A CA 1
ATOM 5423 C C . PRO A 1 703 ? -0.715 -10.449 24.114 1.00 86.75 703 PRO A C 1
ATOM 5425 O O . PRO A 1 703 ? -0.013 -11.300 24.659 1.00 86.75 703 PRO A O 1
ATOM 5428 N N . ASN A 1 704 ? -2.014 -10.645 23.879 1.00 81.06 704 ASN A N 1
ATOM 5429 C CA . ASN A 1 704 ? -2.785 -11.817 24.314 1.00 81.06 704 ASN A CA 1
ATOM 5430 C C . ASN A 1 704 ? -2.853 -12.040 25.840 1.00 81.06 704 ASN A C 1
ATOM 5432 O O . ASN A 1 704 ? -3.461 -13.019 26.278 1.00 81.06 704 ASN A O 1
ATOM 5436 N N . GLN A 1 705 ? -2.285 -11.153 26.665 1.00 89.06 705 GLN A N 1
ATOM 5437 C CA . GLN A 1 705 ? -2.568 -11.139 28.099 1.00 89.06 705 GLN A CA 1
ATOM 5438 C C . GLN A 1 705 ? -3.956 -10.529 28.347 1.00 89.06 705 GLN A C 1
ATOM 5440 O O . GLN A 1 705 ? -4.495 -9.785 27.525 1.00 89.06 705 GLN A O 1
ATOM 5445 N N . ALA A 1 706 ? -4.576 -10.913 29.463 1.00 92.88 706 ALA A N 1
ATOM 5446 C CA . ALA A 1 706 ? -5.970 -10.588 29.727 1.00 92.88 706 ALA A CA 1
ATOM 5447 C C . ALA A 1 706 ? -6.126 -9.292 30.535 1.00 92.88 706 ALA A C 1
ATOM 5449 O O . ALA A 1 706 ? -5.499 -9.140 31.585 1.00 92.88 706 ALA A O 1
ATOM 5450 N N . VAL A 1 707 ? -7.021 -8.413 30.080 1.00 95.00 707 VAL A N 1
ATOM 5451 C CA . VAL A 1 707 ? -7.507 -7.261 30.852 1.00 95.00 707 VAL A CA 1
ATOM 5452 C C . VAL A 1 707 ? -8.446 -7.790 31.935 1.00 95.00 707 VAL A C 1
ATOM 5454 O O . VAL A 1 707 ? -9.432 -8.461 31.633 1.00 95.00 707 VAL A O 1
ATOM 5457 N N . ARG A 1 708 ? -8.137 -7.515 33.202 1.00 93.62 708 ARG A N 1
ATOM 5458 C CA . ARG A 1 708 ? -8.862 -8.010 34.377 1.00 93.62 708 ARG A CA 1
ATOM 5459 C C . ARG A 1 708 ? -9.784 -6.938 34.944 1.00 93.62 708 ARG A C 1
ATOM 5461 O O . ARG A 1 708 ? -9.334 -6.037 35.646 1.00 93.62 708 ARG A O 1
ATOM 5468 N N . ILE A 1 709 ? -11.084 -7.065 34.695 1.00 90.25 709 ILE A N 1
ATOM 5469 C CA . ILE A 1 709 ? -12.098 -6.192 35.295 1.00 90.25 709 ILE A CA 1
ATOM 5470 C C . ILE A 1 709 ? -12.410 -6.693 36.709 1.00 90.25 709 ILE A C 1
ATOM 5472 O O . ILE A 1 709 ? -12.821 -7.841 36.911 1.00 90.25 709 ILE A O 1
ATOM 5476 N N . ARG A 1 710 ? -12.207 -5.826 37.706 1.00 85.31 710 ARG A N 1
ATOM 5477 C CA . ARG A 1 710 ? -12.571 -6.101 39.103 1.00 85.31 710 ARG A CA 1
ATOM 5478 C C . ARG A 1 710 ? -14.102 -6.060 39.253 1.00 85.31 710 ARG A C 1
ATOM 5480 O O . ARG A 1 710 ? -14.731 -5.238 38.599 1.00 85.31 710 ARG A O 1
ATOM 5487 N N . PRO A 1 711 ? -14.723 -6.846 40.156 1.00 82.50 711 PRO A N 1
ATOM 5488 C CA . PRO A 1 711 ? -16.184 -6.837 40.341 1.00 82.50 711 PRO A CA 1
ATOM 5489 C C . PRO A 1 711 ? -16.812 -5.478 40.707 1.00 82.50 711 PRO A C 1
ATOM 5491 O O . PRO A 1 711 ? -18.020 -5.333 40.608 1.00 82.50 711 PRO A O 1
ATOM 5494 N N . VAL A 1 712 ? -16.004 -4.504 41.140 1.00 80.00 712 VAL A N 1
ATOM 5495 C CA . VAL A 1 712 ? -16.403 -3.124 41.493 1.00 80.00 712 VAL A CA 1
ATOM 5496 C C . VAL A 1 712 ? -16.272 -2.125 40.327 1.00 80.00 712 VAL A C 1
ATOM 5498 O O . VAL A 1 712 ? -16.353 -0.911 40.528 1.00 80.00 712 VAL A O 1
ATOM 5501 N N . CYS A 1 713 ? -15.991 -2.618 39.121 1.00 82.81 713 CYS A N 1
ATOM 5502 C CA . CYS A 1 713 ? -15.777 -1.828 37.913 1.00 82.81 713 CYS A CA 1
ATOM 5503 C C . CYS A 1 713 ? -16.864 -2.181 36.897 1.00 82.81 713 CYS A C 1
ATOM 5505 O O . CYS A 1 713 ? -16.821 -3.239 36.270 1.00 82.81 713 CYS A O 1
ATOM 5507 N N . GLU A 1 714 ? -17.868 -1.312 36.788 1.00 84.25 714 GLU A N 1
ATOM 5508 C CA . GLU A 1 714 ? -19.056 -1.532 35.955 1.00 84.25 714 GLU A CA 1
ATOM 5509 C C . GLU A 1 714 ? -18.977 -0.803 34.604 1.00 84.25 714 GLU A C 1
ATOM 5511 O O . GLU A 1 714 ? -19.755 -1.111 33.699 1.00 84.25 714 GLU A O 1
ATOM 5516 N N . LYS A 1 715 ? -18.048 0.155 34.441 1.00 91.00 715 LYS A N 1
ATOM 5517 C CA . LYS A 1 715 ? -17.988 1.064 33.285 1.00 91.00 715 LYS A CA 1
ATOM 5518 C C . LYS A 1 715 ? -16.587 1.175 32.684 1.00 91.00 715 LYS A C 1
ATOM 5520 O O . LYS A 1 715 ? -16.128 2.260 32.309 1.00 91.00 715 LYS A O 1
ATOM 5525 N N . ALA A 1 716 ? -15.910 0.037 32.553 1.00 92.88 716 ALA A N 1
ATOM 5526 C CA . ALA A 1 716 ? -14.643 -0.076 31.842 1.00 92.88 716 ALA A CA 1
ATOM 5527 C C . ALA A 1 716 ? -14.862 0.098 30.328 1.00 92.88 716 ALA A C 1
ATOM 5529 O O . ALA A 1 716 ? -15.504 -0.726 29.678 1.00 92.88 716 ALA A O 1
ATOM 5530 N N . GLY A 1 717 ? -14.337 1.177 29.751 1.00 93.19 717 GLY A N 1
ATOM 5531 C CA . GLY A 1 717 ? -14.384 1.450 28.312 1.00 93.19 717 GLY A CA 1
ATOM 5532 C C . GLY A 1 717 ? -13.062 1.142 27.607 1.00 93.19 717 GLY A C 1
ATOM 5533 O O . GLY A 1 717 ? -11.987 1.330 28.182 1.00 93.19 717 GLY A O 1
ATOM 5534 N N . TRP A 1 718 ? -13.145 0.723 26.341 1.00 95.75 718 TRP A N 1
ATOM 5535 C CA . TRP A 1 718 ? -11.998 0.653 25.430 1.00 95.75 718 TRP A CA 1
ATOM 5536 C C . TRP A 1 718 ? -11.553 2.053 24.990 1.00 95.75 718 TRP A C 1
ATOM 5538 O O . TRP A 1 718 ? -12.368 2.975 24.901 1.00 95.75 718 TRP A O 1
ATOM 5548 N N . GLN A 1 719 ? -10.263 2.181 24.682 1.00 95.25 719 GLN A N 1
ATOM 5549 C CA . GLN A 1 719 ? -9.632 3.334 24.035 1.00 95.25 719 GLN A CA 1
ATOM 5550 C C . GLN A 1 719 ? -8.407 2.815 23.275 1.00 95.25 719 GLN A C 1
ATOM 5552 O O . GLN A 1 719 ? -7.613 2.071 23.848 1.00 95.25 719 GLN A O 1
ATOM 5557 N N . LEU A 1 720 ? -8.258 3.170 22.003 1.00 97.12 720 LEU A N 1
ATOM 5558 C CA . LEU A 1 720 ? -7.069 2.893 21.194 1.00 97.12 720 LEU A CA 1
ATOM 5559 C C . LEU A 1 720 ? -6.161 4.122 21.142 1.00 97.12 720 LEU A C 1
ATOM 5561 O O . LEU A 1 720 ? -6.642 5.207 20.833 1.00 97.12 720 LEU A O 1
ATOM 5565 N N . ASP A 1 721 ? -4.871 3.945 21.401 1.00 97.56 721 ASP A N 1
ATOM 5566 C CA . ASP A 1 721 ? -3.900 5.031 21.507 1.00 97.56 721 ASP A CA 1
ATOM 5567 C C . ASP A 1 721 ? -2.583 4.692 20.772 1.00 97.56 721 ASP A C 1
ATOM 5569 O O . ASP A 1 721 ? -2.106 3.550 20.812 1.00 97.56 721 ASP A O 1
ATOM 5573 N N . LEU A 1 722 ? -1.993 5.682 20.092 1.00 98.00 722 LEU A N 1
ATOM 5574 C CA . LEU A 1 722 ? -0.633 5.598 19.550 1.00 98.00 722 LEU A CA 1
ATOM 5575 C C . LEU A 1 722 ? 0.357 5.982 20.655 1.00 98.00 722 LEU A C 1
ATOM 5577 O O . LEU A 1 722 ? 0.376 7.128 21.106 1.00 98.00 722 LEU A O 1
ATOM 5581 N N . ALA A 1 723 ? 1.217 5.049 21.055 1.00 98.00 723 ALA A N 1
ATOM 5582 C CA . ALA A 1 723 ? 2.186 5.248 22.124 1.00 98.00 723 ALA A CA 1
ATOM 5583 C C . ALA A 1 723 ? 3.610 5.455 21.583 1.00 98.00 723 ALA A C 1
ATOM 5585 O O . ALA A 1 723 ? 4.124 4.669 20.788 1.00 98.00 723 ALA A O 1
ATOM 5586 N N . VAL A 1 724 ? 4.274 6.503 22.063 1.00 97.75 724 VAL A N 1
ATOM 5587 C CA . VAL A 1 724 ? 5.673 6.841 21.775 1.00 97.75 724 VAL A CA 1
ATOM 5588 C C . VAL A 1 724 ? 6.562 6.269 22.875 1.00 97.75 724 VAL A C 1
ATOM 5590 O O . VAL A 1 724 ? 6.280 6.480 24.054 1.00 97.75 724 VAL A O 1
ATOM 5593 N N . VAL A 1 725 ? 7.655 5.595 22.510 1.00 96.69 725 VAL A N 1
ATOM 5594 C CA . VAL A 1 725 ? 8.690 5.136 23.449 1.00 96.69 725 VAL A CA 1
ATOM 5595 C C . VAL A 1 725 ? 9.921 6.026 23.316 1.00 96.69 725 VAL A C 1
ATOM 5597 O O . VAL A 1 725 ? 10.507 6.148 22.237 1.00 96.69 725 VAL A O 1
ATOM 5600 N N . ILE A 1 726 ? 10.331 6.651 24.417 1.00 95.12 726 ILE A N 1
ATOM 5601 C CA . ILE A 1 726 ? 11.512 7.518 24.470 1.00 95.12 726 ILE A CA 1
ATOM 5602 C C . ILE A 1 726 ? 12.788 6.668 24.443 1.00 95.12 726 ILE A C 1
ATOM 5604 O O . ILE A 1 726 ? 12.919 5.700 25.186 1.00 95.12 726 ILE A O 1
ATOM 5608 N N . GLY A 1 727 ? 13.744 7.035 23.591 1.00 88.00 727 GLY A N 1
ATOM 5609 C CA . GLY A 1 727 ? 15.032 6.355 23.429 1.00 88.00 727 GLY A CA 1
ATOM 5610 C C . GLY A 1 727 ? 16.220 7.074 24.049 1.00 88.00 727 GLY A C 1
ATOM 5611 O O . GLY A 1 727 ? 17.167 6.421 24.470 1.00 88.00 727 GLY A O 1
ATOM 5612 N N . LYS A 1 728 ? 16.181 8.408 24.133 1.00 86.44 728 LYS A N 1
ATOM 5613 C CA . LYS A 1 728 ? 17.277 9.222 24.686 1.00 86.44 728 LYS A CA 1
ATOM 5614 C C . LYS A 1 728 ? 16.734 10.195 25.731 1.00 86.44 728 LYS A C 1
ATOM 5616 O O . LYS A 1 728 ? 15.599 10.655 25.631 1.00 86.44 728 LYS A O 1
ATOM 5621 N N . LYS A 1 729 ? 17.541 10.514 26.748 1.00 92.25 729 LYS A N 1
ATOM 5622 C CA . LYS A 1 729 ? 17.163 11.443 27.827 1.00 92.25 729 LYS A CA 1
ATOM 5623 C C . LYS A 1 729 ? 16.817 12.823 27.246 1.00 92.25 729 LYS A C 1
ATOM 5625 O O . LYS A 1 729 ? 17.696 13.487 26.701 1.00 92.25 729 LYS A O 1
ATOM 5630 N N . ALA A 1 730 ? 15.573 13.267 27.407 1.00 90.06 730 ALA A N 1
ATOM 5631 C CA . ALA A 1 730 ? 15.067 14.539 26.895 1.00 90.06 730 ALA A CA 1
ATOM 5632 C C . ALA A 1 730 ? 14.716 15.497 28.044 1.00 90.06 730 ALA A C 1
ATOM 5634 O O . ALA A 1 730 ? 13.955 15.164 28.951 1.00 90.06 730 ALA A O 1
ATOM 5635 N N . SER A 1 731 ? 15.267 16.708 27.994 1.00 95.62 731 SER A N 1
ATOM 5636 C CA . SER A 1 731 ? 15.021 17.790 28.950 1.00 95.62 731 SER A CA 1
ATOM 5637 C C . SER A 1 731 ? 15.077 19.112 28.188 1.00 95.62 731 SER A C 1
ATOM 5639 O O . SER A 1 731 ? 16.058 19.357 27.492 1.00 95.62 731 SER A O 1
ATOM 5641 N N . SER A 1 732 ? 14.035 19.937 28.295 1.00 94.38 732 SER A N 1
ATOM 5642 C CA . SER A 1 732 ? 13.871 21.205 27.564 1.00 94.38 732 SER A CA 1
ATOM 5643 C C . SER A 1 732 ? 14.092 21.094 26.044 1.00 94.38 732 SER A C 1
ATOM 5645 O O . SER A 1 732 ? 14.727 21.955 25.433 1.00 94.38 732 SER A O 1
ATOM 5647 N N . VAL A 1 733 ? 13.598 20.014 25.432 1.00 92.62 733 VAL A N 1
ATOM 5648 C CA . VAL A 1 733 ? 13.759 19.730 23.997 1.00 92.62 733 VAL A CA 1
ATOM 5649 C C . VAL A 1 733 ? 12.787 20.579 23.180 1.00 92.62 733 VAL A C 1
ATOM 5651 O O . VAL A 1 733 ? 11.636 20.744 23.566 1.00 92.62 733 VAL A O 1
ATOM 5654 N N . LYS A 1 734 ? 13.234 21.103 22.037 1.00 93.50 734 LYS A N 1
ATOM 5655 C CA . LYS A 1 734 ? 12.373 21.802 21.072 1.00 93.50 734 LYS A CA 1
ATOM 5656 C C . LYS A 1 734 ? 11.662 20.830 20.136 1.00 93.50 734 LYS A C 1
ATOM 5658 O O . LYS A 1 734 ? 12.219 19.785 19.806 1.00 93.50 734 LYS A O 1
ATOM 5663 N N . ALA A 1 735 ? 10.438 21.158 19.718 1.00 89.00 735 ALA A N 1
ATOM 5664 C CA . ALA A 1 735 ? 9.602 20.273 18.907 1.00 89.00 735 ALA A CA 1
ATOM 5665 C C . ALA A 1 735 ? 10.313 19.799 17.623 1.00 89.00 735 ALA A C 1
ATOM 5667 O O . ALA A 1 735 ? 10.348 18.606 17.335 1.00 89.00 735 ALA A O 1
ATOM 5668 N N . ASP A 1 736 ? 10.983 20.701 16.907 1.00 84.06 736 ASP A N 1
ATOM 5669 C CA . ASP A 1 736 ? 11.799 20.389 15.723 1.00 84.06 736 ASP A CA 1
ATOM 5670 C C . ASP A 1 736 ? 12.918 19.353 15.987 1.00 84.06 736 ASP A C 1
ATOM 5672 O O . ASP A 1 736 ? 13.313 18.619 15.084 1.00 84.06 736 ASP A O 1
ATOM 5676 N N . HIS A 1 737 ? 13.381 19.227 17.233 1.00 81.19 737 HIS A N 1
ATOM 5677 C CA . HIS A 1 737 ? 14.385 18.260 17.684 1.00 81.19 737 HIS A CA 1
ATOM 5678 C C . HIS A 1 737 ? 13.800 16.985 18.311 1.00 81.19 737 HIS A C 1
ATOM 5680 O O . HIS A 1 737 ? 14.547 16.028 18.527 1.00 81.19 737 HIS A O 1
ATOM 5686 N N . ALA A 1 738 ? 12.496 16.937 18.598 1.00 83.69 738 ALA A N 1
ATOM 5687 C CA . ALA A 1 738 ? 11.863 15.877 19.387 1.00 83.69 738 ALA A CA 1
ATOM 5688 C C . ALA A 1 738 ? 12.075 14.465 18.814 1.00 83.69 738 ALA A C 1
ATOM 5690 O O . ALA A 1 738 ? 12.315 13.525 19.572 1.00 83.69 738 ALA A O 1
ATOM 5691 N N . HIS A 1 739 ? 12.069 14.327 17.484 1.00 80.56 739 HIS A N 1
ATOM 5692 C CA . HIS A 1 739 ? 12.274 13.055 16.781 1.00 80.56 739 HIS A CA 1
ATOM 5693 C C . HIS A 1 739 ? 13.583 12.341 17.175 1.00 80.56 739 HIS A C 1
ATOM 5695 O O . HIS A 1 739 ? 13.613 11.116 17.232 1.00 80.56 739 HIS A O 1
ATOM 5701 N N . LYS A 1 740 ? 14.642 13.086 17.531 1.00 79.75 740 LYS A N 1
ATOM 5702 C CA . LYS A 1 740 ? 15.962 12.545 17.923 1.00 79.75 740 LYS A CA 1
ATOM 5703 C C . LYS A 1 740 ? 15.949 11.797 19.262 1.00 79.75 740 LYS A C 1
ATOM 5705 O O . LYS A 1 740 ? 16.925 11.132 19.604 1.00 79.75 740 LYS A O 1
ATOM 5710 N N . TYR A 1 741 ? 14.870 11.937 20.030 1.00 87.50 741 TYR A N 1
ATOM 5711 C CA . TYR A 1 741 ? 14.703 11.351 21.359 1.00 87.50 741 TYR A CA 1
ATOM 5712 C C . TYR A 1 741 ? 13.717 10.179 21.376 1.00 87.50 741 TYR A C 1
ATOM 5714 O O . TYR A 1 741 ? 13.566 9.539 22.414 1.00 87.50 741 TYR A O 1
ATOM 5722 N N . ILE A 1 742 ? 13.063 9.878 20.252 1.00 88.50 742 ILE A N 1
ATOM 5723 C CA . ILE A 1 742 ? 12.112 8.772 20.113 1.00 88.50 742 ILE A CA 1
ATOM 5724 C C . ILE A 1 742 ? 12.884 7.511 19.706 1.00 88.50 742 ILE A C 1
ATOM 5726 O O . ILE A 1 742 ? 13.644 7.535 18.744 1.00 88.50 742 ILE A O 1
ATOM 5730 N N . PHE A 1 743 ? 12.695 6.407 20.432 1.00 87.31 743 PHE A N 1
ATOM 5731 C CA . PHE A 1 743 ? 13.195 5.089 20.019 1.00 87.31 743 PHE A CA 1
ATOM 5732 C C . PHE A 1 743 ? 12.278 4.468 18.965 1.00 87.31 743 PHE A C 1
ATOM 5734 O O . PHE A 1 743 ? 12.726 3.921 17.959 1.00 87.31 743 PHE A O 1
ATOM 5741 N N .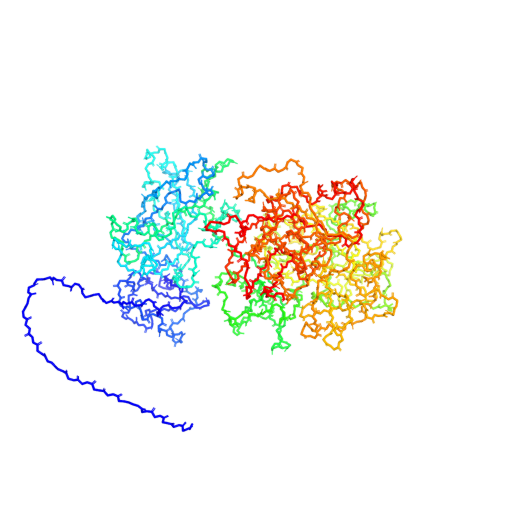 GLY A 1 744 ? 10.973 4.569 19.202 1.00 89.50 744 GLY A N 1
ATOM 5742 C CA . GLY A 1 744 ? 9.972 3.974 18.343 1.00 89.50 744 GLY A CA 1
ATOM 5743 C C . GLY A 1 744 ? 8.554 4.220 18.822 1.00 89.50 744 GLY A C 1
ATOM 5744 O O . GLY A 1 744 ? 8.311 4.937 19.796 1.00 89.50 744 GLY A O 1
ATOM 5745 N N . TYR A 1 745 ? 7.625 3.583 18.127 1.00 96.06 745 TYR A N 1
ATOM 5746 C CA . TYR A 1 745 ? 6.193 3.689 18.349 1.00 96.06 745 TYR A CA 1
ATOM 5747 C C . TYR A 1 745 ? 5.591 2.305 18.584 1.00 96.06 745 TYR A C 1
ATOM 5749 O O . TYR A 1 745 ? 6.061 1.296 18.059 1.00 96.06 745 TYR A O 1
ATOM 5757 N N . THR A 1 746 ? 4.541 2.241 19.385 1.00 96.75 746 THR A N 1
ATOM 5758 C CA . THR A 1 746 ? 3.780 1.024 19.662 1.00 96.75 746 THR A CA 1
ATOM 5759 C C . THR A 1 746 ? 2.308 1.388 19.846 1.00 96.75 746 THR A C 1
ATOM 5761 O O . THR A 1 746 ? 1.946 2.565 19.852 1.00 96.75 746 THR A O 1
ATOM 5764 N N . LEU A 1 747 ? 1.439 0.392 19.963 1.00 95.31 747 LEU A N 1
ATOM 5765 C CA . LEU A 1 747 ? 0.010 0.592 20.172 1.00 95.31 747 LEU A CA 1
ATOM 5766 C C . LEU A 1 747 ? -0.309 0.308 21.646 1.00 95.31 747 LEU A C 1
ATOM 5768 O O . LEU A 1 747 ? 0.158 -0.684 22.215 1.00 95.31 747 LEU A O 1
ATOM 5772 N N . ALA A 1 748 ? -1.099 1.189 22.262 1.00 97.38 748 ALA A N 1
ATOM 5773 C CA . ALA A 1 748 ? -1.627 1.008 23.608 1.00 97.38 748 ALA A CA 1
ATOM 5774 C C . ALA A 1 748 ? -3.164 0.933 23.607 1.00 97.38 748 ALA A C 1
ATOM 5776 O O . ALA A 1 748 ? -3.840 1.617 22.836 1.00 97.38 748 ALA A O 1
ATOM 5777 N N . GLN A 1 749 ? -3.725 0.109 24.492 1.00 97.00 749 GLN A N 1
ATOM 5778 C CA . GLN A 1 749 ? -5.153 0.122 24.818 1.00 97.00 749 GLN A CA 1
ATOM 5779 C C . GLN A 1 749 ? -5.348 0.852 26.154 1.00 97.00 749 GLN A C 1
ATOM 5781 O O . GLN A 1 749 ? -4.990 0.339 27.212 1.00 97.00 749 GLN A O 1
ATOM 5786 N N . ASP A 1 750 ? -5.912 2.059 26.132 1.00 95.25 750 ASP A N 1
ATOM 5787 C CA . ASP A 1 750 ? -6.080 2.890 27.330 1.00 95.25 750 ASP A CA 1
ATOM 5788 C C . ASP A 1 750 ? -7.391 2.592 28.075 1.00 95.25 750 ASP A C 1
ATOM 5790 O O . ASP A 1 750 ? -8.302 3.424 28.184 1.00 95.25 750 ASP A O 1
ATOM 5794 N N . ILE A 1 751 ? -7.505 1.360 28.575 1.00 94.50 751 ILE A N 1
ATOM 5795 C CA . ILE A 1 751 ? -8.705 0.911 29.286 1.00 94.50 751 ILE A CA 1
ATOM 5796 C C . ILE A 1 751 ? -8.982 1.864 30.455 1.00 94.50 751 ILE A C 1
ATOM 5798 O O . ILE A 1 751 ? -8.085 2.214 31.226 1.00 94.50 751 ILE A O 1
ATOM 5802 N N . THR A 1 752 ? -10.225 2.337 30.540 1.00 91.25 752 THR A N 1
ATOM 5803 C CA . THR A 1 752 ? -10.614 3.419 31.452 1.00 91.25 752 THR A CA 1
ATOM 5804 C C . THR A 1 752 ? -11.917 3.081 32.162 1.00 91.25 752 THR A C 1
ATOM 5806 O O . THR A 1 752 ? -12.953 2.966 31.510 1.00 91.25 752 THR A O 1
ATOM 5809 N N . GLU A 1 753 ? -11.886 2.991 33.490 1.00 90.00 753 GLU A N 1
ATOM 5810 C CA . GLU A 1 753 ? -13.090 2.853 34.319 1.00 90.00 753 GLU A CA 1
ATOM 5811 C C . GLU A 1 753 ? -13.756 4.224 34.520 1.00 90.00 753 GLU A C 1
ATOM 5813 O O . GLU A 1 753 ? -13.157 5.144 35.086 1.00 90.00 753 GLU A O 1
ATOM 5818 N N . ARG A 1 754 ? -14.986 4.385 34.014 1.00 84.81 754 ARG A N 1
ATOM 5819 C CA . ARG A 1 754 ? -15.664 5.688 33.936 1.00 84.81 754 ARG A CA 1
ATOM 5820 C C . ARG A 1 754 ? -16.369 6.110 35.218 1.00 84.81 754 ARG A C 1
ATOM 5822 O O . ARG A 1 754 ? -16.387 7.310 35.486 1.00 84.81 754 ARG A O 1
ATOM 5829 N N . ASP A 1 755 ? -16.892 5.198 36.040 1.00 78.44 755 ASP A N 1
ATOM 5830 C CA . ASP A 1 755 ? -17.553 5.612 37.292 1.00 78.44 755 ASP A CA 1
ATOM 5831 C C . ASP A 1 755 ? -16.568 6.260 38.265 1.00 78.44 755 ASP A C 1
ATOM 5833 O O . ASP A 1 755 ? -16.875 7.252 38.925 1.00 78.44 755 ASP A O 1
ATOM 5837 N N . TRP A 1 756 ? -15.342 5.748 38.286 1.00 73.12 756 TRP A N 1
ATOM 5838 C CA . TRP A 1 756 ? -14.265 6.224 39.147 1.00 73.12 756 TRP A CA 1
ATOM 5839 C C . TRP A 1 756 ? -13.625 7.524 38.624 1.00 73.12 756 TRP A C 1
ATOM 5841 O O . TRP A 1 756 ? -12.889 8.180 39.357 1.00 73.12 756 TRP A O 1
ATOM 5851 N N . LEU A 1 757 ? -13.923 7.902 37.374 1.00 66.31 757 LEU A N 1
ATOM 5852 C CA . LEU A 1 757 ? -13.538 9.172 36.753 1.00 66.31 757 LEU A CA 1
ATOM 5853 C C . LEU A 1 757 ? -14.605 10.265 36.947 1.00 66.31 757 LEU A C 1
ATOM 5855 O O . LEU A 1 757 ? -14.256 11.435 37.061 1.00 66.31 757 LEU A O 1
ATOM 5859 N N . LEU A 1 758 ? -15.895 9.901 36.954 1.00 62.56 758 LEU A N 1
ATOM 5860 C CA . LEU A 1 758 ? -17.008 10.861 36.901 1.00 62.56 758 LEU A CA 1
ATOM 5861 C C . LEU A 1 758 ? -17.767 11.032 38.228 1.00 62.56 758 LEU A C 1
ATOM 5863 O O . LEU A 1 758 ? -18.230 12.132 38.513 1.00 62.56 758 LEU A O 1
ATOM 5867 N N . ASN A 1 759 ? -17.889 9.983 39.051 1.00 55.53 759 ASN A N 1
ATOM 5868 C CA . ASN A 1 759 ? -18.843 9.951 40.171 1.00 55.53 759 ASN A CA 1
ATOM 5869 C C . ASN A 1 759 ? -18.216 10.056 41.579 1.00 55.53 759 ASN A C 1
ATOM 5871 O O . ASN A 1 759 ? -18.941 9.985 42.569 1.00 55.53 759 ASN A O 1
ATOM 5875 N N . GLN A 1 760 ? -16.894 10.248 41.707 1.00 50.97 760 GLN A N 1
ATOM 5876 C CA . GLN A 1 760 ? -16.190 10.299 43.007 1.00 50.97 760 GLN A CA 1
ATOM 5877 C C . GLN A 1 760 ? -15.431 11.620 43.276 1.00 50.97 760 GLN A C 1
ATOM 5879 O O . GLN A 1 760 ? -14.291 11.610 43.732 1.00 50.97 760 GLN A O 1
ATOM 5884 N N . ASN A 1 761 ? -16.080 12.769 43.042 1.00 41.62 761 ASN A N 1
ATOM 5885 C CA . ASN A 1 761 ? -15.646 14.099 43.517 1.00 41.62 761 ASN A CA 1
ATOM 5886 C C . ASN A 1 761 ? -14.185 14.505 43.201 1.00 41.62 761 ASN A C 1
ATOM 5888 O O . ASN A 1 761 ? -13.449 14.951 44.084 1.00 41.62 761 ASN A O 1
ATOM 5892 N N . GLY A 1 762 ? -13.761 14.440 41.936 1.00 49.22 762 GLY A N 1
ATOM 5893 C CA . GLY A 1 762 ? -12.490 15.052 41.538 1.00 49.22 762 GLY A CA 1
ATOM 5894 C C . GLY A 1 762 ? -12.248 15.099 40.035 1.00 49.22 762 GLY A C 1
ATOM 5895 O O . GLY A 1 762 ? -12.600 14.178 39.310 1.00 49.22 762 GLY A O 1
ATOM 5896 N N . THR A 1 763 ? -11.560 16.145 39.575 1.00 55.47 763 THR A N 1
ATOM 5897 C CA . THR A 1 763 ? -11.050 16.313 38.199 1.00 55.47 763 THR A CA 1
ATOM 5898 C C . THR A 1 763 ? -9.833 15.418 37.900 1.00 55.47 763 THR A C 1
ATOM 5900 O O . THR A 1 763 ? -8.885 15.837 37.237 1.00 55.47 763 THR A O 1
ATOM 5903 N N . GLN A 1 764 ? -9.805 14.199 38.449 1.00 65.25 764 GLN A N 1
ATOM 5904 C CA . GLN A 1 764 ? -8.595 13.387 38.579 1.00 65.25 764 GLN A CA 1
ATOM 5905 C C . GLN A 1 764 ? -8.712 12.050 37.833 1.00 65.25 764 GLN A C 1
ATOM 5907 O O . GLN A 1 764 ? -9.697 11.329 37.963 1.00 65.25 764 GLN A O 1
ATOM 5912 N N . PHE A 1 765 ? -7.682 11.708 37.060 1.00 76.50 765 PHE A N 1
ATOM 5913 C CA . PHE A 1 765 ? -7.690 10.554 36.152 1.00 76.50 765 PHE A CA 1
ATOM 5914 C C . PHE A 1 765 ? -7.137 9.253 36.760 1.00 76.50 765 PHE A C 1
ATOM 5916 O O . PHE A 1 765 ? -7.373 8.174 36.216 1.00 76.50 765 PHE A O 1
ATOM 5923 N N . LEU A 1 766 ? -6.392 9.333 37.867 1.00 82.44 766 LEU A N 1
ATOM 5924 C CA . LEU A 1 766 ? -5.510 8.278 38.373 1.00 82.44 766 LEU A CA 1
ATOM 5925 C C . LEU A 1 766 ? -6.235 6.947 38.595 1.00 82.44 766 LEU A C 1
ATOM 5927 O O . LEU A 1 766 ? -5.772 5.923 38.103 1.00 82.44 766 LEU A O 1
ATOM 5931 N N . LEU A 1 767 ? -7.371 6.952 39.299 1.00 82.31 767 LEU A N 1
ATOM 5932 C CA . LEU A 1 767 ? -8.081 5.715 39.660 1.00 82.31 767 LEU A CA 1
ATOM 5933 C C . LEU A 1 767 ? -8.798 5.062 38.469 1.00 82.31 767 LEU A C 1
ATOM 5935 O O . LEU A 1 767 ? -8.832 3.836 38.372 1.00 82.31 767 LEU A O 1
ATOM 5939 N N . GLY A 1 768 ? -9.333 5.867 37.546 1.00 86.25 768 GLY A N 1
ATOM 5940 C CA . GLY A 1 768 ? -9.954 5.367 36.316 1.00 86.25 768 GLY A CA 1
ATOM 5941 C C . GLY A 1 768 ? -8.936 4.835 35.301 1.00 86.25 768 GLY A C 1
ATOM 5942 O O . GLY A 1 768 ? -9.253 3.918 34.547 1.00 86.25 768 GLY A O 1
ATOM 5943 N N . LYS A 1 769 ? -7.712 5.388 35.291 1.00 88.50 769 LYS A N 1
ATOM 5944 C CA . LYS A 1 769 ? -6.644 5.069 34.327 1.00 88.50 769 LYS A CA 1
ATOM 5945 C C . LYS A 1 769 ? -5.602 4.062 34.829 1.00 88.50 769 LYS A C 1
ATOM 5947 O O . LYS A 1 769 ? -4.982 3.401 33.998 1.00 88.50 769 LYS A O 1
ATOM 5952 N N . SER A 1 770 ? -5.381 3.934 36.141 1.00 90.00 770 SER A N 1
ATOM 5953 C CA . SER A 1 770 ? -4.235 3.194 36.711 1.00 90.00 770 SER A CA 1
ATOM 5954 C C . SER A 1 770 ? -4.576 1.846 37.360 1.00 90.00 770 SER A C 1
ATOM 5956 O O . SER A 1 770 ? -3.869 1.415 38.269 1.00 90.00 770 SER A O 1
ATOM 5958 N N . GLN A 1 771 ? -5.641 1.169 36.926 1.00 90.06 771 GLN A N 1
ATOM 5959 C CA . GLN A 1 771 ? -5.913 -0.196 37.392 1.00 90.06 771 GLN A CA 1
ATOM 5960 C C . GLN A 1 771 ? -4.935 -1.203 36.770 1.00 90.06 771 GLN A C 1
ATOM 5962 O O . GLN A 1 771 ? -4.519 -1.056 35.620 1.00 90.06 771 GLN A O 1
ATOM 5967 N N . ASP A 1 772 ? -4.580 -2.253 37.510 1.00 91.31 772 ASP A N 1
ATOM 5968 C CA . ASP A 1 772 ? -3.730 -3.330 36.988 1.00 91.31 772 ASP A CA 1
ATOM 5969 C C . ASP A 1 772 ? -4.308 -3.881 35.677 1.00 91.31 772 ASP A C 1
ATOM 5971 O O . ASP A 1 772 ? -5.523 -4.020 35.538 1.00 91.31 772 ASP A O 1
ATOM 5975 N N . THR A 1 773 ? -3.448 -4.215 34.713 1.00 94.12 773 THR A N 1
ATOM 5976 C CA . THR A 1 773 ? -3.816 -4.677 33.355 1.00 94.12 773 THR A CA 1
ATOM 5977 C C . THR A 1 773 ? -4.527 -3.668 32.433 1.00 94.12 773 THR A C 1
ATOM 5979 O O . THR A 1 773 ? -4.806 -4.014 31.288 1.00 94.12 773 THR A O 1
ATOM 5982 N N . PHE A 1 774 ? -4.795 -2.425 32.859 1.00 94.69 774 PHE A N 1
ATOM 5983 C CA . PHE A 1 774 ? -5.484 -1.416 32.027 1.00 94.69 774 PHE A CA 1
ATOM 5984 C C . PHE A 1 774 ? -4.565 -0.676 31.029 1.00 94.69 774 PHE A C 1
ATOM 5986 O O . PHE A 1 774 ? -4.958 0.349 30.473 1.00 94.69 774 PHE A O 1
ATOM 5993 N N . CYS A 1 775 ? -3.344 -1.163 30.794 1.00 96.00 775 CYS A N 1
ATOM 5994 C CA . CYS A 1 775 ? -2.458 -0.682 29.731 1.00 96.00 775 CYS A CA 1
ATOM 5995 C C . CYS A 1 775 ? -1.877 -1.840 28.895 1.00 96.00 775 CYS A C 1
ATOM 5997 O O . CYS A 1 775 ? -0.671 -2.098 28.949 1.00 96.00 775 CYS A O 1
ATOM 5999 N N . PRO A 1 776 ? -2.687 -2.586 28.123 1.00 97.38 776 PRO A N 1
ATOM 6000 C CA . PRO A 1 776 ? -2.131 -3.461 27.104 1.00 97.38 776 PRO A CA 1
ATOM 6001 C C . PRO A 1 776 ? -1.271 -2.685 26.110 1.00 97.38 776 PRO A C 1
ATOM 6003 O O . PRO A 1 776 ? -1.713 -1.675 25.564 1.00 97.38 776 PRO A O 1
ATOM 6006 N N . LEU A 1 777 ? -0.055 -3.175 25.879 1.00 96.75 777 LEU A N 1
ATOM 6007 C CA . LEU A 1 777 ? 0.982 -2.524 25.085 1.00 96.75 777 LEU A CA 1
ATOM 6008 C C . LEU A 1 777 ? 1.623 -3.537 24.128 1.00 96.75 777 LEU A C 1
ATOM 6010 O O . LEU A 1 777 ? 2.072 -4.606 24.554 1.00 96.75 777 LEU A O 1
ATOM 6014 N N . GLY A 1 778 ? 1.697 -3.212 22.838 1.00 93.56 778 GLY A N 1
ATOM 6015 C CA . GLY A 1 778 ? 2.292 -4.085 21.823 1.00 93.56 778 GLY A CA 1
ATOM 6016 C C . GLY A 1 778 ? 1.712 -3.864 20.422 1.00 93.56 778 GLY A C 1
ATOM 6017 O O . GLY A 1 778 ? 1.110 -2.828 20.181 1.00 93.56 778 GLY A O 1
ATOM 6018 N N . PRO A 1 779 ? 1.879 -4.810 19.478 1.00 88.00 779 PRO A N 1
ATOM 6019 C CA . PRO A 1 779 ? 2.520 -6.123 19.634 1.00 88.00 779 PRO A CA 1
ATOM 6020 C C . PRO A 1 779 ? 4.052 -6.081 19.755 1.00 88.00 779 PRO A C 1
ATOM 6022 O O . PRO A 1 779 ? 4.657 -7.016 20.272 1.00 88.00 779 PRO A O 1
ATOM 6025 N N . TYR A 1 780 ? 4.669 -4.999 19.292 1.00 93.44 780 TYR A N 1
ATOM 6026 C CA . TYR A 1 780 ? 6.109 -4.739 19.303 1.00 93.44 780 TYR A CA 1
ATOM 6027 C C . TYR A 1 780 ? 6.343 -3.222 19.352 1.00 93.44 780 TYR A C 1
ATOM 6029 O O . TYR A 1 780 ? 5.395 -2.448 19.203 1.00 93.44 780 TYR A O 1
ATOM 6037 N N . ILE A 1 781 ? 7.587 -2.784 19.540 1.00 93.38 781 ILE A N 1
ATOM 6038 C CA . ILE A 1 781 ? 7.982 -1.402 19.237 1.00 93.38 781 ILE A CA 1
ATOM 6039 C C . ILE A 1 781 ? 8.472 -1.369 17.788 1.00 93.38 781 ILE A C 1
ATOM 6041 O O . ILE A 1 781 ? 9.434 -2.055 17.441 1.00 93.38 781 ILE A O 1
ATOM 6045 N N . MET A 1 782 ? 7.788 -0.605 16.941 1.00 88.62 782 MET A N 1
ATOM 6046 C CA . MET A 1 782 ? 8.253 -0.258 15.601 1.00 88.62 782 MET A CA 1
ATOM 6047 C C . MET A 1 782 ? 9.316 0.834 15.717 1.00 88.62 782 MET A C 1
ATOM 6049 O O . MET A 1 782 ? 9.085 1.821 16.418 1.00 88.62 782 MET A O 1
ATOM 6053 N N . SER A 1 783 ? 10.458 0.680 15.046 1.00 78.94 783 SER A N 1
ATOM 6054 C CA . SER A 1 783 ? 11.501 1.712 15.009 1.00 78.94 783 SER A CA 1
ATOM 6055 C C . SER A 1 783 ? 10.956 3.034 14.439 1.00 78.94 783 SER A C 1
ATOM 6057 O O . SER A 1 783 ? 10.096 3.043 13.553 1.00 78.94 783 SER A O 1
ATOM 6059 N N . ALA A 1 784 ? 11.374 4.170 15.011 1.00 72.12 784 ALA A N 1
ATOM 6060 C CA . ALA A 1 784 ? 10.742 5.475 14.760 1.00 72.12 784 ALA A CA 1
ATOM 6061 C C . ALA A 1 784 ? 10.780 5.916 13.281 1.00 72.12 784 ALA A C 1
ATOM 6063 O O . ALA A 1 784 ? 9.925 6.664 12.816 1.00 72.12 784 ALA A O 1
ATOM 6064 N N . ASP A 1 785 ? 11.783 5.428 12.565 1.00 57.38 785 ASP A N 1
ATOM 6065 C CA . ASP A 1 785 ? 12.061 5.569 11.141 1.00 57.38 785 ASP A CA 1
ATOM 6066 C C . ASP A 1 785 ? 11.056 4.876 10.206 1.00 57.38 785 ASP A C 1
ATOM 6068 O O . ASP A 1 785 ? 10.863 5.360 9.092 1.00 57.38 785 ASP A O 1
ATOM 6072 N N . GLU A 1 786 ? 10.400 3.799 10.648 1.00 64.06 786 GLU A N 1
ATOM 6073 C CA . GLU A 1 786 ? 9.561 2.927 9.801 1.00 64.06 786 GLU A CA 1
ATOM 6074 C C . GLU A 1 786 ? 8.092 2.857 10.231 1.00 64.06 786 GLU A C 1
ATOM 6076 O O . GLU A 1 786 ? 7.274 2.198 9.591 1.00 64.06 786 GLU A O 1
ATOM 6081 N N . ALA A 1 787 ? 7.711 3.629 11.248 1.00 68.06 787 ALA A N 1
ATOM 6082 C CA . ALA A 1 787 ? 6.310 3.921 11.543 1.00 68.06 787 ALA A CA 1
ATOM 6083 C C . ALA A 1 787 ? 5.606 4.759 10.449 1.00 68.06 787 ALA A C 1
ATOM 6085 O O . ALA A 1 787 ? 4.401 4.988 10.529 1.00 68.06 787 ALA A O 1
ATOM 6086 N N . GLY A 1 788 ? 6.336 5.205 9.420 1.00 70.88 788 GLY A N 1
ATOM 6087 C CA . GLY A 1 788 ? 5.808 6.006 8.319 1.00 70.88 788 GLY A CA 1
ATOM 6088 C C . GLY A 1 788 ? 5.483 7.440 8.743 1.00 70.88 788 GLY A C 1
ATOM 6089 O O . GLY A 1 788 ? 6.119 8.003 9.636 1.00 70.88 788 GLY A O 1
ATOM 6090 N N . ASN A 1 789 ? 4.487 8.050 8.097 1.00 81.56 789 ASN A N 1
ATOM 6091 C CA . ASN A 1 789 ? 3.978 9.348 8.529 1.00 81.56 789 ASN A CA 1
ATOM 6092 C C . ASN A 1 789 ? 3.055 9.167 9.744 1.00 81.56 789 ASN A C 1
ATOM 6094 O O . ASN A 1 789 ? 1.853 8.970 9.584 1.00 81.56 789 ASN A O 1
ATOM 6098 N N . VAL A 1 790 ? 3.616 9.257 10.953 1.00 87.19 790 VAL A N 1
ATOM 6099 C CA . VAL A 1 790 ? 2.869 9.089 12.214 1.00 87.19 790 VAL A CA 1
ATOM 6100 C C . VAL A 1 790 ? 1.752 10.112 12.433 1.00 87.19 790 VAL A C 1
ATOM 6102 O O . VAL A 1 790 ? 0.849 9.844 13.222 1.00 87.19 790 VAL A O 1
ATOM 6105 N N . ASP A 1 791 ? 1.752 11.233 11.705 1.00 86.50 791 ASP A N 1
ATOM 6106 C CA . ASP A 1 791 ? 0.668 12.223 11.705 1.00 86.50 791 ASP A CA 1
ATOM 6107 C C . ASP A 1 791 ? -0.458 11.888 10.700 1.00 86.50 791 ASP A C 1
ATOM 6109 O O . ASP A 1 791 ? -1.384 12.681 10.540 1.00 86.50 791 ASP A O 1
ATOM 6113 N N . ASN A 1 792 ? -0.396 10.743 10.005 1.00 90.50 792 ASN A N 1
ATOM 6114 C CA . ASN A 1 792 ? -1.442 10.255 9.101 1.00 90.50 792 ASN A CA 1
ATOM 6115 C C . ASN A 1 792 ? -1.484 8.711 9.032 1.00 90.50 792 ASN A C 1
ATOM 6117 O O . ASN A 1 792 ? -1.239 8.123 7.979 1.00 90.50 792 ASN A O 1
ATOM 6121 N N . LEU A 1 793 ? -1.793 8.055 10.153 1.00 87.62 793 LEU A N 1
ATOM 6122 C CA . LEU A 1 793 ? -1.977 6.603 10.254 1.00 87.62 793 LEU A CA 1
ATOM 6123 C C . LEU A 1 793 ? -3.431 6.266 10.570 1.00 87.62 793 LEU A C 1
ATOM 6125 O O . LEU A 1 793 ? -4.019 6.846 11.485 1.00 87.62 793 LEU A O 1
ATOM 6129 N N . THR A 1 794 ? -4.003 5.296 9.861 1.00 91.62 794 THR A N 1
ATOM 6130 C CA . THR A 1 794 ? -5.346 4.775 10.146 1.00 91.62 794 THR A CA 1
ATOM 6131 C C . THR A 1 794 ? -5.367 4.021 11.480 1.00 91.62 794 THR A C 1
ATOM 6133 O O . THR A 1 794 ? -4.492 3.202 11.755 1.00 91.62 794 THR A O 1
ATOM 6136 N N . MET A 1 795 ? -6.384 4.273 12.307 1.00 96.94 795 MET A N 1
ATOM 6137 C CA . MET A 1 795 ? -6.576 3.666 13.629 1.00 96.94 795 MET A CA 1
ATOM 6138 C C . MET A 1 795 ? -7.936 2.965 13.683 1.00 96.94 795 MET A C 1
ATOM 6140 O O . MET A 1 795 ? -8.959 3.587 13.391 1.00 96.94 795 MET A O 1
ATOM 6144 N N . VAL A 1 796 ? -7.975 1.691 14.080 1.00 95.88 796 VAL A N 1
ATOM 6145 C CA . VAL A 1 796 ? -9.212 0.899 14.187 1.00 95.88 796 VAL A CA 1
ATOM 6146 C C . VAL A 1 796 ? -9.237 0.112 15.494 1.00 95.88 796 VAL A C 1
ATOM 6148 O O . VAL A 1 796 ? -8.354 -0.697 15.764 1.00 95.88 796 VAL A O 1
ATOM 6151 N N . CYS A 1 797 ? -10.281 0.298 16.299 1.00 96.75 797 CYS A N 1
ATOM 6152 C CA . CYS A 1 797 ? -10.551 -0.506 17.488 1.00 96.75 797 CYS A CA 1
ATOM 6153 C C . CYS A 1 797 ? -11.858 -1.271 17.303 1.00 96.75 797 CYS A C 1
ATOM 6155 O O . CYS A 1 797 ? -12.866 -0.690 16.905 1.00 96.75 797 CYS A O 1
ATOM 6157 N N . SER A 1 798 ? -11.857 -2.562 17.619 1.00 96.38 798 SER A N 1
ATOM 6158 C CA . SER A 1 798 ? -13.030 -3.431 17.552 1.00 96.38 798 SER A CA 1
ATOM 6159 C C . SER A 1 798 ? -13.192 -4.236 18.836 1.00 96.38 798 SER A C 1
ATOM 6161 O O . SER A 1 798 ? -12.204 -4.651 19.445 1.00 96.38 798 SER A O 1
ATOM 6163 N N . VAL A 1 799 ? -14.440 -4.470 19.235 1.00 96.69 799 VAL A N 1
ATOM 6164 C CA . VAL A 1 799 ? -14.803 -5.315 20.378 1.00 96.69 799 VAL A CA 1
ATOM 6165 C C . VAL A 1 799 ? -15.725 -6.412 19.863 1.00 96.69 799 VAL A C 1
ATOM 6167 O O . VAL A 1 799 ? -16.725 -6.130 19.209 1.00 96.69 799 VAL A O 1
ATOM 6170 N N . ASN A 1 800 ? -15.357 -7.671 20.106 1.00 94.50 800 ASN A N 1
ATOM 6171 C CA . ASN A 1 800 ? -16.056 -8.861 19.602 1.00 94.50 800 ASN A CA 1
ATOM 6172 C C . ASN A 1 800 ? -16.244 -8.881 18.068 1.00 94.50 800 ASN A C 1
ATOM 6174 O O . ASN A 1 800 ? -17.189 -9.475 17.557 1.00 94.50 800 ASN A O 1
ATOM 6178 N N . GLY A 1 801 ? -15.332 -8.235 17.332 1.00 88.19 801 GLY A N 1
ATOM 6179 C CA . GLY A 1 801 ? -15.372 -8.105 15.871 1.00 88.19 801 GLY A CA 1
ATOM 6180 C C . GLY A 1 801 ? -16.184 -6.913 15.346 1.00 88.19 801 GLY A C 1
ATOM 6181 O O . GLY A 1 801 ? -16.027 -6.555 14.183 1.00 88.19 801 GLY A O 1
ATOM 6182 N N . GLU A 1 802 ? -16.988 -6.247 16.179 1.00 93.56 802 GLU A N 1
ATOM 6183 C CA . GLU A 1 802 ? -17.663 -4.999 15.802 1.00 93.56 802 GLU A CA 1
ATOM 6184 C C . GLU A 1 802 ? -16.687 -3.823 15.929 1.00 93.56 802 GLU A C 1
ATOM 6186 O O . GLU A 1 802 ? -16.066 -3.637 16.978 1.00 93.56 802 GLU A O 1
ATOM 6191 N N . VAL A 1 803 ? -16.548 -3.011 14.877 1.00 95.12 803 VAL A N 1
ATOM 6192 C CA . VAL A 1 803 ? -15.717 -1.798 14.907 1.00 95.12 803 VAL A CA 1
ATOM 6193 C C . VAL A 1 803 ? -16.353 -0.761 15.835 1.00 95.12 803 VAL A C 1
ATOM 6195 O O . VAL A 1 803 ? -17.473 -0.307 15.612 1.00 95.12 803 VAL A O 1
ATOM 6198 N N . LYS A 1 804 ? -15.617 -0.376 16.880 1.00 95.38 804 LYS A N 1
ATOM 6199 C CA . LYS A 1 804 ? -16.045 0.596 17.889 1.00 95.38 804 LYS A CA 1
ATOM 6200 C C . LYS A 1 804 ? -15.440 1.983 17.679 1.00 95.38 804 LYS A C 1
ATOM 6202 O O . LYS A 1 804 ? -16.162 2.962 17.833 1.00 95.38 804 LYS A O 1
ATOM 6207 N N . GLN A 1 805 ? -14.164 2.053 17.285 1.00 96.94 805 GLN A N 1
ATOM 6208 C CA . GLN A 1 805 ? -13.460 3.284 16.893 1.00 96.94 805 GLN A CA 1
ATOM 6209 C C . GLN A 1 805 ? -12.863 3.099 15.492 1.00 96.94 805 GLN A C 1
ATOM 6211 O O . GLN A 1 805 ? -12.261 2.057 15.220 1.00 96.94 805 GLN A O 1
ATOM 6216 N N . LYS A 1 806 ? -12.977 4.106 14.621 1.00 96.00 806 LYS A N 1
ATOM 6217 C CA . LYS A 1 806 ? -12.266 4.176 13.335 1.00 96.00 806 LYS A CA 1
ATOM 6218 C C . LYS A 1 806 ? -11.930 5.633 13.035 1.00 96.00 806 LYS A C 1
ATOM 6220 O O . LYS A 1 806 ? -12.838 6.431 12.845 1.00 96.00 806 LYS A O 1
ATOM 6225 N N . SER A 1 807 ? -10.643 5.959 12.995 1.00 96.81 807 SER A N 1
ATOM 6226 C CA . SER A 1 807 ? -10.145 7.327 12.811 1.00 96.81 807 SER A CA 1
ATOM 6227 C C . SER A 1 807 ? -8.731 7.317 12.214 1.00 96.81 807 SER A C 1
ATOM 6229 O O . SER A 1 807 ? -8.286 6.300 11.676 1.00 96.81 807 SER A O 1
ATOM 6231 N N . ASN A 1 808 ? -8.024 8.442 12.276 1.00 97.19 808 ASN A N 1
ATOM 6232 C CA . ASN A 1 808 ? -6.675 8.614 11.759 1.00 97.19 808 ASN A CA 1
ATOM 6233 C C . ASN A 1 808 ? -5.890 9.635 12.612 1.00 97.19 808 ASN A C 1
ATOM 6235 O O . ASN A 1 808 ? -6.452 10.632 13.064 1.00 97.19 808 ASN A O 1
ATOM 6239 N N . THR A 1 809 ? -4.585 9.423 12.811 1.00 95.75 809 THR A N 1
ATOM 6240 C CA . THR A 1 809 ? -3.723 10.286 13.655 1.00 95.75 809 THR A CA 1
ATOM 6241 C C . THR A 1 809 ? -3.576 11.734 13.152 1.00 95.75 809 THR A C 1
ATOM 6243 O O . THR A 1 809 ? -3.122 12.614 13.890 1.00 95.75 809 THR A O 1
ATOM 6246 N N . SER A 1 810 ? -4.038 12.042 11.937 1.00 95.69 810 SER A N 1
ATOM 6247 C CA . SER A 1 810 ? -4.206 13.417 11.448 1.00 95.69 810 SER A CA 1
ATOM 6248 C C . SER A 1 810 ? -5.137 14.248 12.329 1.00 95.69 810 SER A C 1
ATOM 6250 O O . SER A 1 810 ? -4.859 15.434 12.508 1.00 95.69 810 SER A O 1
ATOM 6252 N N . GLN A 1 811 ? -6.134 13.622 12.966 1.00 96.88 811 GLN A N 1
ATOM 6253 C CA . GLN A 1 811 ? -7.040 14.243 13.943 1.00 96.88 811 GLN A CA 1
ATOM 6254 C C . GLN A 1 811 ? -6.353 14.614 15.272 1.00 96.88 811 GLN A C 1
ATOM 6256 O O . GLN A 1 811 ? -6.950 15.301 16.096 1.00 96.88 811 GLN A O 1
ATOM 6261 N N . MET A 1 812 ? -5.105 14.185 15.508 1.00 97.88 812 MET A N 1
ATOM 6262 C CA . MET A 1 812 ? -4.374 14.522 16.734 1.00 97.88 812 MET A CA 1
ATOM 6263 C C . MET A 1 812 ? -4.137 16.041 16.824 1.00 97.88 812 MET A C 1
ATOM 6265 O O . MET A 1 812 ? -3.462 16.602 15.961 1.00 97.88 812 MET A O 1
ATOM 6269 N N . ILE A 1 813 ? -4.653 16.690 17.868 1.00 97.50 813 ILE A N 1
ATOM 6270 C CA . ILE A 1 813 ? -4.641 18.150 18.056 1.00 97.50 813 ILE A CA 1
ATOM 6271 C C . ILE A 1 813 ? -3.215 18.630 18.368 1.00 97.50 813 ILE A C 1
ATOM 6273 O O . ILE A 1 813 ? -2.632 19.427 17.632 1.00 97.50 813 ILE A O 1
ATOM 6277 N N . HIS A 1 814 ? -2.604 18.094 19.428 1.00 97.19 814 HIS A N 1
ATOM 6278 C CA . HIS A 1 814 ? -1.214 18.366 19.801 1.00 97.19 814 HIS A CA 1
ATOM 6279 C C . HIS A 1 814 ? -0.322 17.223 19.321 1.00 97.19 814 HIS A C 1
ATOM 6281 O O . HIS A 1 814 ? -0.295 16.153 19.933 1.00 97.19 814 HIS A O 1
ATOM 6287 N N . LYS A 1 815 ? 0.412 17.455 18.226 1.00 97.06 815 LYS A N 1
ATOM 6288 C CA . LYS A 1 815 ? 1.311 16.460 17.617 1.00 97.06 815 LYS A CA 1
ATOM 6289 C C . LYS A 1 815 ? 2.461 16.055 18.546 1.00 97.06 815 LYS A C 1
ATOM 6291 O O . LYS A 1 815 ? 2.923 16.846 19.372 1.00 97.06 815 LYS A O 1
ATOM 6296 N N . ILE A 1 816 ? 2.982 14.844 18.343 1.00 97.75 816 ILE A N 1
ATOM 6297 C CA . ILE A 1 816 ? 4.063 14.221 19.133 1.00 97.75 816 ILE A CA 1
ATOM 6298 C C . ILE A 1 816 ? 5.252 15.169 19.425 1.00 97.75 816 ILE A C 1
ATOM 6300 O O . ILE A 1 816 ? 5.656 15.249 20.590 1.00 97.75 816 ILE A O 1
ATOM 6304 N N . PRO A 1 817 ? 5.780 15.950 18.456 1.00 96.25 817 PRO A N 1
ATOM 6305 C CA . PRO A 1 817 ? 6.827 16.938 18.721 1.00 96.25 817 PRO A CA 1
ATOM 6306 C C . PRO A 1 817 ? 6.480 17.973 19.802 1.00 96.25 817 PRO A C 1
ATOM 6308 O O . PRO A 1 817 ? 7.298 18.259 20.678 1.00 96.25 817 PRO A O 1
ATOM 6311 N N . ALA A 1 818 ? 5.255 18.506 19.773 1.00 96.31 818 ALA A N 1
ATOM 6312 C CA . ALA A 1 818 ? 4.775 19.494 20.736 1.00 96.31 818 ALA A CA 1
ATOM 6313 C C . ALA A 1 818 ? 4.524 18.871 22.118 1.00 96.31 818 ALA A C 1
ATOM 6315 O O . ALA A 1 818 ? 4.803 19.506 23.137 1.00 96.31 818 ALA A O 1
ATOM 6316 N N . LEU A 1 819 ? 4.064 17.614 22.170 1.00 97.81 819 LEU A N 1
ATOM 6317 C CA . LEU A 1 819 ? 3.935 16.860 23.422 1.00 97.81 819 LEU A CA 1
ATOM 6318 C C . LEU A 1 819 ? 5.301 16.674 24.098 1.00 97.81 819 LEU A C 1
ATOM 6320 O O . LEU A 1 819 ? 5.440 16.963 25.287 1.00 97.81 819 LEU A O 1
ATOM 6324 N N . ILE A 1 820 ? 6.323 16.260 23.341 1.00 97.56 820 ILE A N 1
ATOM 6325 C CA . ILE A 1 820 ? 7.687 16.067 23.856 1.00 97.56 820 ILE A CA 1
ATOM 6326 C C . ILE A 1 820 ? 8.304 17.396 24.310 1.00 97.56 820 ILE A C 1
ATOM 6328 O O . ILE A 1 820 ? 8.886 17.438 25.396 1.00 97.56 820 ILE A O 1
ATOM 6332 N N . GLU A 1 821 ? 8.147 18.496 23.564 1.00 97.31 821 GLU A N 1
ATOM 6333 C CA . GLU A 1 821 ? 8.602 19.819 24.026 1.00 97.31 821 GLU A CA 1
ATOM 6334 C C . GLU A 1 821 ? 7.900 20.226 25.328 1.00 97.31 821 GLU A C 1
ATOM 6336 O O . GLU A 1 821 ? 8.553 20.628 26.298 1.00 97.31 821 GLU A O 1
ATOM 6341 N N . ARG A 1 822 ? 6.574 20.064 25.393 1.00 96.44 822 ARG A N 1
ATOM 6342 C CA . ARG A 1 822 ? 5.781 20.473 26.553 1.00 96.44 822 ARG A CA 1
ATOM 6343 C C . ARG A 1 822 ? 6.121 19.675 27.808 1.00 96.44 822 ARG A C 1
ATOM 6345 O O . ARG A 1 822 ? 6.270 20.283 28.866 1.00 96.44 822 ARG A O 1
ATOM 6352 N N . ILE A 1 823 ? 6.263 18.352 27.700 1.00 97.31 823 ILE A N 1
ATOM 6353 C CA . ILE A 1 823 ? 6.643 17.492 28.829 1.00 97.31 823 ILE A CA 1
ATOM 6354 C C . ILE A 1 823 ? 8.093 17.768 29.229 1.00 97.31 823 ILE A C 1
ATOM 6356 O O . ILE A 1 823 ? 8.347 18.056 30.397 1.00 97.31 823 ILE A O 1
ATOM 6360 N N . SER A 1 824 ? 9.034 17.738 28.275 1.00 96.56 824 SER A N 1
ATOM 6361 C CA . SER A 1 824 ? 10.470 17.843 28.577 1.00 96.56 824 SER A CA 1
ATOM 6362 C C . SER A 1 824 ? 10.873 19.192 29.182 1.00 96.56 824 SER A C 1
ATOM 6364 O O . SER A 1 824 ? 11.845 19.254 29.932 1.00 96.56 824 SER A O 1
ATOM 6366 N N . THR A 1 825 ? 10.115 20.259 28.906 1.00 96.06 825 THR A N 1
ATOM 6367 C CA . THR A 1 825 ? 10.271 21.581 29.543 1.00 96.06 825 THR A CA 1
ATOM 6368 C C . THR A 1 825 ? 9.924 21.568 31.039 1.00 96.06 825 THR A C 1
ATOM 6370 O O . THR A 1 825 ? 10.450 22.383 31.793 1.00 96.06 825 THR A O 1
ATOM 6373 N N . VAL A 1 826 ? 9.043 20.664 31.483 1.00 93.94 826 VAL A N 1
ATOM 6374 C CA . VAL A 1 826 ? 8.555 20.586 32.874 1.00 93.94 826 VAL A CA 1
ATOM 6375 C C . VAL A 1 826 ? 9.223 19.453 33.659 1.00 93.94 826 VAL A C 1
ATOM 6377 O O . VAL A 1 826 ? 9.501 19.611 34.846 1.00 93.94 826 VAL A O 1
ATOM 6380 N N . MET A 1 827 ? 9.494 18.313 33.020 1.00 94.69 827 MET A N 1
ATOM 6381 C CA . MET A 1 827 ? 10.139 17.153 33.637 1.00 94.69 827 MET A CA 1
ATOM 6382 C C . MET A 1 827 ? 11.028 16.413 32.638 1.00 94.69 827 MET A C 1
ATOM 6384 O O . MET A 1 827 ? 10.692 16.291 31.466 1.00 94.69 827 MET A O 1
ATOM 6388 N N . THR A 1 828 ? 12.145 15.853 33.100 1.00 96.00 828 THR A N 1
ATOM 6389 C CA . THR A 1 828 ? 13.005 15.032 32.242 1.00 96.00 828 THR A CA 1
ATOM 6390 C C . THR A 1 828 ? 12.311 13.722 31.850 1.00 96.00 828 THR A C 1
ATOM 6392 O O . THR A 1 828 ? 11.888 12.947 32.712 1.00 96.00 828 THR A O 1
ATOM 6395 N N . LEU A 1 829 ? 12.269 13.454 30.546 1.00 95.38 829 LEU A N 1
ATOM 6396 C CA . LEU A 1 829 ? 11.974 12.144 29.974 1.00 95.38 829 LEU A CA 1
ATOM 6397 C C . LEU A 1 829 ? 13.271 11.326 29.880 1.00 95.38 829 LEU A C 1
ATOM 6399 O O . LEU A 1 829 ? 14.338 11.855 29.559 1.00 95.38 829 LEU A O 1
ATOM 6403 N N . TYR A 1 830 ? 13.178 10.035 30.153 1.00 94.44 830 TYR A N 1
ATOM 6404 C CA . TYR A 1 830 ? 14.267 9.069 30.206 1.00 94.44 830 TYR A CA 1
ATOM 6405 C C . TYR A 1 830 ? 14.036 7.936 29.196 1.00 94.44 830 TYR A C 1
ATOM 6407 O O . TYR A 1 830 ? 12.890 7.672 28.824 1.00 94.44 830 TYR A O 1
ATOM 6415 N N . PRO A 1 831 ? 15.103 7.237 28.765 1.00 91.81 831 PRO A N 1
ATOM 6416 C CA . PRO A 1 831 ? 14.971 6.060 27.916 1.00 91.81 831 PRO A CA 1
ATOM 6417 C C . PRO A 1 831 ? 14.023 5.020 28.533 1.00 91.81 831 PRO A C 1
ATOM 6419 O O . PRO A 1 831 ? 14.186 4.614 29.686 1.00 91.81 831 PRO A O 1
ATOM 6422 N N . GLY A 1 832 ? 13.028 4.615 27.750 1.00 91.44 832 GLY A N 1
ATOM 6423 C CA . GLY A 1 832 ? 11.949 3.708 28.120 1.00 91.44 832 GLY A CA 1
ATOM 6424 C C . GLY A 1 832 ? 10.659 4.365 28.617 1.00 91.44 832 GLY A C 1
ATOM 6425 O O . GLY A 1 832 ? 9.668 3.654 28.751 1.00 91.44 832 GLY A O 1
ATOM 6426 N N . ASP A 1 833 ? 10.615 5.679 28.862 1.00 96.50 833 ASP A N 1
ATOM 6427 C CA . ASP A 1 833 ? 9.345 6.355 29.171 1.00 96.50 833 ASP A CA 1
ATOM 6428 C C . ASP A 1 833 ? 8.352 6.252 28.003 1.00 96.50 833 ASP A C 1
ATOM 6430 O O . ASP A 1 833 ? 8.741 6.293 26.832 1.00 96.50 833 ASP A O 1
ATOM 6434 N N . ILE A 1 834 ? 7.062 6.164 28.336 1.00 98.06 834 ILE A N 1
ATOM 6435 C CA . ILE A 1 834 ? 5.969 6.008 27.371 1.00 98.06 834 ILE A CA 1
ATOM 6436 C C . ILE A 1 834 ? 5.083 7.259 27.376 1.00 98.06 834 ILE A C 1
ATOM 6438 O O . ILE A 1 834 ? 4.662 7.717 28.441 1.00 98.06 834 ILE A O 1
ATOM 6442 N N . ILE A 1 835 ? 4.763 7.776 26.187 1.00 98.25 835 ILE A N 1
ATOM 6443 C CA . ILE A 1 835 ? 3.775 8.844 25.976 1.00 98.25 835 ILE A CA 1
ATOM 6444 C C . ILE A 1 835 ? 2.661 8.305 25.079 1.00 98.25 835 ILE A C 1
ATOM 6446 O O . ILE A 1 835 ? 2.860 8.104 23.885 1.00 98.25 835 ILE A O 1
ATOM 6450 N N . MET A 1 836 ? 1.488 8.088 25.658 1.00 98.12 836 MET A N 1
ATOM 6451 C CA . MET A 1 836 ? 0.242 7.784 24.961 1.00 98.12 836 MET A CA 1
ATOM 6452 C C . MET A 1 836 ? -0.345 9.106 24.447 1.00 98.12 836 MET A C 1
ATOM 6454 O O . MET A 1 836 ? -0.510 10.061 25.209 1.00 98.12 836 MET A O 1
ATOM 6458 N N . THR A 1 837 ? -0.556 9.210 23.140 1.00 97.88 837 THR A N 1
ATOM 6459 C CA . THR A 1 837 ? -0.885 10.461 22.441 1.00 97.88 837 THR A CA 1
ATOM 6460 C C . THR A 1 837 ? -2.362 10.840 22.505 1.00 97.88 837 THR A C 1
ATOM 6462 O O . THR A 1 837 ? -2.706 11.949 22.101 1.00 97.88 837 THR A O 1
ATOM 6465 N N . GLY A 1 838 ? -3.222 9.975 23.033 1.00 95.75 838 GLY A N 1
ATOM 6466 C CA . GLY A 1 838 ? -4.666 10.156 23.118 1.00 95.75 838 GLY A CA 1
ATOM 6467 C C . GLY A 1 838 ? -5.427 9.203 22.199 1.00 95.75 838 GLY A C 1
ATOM 6468 O O . GLY A 1 838 ? -4.858 8.529 21.338 1.00 95.75 838 GLY A O 1
ATOM 6469 N N . THR A 1 839 ? -6.746 9.162 22.382 1.00 96.38 839 THR A N 1
ATOM 6470 C CA . THR A 1 839 ? -7.639 8.247 21.662 1.00 96.38 839 THR A CA 1
ATOM 6471 C C . THR A 1 839 ? -8.670 9.017 20.827 1.00 96.38 839 THR A C 1
ATOM 6473 O O . THR A 1 839 ? -9.170 10.037 21.310 1.00 96.38 839 THR A O 1
ATOM 6476 N N . PRO A 1 840 ? -9.010 8.547 19.612 1.00 95.75 840 PRO A N 1
ATOM 6477 C CA . PRO A 1 840 ? -10.055 9.147 18.785 1.00 95.75 840 PRO A CA 1
ATOM 6478 C C . PRO A 1 840 ? -11.468 8.902 19.337 1.00 95.75 840 PRO A C 1
ATOM 6480 O O . PRO A 1 840 ? -11.659 8.196 20.335 1.00 95.75 840 PRO A O 1
ATOM 6483 N N . GLY A 1 841 ? -12.471 9.457 18.656 1.00 93.75 841 GLY A N 1
ATOM 6484 C CA . GLY A 1 841 ? -13.890 9.190 18.916 1.00 93.75 841 GLY A CA 1
ATOM 6485 C C . GLY A 1 841 ? -14.284 7.703 18.804 1.00 93.75 841 GLY A C 1
ATOM 6486 O O . GLY A 1 841 ? -13.511 6.847 18.354 1.00 93.75 841 GLY A O 1
ATOM 6487 N N . GLY A 1 842 ? -15.500 7.373 19.238 1.00 94.06 842 GLY A N 1
ATOM 6488 C CA . GLY A 1 842 ? -16.043 6.013 19.316 1.00 94.06 842 GLY A CA 1
ATOM 6489 C C . GLY A 1 842 ? -15.795 5.329 20.665 1.00 94.06 842 GLY A C 1
ATOM 6490 O O . GLY A 1 842 ? -15.773 4.094 20.755 1.00 94.06 842 GLY A O 1
ATOM 6491 N N . ILE A 1 843 ? -15.546 6.101 21.724 1.00 93.81 843 ILE A N 1
ATOM 6492 C CA . ILE A 1 843 ? -15.294 5.573 23.071 1.00 93.81 843 ILE A CA 1
ATOM 6493 C C . ILE A 1 843 ? -16.598 5.106 23.731 1.00 93.81 843 ILE A C 1
ATOM 6495 O O . ILE A 1 843 ? -17.595 5.818 23.744 1.00 93.81 843 ILE A O 1
ATOM 6499 N N . GLY A 1 844 ? -16.590 3.924 24.355 1.00 91.50 844 GLY A N 1
ATOM 6500 C CA . GLY A 1 844 ? -17.822 3.278 24.842 1.00 91.50 844 GLY A CA 1
ATOM 6501 C C . GLY A 1 844 ? -18.708 4.129 25.768 1.00 91.50 844 GLY A C 1
ATOM 6502 O O . GLY A 1 844 ? -19.931 4.088 25.668 1.00 91.50 844 GLY A O 1
ATOM 6503 N N . GLY A 1 845 ? -18.102 4.983 26.601 1.00 87.94 845 GLY A N 1
ATOM 6504 C CA . GLY A 1 845 ? -18.828 5.891 27.499 1.00 87.94 845 GLY A CA 1
ATOM 6505 C C . GLY A 1 845 ? -19.491 7.112 26.841 1.00 87.94 845 GLY A C 1
ATOM 6506 O O . GLY A 1 845 ? -20.220 7.811 27.535 1.00 87.94 845 GLY A O 1
ATOM 6507 N N . ALA A 1 846 ? -19.233 7.380 25.556 1.00 89.25 846 ALA A N 1
ATOM 6508 C CA . ALA A 1 846 ? -19.865 8.457 24.783 1.00 89.25 846 ALA A CA 1
ATOM 6509 C C . ALA A 1 846 ? -20.943 7.951 23.804 1.00 89.25 846 ALA A C 1
ATOM 6511 O O . ALA A 1 846 ? -21.630 8.748 23.172 1.00 89.25 846 ALA A O 1
ATOM 6512 N N . ARG A 1 847 ? -21.107 6.625 23.685 1.00 90.56 847 ARG A N 1
ATOM 6513 C CA . ARG A 1 847 ? -22.166 6.009 22.877 1.00 90.56 847 ARG A CA 1
ATOM 6514 C C . ARG A 1 847 ? -23.548 6.262 23.487 1.00 90.56 847 ARG A C 1
ATOM 6516 O O . ARG A 1 847 ? -23.673 6.416 24.700 1.00 90.56 847 ARG A O 1
ATOM 6523 N N . ASP A 1 848 ? -24.580 6.228 22.646 1.00 87.25 848 ASP A N 1
ATOM 6524 C CA . ASP A 1 848 ? -25.985 6.230 23.064 1.00 87.25 848 ASP A CA 1
ATOM 6525 C C . ASP A 1 848 ? -26.688 4.934 22.593 1.00 87.25 848 ASP A C 1
ATOM 6527 O O . ASP A 1 848 ? -26.859 4.742 21.385 1.00 87.25 848 ASP A O 1
ATOM 6531 N N . PRO A 1 849 ? -27.063 4.012 23.504 1.00 90.94 849 PRO A N 1
ATOM 6532 C CA . PRO A 1 849 ? -26.743 4.020 24.933 1.00 90.94 849 PRO A CA 1
ATOM 6533 C C . PRO A 1 849 ? -25.243 3.752 25.196 1.00 90.94 849 PRO A C 1
ATOM 6535 O O . PRO A 1 849 ? -24.580 3.121 24.367 1.00 90.94 849 PRO A O 1
ATOM 6538 N N . PRO A 1 850 ? -24.702 4.152 26.366 1.00 92.44 850 PRO A N 1
ATOM 6539 C CA . PRO A 1 850 ? -23.314 3.874 26.720 1.00 92.44 850 PRO A CA 1
ATOM 6540 C C . PRO A 1 850 ? -23.009 2.376 26.773 1.00 92.44 850 PRO A C 1
ATOM 6542 O O . PRO A 1 850 ? -23.798 1.572 27.276 1.00 92.44 850 PRO A O 1
ATOM 6545 N N . GLU A 1 851 ? -21.825 2.006 26.297 1.00 95.38 851 GLU A N 1
ATOM 6546 C CA . GLU A 1 851 ? -21.395 0.622 26.137 1.00 95.38 851 GLU A CA 1
ATOM 6547 C C . GLU A 1 851 ? -20.058 0.380 26.855 1.00 95.38 851 GLU A C 1
ATOM 6549 O O . GLU A 1 851 ? -19.114 1.160 26.735 1.00 95.38 851 GLU A O 1
ATOM 6554 N N . TYR A 1 852 ? -19.975 -0.720 27.607 1.00 95.25 852 TYR A N 1
ATOM 6555 C CA . TYR A 1 852 ? -18.832 -1.045 28.462 1.00 95.25 852 TYR A CA 1
ATOM 6556 C C . TYR A 1 852 ? -18.433 -2.515 28.340 1.00 95.25 852 TYR A C 1
ATOM 6558 O O . TYR A 1 852 ? -19.272 -3.383 28.081 1.00 95.25 852 TYR A O 1
ATOM 6566 N N . LEU A 1 853 ? -17.140 -2.763 28.547 1.00 95.19 853 LEU A N 1
ATOM 6567 C CA . LEU A 1 853 ? -16.486 -4.062 28.448 1.00 95.19 853 LEU A CA 1
ATOM 6568 C C . LEU A 1 853 ? -16.968 -5.023 29.538 1.00 95.19 853 LEU A C 1
ATOM 6570 O O . LEU A 1 853 ? -17.143 -4.643 30.697 1.00 95.19 853 LEU A O 1
ATOM 6574 N N . LYS A 1 854 ? -17.117 -6.295 29.175 1.00 93.56 854 LYS A N 1
ATOM 6575 C CA . LYS A 1 854 ? -17.581 -7.380 30.044 1.00 93.56 854 LYS A CA 1
ATOM 6576 C C . LYS A 1 854 ? -16.607 -8.562 30.007 1.00 93.56 854 LYS A C 1
ATOM 6578 O O . LYS A 1 854 ? -15.977 -8.814 28.979 1.00 93.56 854 LYS A O 1
ATOM 6583 N N . PRO A 1 855 ? -16.489 -9.345 31.097 1.00 94.31 855 PRO A N 1
ATOM 6584 C CA . PRO A 1 855 ? -15.757 -10.608 31.079 1.00 94.31 855 PRO A CA 1
ATOM 6585 C C . PRO A 1 855 ? -16.216 -11.514 29.929 1.00 94.31 855 PRO A C 1
ATOM 6587 O O . PRO A 1 855 ? -17.389 -11.867 29.836 1.00 94.31 855 PRO A O 1
ATOM 6590 N N . GLY A 1 856 ? -15.276 -11.903 29.069 1.00 93.31 856 GLY A N 1
ATOM 6591 C CA . GLY A 1 856 ? -15.533 -12.643 27.835 1.00 93.31 856 GLY A CA 1
ATOM 6592 C C . GLY A 1 856 ? -15.173 -11.863 26.571 1.00 93.31 856 GLY A C 1
ATOM 6593 O O . GLY A 1 856 ? -14.740 -12.504 25.611 1.00 93.31 856 GLY A O 1
ATOM 6594 N N . ASP A 1 857 ? -15.279 -10.530 26.595 1.00 97.12 857 ASP A N 1
ATOM 6595 C CA . ASP A 1 857 ? -15.054 -9.676 25.425 1.00 97.12 857 ASP A CA 1
ATOM 6596 C C . ASP A 1 857 ? -13.623 -9.778 24.882 1.00 97.12 857 ASP A C 1
ATOM 6598 O O . ASP A 1 857 ? -12.661 -9.994 25.623 1.00 97.12 857 ASP A O 1
ATOM 6602 N N . VAL A 1 858 ? -13.466 -9.585 23.574 1.00 95.69 858 VAL A N 1
ATOM 6603 C CA . VAL A 1 858 ? -12.166 -9.534 22.894 1.00 95.69 858 VAL A CA 1
ATOM 6604 C C . VAL A 1 858 ? -11.992 -8.169 22.244 1.00 95.69 858 VAL A C 1
ATOM 6606 O O . VAL A 1 858 ? -12.772 -7.801 21.368 1.00 95.69 858 VAL A O 1
ATOM 6609 N N . ILE A 1 859 ? -10.953 -7.439 22.651 1.00 96.75 859 ILE A N 1
ATOM 6610 C CA . ILE A 1 859 ? -10.596 -6.129 22.099 1.00 96.75 859 ILE A CA 1
ATOM 6611 C C . ILE A 1 859 ? -9.468 -6.342 21.091 1.00 96.75 859 ILE A C 1
ATOM 6613 O O . ILE A 1 859 ? -8.361 -6.730 21.472 1.00 96.75 859 ILE A O 1
ATOM 6617 N N . ARG A 1 860 ? -9.729 -6.076 19.810 1.00 96.44 860 ARG A N 1
ATOM 6618 C CA . ARG A 1 860 ? -8.710 -6.054 18.753 1.00 96.44 860 ARG A CA 1
ATOM 6619 C C . ARG A 1 860 ? -8.539 -4.622 18.271 1.00 96.44 860 ARG A C 1
ATOM 6621 O O . ARG A 1 860 ? -9.456 -4.044 17.685 1.00 96.44 860 ARG A O 1
ATOM 6628 N N . SER A 1 861 ? -7.348 -4.088 18.485 1.00 96.56 861 SER A N 1
ATOM 6629 C CA . SER A 1 861 ? -6.944 -2.750 18.072 1.00 96.56 861 SER A CA 1
ATOM 6630 C C . SER A 1 861 ? -5.836 -2.829 17.030 1.00 96.56 861 SER A C 1
ATOM 6632 O O . SER A 1 861 ? -4.980 -3.707 17.095 1.00 96.56 861 SER A O 1
ATOM 6634 N N . GLU A 1 862 ? -5.843 -1.906 16.082 1.00 95.06 862 GLU A N 1
ATOM 6635 C CA . GLU A 1 862 ? -4.906 -1.850 14.968 1.00 95.06 862 GLU A CA 1
ATOM 6636 C C . GLU A 1 862 ? -4.565 -0.396 14.650 1.00 95.06 862 GLU A C 1
ATOM 6638 O O . GLU A 1 862 ? -5.452 0.458 14.592 1.00 95.06 862 GLU A O 1
ATOM 6643 N N . ILE A 1 863 ? -3.279 -0.122 14.445 1.00 93.88 863 ILE A N 1
ATOM 6644 C CA . ILE A 1 863 ? -2.796 1.139 13.886 1.00 93.88 863 ILE A CA 1
ATOM 6645 C C . ILE A 1 863 ? -1.916 0.789 12.689 1.00 93.88 863 ILE A C 1
ATOM 6647 O O . ILE A 1 863 ? -1.008 -0.041 12.794 1.00 93.88 863 ILE A O 1
ATOM 6651 N N . GLU A 1 864 ? -2.203 1.428 11.559 1.00 84.31 864 GLU A N 1
ATOM 6652 C CA . GLU A 1 864 ? -1.485 1.287 10.295 1.00 84.31 864 GLU A CA 1
ATOM 6653 C C . GLU A 1 864 ? 0.034 1.419 10.493 1.00 84.31 864 GLU A C 1
ATOM 6655 O O . GLU A 1 864 ? 0.498 2.286 11.231 1.00 84.31 864 GLU A O 1
ATOM 6660 N N . ASN A 1 865 ? 0.814 0.533 9.866 1.00 80.12 865 ASN A N 1
ATOM 6661 C CA . ASN A 1 865 ? 2.274 0.381 10.009 1.00 80.12 865 ASN A CA 1
ATOM 6662 C C . ASN A 1 865 ? 2.796 0.033 11.425 1.00 80.12 865 ASN A C 1
ATOM 6664 O O . ASN A 1 865 ? 3.835 -0.618 11.538 1.00 80.12 865 ASN A O 1
ATOM 6668 N N . ILE A 1 866 ? 2.078 0.359 12.504 1.00 89.25 866 ILE A N 1
ATOM 6669 C CA . ILE A 1 866 ? 2.467 0.042 13.887 1.00 89.25 866 ILE A CA 1
ATOM 6670 C C . ILE A 1 866 ? 2.148 -1.412 14.237 1.00 89.25 866 ILE A C 1
ATOM 6672 O O . ILE A 1 866 ? 3.028 -2.121 14.715 1.00 89.25 866 ILE A O 1
ATOM 6676 N N . GLY A 1 867 ? 0.935 -1.898 13.961 1.00 85.38 867 GLY A N 1
ATOM 6677 C CA . GLY A 1 867 ? 0.554 -3.302 14.152 1.00 85.38 867 GLY A CA 1
ATOM 6678 C C . GLY A 1 867 ? -0.780 -3.519 14.869 1.00 85.38 867 GLY A C 1
ATOM 6679 O O . GLY A 1 867 ? -1.548 -2.588 15.105 1.00 85.38 867 GLY A O 1
ATOM 6680 N N . ILE A 1 868 ? -1.044 -4.787 15.202 1.00 89.19 868 ILE A N 1
ATOM 6681 C CA . ILE A 1 868 ? -2.316 -5.275 15.752 1.00 89.19 868 ILE A CA 1
ATOM 6682 C C . ILE A 1 868 ? -2.105 -5.807 17.172 1.00 89.19 868 ILE A C 1
ATOM 6684 O O . ILE A 1 868 ? -1.272 -6.688 17.395 1.00 89.19 868 ILE A O 1
ATOM 6688 N N . LEU A 1 869 ? -2.900 -5.320 18.122 1.00 92.81 869 LEU A N 1
ATOM 6689 C CA . LEU A 1 869 ? -2.939 -5.790 19.502 1.00 92.81 869 LEU A CA 1
ATOM 6690 C C . LEU A 1 869 ? -4.312 -6.395 19.807 1.00 92.81 869 LEU A C 1
ATOM 6692 O O . LEU A 1 869 ? -5.337 -5.722 19.699 1.00 92.81 869 LEU A O 1
ATOM 6696 N N . THR A 1 870 ? -4.319 -7.658 20.231 1.00 91.38 870 THR A N 1
ATOM 6697 C CA . THR A 1 870 ? -5.527 -8.354 20.689 1.00 91.38 870 THR A CA 1
ATOM 6698 C C . THR A 1 870 ? -5.404 -8.683 22.170 1.00 91.38 870 THR A C 1
ATOM 6700 O O . THR A 1 870 ? -4.390 -9.234 22.612 1.00 91.38 870 THR A O 1
ATOM 6703 N N . THR A 1 871 ? -6.452 -8.381 22.930 1.00 93.25 871 THR A N 1
ATOM 6704 C CA . THR A 1 871 ? -6.591 -8.736 24.345 1.00 93.25 871 THR A CA 1
ATOM 6705 C C . THR A 1 871 ? -7.956 -9.343 24.619 1.00 93.25 871 THR A C 1
ATOM 6707 O O . THR A 1 871 ? -8.924 -9.117 23.891 1.00 93.25 871 THR A O 1
ATOM 6710 N N . LYS A 1 872 ? -8.033 -10.138 25.688 1.00 94.56 872 LYS A N 1
ATOM 6711 C CA . LYS A 1 872 ? -9.291 -10.689 26.188 1.00 94.56 872 LYS A CA 1
ATOM 6712 C C . LYS A 1 872 ? -9.623 -10.074 27.538 1.00 94.56 872 LYS A C 1
ATOM 6714 O O . LYS A 1 872 ? -8.769 -10.021 28.419 1.00 94.56 872 LYS A O 1
ATOM 6719 N N . VAL A 1 873 ? -10.868 -9.667 27.710 1.00 95.19 873 VAL A N 1
ATOM 6720 C CA . VAL A 1 873 ? -11.417 -9.208 28.978 1.00 95.19 873 VAL A CA 1
ATOM 6721 C C . VAL A 1 873 ? -11.814 -10.421 29.813 1.00 95.19 873 VAL A C 1
ATOM 6723 O O . VAL A 1 873 ? -12.503 -11.331 29.345 1.00 95.19 873 VAL A O 1
ATOM 6726 N N . VAL A 1 874 ? -11.385 -10.451 31.068 1.00 94.19 874 VAL A N 1
ATOM 6727 C CA . VAL A 1 874 ? -11.746 -11.476 32.052 1.00 94.19 874 VAL A CA 1
ATOM 6728 C C . VAL A 1 874 ? -12.130 -10.816 33.372 1.00 94.19 874 VAL A C 1
ATOM 6730 O O . VAL A 1 874 ? -11.787 -9.663 33.632 1.00 94.19 874 VAL A O 1
ATOM 6733 N N . GLN A 1 875 ? -12.842 -11.553 34.218 1.00 89.69 875 GLN A N 1
ATOM 6734 C CA . GLN A 1 875 ? -13.042 -11.152 35.606 1.00 89.69 875 GLN A CA 1
ATOM 6735 C C . GLN A 1 875 ? -11.718 -11.316 36.373 1.00 89.69 875 GLN A C 1
ATOM 6737 O O . GLN A 1 875 ? -10.956 -12.240 36.073 1.00 89.69 875 GLN A O 1
ATOM 6742 N N . PHE A 1 876 ? -11.432 -10.392 37.296 1.00 80.44 876 PHE A N 1
ATOM 6743 C CA . PHE A 1 876 ? -10.176 -10.351 38.057 1.00 80.44 876 PHE A CA 1
ATOM 6744 C C . PHE A 1 876 ? -9.890 -11.642 38.832 1.00 80.44 876 PHE A C 1
ATOM 6746 O O . PHE A 1 876 ? -10.763 -12.064 39.619 1.00 80.44 876 PHE A O 1
#

Foldseek 3Di:
DDDDDDDDDYDDDDDDDDDDDDDDDPDDPDDPPQQPWWWKFWWAFPVGRPQIAIFTDDWQKTQGVCVQPVPQDRAVLSCLVDPNVSVRSVGDPDPPRIDGNVRIGTKFSHAPFPWEKEWEQQFPQACVLVVHDRDPDTDIDTADSQQEIEPPDDDDPPVVVADFKKWFKFKKWFFRAKFALDALVCLLVGTQFIKIWIQIFRVCCCPPVVPNHGYVGRHDHNNIYIDSTGTGHNVCPDQQADWWWKDKPLHTQDTDTSVRGNQDSSNVSNVVNHPDIDHGGYMYGRGGHPRMQVSDVVRHHDDPPMDMDTQQPWWWKFWKAFLVHHPQIFIFTDDPQWTQTPCVSDVPPDRFPLVCLVVVVVVSRSPTPDGDPVRIGGQLRIGTKFSHADFPWAKEWEQQFQQQCVLVVHDRDPDTDIDTEDSQQEIEPPDDDDDPVVVADFKWWFKFKKWFFRAKFALDALVCQVVGTFFIKMWIQIFRVCCCPPVVPNHGYVRRHDGNNIYIDSTGTGPSVDPDQQFDWIWKAWLRPTQDTDTSVRGNDDSSNVSNVDNHPDIDHGGHMYGRTGHPSMQCSDVVRHHDDAQIDIDQWWFKFWKDFPVGRPQIFIFTDDRQFTQTLQPDDPPGDRFPQCCLFVVCVVVSSVDRCPPRPGHGPVRIGTKFSHAPFPWEKEWEQQFQQACVLVVHDRDPATDMDTADRLQEIEFAEAQADEPVQDFWKWFKWKKWFFRAKFALDALVCLLVGTQFIWIWIQTFRVCVCPPDPDVHRHVRRHDGNRIYIDPGGIGHSQLPPQCFKWKWKDKPNHTQDTDTSVRGRQDPSNVSNVDNHPDMDGGGHMYTSYGHPRMQCSDVVRDHDDAAMKMWIAIHRRGIGIHGYHHD